Protein 7ZN7 (pdb70)

GO terms:
  GO:0097602 cullin family protein binding (F, IDA)
  GO:0005634 nucleus (C, IDA)
  GO:0005730 nucleolus (C, IDA)
  GO:0043161 proteasome-mediated ubiquitin-dependent protein catabolic process (P, IDA)
  GO:0044725 epigenetic programming in the zygotic pronuclei (P, IDA)
  GO:0045732 positive regulation of protein catabolic process (P, IDA)
  GO:0032991 protein-containing complex (C, IDA)
  GO:0007056 spindle assembly involved in female meiosis (P, IDA)
  GO:0160072 ubiquitin ligase complex scaffold activity (F, IDA)
  GO:0031465 Cul4B-RING E3 ubiquitin ligase complex (C, IDA)
  GO:0010498 proteasomal protein catabolic process (P, IMP)
  GO:0005515 protein binding (F, IPI)
  GO:0005737 cytoplasm (C, IDA)
  GO:0031464 Cul4A-RING E3 ubiquitin ligase complex (C, IDA)
  GO:0080008 Cul4-RING E3 ubiquitin ligase complex (C, IDA)
  GO:0016567 protein ubiquitination (P, IDA)
  GO:0005634 nucleus (C, EXP)
  GO:0005737 cytoplasm (C, EXP)
  GO:0043161 proteasome-mediated ubiquitin-dependent protein catabolic process (P, IMP)
  GO:0006511 ubiquitin-dependent protein catabolic process (P, IMP)

Structure (mmCIF, N/CA/C/O backbone):
data_7ZN7
#
_entry.id   7ZN7
#
_cell.length_a   1.00
_cell.length_b   1.00
_cell.length_c   1.00
_cell.angle_alpha   90.00
_cell.angle_beta   90.00
_cell.angle_gamma   90.00
#
_symmetry.space_group_name_H-M   'P 1'
#
loop_
_entity.id
_entity.type
_entity.pdbx_description
1 polymer 'DNA damage-binding protein 1'
2 polymer B27a
3 polymer 'Signal transducer and activator of transcription'
4 non-polymer 'ZINC ION'
#
loop_
_atom_site.group_PDB
_atom_site.id
_atom_site.type_symbol
_atom_site.label_atom_id
_atom_site.label_alt_id
_atom_site.label_comp_id
_atom_site.label_asym_id
_atom_site.label_entity_id
_atom_site.label_seq_id
_atom_site.pdbx_PDB_ins_code
_atom_site.Cartn_x
_atom_site.Cartn_y
_atom_site.Cartn_z
_atom_site.occupancy
_atom_site.B_iso_or_equiv
_atom_site.auth_seq_id
_atom_site.auth_comp_id
_atom_site.auth_asym_id
_atom_site.auth_atom_id
_atom_site.pdbx_PDB_model_num
ATOM 1 N N . MET A 1 4 ? 111.510 118.846 145.083 1.00 53.66 1 MET A N 1
ATOM 2 C CA . MET A 1 4 ? 112.689 119.649 144.787 1.00 53.66 1 MET A CA 1
ATOM 3 C C . MET A 1 4 ? 113.069 120.465 146.019 1.00 53.66 1 MET A C 1
ATOM 4 O O . MET A 1 4 ? 112.308 120.526 146.984 1.00 53.66 1 MET A O 1
ATOM 9 N N . SER A 1 5 ? 114.245 121.085 145.994 1.00 47.09 2 SER A N 1
ATOM 10 C CA . SER A 1 5 ? 114.639 121.999 147.059 1.00 47.09 2 SER A CA 1
ATOM 11 C C . SER A 1 5 ? 113.982 123.352 146.816 1.00 47.09 2 SER A C 1
ATOM 12 O O . SER A 1 5 ? 114.222 123.987 145.784 1.00 47.09 2 SER A O 1
ATOM 15 N N . TYR A 1 6 ? 113.163 123.796 147.764 1.00 47.80 3 TYR A N 1
ATOM 16 C CA . TYR A 1 6 ? 112.400 125.032 147.635 1.00 47.80 3 TYR A CA 1
ATOM 17 C C . TYR A 1 6 ? 112.998 126.078 148.569 1.00 47.80 3 TYR A C 1
ATOM 18 O O . TYR A 1 6 ? 112.885 125.960 149.794 1.00 47.80 3 TYR A O 1
ATOM 27 N N . ASN A 1 7 ? 113.621 127.104 147.992 1.00 39.96 4 ASN A N 1
ATOM 28 C CA . ASN A 1 7 ? 114.272 128.166 148.748 1.00 39.96 4 ASN A CA 1
ATOM 29 C C . ASN A 1 7 ? 113.788 129.520 148.238 1.00 39.96 4 ASN A C 1
ATOM 30 O O . ASN A 1 7 ? 112.936 129.607 147.350 1.00 39.96 4 ASN A O 1
ATOM 35 N N . TYR A 1 8 ? 114.342 130.588 148.813 1.00 35.95 5 TYR A N 1
ATOM 36 C CA . TYR A 1 8 ? 113.915 131.949 148.491 1.00 35.95 5 TYR A CA 1
ATOM 37 C C . TYR A 1 8 ? 115.043 132.901 148.850 1.00 35.95 5 TYR A C 1
ATOM 38 O O . TYR A 1 8 ? 115.402 133.011 150.026 1.00 35.95 5 TYR A O 1
ATOM 47 N N . VAL A 1 9 ? 115.600 133.585 147.853 1.00 28.80 6 VAL A N 1
ATOM 48 C CA . VAL A 1 9 ? 116.731 134.488 148.047 1.00 28.80 6 VAL A CA 1
ATOM 49 C C . VAL A 1 9 ? 116.241 135.920 147.886 1.00 28.80 6 VAL A C 1
ATOM 50 O O . VAL A 1 9 ? 115.682 136.278 146.843 1.00 28.80 6 VAL A O 1
ATOM 54 N N . VAL A 1 10 ? 116.470 136.745 148.907 1.00 32.87 7 VAL A N 1
ATOM 55 C CA . VAL A 1 10 ? 116.040 138.139 148.910 1.00 32.87 7 VAL A CA 1
ATOM 56 C C . VAL A 1 10 ? 117.162 139.007 149.466 1.00 32.87 7 VAL A C 1
ATOM 57 O O . VAL A 1 10 ? 117.772 138.674 150.488 1.00 32.87 7 VAL A O 1
ATOM 61 N N . THR A 1 11 ? 117.454 140.105 148.772 1.00 32.02 8 THR A N 1
ATOM 62 C CA . THR A 1 11 ? 118.466 141.049 149.227 1.00 32.02 8 THR A CA 1
ATOM 63 C C . THR A 1 11 ? 117.951 141.890 150.389 1.00 32.02 8 THR A C 1
ATOM 64 O O . THR A 1 11 ? 116.778 142.274 150.424 1.00 32.02 8 THR A O 1
ATOM 68 N N . ALA A 1 12 ? 118.844 142.202 151.327 1.00 30.34 9 ALA A N 1
ATOM 69 C CA . ALA A 1 12 ? 118.527 143.085 152.443 1.00 30.34 9 ALA A CA 1
ATOM 70 C C . ALA A 1 12 ? 119.182 144.452 152.298 1.00 30.34 9 ALA A C 1
ATOM 71 O O . ALA A 1 12 ? 118.503 145.478 152.396 1.00 30.34 9 ALA A O 1
ATOM 73 N N . GLN A 1 13 ? 120.491 144.489 152.066 1.00 30.40 10 GLN A N 1
ATOM 74 C CA . GLN A 1 13 ? 121.208 145.719 151.753 1.00 30.40 10 GLN A CA 1
ATOM 75 C C . GLN A 1 13 ? 121.645 145.642 150.296 1.00 30.40 10 GLN A C 1
ATOM 76 O O . GLN A 1 13 ? 122.406 144.746 149.919 1.00 30.40 10 GLN A O 1
ATOM 82 N N . LYS A 1 14 ? 121.183 146.593 149.490 1.00 29.35 11 LYS A N 1
ATOM 83 C CA . LYS A 1 14 ? 121.478 146.579 148.067 1.00 29.35 11 LYS A CA 1
ATOM 84 C C . LYS A 1 14 ? 122.979 146.769 147.853 1.00 29.35 11 LYS A C 1
ATOM 85 O O . LYS A 1 14 ? 123.659 147.345 148.706 1.00 29.35 11 LYS A O 1
ATOM 91 N N . PRO A 1 15 ? 123.527 146.281 146.739 1.00 26.81 12 PRO A N 1
ATOM 92 C CA . PRO A 1 15 ? 124.987 146.283 146.582 1.00 26.81 12 PRO A CA 1
ATOM 93 C C . PRO A 1 15 ? 125.536 147.698 146.674 1.00 26.81 12 PRO A C 1
ATOM 94 O O . PRO A 1 15 ? 124.940 148.648 146.166 1.00 26.81 12 PRO A O 1
ATOM 98 N N . THR A 1 16 ? 126.690 147.836 147.330 1.00 25.21 13 THR A N 1
ATOM 99 C CA . THR A 1 16 ? 127.205 149.148 147.705 1.00 25.21 13 THR A CA 1
ATOM 100 C C . THR A 1 16 ? 128.654 149.383 147.298 1.00 25.21 13 THR A C 1
ATOM 101 O O . THR A 1 16 ? 129.257 150.361 147.754 1.00 25.21 13 THR A O 1
ATOM 105 N N . ALA A 1 17 ? 129.236 148.525 146.469 1.00 28.14 14 ALA A N 1
ATOM 106 C CA . ALA A 1 17 ? 130.566 148.767 145.930 1.00 28.14 14 ALA A CA 1
ATOM 107 C C . ALA A 1 17 ? 130.465 149.351 144.526 1.00 28.14 14 ALA A C 1
ATOM 108 O O . ALA A 1 17 ? 129.616 148.948 143.727 1.00 28.14 14 ALA A O 1
ATOM 110 N N . VAL A 1 18 ? 131.345 150.304 144.228 1.00 29.06 15 VAL A N 1
ATOM 111 C CA . VAL A 1 18 ? 131.347 150.998 142.944 1.00 29.06 15 VAL A CA 1
ATOM 112 C C . VAL A 1 18 ? 132.299 150.286 141.995 1.00 29.06 15 VAL A C 1
ATOM 113 O O . VAL A 1 18 ? 133.478 150.088 142.316 1.00 29.06 15 VAL A O 1
ATOM 117 N N . ASN A 1 19 ? 131.792 149.908 140.821 1.00 33.15 16 ASN A N 1
ATOM 118 C CA . ASN A 1 19 ? 132.615 149.289 139.790 1.00 33.15 16 ASN A CA 1
ATOM 119 C C . ASN A 1 19 ? 133.149 150.296 138.782 1.00 33.15 16 ASN A C 1
ATOM 120 O O . ASN A 1 19 ? 134.225 150.081 138.212 1.00 33.15 16 ASN A O 1
ATOM 125 N N . GLY A 1 20 ? 132.425 151.386 138.551 1.00 31.76 17 GLY A N 1
ATOM 126 C CA . GLY A 1 20 ? 132.856 152.405 137.617 1.00 31.76 17 GLY A CA 1
ATOM 127 C C . GLY A 1 20 ? 131.827 153.503 137.464 1.00 31.76 17 GLY A C 1
ATOM 128 O O . GLY A 1 20 ? 130.624 153.246 137.549 1.00 31.76 17 GLY A O 1
ATOM 129 N N . CYS A 1 21 ? 132.280 154.731 137.236 1.00 31.39 18 CYS A N 1
ATOM 130 C CA . CYS A 1 21 ? 131.382 155.866 137.095 1.00 31.39 18 CYS A CA 1
ATOM 131 C C . CYS A 1 21 ? 131.927 156.806 136.034 1.00 31.39 18 CYS A C 1
ATOM 132 O O . CYS A 1 21 ? 133.138 157.029 135.957 1.00 31.39 18 CYS A O 1
ATOM 135 N N . VAL A 1 22 ? 131.031 157.358 135.221 1.00 31.05 19 VAL A N 1
ATOM 136 C CA . VAL A 1 22 ? 131.407 158.278 134.155 1.00 31.05 19 VAL A CA 1
ATOM 137 C C . VAL A 1 22 ? 130.446 159.457 134.171 1.00 31.05 19 VAL A C 1
ATOM 138 O O . VAL A 1 22 ? 129.235 159.285 134.341 1.00 31.05 19 VAL A O 1
ATOM 142 N N . THR A 1 23 ? 130.989 160.656 134.001 1.00 34.04 20 THR A N 1
ATOM 143 C CA . THR A 1 23 ? 130.203 161.880 134.025 1.00 34.04 20 THR A CA 1
ATOM 144 C C . THR A 1 23 ? 129.884 162.344 132.608 1.00 34.04 20 THR A C 1
ATOM 145 O O . THR A 1 23 ? 130.559 161.985 131.641 1.00 34.04 20 THR A O 1
ATOM 149 N N . GLY A 1 24 ? 128.835 163.150 132.500 1.00 42.36 21 GLY A N 1
ATOM 150 C CA . GLY A 1 24 ? 128.404 163.649 131.211 1.00 42.36 21 GLY A CA 1
ATOM 151 C C . GLY A 1 24 ? 127.060 164.338 131.336 1.00 42.36 21 GLY A C 1
ATOM 152 O O . GLY A 1 24 ? 126.580 164.604 132.439 1.00 42.36 21 GLY A O 1
ATOM 153 N N . HIS A 1 25 ? 126.468 164.631 130.183 1.00 48.61 22 HIS A N 1
ATOM 154 C CA . HIS A 1 25 ? 125.161 165.283 130.108 1.00 48.61 22 HIS A CA 1
ATOM 155 C C . HIS A 1 25 ? 124.119 164.232 129.728 1.00 48.61 22 HIS A C 1
ATOM 156 O O . HIS A 1 25 ? 123.864 163.990 128.548 1.00 48.61 22 HIS A O 1
ATOM 163 N N . PHE A 1 26 ? 123.507 163.615 130.739 1.00 45.04 23 PHE A N 1
ATOM 164 C CA . PHE A 1 26 ? 122.508 162.578 130.511 1.00 45.04 23 PHE A CA 1
ATOM 165 C C . PHE A 1 26 ? 121.082 163.072 130.717 1.00 45.04 23 PHE A C 1
ATOM 166 O O . PHE A 1 26 ? 120.250 162.945 129.815 1.00 45.04 23 PHE A O 1
ATOM 174 N N . THR A 1 27 ? 120.772 163.616 131.897 1.00 49.19 24 THR A N 1
ATOM 175 C CA . THR A 1 27 ? 119.400 164.035 132.170 1.00 49.19 24 THR A CA 1
ATOM 176 C C . THR A 1 27 ? 118.966 165.213 131.304 1.00 49.19 24 THR A C 1
ATOM 177 O O . THR A 1 27 ? 117.787 165.308 130.945 1.00 49.19 24 THR A O 1
ATOM 181 N N . SER A 1 28 ? 119.885 166.110 130.952 1.00 55.47 25 SER A N 1
ATOM 182 C CA . SER A 1 28 ? 119.510 167.288 130.180 1.00 55.47 25 SER A CA 1
ATOM 183 C C . SER A 1 28 ? 120.747 167.879 129.522 1.00 55.47 25 SER A C 1
ATOM 184 O O . SER A 1 28 ? 121.880 167.623 129.936 1.00 55.47 25 SER A O 1
ATOM 187 N N . ALA A 1 29 ? 120.504 168.676 128.478 1.00 57.76 26 ALA A N 1
ATOM 188 C CA . ALA A 1 29 ? 121.603 169.268 127.726 1.00 57.76 26 ALA A CA 1
ATOM 189 C C . ALA A 1 29 ? 122.389 170.296 128.537 1.00 57.76 26 ALA A C 1
ATOM 190 O O . ALA A 1 29 ? 123.608 170.404 128.354 1.00 57.76 26 ALA A O 1
ATOM 192 N N . GLU A 1 30 ? 121.742 171.067 129.423 1.00 60.17 27 GLU A N 1
ATOM 193 C CA . GLU A 1 30 ? 122.577 171.980 130.201 1.00 60.17 27 GLU A CA 1
ATOM 194 C C . GLU A 1 30 ? 123.193 171.314 131.428 1.00 60.17 27 GLU A C 1
ATOM 195 O O . GLU A 1 30 ? 124.388 171.481 131.687 1.00 60.17 27 GLU A O 1
ATOM 201 N N . ASP A 1 31 ? 122.399 170.576 132.199 1.00 53.56 28 ASP A N 1
ATOM 202 C CA . ASP A 1 31 ? 122.862 170.098 133.495 1.00 53.56 28 ASP A CA 1
ATOM 203 C C . ASP A 1 31 ? 123.886 168.978 133.340 1.00 53.56 28 ASP A C 1
ATOM 204 O O . ASP A 1 31 ? 123.817 168.162 132.417 1.00 53.56 28 ASP A O 1
ATOM 209 N N . LEU A 1 32 ? 124.849 168.952 134.259 1.00 44.96 29 LEU A N 1
ATOM 210 C CA . LEU A 1 32 ? 125.854 167.900 134.301 1.00 44.96 29 LEU A CA 1
ATOM 211 C C . LEU A 1 32 ? 125.374 166.755 135.185 1.00 44.96 29 LEU A C 1
ATOM 212 O O . LEU A 1 32 ? 124.775 166.980 136.240 1.00 44.96 29 LEU A O 1
ATOM 217 N N . ASN A 1 33 ? 125.649 165.526 134.755 1.00 41.25 30 ASN A N 1
ATOM 218 C CA . ASN A 1 33 ? 125.220 164.337 135.474 1.00 41.25 30 ASN A CA 1
ATOM 219 C C . ASN A 1 33 ? 126.416 163.483 135.865 1.00 41.25 30 ASN A C 1
ATOM 220 O O . ASN A 1 33 ? 127.390 163.366 135.116 1.00 41.25 30 ASN A O 1
ATOM 225 N N . LEU A 1 34 ? 126.328 162.885 137.049 1.00 31.29 31 LEU A N 1
ATOM 226 C CA . LEU A 1 34 ? 127.291 161.901 137.520 1.00 31.29 31 LEU A CA 1
ATOM 227 C C . LEU A 1 34 ? 126.574 160.570 137.665 1.00 31.29 31 LEU A C 1
ATOM 228 O O . LEU A 1 34 ? 125.554 160.485 138.355 1.00 31.29 31 LEU A O 1
ATOM 233 N N . LEU A 1 35 ? 127.105 159.536 137.021 1.00 29.02 32 LEU A N 1
ATOM 234 C CA . LEU A 1 35 ? 126.429 158.245 136.909 1.00 29.02 32 LEU A CA 1
ATOM 235 C C . LEU A 1 35 ? 127.250 157.190 137.643 1.00 29.02 32 LEU A C 1
ATOM 236 O O . LEU A 1 35 ? 128.040 156.469 137.029 1.00 29.02 32 LEU A O 1
ATOM 241 N N . ILE A 1 36 ? 127.068 157.104 138.960 1.00 27.09 33 ILE A N 1
ATOM 242 C CA . ILE A 1 36 ? 127.672 156.019 139.722 1.00 27.09 33 ILE A CA 1
ATOM 243 C C . ILE A 1 36 ? 127.024 154.705 139.312 1.00 27.09 33 ILE A C 1
ATOM 244 O O . ILE A 1 36 ? 125.803 154.628 139.119 1.00 27.09 33 ILE A O 1
ATOM 249 N N . ALA A 1 37 ? 127.833 153.658 139.180 1.00 27.97 34 ALA A N 1
ATOM 250 C CA . ALA A 1 37 ? 127.338 152.338 138.796 1.00 27.97 34 ALA A CA 1
ATOM 251 C C . ALA A 1 37 ? 127.789 151.327 139.842 1.00 27.97 34 ALA A C 1
ATOM 252 O O . ALA A 1 37 ? 128.791 150.633 139.665 1.00 27.97 34 ALA A O 1
ATOM 254 N N . LYS A 1 38 ? 127.038 151.248 140.938 1.00 29.05 35 LYS A N 1
ATOM 255 C CA . LYS A 1 38 ? 127.178 150.120 141.845 1.00 29.05 35 LYS A CA 1
ATOM 256 C C . LYS A 1 38 ? 126.842 148.841 141.094 1.00 29.05 35 LYS A C 1
ATOM 257 O O . LYS A 1 38 ? 126.047 148.846 140.151 1.00 29.05 35 LYS A O 1
ATOM 263 N N . ASN A 1 39 ? 127.480 147.744 141.486 1.00 31.24 36 ASN A N 1
ATOM 264 C CA . ASN A 1 39 ? 127.315 146.509 140.736 1.00 31.24 36 ASN A CA 1
ATOM 265 C C . ASN A 1 39 ? 125.845 146.114 140.674 1.00 31.24 36 ASN A C 1
ATOM 266 O O . ASN A 1 39 ? 125.123 146.174 141.674 1.00 31.24 36 ASN A O 1
ATOM 271 N N . THR A 1 40 ? 125.406 145.726 139.480 1.00 32.41 37 THR A N 1
ATOM 272 C CA . THR A 1 40 ? 124.046 145.299 139.159 1.00 32.41 37 THR A CA 1
ATOM 273 C C . THR A 1 40 ? 123.000 146.400 139.319 1.00 32.41 37 THR A C 1
ATOM 274 O O . THR A 1 40 ? 121.802 146.115 139.217 1.00 32.41 37 THR A O 1
ATOM 278 N N . ARG A 1 41 ? 123.402 147.652 139.550 1.00 32.15 38 ARG A N 1
ATOM 279 C CA . ARG A 1 41 ? 122.427 148.745 139.589 1.00 32.15 38 ARG A CA 1
ATOM 280 C C . ARG A 1 41 ? 123.142 150.079 139.399 1.00 32.15 38 ARG A C 1
ATOM 281 O O . ARG A 1 41 ? 123.946 150.482 140.245 1.00 32.15 38 ARG A O 1
ATOM 289 N N . LEU A 1 42 ? 122.856 150.757 138.292 1.00 30.16 39 LEU A N 1
ATOM 290 C CA . LEU A 1 42 ? 123.374 152.100 138.085 1.00 30.16 39 LEU A CA 1
ATOM 291 C C . LEU A 1 42 ? 122.563 153.116 138.880 1.00 30.16 39 LEU A C 1
ATOM 292 O O . LEU A 1 42 ? 121.376 152.920 139.153 1.00 30.16 39 LEU A O 1
ATOM 297 N N . GLU A 1 43 ? 123.218 154.212 139.251 1.00 31.31 40 GLU A N 1
ATOM 298 C CA . GLU A 1 43 ? 122.563 155.330 139.914 1.00 31.31 40 GLU A CA 1
ATOM 299 C C . GLU A 1 43 ? 122.898 156.607 139.163 1.00 31.31 40 GLU A C 1
ATOM 300 O O . GLU A 1 43 ? 124.057 156.830 138.799 1.00 31.31 40 GLU A O 1
ATOM 306 N N . ILE A 1 44 ? 121.890 157.440 138.931 1.00 29.79 41 ILE A N 1
ATOM 307 C CA . ILE A 1 44 ? 122.060 158.718 138.253 1.00 29.79 41 ILE A CA 1
ATOM 308 C C . ILE A 1 44 ? 121.943 159.832 139.283 1.00 29.79 41 ILE A C 1
ATOM 309 O O . ILE A 1 44 ? 121.111 159.762 140.194 1.00 29.79 41 ILE A O 1
ATOM 314 N N . TYR A 1 45 ? 122.776 160.860 139.136 1.00 32.14 42 TYR A N 1
ATOM 315 C CA . TYR A 1 45 ? 122.776 161.999 140.040 1.00 32.14 42 TYR A CA 1
ATOM 316 C C . TYR A 1 45 ? 122.948 163.279 139.237 1.00 32.14 42 TYR A C 1
ATOM 317 O O . TYR A 1 45 ? 123.564 163.282 138.169 1.00 32.14 42 TYR A O 1
ATOM 326 N N . VAL A 1 46 ? 122.401 164.369 139.766 1.00 40.99 43 VAL A N 1
ATOM 327 C CA . VAL A 1 46 ? 122.548 165.697 139.180 1.00 40.99 43 VAL A CA 1
ATOM 328 C C . VAL A 1 46 ? 123.474 166.498 140.084 1.00 40.99 43 VAL A C 1
ATOM 329 O O . VAL A 1 46 ? 123.126 166.796 141.233 1.00 40.99 43 VAL A O 1
ATOM 333 N N . VAL A 1 47 ? 124.658 166.830 139.572 1.00 46.20 44 VAL A N 1
ATOM 334 C CA . VAL A 1 47 ? 125.650 167.534 140.372 1.00 46.20 44 VAL A CA 1
ATOM 335 C C . VAL A 1 47 ? 125.173 168.952 140.648 1.00 46.20 44 VAL A C 1
ATOM 336 O O . VAL A 1 47 ? 124.679 169.645 139.749 1.00 46.20 44 VAL A O 1
ATOM 340 N N . THR A 1 48 ? 125.349 169.403 141.886 1.00 55.37 45 THR A N 1
ATOM 341 C CA . THR A 1 48 ? 125.028 170.765 142.284 1.00 55.37 45 THR A CA 1
ATOM 342 C C . THR A 1 48 ? 126.130 171.269 143.203 1.00 55.37 45 THR A C 1
ATOM 343 O O . THR A 1 48 ? 126.919 170.490 143.743 1.00 55.37 45 THR A O 1
ATOM 347 N N . ALA A 1 49 ? 126.189 172.593 143.364 1.00 63.83 46 ALA A N 1
ATOM 348 C CA . ALA A 1 49 ? 127.201 173.165 144.244 1.00 63.83 46 ALA A CA 1
ATOM 349 C C . ALA A 1 49 ? 127.010 172.708 145.685 1.00 63.83 46 ALA A C 1
ATOM 350 O O . ALA A 1 49 ? 127.992 172.546 146.420 1.00 63.83 46 ALA A O 1
ATOM 352 N N . GLU A 1 50 ? 125.761 172.494 146.105 1.00 66.44 47 GLU A N 1
ATOM 353 C CA . GLU A 1 50 ? 125.507 171.982 147.448 1.00 66.44 47 GLU A CA 1
ATOM 354 C C . GLU A 1 50 ? 125.963 170.536 147.607 1.00 66.44 47 GLU A C 1
ATOM 355 O O . GLU A 1 50 ? 126.329 170.123 148.713 1.00 66.44 47 GLU A O 1
ATOM 361 N N . GLY A 1 51 ? 125.953 169.763 146.537 1.00 54.89 48 GLY A N 1
ATOM 362 C CA . GLY A 1 51 ? 126.311 168.360 146.615 1.00 54.89 48 GLY A CA 1
ATOM 363 C C . GLY A 1 51 ? 125.493 167.543 145.636 1.00 54.89 48 GLY A C 1
ATOM 364 O O . GLY A 1 51 ? 124.672 168.064 144.886 1.00 54.89 48 GLY A O 1
ATOM 365 N N . LEU A 1 52 ? 125.744 166.235 145.659 1.00 42.57 49 LEU A N 1
ATOM 366 C CA . LEU A 1 52 ? 125.060 165.320 144.754 1.00 42.57 49 LEU A CA 1
ATOM 367 C C . LEU A 1 52 ? 123.574 165.242 145.087 1.00 42.57 49 LEU A C 1
ATOM 368 O O . LEU A 1 52 ? 123.192 165.159 146.258 1.00 42.57 49 LEU A O 1
ATOM 373 N N . ARG A 1 53 ? 122.739 165.259 144.055 1.00 40.62 50 ARG A N 1
ATOM 374 C CA . ARG A 1 53 ? 121.289 165.141 144.210 1.00 40.62 50 ARG A CA 1
ATOM 375 C C . ARG A 1 53 ? 120.780 163.940 143.427 1.00 40.62 50 ARG A C 1
ATOM 376 O O . ARG A 1 53 ? 120.752 163.987 142.183 1.00 40.62 50 ARG A O 1
ATOM 384 N N . PRO A 1 54 ? 120.386 162.849 144.083 1.00 35.28 51 PRO A N 1
ATOM 385 C CA . PRO A 1 54 ? 119.859 161.697 143.342 1.00 35.28 51 PRO A CA 1
ATOM 386 C C . PRO A 1 54 ? 118.579 162.037 142.596 1.00 35.28 51 PRO A C 1
ATOM 387 O O . PRO A 1 54 ? 117.753 162.825 143.060 1.00 35.28 51 PRO A O 1
ATOM 391 N N . VAL A 1 55 ? 118.422 161.426 141.419 1.00 35.63 52 VAL A N 1
ATOM 392 C CA . VAL A 1 55 ? 117.225 161.580 140.605 1.00 35.63 52 VAL A CA 1
ATOM 393 C C . VAL A 1 55 ? 116.545 160.246 140.331 1.00 35.63 52 VAL A C 1
ATOM 394 O O . VAL A 1 55 ? 115.315 160.149 140.402 1.00 35.63 52 VAL A O 1
ATOM 398 N N . LYS A 1 56 ? 117.315 159.208 140.013 1.00 37.46 53 LYS A N 1
ATOM 399 C CA . LYS A 1 56 ? 116.735 157.899 139.754 1.00 37.46 53 LYS A CA 1
ATOM 400 C C . LYS A 1 56 ? 117.781 156.829 140.025 1.00 37.46 53 LYS A C 1
ATOM 401 O O . LYS A 1 56 ? 118.978 157.047 139.821 1.00 37.46 53 LYS A O 1
ATOM 407 N N . GLU A 1 57 ? 117.312 155.671 140.485 1.00 36.07 54 GLU A N 1
ATOM 408 C CA . GLU A 1 57 ? 118.161 154.512 140.741 1.00 36.07 54 GLU A CA 1
ATOM 409 C C . GLU A 1 57 ? 117.566 153.325 140.001 1.00 36.07 54 GLU A C 1
ATOM 410 O O . GLU A 1 57 ? 116.550 152.769 140.428 1.00 36.07 54 GLU A O 1
ATOM 416 N N . VAL A 1 58 ? 118.187 152.942 138.894 1.00 34.54 55 VAL A N 1
ATOM 417 C CA . VAL A 1 58 ? 117.711 151.836 138.074 1.00 34.54 55 VAL A CA 1
ATOM 418 C C . VAL A 1 58 ? 118.396 150.554 138.519 1.00 34.54 55 VAL A C 1
ATOM 419 O O . VAL A 1 58 ? 119.612 150.528 138.746 1.00 34.54 55 VAL A O 1
ATOM 423 N N . GLY A 1 59 ? 117.610 149.489 138.653 1.00 36.75 56 GLY A N 1
ATOM 424 C CA . GLY A 1 59 ? 118.141 148.172 138.940 1.00 36.75 56 GLY A CA 1
ATOM 425 C C . GLY A 1 59 ? 118.162 147.335 137.683 1.00 36.75 56 GLY A C 1
ATOM 426 O O . GLY A 1 59 ? 117.120 147.110 137.061 1.00 36.75 56 GLY A O 1
ATOM 427 N N . MET A 1 60 ? 119.334 146.864 137.295 1.00 37.72 57 MET A N 1
ATOM 428 C CA . MET A 1 60 ? 119.496 146.313 135.968 1.00 37.72 57 MET A CA 1
ATOM 429 C C . MET A 1 60 ? 119.923 144.852 136.069 1.00 37.72 57 MET A C 1
ATOM 430 O O . MET A 1 60 ? 120.830 144.514 136.834 1.00 37.72 57 MET A O 1
ATOM 435 N N . TYR A 1 61 ? 119.245 143.979 135.316 1.00 41.50 58 TYR A N 1
ATOM 436 C CA . TYR A 1 61 ? 119.507 142.538 135.387 1.00 41.50 58 TYR A CA 1
ATOM 437 C C . TYR A 1 61 ? 120.828 142.178 134.709 1.00 41.50 58 TYR A C 1
ATOM 438 O O . TYR A 1 61 ? 120.885 141.518 133.673 1.00 41.50 58 TYR A O 1
ATOM 447 N N . GLY A 1 62 ? 121.908 142.602 135.354 1.00 37.54 59 GLY A N 1
ATOM 448 C CA . GLY A 1 62 ? 123.238 142.269 134.902 1.00 37.54 59 GLY A CA 1
ATOM 449 C C . GLY A 1 62 ? 124.303 143.113 135.566 1.00 37.54 59 GLY A C 1
ATOM 450 O O . GLY A 1 62 ? 124.019 144.206 136.062 1.00 37.54 59 GLY A O 1
ATOM 451 N N . LYS A 1 63 ? 125.534 142.615 135.582 1.00 35.19 60 LYS A N 1
ATOM 452 C CA . LYS A 1 63 ? 126.641 143.327 136.207 1.00 35.19 60 LYS A CA 1
ATOM 453 C C . LYS A 1 63 ? 127.141 144.395 135.244 1.00 35.19 60 LYS A C 1
ATOM 454 O O . LYS A 1 63 ? 127.660 144.076 134.171 1.00 35.19 60 LYS A O 1
ATOM 460 N N . ILE A 1 64 ? 127.014 145.661 135.632 1.00 29.44 61 ILE A N 1
ATOM 461 C CA . ILE A 1 64 ? 127.452 146.748 134.768 1.00 29.44 61 ILE A CA 1
ATOM 462 C C . ILE A 1 64 ? 128.970 146.791 134.794 1.00 29.44 61 ILE A C 1
ATOM 463 O O . ILE A 1 64 ? 129.571 147.369 135.705 1.00 29.44 61 ILE A O 1
ATOM 468 N N . ALA A 1 65 ? 129.601 146.182 133.791 1.00 30.86 62 ALA A N 1
ATOM 469 C CA . ALA A 1 65 ? 131.056 146.106 133.744 1.00 30.86 62 ALA A CA 1
ATOM 470 C C . ALA A 1 65 ? 131.651 147.315 133.028 1.00 30.86 62 ALA A C 1
ATOM 471 O O . ALA A 1 65 ? 132.427 148.074 133.616 1.00 30.86 62 ALA A O 1
ATOM 473 N N . VAL A 1 66 ? 131.297 147.503 131.761 1.00 33.34 63 VAL A N 1
ATOM 474 C CA . VAL A 1 66 ? 131.733 148.654 130.983 1.00 33.34 63 VAL A CA 1
ATOM 475 C C . VAL A 1 66 ? 130.589 149.654 130.923 1.00 33.34 63 VAL A C 1
ATOM 476 O O . VAL A 1 66 ? 129.459 149.294 130.570 1.00 33.34 63 VAL A O 1
ATOM 480 N N . MET A 1 67 ? 130.877 150.908 131.259 1.00 34.28 64 MET A N 1
ATOM 481 C CA . MET A 1 67 ? 129.881 151.971 131.244 1.00 34.28 64 MET A CA 1
ATOM 482 C C . MET A 1 67 ? 130.519 153.221 130.663 1.00 34.28 64 MET A C 1
ATOM 483 O O . MET A 1 67 ? 131.472 153.756 131.237 1.00 34.28 64 MET A O 1
ATOM 488 N N . GLU A 1 68 ? 129.997 153.683 129.529 1.00 37.43 65 GLU A N 1
ATOM 489 C CA . GLU A 1 68 ? 130.533 154.845 128.836 1.00 37.43 65 GLU A CA 1
ATOM 490 C C . GLU A 1 68 ? 129.393 155.759 128.424 1.00 37.43 65 GLU A C 1
ATOM 491 O O . GLU A 1 68 ? 128.301 155.291 128.092 1.00 37.43 65 GLU A O 1
ATOM 497 N N . LEU A 1 69 ? 129.653 157.062 128.440 1.00 37.49 66 LEU A N 1
ATOM 498 C CA . LEU A 1 69 ? 128.678 158.066 128.029 1.00 37.49 66 LEU A CA 1
ATOM 499 C C . LEU A 1 69 ? 129.193 158.741 126.764 1.00 37.49 66 LEU A C 1
ATOM 500 O O . LEU A 1 69 ? 130.254 159.373 126.778 1.00 37.49 66 LEU A O 1
ATOM 505 N N . PHE A 1 70 ? 128.438 158.612 125.677 1.00 43.32 67 PHE A N 1
ATOM 506 C CA . PHE A 1 70 ? 128.812 159.151 124.378 1.00 43.32 67 PHE A CA 1
ATOM 507 C C . PHE A 1 70 ? 127.617 159.871 123.771 1.00 43.32 67 PHE A C 1
ATOM 508 O O . PHE A 1 70 ? 126.464 159.549 124.065 1.00 43.32 67 PHE A O 1
ATOM 516 N N . ARG A 1 71 ? 127.907 160.819 122.884 1.00 51.34 68 ARG A N 1
ATOM 517 C CA . ARG A 1 71 ? 126.840 161.547 122.203 1.00 51.34 68 ARG A CA 1
ATOM 518 C C . ARG A 1 71 ? 126.957 161.439 120.692 1.00 51.34 68 ARG A C 1
ATOM 519 O O . ARG A 1 71 ? 127.779 162.110 120.075 1.00 51.34 68 ARG A O 1
ATOM 527 N N . PRO A 1 72 ? 126.117 160.596 120.086 1.00 54.23 69 PRO A N 1
ATOM 528 C CA . PRO A 1 72 ? 126.151 160.428 118.636 1.00 54.23 69 PRO A CA 1
ATOM 529 C C . PRO A 1 72 ? 125.727 161.705 117.947 1.00 54.23 69 PRO A C 1
ATOM 530 O O . PRO A 1 72 ? 124.999 162.511 118.532 1.00 54.23 69 PRO A O 1
ATOM 534 N N . LYS A 1 73 ? 126.163 161.894 116.708 1.00 61.56 70 LYS A N 1
ATOM 535 C CA . LYS A 1 73 ? 125.856 163.129 115.993 1.00 61.56 70 LYS A CA 1
ATOM 536 C C . LYS A 1 73 ? 124.361 163.315 115.828 1.00 61.56 70 LYS A C 1
ATOM 537 O O . LYS A 1 73 ? 123.676 162.435 115.306 1.00 61.56 70 LYS A O 1
ATOM 543 N N . GLY A 1 74 ? 123.855 164.464 116.263 1.00 61.48 71 GLY A N 1
ATOM 544 C CA . GLY A 1 74 ? 122.431 164.740 116.159 1.00 61.48 71 GLY A CA 1
ATOM 545 C C . GLY A 1 74 ? 121.641 164.485 117.428 1.00 61.48 71 GLY A C 1
ATOM 546 O O . GLY A 1 74 ? 120.413 164.544 117.411 1.00 61.48 71 GLY A O 1
ATOM 547 N N . GLU A 1 75 ? 122.332 164.203 118.529 1.00 60.75 72 GLU A N 1
ATOM 548 C CA . GLU A 1 75 ? 121.653 163.919 119.787 1.00 60.75 72 GLU A CA 1
ATOM 549 C C . GLU A 1 75 ? 121.875 165.001 120.822 1.00 60.75 72 GLU A C 1
ATOM 550 O O . GLU A 1 75 ? 123.011 165.267 121.209 1.00 60.75 72 GLU A O 1
ATOM 556 N N . SER A 1 76 ? 120.798 165.638 121.268 1.00 63.92 73 SER A N 1
ATOM 557 C CA . SER A 1 76 ? 120.917 166.628 122.335 1.00 63.92 73 SER A CA 1
ATOM 558 C C . SER A 1 76 ? 121.333 165.960 123.639 1.00 63.92 73 SER A C 1
ATOM 559 O O . SER A 1 76 ? 122.104 166.522 124.427 1.00 63.92 73 SER A O 1
ATOM 562 N N . LYS A 1 77 ? 120.848 164.742 123.858 1.00 59.18 74 LYS A N 1
ATOM 563 C CA . LYS A 1 77 ? 121.204 163.857 124.952 1.00 59.18 74 LYS A CA 1
ATOM 564 C C . LYS A 1 77 ? 122.575 163.252 124.705 1.00 59.18 74 LYS A C 1
ATOM 565 O O . LYS A 1 77 ? 123.146 163.358 123.618 1.00 59.18 74 LYS A O 1
ATOM 571 N N . ASP A 1 78 ? 123.091 162.573 125.719 1.00 49.76 75 ASP A N 1
ATOM 572 C CA . ASP A 1 78 ? 124.087 161.538 125.512 1.00 49.76 75 ASP A CA 1
ATOM 573 C C . ASP A 1 78 ? 123.434 160.177 125.717 1.00 49.76 75 ASP A C 1
ATOM 574 O O . ASP A 1 78 ? 122.481 160.032 126.487 1.00 49.76 75 ASP A O 1
ATOM 579 N N . LEU A 1 79 ? 123.938 159.179 125.000 1.00 43.93 76 LEU A N 1
ATOM 580 C CA . LEU A 1 79 ? 123.467 157.809 125.135 1.00 43.93 76 LEU A CA 1
ATOM 581 C C . LEU A 1 79 ? 124.504 156.974 125.876 1.00 43.93 76 LEU A C 1
ATOM 582 O O . LEU A 1 79 ? 125.711 157.170 125.716 1.00 43.93 76 LEU A O 1
ATOM 587 N N . LEU A 1 80 ? 124.023 156.049 126.700 1.00 37.95 77 LEU A N 1
ATOM 588 C CA . LEU A 1 80 ? 124.872 155.150 127.469 1.00 37.95 77 LEU A CA 1
ATOM 589 C C . LEU A 1 80 ? 125.165 153.877 126.682 1.00 37.95 77 LEU A C 1
ATOM 590 O O . LEU A 1 80 ? 124.502 153.558 125.695 1.00 37.95 77 LEU A O 1
ATOM 595 N N . PHE A 1 81 ? 126.185 153.143 127.134 1.00 36.30 78 PHE A N 1
ATOM 596 C CA . PHE A 1 81 ? 126.513 151.829 126.570 1.00 36.30 78 PHE A CA 1
ATOM 597 C C . PHE A 1 81 ? 126.873 150.890 127.719 1.00 36.30 78 PHE A C 1
ATOM 598 O O . PHE A 1 81 ? 128.043 150.770 128.089 1.00 36.30 78 PHE A O 1
ATOM 606 N N . ILE A 1 82 ? 125.866 150.220 128.270 1.00 33.12 79 ILE A N 1
ATOM 607 C CA . ILE A 1 82 ? 126.050 149.267 129.358 1.00 33.12 79 ILE A CA 1
ATOM 608 C C . ILE A 1 82 ? 126.432 147.933 128.729 1.00 33.12 79 ILE A C 1
ATOM 609 O O . ILE A 1 82 ? 125.664 147.376 127.938 1.00 33.12 79 ILE A O 1
ATOM 614 N N . LEU A 1 83 ? 127.589 147.386 129.090 1.00 34.89 80 LEU A N 1
ATOM 615 C CA . LEU A 1 83 ? 127.951 146.025 128.710 1.00 34.89 80 LEU A CA 1
ATOM 616 C C . LEU A 1 83 ? 127.999 145.147 129.952 1.00 34.89 80 LEU A C 1
ATOM 617 O O . LEU A 1 83 ? 128.861 145.331 130.817 1.00 34.89 80 LEU A O 1
ATOM 622 N N . THR A 1 84 ? 127.080 144.192 130.027 1.00 37.39 81 THR A N 1
ATOM 623 C CA . THR A 1 84 ? 126.977 143.277 131.150 1.00 37.39 81 THR A CA 1
ATOM 624 C C . THR A 1 84 ? 128.090 142.229 131.100 1.00 37.39 81 THR A C 1
ATOM 625 O O . THR A 1 84 ? 128.629 141.908 130.039 1.00 37.39 81 THR A O 1
ATOM 629 N N . ALA A 1 85 ? 128.443 141.707 132.280 1.00 39.31 82 ALA A N 1
ATOM 630 C CA . ALA A 1 85 ? 129.482 140.685 132.374 1.00 39.31 82 ALA A CA 1
ATOM 631 C C . ALA A 1 85 ? 129.118 139.427 131.597 1.00 39.31 82 ALA A C 1
ATOM 632 O O . ALA A 1 85 ? 130.010 138.694 131.155 1.00 39.31 82 ALA A O 1
ATOM 634 N N . LYS A 1 86 ? 127.826 139.151 131.425 1.00 41.74 83 LYS A N 1
ATOM 635 C CA . LYS A 1 86 ? 127.379 138.033 130.608 1.00 41.74 83 LYS A CA 1
ATOM 636 C C . LYS A 1 86 ? 127.226 138.421 129.141 1.00 41.74 83 LYS A C 1
ATOM 637 O O . LYS A 1 86 ? 126.585 137.690 128.377 1.00 41.74 83 LYS A O 1
ATOM 643 N N . TYR A 1 87 ? 127.792 139.564 128.743 1.00 43.09 84 TYR A N 1
ATOM 644 C CA . TYR A 1 87 ? 127.751 140.065 127.368 1.00 43.09 84 TYR A CA 1
ATOM 645 C C . TYR A 1 87 ? 126.309 140.314 126.914 1.00 43.09 84 TYR A C 1
ATOM 646 O O . TYR A 1 87 ? 125.761 139.634 126.048 1.00 43.09 84 TYR A O 1
ATOM 655 N N . ASN A 1 88 ? 125.704 141.316 127.549 1.00 40.84 85 ASN A N 1
ATOM 656 C CA . ASN A 1 88 ? 124.321 141.708 127.287 1.00 40.84 85 ASN A CA 1
ATOM 657 C C . ASN A 1 88 ? 124.256 143.205 126.963 1.00 40.84 85 ASN A C 1
ATOM 658 O O . ASN A 1 88 ? 123.526 143.970 127.591 1.00 40.84 85 ASN A O 1
ATOM 663 N N . ALA A 1 89 ? 125.052 143.621 125.976 1.00 39.51 86 ALA A N 1
ATOM 664 C CA . ALA A 1 89 ? 125.186 145.032 125.628 1.00 39.51 86 ALA A CA 1
ATOM 665 C C . ALA A 1 89 ? 123.841 145.656 125.276 1.00 39.51 86 ALA A C 1
ATOM 666 O O . ALA A 1 89 ? 122.964 145.016 124.694 1.00 39.51 86 ALA A O 1
ATOM 668 N N . CYS A 1 90 ? 123.689 146.930 125.642 1.00 40.33 87 CYS A N 1
ATOM 669 C CA . CYS A 1 90 ? 122.446 147.656 125.391 1.00 40.33 87 CYS A CA 1
ATOM 670 C C . CYS A 1 90 ? 122.677 149.153 125.536 1.00 40.33 87 CYS A C 1
ATOM 671 O O . CYS A 1 90 ? 123.169 149.610 126.573 1.00 40.33 87 CYS A O 1
ATOM 674 N N . ILE A 1 91 ? 122.330 149.912 124.499 1.00 42.12 88 ILE A N 1
ATOM 675 C CA . ILE A 1 91 ? 122.446 151.368 124.520 1.00 42.12 88 ILE A CA 1
ATOM 676 C C . ILE A 1 91 ? 121.174 151.953 125.126 1.00 42.12 88 ILE A C 1
ATOM 677 O O . ILE A 1 91 ? 120.064 151.609 124.709 1.00 42.12 88 ILE A O 1
ATOM 682 N N . LEU A 1 92 ? 121.332 152.855 126.091 1.00 40.83 89 LEU A N 1
ATOM 683 C CA . LEU A 1 92 ? 120.224 153.422 126.851 1.00 40.83 89 LEU A CA 1
ATOM 684 C C . LEU A 1 92 ? 120.028 154.893 126.492 1.00 40.83 89 LEU A C 1
ATOM 685 O O . LEU A 1 92 ? 120.839 155.500 125.789 1.00 40.83 89 LEU A O 1
ATOM 690 N N . GLU A 1 93 ? 118.928 155.468 126.982 1.00 47.29 90 GLU A N 1
ATOM 691 C CA . GLU A 1 93 ? 118.660 156.888 126.793 1.00 47.29 90 GLU A CA 1
ATOM 692 C C . GLU A 1 93 ? 117.660 157.365 127.838 1.00 47.29 90 GLU A C 1
ATOM 693 O O . GLU A 1 93 ? 116.689 156.667 128.135 1.00 47.29 90 GLU A O 1
ATOM 699 N N . TYR A 1 94 ? 117.903 158.555 128.382 1.00 51.32 91 TYR A N 1
ATOM 700 C CA . TYR A 1 94 ? 116.968 159.187 129.304 1.00 51.32 91 TYR A CA 1
ATOM 701 C C . TYR A 1 94 ? 115.740 159.701 128.563 1.00 51.32 91 TYR A C 1
ATOM 702 O O . TYR A 1 94 ? 115.848 160.235 127.455 1.00 51.32 91 TYR A O 1
ATOM 711 N N . LYS A 1 95 ? 114.568 159.551 129.182 1.00 58.36 92 LYS A N 1
ATOM 712 C CA . LYS A 1 95 ? 113.346 160.121 128.608 1.00 58.36 92 LYS A CA 1
ATOM 713 C C . LYS A 1 95 ? 112.353 160.330 129.758 1.00 58.36 92 LYS A C 1
ATOM 714 O O . LYS A 1 95 ? 111.667 159.394 130.168 1.00 58.36 92 LYS A O 1
ATOM 720 N N . GLN A 1 96 ? 112.276 161.561 130.253 1.00 68.33 93 GLN A N 1
ATOM 721 C CA . GLN A 1 96 ? 111.335 161.908 131.308 1.00 68.33 93 GLN A CA 1
ATOM 722 C C . GLN A 1 96 ? 110.489 163.087 130.851 1.00 68.33 93 GLN A C 1
ATOM 723 O O . GLN A 1 96 ? 111.013 164.057 130.294 1.00 68.33 93 GLN A O 1
ATOM 729 N N . SER A 1 97 ? 109.178 162.993 131.082 1.00 74.16 94 SER A N 1
ATOM 730 C CA . SER A 1 97 ? 108.206 163.980 130.606 1.00 74.16 94 SER A CA 1
ATOM 731 C C . SER A 1 97 ? 107.257 164.290 131.761 1.00 74.16 94 SER A C 1
ATOM 732 O O . SER A 1 97 ? 106.181 163.698 131.872 1.00 74.16 94 SER A O 1
ATOM 735 N N . GLY A 1 98 ? 107.660 165.224 132.618 1.00 76.28 95 GLY A N 1
ATOM 736 C CA . GLY A 1 98 ? 106.843 165.588 133.759 1.00 76.28 95 GLY A CA 1
ATOM 737 C C . GLY A 1 98 ? 106.693 164.457 134.755 1.00 76.28 95 GLY A C 1
ATOM 738 O O . GLY A 1 98 ? 105.606 163.884 134.886 1.00 76.28 95 GLY A O 1
ATOM 739 N N . GLU A 1 99 ? 107.784 164.115 135.442 1.00 75.87 96 GLU A N 1
ATOM 740 C CA . GLU A 1 99 ? 107.860 163.036 136.426 1.00 75.87 96 GLU A CA 1
ATOM 741 C C . GLU A 1 99 ? 107.687 161.657 135.796 1.00 75.87 96 GLU A C 1
ATOM 742 O O . GLU A 1 99 ? 107.595 160.656 136.518 1.00 75.87 96 GLU A O 1
ATOM 748 N N . SER A 1 100 ? 107.665 161.567 134.468 1.00 69.62 97 SER A N 1
ATOM 749 C CA . SER A 1 100 ? 107.612 160.275 133.783 1.00 69.62 97 SER A CA 1
ATOM 750 C C . SER A 1 100 ? 109.028 159.766 133.506 1.00 69.62 97 SER A C 1
ATOM 751 O O . SER A 1 100 ? 109.437 159.540 132.368 1.00 69.62 97 SER A O 1
ATOM 754 N N . ILE A 1 101 ? 109.777 159.584 134.590 1.00 61.59 98 ILE A N 1
ATOM 755 C CA . ILE A 1 101 ? 111.183 159.200 134.501 1.00 61.59 98 ILE A CA 1
ATOM 756 C C . ILE A 1 101 ? 111.262 157.767 133.980 1.00 61.59 98 ILE A C 1
ATOM 757 O O . ILE A 1 101 ? 110.794 156.832 134.634 1.00 61.59 98 ILE A O 1
ATOM 762 N N . ASP A 1 102 ? 111.878 157.590 132.813 1.00 52.75 99 ASP A N 1
ATOM 763 C CA . ASP A 1 102 ? 111.994 156.283 132.183 1.00 52.75 99 ASP A CA 1
ATOM 764 C C . ASP A 1 102 ? 113.221 156.266 131.285 1.00 52.75 99 ASP A C 1
ATOM 765 O O . ASP A 1 102 ? 113.518 157.257 130.613 1.00 52.75 99 ASP A O 1
ATOM 770 N N . ILE A 1 103 ? 113.924 155.138 131.265 1.00 45.31 100 ILE A N 1
ATOM 771 C CA . ILE A 1 103 ? 115.139 154.983 130.474 1.00 45.31 100 ILE A CA 1
ATOM 772 C C . ILE A 1 103 ? 114.830 154.002 129.347 1.00 45.31 100 ILE A C 1
ATOM 773 O O . ILE A 1 103 ? 114.866 152.784 129.540 1.00 45.31 100 ILE A O 1
ATOM 778 N N . ILE A 1 104 ? 114.512 154.534 128.168 1.00 45.79 101 ILE A N 1
ATOM 779 C CA . ILE A 1 104 ? 114.239 153.706 126.997 1.00 45.79 101 ILE A CA 1
ATOM 780 C C . ILE A 1 104 ? 115.543 153.150 126.443 1.00 45.79 101 ILE A C 1
ATOM 781 O O . ILE A 1 104 ? 116.591 153.805 126.494 1.00 45.79 101 ILE A O 1
ATOM 786 N N . THR A 1 105 ? 115.478 151.941 125.889 1.00 44.83 102 THR A N 1
ATOM 787 C CA . THR A 1 105 ? 116.651 151.264 125.342 1.00 44.83 102 THR A CA 1
ATOM 788 C C . THR A 1 105 ? 116.693 151.474 123.832 1.00 44.83 102 THR A C 1
ATOM 789 O O . THR A 1 105 ? 115.910 150.869 123.093 1.00 44.83 102 THR A O 1
ATOM 793 N N . ARG A 1 106 ? 117.590 152.319 123.350 1.00 48.11 103 ARG A N 1
ATOM 794 C CA . ARG A 1 106 ? 117.665 152.597 121.920 1.00 48.11 103 ARG A CA 1
ATOM 795 C C . ARG A 1 106 ? 118.156 151.388 121.135 1.00 48.11 103 ARG A C 1
ATOM 796 O O . ARG A 1 106 ? 117.744 151.182 119.995 1.00 48.11 103 ARG A O 1
ATOM 804 N N . ALA A 1 107 ? 119.016 150.578 121.736 1.00 45.91 104 ALA A N 1
ATOM 805 C CA . ALA A 1 107 ? 119.576 149.427 121.044 1.00 45.91 104 ALA A CA 1
ATOM 806 C C . ALA A 1 107 ? 119.922 148.347 122.056 1.00 45.91 104 ALA A C 1
ATOM 807 O O . ALA A 1 107 ? 120.277 148.639 123.199 1.00 45.91 104 ALA A O 1
ATOM 809 N N . HIS A 1 108 ? 119.833 147.092 121.621 1.00 47.02 105 HIS A N 1
ATOM 810 C CA . HIS A 1 108 ? 119.993 145.973 122.536 1.00 47.02 105 HIS A CA 1
ATOM 811 C C . HIS A 1 108 ? 120.471 144.757 121.758 1.00 47.02 105 HIS A C 1
ATOM 812 O O . HIS A 1 108 ? 120.481 144.746 120.525 1.00 47.02 105 HIS A O 1
ATOM 819 N N . GLY A 1 109 ? 120.871 143.727 122.497 1.00 44.33 106 GLY A N 1
ATOM 820 C CA . GLY A 1 109 ? 121.269 142.479 121.879 1.00 44.33 106 GLY A CA 1
ATOM 821 C C . GLY A 1 109 ? 122.565 141.919 122.420 1.00 44.33 106 GLY A C 1
ATOM 822 O O . GLY A 1 109 ? 123.501 142.668 122.716 1.00 44.33 106 GLY A O 1
ATOM 823 N N . ASN A 1 110 ? 122.627 140.598 122.560 1.00 44.07 107 ASN A N 1
ATOM 824 C CA . ASN A 1 110 ? 123.836 139.951 123.043 1.00 44.07 107 ASN A CA 1
ATOM 825 C C . ASN A 1 110 ? 124.952 140.050 122.012 1.00 44.07 107 ASN A C 1
ATOM 826 O O . ASN A 1 110 ? 124.718 140.024 120.801 1.00 44.07 107 ASN A O 1
ATOM 831 N N . VAL A 1 111 ? 126.180 140.170 122.510 1.00 44.74 108 VAL A N 1
ATOM 832 C CA . VAL A 1 111 ? 127.364 140.225 121.663 1.00 44.74 108 VAL A CA 1
ATOM 833 C C . VAL A 1 111 ? 128.357 139.171 122.132 1.00 44.74 108 VAL A C 1
ATOM 834 O O . VAL A 1 111 ? 129.574 139.349 122.009 1.00 44.74 108 VAL A O 1
ATOM 838 N N . GLN A 1 112 ? 127.845 138.048 122.614 1.00 49.84 109 GLN A N 1
ATOM 839 C CA . GLN A 1 112 ? 128.701 136.992 123.138 1.00 49.84 109 GLN A CA 1
ATOM 840 C C . GLN A 1 112 ? 129.364 136.202 122.058 1.00 49.84 109 GLN A C 1
ATOM 841 O O . GLN A 1 112 ? 128.711 135.795 121.100 1.00 49.84 109 GLN A O 1
ATOM 847 N N . ASP A 1 113 ? 130.661 135.966 122.196 1.00 58.96 110 ASP A N 1
ATOM 848 C CA . ASP A 1 113 ? 131.343 135.112 121.230 1.00 58.96 110 ASP A CA 1
ATOM 849 C C . ASP A 1 113 ? 131.201 133.666 121.667 1.00 58.96 110 ASP A C 1
ATOM 850 O O . ASP A 1 113 ? 131.634 133.306 122.762 1.00 58.96 110 ASP A O 1
ATOM 855 N N . ARG A 1 114 ? 130.603 132.833 120.821 1.00 65.60 111 ARG A N 1
ATOM 856 C CA . ARG A 1 114 ? 130.354 131.441 121.193 1.00 65.60 111 ARG A CA 1
ATOM 85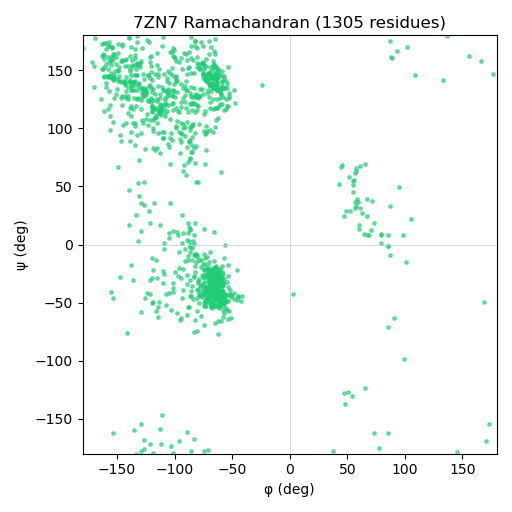7 C C . ARG A 1 114 ? 131.624 130.716 121.566 1.00 65.60 111 ARG A C 1
ATOM 858 O O . ARG A 1 114 ? 131.653 129.981 122.551 1.00 65.60 111 ARG A O 1
ATOM 866 N N . ILE A 1 115 ? 132.674 130.919 120.784 1.00 67.89 112 ILE A N 1
ATOM 867 C CA . ILE A 1 115 ? 133.941 130.266 121.057 1.00 67.89 112 ILE A CA 1
ATOM 868 C C . ILE A 1 115 ? 134.983 131.309 121.425 1.00 67.89 112 ILE A C 1
ATOM 869 O O . ILE A 1 115 ? 134.963 132.430 120.912 1.00 67.89 112 ILE A O 1
ATOM 874 N N . GLY A 1 116 ? 135.879 130.979 122.357 1.00 65.42 113 GLY A N 1
ATOM 875 C CA . GLY A 1 116 ? 136.946 131.902 122.732 1.00 65.42 113 GLY A CA 1
ATOM 876 C C . GLY A 1 116 ? 137.564 131.748 124.112 1.00 65.42 113 GLY A C 1
ATOM 877 O O . GLY A 1 116 ? 136.968 131.114 124.982 1.00 65.42 113 GLY A O 1
ATOM 878 N N . ARG A 1 117 ? 138.749 132.326 124.324 1.00 61.99 114 ARG A N 1
ATOM 879 C CA . ARG A 1 117 ? 139.411 132.280 125.635 1.00 61.99 114 ARG A CA 1
ATOM 880 C C . ARG A 1 117 ? 139.442 133.658 126.267 1.00 61.99 114 ARG A C 1
ATOM 881 O O . ARG A 1 117 ? 140.085 134.563 125.740 1.00 61.99 114 ARG A O 1
ATOM 889 N N . PRO A 1 118 ? 138.752 133.832 127.402 1.00 61.22 115 PRO A N 1
ATOM 890 C CA . PRO A 1 118 ? 138.664 135.167 128.007 1.00 61.22 115 PRO A CA 1
ATOM 891 C C . PRO A 1 118 ? 140.013 135.697 128.464 1.00 61.22 115 PRO A C 1
ATOM 892 O O . PRO A 1 118 ? 140.835 134.925 128.954 1.00 61.22 115 PRO A O 1
ATOM 896 N N . SER A 1 119 ? 140.235 136.998 128.312 1.00 58.20 116 SER A N 1
ATOM 897 C CA . SER A 1 119 ? 141.510 137.585 128.700 1.00 58.20 116 SER A CA 1
ATOM 898 C C . SER A 1 119 ? 141.619 137.711 130.215 1.00 58.20 116 SER A C 1
ATOM 899 O O . SER A 1 119 ? 140.629 137.938 130.914 1.00 58.20 116 SER A O 1
ATOM 902 N N . GLU A 1 120 ? 142.847 137.565 130.720 1.00 60.55 117 GLU A N 1
ATOM 903 C CA . GLU A 1 120 ? 143.077 137.744 132.150 1.00 60.55 117 GLU A CA 1
ATOM 904 C C . GLU A 1 120 ? 142.895 139.196 132.578 1.00 60.55 117 GLU A C 1
ATOM 905 O O . GLU A 1 120 ? 142.524 139.458 133.728 1.00 60.55 117 GLU A O 1
ATOM 911 N N . THR A 1 121 ? 143.151 140.148 131.676 1.00 53.05 118 THR A N 1
ATOM 912 C CA . THR A 1 121 ? 143.042 141.561 132.029 1.00 53.05 118 THR A CA 1
ATOM 913 C C . THR A 1 121 ? 141.599 141.968 132.311 1.00 53.05 118 THR A C 1
ATOM 914 O O . THR A 1 121 ? 141.361 142.896 133.093 1.00 53.05 118 THR A O 1
ATOM 918 N N . GLY A 1 122 ? 140.634 141.280 131.720 1.00 51.03 119 GLY A N 1
ATOM 919 C CA . GLY A 1 122 ? 139.234 141.628 131.850 1.00 51.03 119 GLY A CA 1
ATOM 920 C C . GLY A 1 122 ? 138.708 142.349 130.619 1.00 51.03 119 GLY A C 1
ATOM 921 O O . GLY A 1 122 ? 139.448 142.739 129.716 1.00 51.03 119 GLY A O 1
ATOM 922 N N . ILE A 1 123 ? 137.384 142.501 130.595 1.00 44.82 120 ILE A N 1
ATOM 923 C CA . ILE A 1 123 ? 136.709 143.122 129.459 1.00 44.82 120 ILE A CA 1
ATOM 924 C C . ILE A 1 123 ? 137.128 144.583 129.357 1.00 44.82 120 ILE A C 1
ATOM 925 O O . ILE A 1 123 ? 137.142 145.311 130.357 1.00 44.82 120 ILE A O 1
ATOM 930 N N . ILE A 1 124 ? 137.437 145.027 128.142 1.00 42.96 121 ILE A N 1
ATOM 931 C CA . ILE A 1 124 ? 137.815 146.410 127.871 1.00 42.96 121 ILE A CA 1
ATOM 932 C C . ILE A 1 124 ? 136.824 146.981 126.868 1.00 42.96 121 ILE A C 1
ATOM 933 O O . ILE A 1 124 ? 136.668 146.445 125.764 1.00 42.96 121 ILE A O 1
ATOM 938 N N . GLY A 1 125 ? 136.159 148.069 127.246 1.00 40.81 122 GLY A N 1
ATOM 939 C CA . GLY A 1 125 ? 135.209 148.719 126.365 1.00 40.81 122 GLY A CA 1
ATOM 940 C C . GLY A 1 125 ? 135.546 150.177 126.136 1.00 40.81 122 GLY A C 1
ATOM 941 O O . GLY A 1 125 ? 135.668 150.946 127.093 1.00 40.81 122 GLY A O 1
ATOM 942 N N . ILE A 1 126 ? 135.698 150.575 124.875 1.00 40.93 123 ILE A N 1
ATOM 943 C CA . ILE A 1 126 ? 136.169 151.910 124.527 1.00 40.93 123 ILE A CA 1
ATOM 944 C C . ILE A 1 126 ? 135.318 152.483 123.401 1.00 40.93 123 ILE A C 1
ATOM 945 O O . ILE A 1 126 ? 134.945 151.771 122.462 1.00 40.93 123 ILE A O 1
ATOM 950 N N . ILE A 1 127 ? 135.003 153.773 123.508 1.00 43.43 124 ILE A N 1
ATOM 951 C CA . ILE A 1 127 ? 134.263 154.514 122.494 1.00 43.43 124 ILE A CA 1
ATOM 952 C C . ILE A 1 127 ? 135.268 155.395 121.765 1.00 43.43 124 ILE A C 1
ATOM 953 O O . ILE A 1 127 ? 136.134 156.004 122.402 1.00 43.43 124 ILE A O 1
ATOM 958 N N . ASP A 1 128 ? 135.149 155.489 120.444 1.00 50.94 125 ASP A N 1
ATOM 959 C CA . ASP A 1 128 ? 135.994 156.439 119.735 1.00 50.94 125 ASP A CA 1
ATOM 960 C C . ASP A 1 128 ? 135.495 157.870 119.970 1.00 50.94 125 ASP A C 1
ATOM 961 O O . ASP A 1 128 ? 134.307 158.086 120.218 1.00 50.94 125 ASP A O 1
ATOM 966 N N . PRO A 1 129 ? 136.389 158.864 119.925 1.00 53.36 126 PRO A N 1
ATOM 967 C CA . PRO A 1 129 ? 135.932 160.242 120.150 1.00 53.36 126 PRO A CA 1
ATOM 968 C C . PRO A 1 129 ? 134.893 160.769 119.175 1.00 53.36 126 PRO A C 1
ATOM 969 O O . PRO A 1 129 ? 134.053 161.585 119.573 1.00 53.36 126 PRO A O 1
ATOM 973 N N . GLU A 1 130 ? 134.929 160.347 117.913 1.00 58.30 127 GLU A N 1
ATOM 974 C CA . GLU A 1 130 ? 133.989 160.844 116.899 1.00 58.30 127 GLU A CA 1
ATOM 975 C C . GLU A 1 130 ? 132.664 160.092 116.909 1.00 58.30 127 GLU A C 1
ATOM 976 O O . GLU A 1 130 ? 131.806 160.356 116.065 1.00 58.30 127 GLU A O 1
ATOM 982 N N . CYS A 1 131 ? 132.496 159.156 117.839 1.00 57.86 128 CYS A N 1
ATOM 983 C CA . CYS A 1 131 ? 131.266 158.377 117.975 1.00 57.86 128 CYS A CA 1
ATOM 984 C C . CYS A 1 131 ? 130.925 157.664 116.667 1.00 57.86 128 CYS A C 1
ATOM 985 O O . CYS A 1 131 ? 129.818 157.759 116.137 1.00 57.86 128 CYS A O 1
ATOM 988 N N . ARG A 1 132 ? 131.878 156.881 116.171 1.00 57.64 129 ARG A N 1
ATOM 989 C CA . ARG A 1 132 ? 131.658 156.141 114.934 1.00 57.64 129 ARG A CA 1
ATOM 990 C C . ARG A 1 132 ? 131.747 154.637 115.140 1.00 57.64 129 ARG A C 1
ATOM 991 O O . ARG A 1 132 ? 131.209 153.878 114.341 1.00 57.64 129 ARG A O 1
ATOM 999 N N . MET A 1 133 ? 132.411 154.197 116.197 1.00 49.10 130 MET A N 1
ATOM 1000 C CA . MET A 1 133 ? 132.469 152.768 116.485 1.00 49.10 130 MET A CA 1
ATOM 1001 C C . MET A 1 133 ? 132.503 152.532 117.987 1.00 49.10 130 MET A C 1
ATOM 1002 O O . MET A 1 133 ? 132.915 153.402 118.757 1.00 49.10 130 MET A O 1
ATOM 1007 N N . ILE A 1 134 ? 132.104 151.324 118.383 1.00 44.09 131 ILE A N 1
ATOM 1008 C CA . ILE A 1 134 ? 132.194 150.853 119.761 1.00 44.09 131 ILE A CA 1
ATOM 1009 C C . ILE A 1 134 ? 133.295 149.799 119.796 1.00 44.09 131 ILE A C 1
ATOM 1010 O O . ILE A 1 134 ? 133.046 148.633 119.469 1.00 44.09 131 ILE A O 1
ATOM 1015 N N . GLY A 1 135 ? 134.510 150.183 120.180 1.00 43.11 132 GLY A N 1
ATOM 1016 C CA . GLY A 1 135 ? 135.569 149.198 120.357 1.00 43.11 132 GLY A CA 1
ATOM 1017 C C . GLY A 1 135 ? 135.311 148.342 121.586 1.00 43.11 132 GLY A C 1
ATOM 1018 O O . GLY A 1 135 ? 135.001 148.862 122.662 1.00 43.11 132 GLY A O 1
ATOM 1019 N N . LEU A 1 136 ? 135.450 147.026 121.433 1.00 43.38 133 LEU A N 1
ATOM 1020 C CA . LEU A 1 136 ? 135.265 146.103 122.546 1.00 43.38 133 LEU A CA 1
ATOM 1021 C C . LEU A 1 136 ? 136.274 144.972 122.445 1.00 43.38 133 LEU A C 1
ATOM 1022 O O . LEU A 1 136 ? 136.430 144.373 121.378 1.00 43.38 133 LEU A O 1
ATOM 1027 N N . ARG A 1 137 ? 136.945 144.672 123.553 1.00 46.52 134 ARG A N 1
ATOM 1028 C CA . ARG A 1 137 ? 137.850 143.533 123.639 1.00 46.52 134 ARG A CA 1
ATOM 1029 C C . ARG A 1 137 ? 137.257 142.521 124.608 1.00 46.52 134 ARG A C 1
ATOM 1030 O O . ARG A 1 137 ? 137.034 142.836 125.781 1.00 46.52 134 ARG A O 1
ATOM 1038 N N . LEU A 1 138 ? 137.008 141.312 124.117 1.00 48.95 135 LEU A N 1
ATOM 1039 C CA . LEU A 1 138 ? 136.401 140.259 124.916 1.00 48.95 135 LEU A CA 1
ATOM 1040 C C . LEU A 1 138 ? 137.252 139.005 125.026 1.00 48.95 135 LEU A C 1
ATOM 1041 O O . LEU A 1 138 ? 137.185 138.323 126.050 1.00 48.95 135 LEU A O 1
ATOM 1046 N N . TYR A 1 139 ? 138.051 138.686 124.010 1.00 55.29 136 TYR A N 1
ATOM 1047 C CA . TYR A 1 139 ? 138.876 137.488 124.014 1.00 55.29 136 TYR A CA 1
ATOM 1048 C C . TYR A 1 139 ? 140.207 137.796 123.346 1.00 55.29 136 TYR A C 1
ATOM 1049 O O . TYR A 1 139 ? 140.304 138.694 122.507 1.00 55.29 136 TYR A O 1
ATOM 1058 N N . ASP A 1 140 ? 141.233 137.042 123.734 1.00 58.10 137 ASP A N 1
ATOM 1059 C CA . ASP A 1 140 ? 142.564 137.252 123.183 1.00 58.10 137 ASP A CA 1
ATOM 1060 C C . ASP A 1 140 ? 142.573 136.984 121.685 1.00 58.10 137 ASP A C 1
ATOM 1061 O O . ASP A 1 140 ? 141.947 136.037 121.201 1.00 58.10 137 ASP A O 1
ATOM 1066 N N . GLY A 1 141 ? 143.283 137.833 120.947 1.00 53.56 138 GLY A N 1
ATOM 1067 C CA . GLY A 1 141 ? 143.390 137.685 119.512 1.00 53.56 138 GLY A CA 1
ATOM 1068 C C . GLY A 1 141 ? 142.195 138.180 118.730 1.00 53.56 138 GLY A C 1
ATOM 1069 O O . GLY A 1 141 ? 142.141 137.962 117.513 1.00 53.56 138 GLY A O 1
ATOM 1070 N N . LEU A 1 142 ? 141.244 138.841 119.382 1.00 51.01 139 LEU A N 1
ATOM 1071 C CA . LEU A 1 142 ? 140.016 139.294 118.749 1.00 51.01 139 LEU A CA 1
ATOM 1072 C C . LEU A 1 142 ? 139.701 140.707 119.212 1.00 51.01 139 LEU A C 1
ATOM 1073 O O . LEU A 1 142 ? 140.118 141.130 120.293 1.00 51.01 139 LEU A O 1
ATOM 1078 N N . PHE A 1 143 ? 138.958 141.438 118.382 1.00 47.69 140 PHE A N 1
ATOM 1079 C CA . PHE A 1 143 ? 138.541 142.804 118.709 1.00 47.69 140 PHE A CA 1
ATOM 1080 C C . PHE A 1 143 ? 137.159 143.032 118.099 1.00 47.69 140 PHE A C 1
ATOM 1081 O O . PHE A 1 143 ? 137.039 143.495 116.962 1.00 47.69 140 PHE A O 1
ATOM 1089 N N . LYS A 1 144 ? 136.122 142.705 118.865 1.00 49.20 141 LYS A N 1
ATOM 1090 C CA . LYS A 1 144 ? 134.756 142.913 118.407 1.00 49.20 141 LYS A CA 1
ATOM 1091 C C . LYS A 1 144 ? 134.478 144.401 118.239 1.00 49.20 141 LYS A C 1
ATOM 1092 O O . LYS A 1 144 ? 134.836 145.210 119.099 1.00 49.20 141 LYS A O 1
ATOM 1098 N N . VAL A 1 145 ? 133.821 144.760 117.140 1.00 49.19 142 VAL A N 1
ATOM 1099 C CA . VAL A 1 145 ? 133.532 146.149 116.805 1.00 49.19 142 VAL A CA 1
ATOM 1100 C C . VAL A 1 145 ? 132.042 146.289 116.537 1.00 49.19 142 VAL A C 1
ATOM 1101 O O . VAL A 1 145 ? 131.475 145.524 115.748 1.00 49.19 142 VAL A O 1
ATOM 1105 N N . ILE A 1 146 ? 131.415 147.269 117.179 1.00 47.62 143 ILE A N 1
ATOM 1106 C CA . ILE A 1 146 ? 129.989 147.535 117.038 1.00 47.62 143 ILE A CA 1
ATOM 1107 C C . ILE A 1 146 ? 129.823 148.927 116.430 1.00 47.62 143 ILE A C 1
ATOM 1108 O O . ILE A 1 146 ? 130.096 149.932 117.101 1.00 47.62 143 ILE A O 1
ATOM 1113 N N . PRO A 1 147 ? 129.390 149.037 115.176 1.00 49.84 144 PRO A N 1
ATOM 1114 C CA . PRO A 1 147 ? 129.154 150.355 114.572 1.00 49.84 144 PRO A CA 1
ATOM 1115 C C . PRO A 1 147 ? 127.990 151.077 115.233 1.00 49.84 144 PRO A C 1
ATOM 1116 O O . PRO A 1 147 ? 127.113 150.467 115.845 1.00 49.84 144 PRO A O 1
ATOM 1120 N N . LEU A 1 148 ? 127.990 152.398 115.081 1.00 54.61 145 LEU A N 1
ATOM 1121 C CA . LEU A 1 148 ? 126.957 153.223 115.685 1.00 54.61 145 LEU A CA 1
ATOM 1122 C C . LEU A 1 148 ? 126.153 153.946 114.643 1.00 54.61 145 LEU A C 1
ATOM 1123 O O . LEU A 1 148 ? 125.754 155.090 114.858 1.00 54.61 145 LEU A O 1
ATOM 1128 N N . ASP A 1 149 ? 125.921 153.311 113.502 1.00 66.75 146 ASP A N 1
ATOM 1129 C CA . ASP A 1 149 ? 125.065 153.916 112.488 1.00 66.75 146 ASP A CA 1
ATOM 1130 C C . ASP A 1 149 ? 123.694 154.274 113.044 1.00 66.75 146 ASP A C 1
ATOM 1131 O O . ASP A 1 149 ? 123.127 153.507 113.822 1.00 66.75 146 ASP A O 1
ATOM 1136 N N . ARG A 1 150 ? 123.143 155.419 112.644 1.00 67.17 147 ARG A N 1
ATOM 1137 C CA . ARG A 1 150 ? 121.842 155.853 113.157 1.00 67.17 147 ARG A CA 1
ATOM 1138 C C . ARG A 1 150 ? 120.868 154.686 113.145 1.00 67.17 147 ARG A C 1
ATOM 1139 O O . ARG A 1 150 ? 120.152 154.452 114.117 1.00 67.17 147 ARG A O 1
ATOM 1147 N N . ASP A 1 151 ? 120.859 153.937 112.048 1.00 68.31 148 ASP A N 1
ATOM 1148 C CA . ASP A 1 151 ? 120.033 152.743 111.967 1.00 68.31 148 ASP A CA 1
ATOM 1149 C C . ASP A 1 151 ? 120.677 151.515 112.590 1.00 68.31 148 ASP A C 1
ATOM 1150 O O . ASP A 1 151 ? 121.287 150.709 111.885 1.00 68.31 148 ASP A O 1
ATOM 1155 N N . ASN A 1 152 ? 120.558 151.375 113.909 1.00 59.56 149 ASN A N 1
ATOM 1156 C CA . ASN A 1 152 ? 121.095 150.197 114.588 1.00 59.56 149 ASN A CA 1
ATOM 1157 C C . ASN A 1 152 ? 120.257 149.847 115.812 1.00 59.56 149 ASN A C 1
ATOM 1158 O O . ASN A 1 152 ? 120.724 149.963 116.937 1.00 59.56 149 ASN A O 1
ATOM 1163 N N . LYS A 1 153 ? 119.016 149.427 115.601 1.00 53.37 150 LYS A N 1
ATOM 1164 C CA . LYS A 1 153 ? 118.166 149.005 116.713 1.00 53.37 150 LYS A CA 1
ATOM 1165 C C . LYS A 1 153 ? 118.649 147.695 117.331 1.00 53.37 150 LYS A C 1
ATOM 1166 O O . LYS A 1 153 ? 118.579 147.520 118.553 1.00 53.37 150 LYS A O 1
ATOM 1172 N N . GLU A 1 154 ? 119.166 146.777 116.519 1.00 53.05 151 GLU A N 1
ATOM 1173 C CA . GLU A 1 154 ? 119.771 145.545 117.016 1.00 53.05 151 GLU A CA 1
ATOM 1174 C C . GLU A 1 154 ? 121.273 145.645 116.789 1.00 53.05 151 GLU A C 1
ATOM 1175 O O . GLU A 1 154 ? 121.726 145.737 115.643 1.00 53.05 151 GLU A O 1
ATOM 1181 N N . LEU A 1 155 ? 122.040 145.627 117.877 1.00 53.52 152 LEU A N 1
ATOM 1182 C CA . LEU A 1 155 ? 123.479 145.842 117.790 1.00 53.52 152 LEU A CA 1
ATOM 1183 C C . LEU A 1 155 ? 124.134 144.805 116.891 1.00 53.52 152 LEU A C 1
ATOM 1184 O O . LEU A 1 155 ? 124.046 143.600 117.145 1.00 53.52 152 LEU A O 1
ATOM 1189 N N . LYS A 1 156 ? 124.792 145.283 115.840 1.00 57.46 153 LYS A N 1
ATOM 1190 C CA . LYS A 1 156 ? 125.529 144.419 114.933 1.00 57.46 153 LYS A CA 1
ATOM 1191 C C . LYS A 1 156 ? 126.970 144.299 115.404 1.00 57.46 153 LYS A C 1
ATOM 1192 O O . LYS A 1 156 ? 127.600 145.293 115.774 1.00 57.46 153 LYS A O 1
ATOM 1198 N N . ALA A 1 157 ? 127.492 143.077 115.381 1.00 54.35 154 ALA A N 1
ATOM 1199 C CA . ALA A 1 157 ? 128.828 142.801 115.887 1.00 54.35 154 ALA A CA 1
ATOM 1200 C C . ALA A 1 157 ? 129.623 142.045 114.837 1.00 54.35 154 ALA A C 1
ATOM 1201 O O . ALA A 1 157 ? 129.123 141.081 114.249 1.00 54.35 154 ALA A O 1
ATOM 1203 N N . PHE A 1 158 ? 130.861 142.476 114.613 1.00 54.24 155 PHE A N 1
ATOM 1204 C CA . PHE A 1 158 ? 131.783 141.788 113.716 1.00 54.24 155 PHE A CA 1
ATOM 1205 C C . PHE A 1 158 ? 133.173 141.808 114.338 1.00 54.24 155 PHE A C 1
ATOM 1206 O O . PHE A 1 158 ? 133.763 142.875 114.529 1.00 54.24 155 PHE A O 1
ATOM 1214 N N . ASN A 1 159 ? 133.666 140.632 114.715 1.00 54.67 156 ASN A N 1
ATOM 1215 C CA . ASN A 1 159 ? 134.999 140.545 115.288 1.00 54.67 156 ASN A CA 1
ATOM 1216 C C . ASN A 1 159 ? 136.048 140.797 114.214 1.00 54.67 156 ASN A C 1
ATOM 1217 O O . ASN A 1 159 ? 135.904 140.369 113.066 1.00 54.67 156 ASN A O 1
ATOM 1222 N N . ILE A 1 160 ? 137.104 141.508 114.592 1.00 51.63 157 ILE A N 1
ATOM 1223 C CA . ILE A 1 160 ? 138.252 141.747 113.730 1.00 51.63 157 ILE A CA 1
ATOM 1224 C C . ILE A 1 160 ? 139.415 140.932 114.269 1.00 51.63 157 ILE A C 1
ATOM 1225 O O . ILE A 1 160 ? 139.760 141.045 115.451 1.00 51.63 157 ILE A O 1
ATOM 1230 N N . ARG A 1 161 ? 140.012 140.107 113.413 1.00 52.96 158 ARG A N 1
ATOM 1231 C CA . ARG A 1 161 ? 141.185 139.356 113.832 1.00 52.96 158 ARG A CA 1
ATOM 1232 C C . ARG A 1 161 ? 142.309 140.323 114.173 1.00 52.96 158 ARG A C 1
ATOM 1233 O O . ARG A 1 161 ? 142.508 141.332 113.491 1.00 52.96 158 ARG A O 1
ATOM 1241 N N . LEU A 1 162 ? 143.044 140.023 115.239 1.00 51.01 159 LEU A N 1
ATOM 1242 C CA . LEU A 1 162 ? 144.068 140.933 115.723 1.00 51.01 159 LEU A CA 1
ATOM 1243 C C . LEU A 1 162 ? 145.338 140.130 115.963 1.00 51.01 159 LEU A C 1
ATOM 1244 O O . LEU A 1 162 ? 145.288 139.022 116.505 1.00 51.01 159 LEU A O 1
ATOM 1249 N N . GLU A 1 163 ? 146.472 140.689 115.539 1.00 54.90 160 GLU A N 1
ATOM 1250 C CA . GLU A 1 163 ? 147.727 139.942 115.516 1.00 54.90 160 GLU A CA 1
ATOM 1251 C C . GLU A 1 163 ? 148.373 139.835 116.892 1.00 54.90 160 GLU A C 1
ATOM 1252 O O . GLU A 1 163 ? 148.870 138.765 117.258 1.00 54.90 160 GLU A O 1
ATOM 1258 N N . GLU A 1 164 ? 148.405 140.924 117.653 1.00 51.91 161 GLU A N 1
ATOM 1259 C CA . GLU A 1 164 ? 148.983 140.878 118.989 1.00 51.91 161 GLU A CA 1
ATOM 1260 C C . GLU A 1 164 ? 148.119 140.004 119.892 1.00 51.91 161 GLU A C 1
ATOM 1261 O O . GLU A 1 164 ? 146.892 140.117 119.894 1.00 51.91 161 GLU A O 1
ATOM 1267 N N . LEU A 1 165 ? 148.753 139.127 120.668 1.00 54.17 162 LEU A N 1
ATOM 1268 C CA . LEU A 1 165 ? 147.960 138.152 121.409 1.00 54.17 162 LEU A CA 1
ATOM 1269 C C . LEU A 1 165 ? 147.487 138.704 122.748 1.00 54.17 162 LEU A C 1
ATOM 1270 O O . LEU A 1 165 ? 146.317 138.547 123.112 1.00 54.17 162 LEU A O 1
ATOM 1275 N N . HIS A 1 166 ? 148.371 139.366 123.484 1.00 51.70 163 HIS A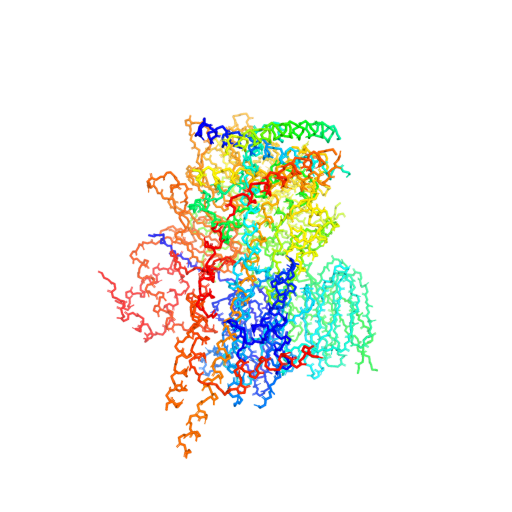 N 1
ATOM 1276 C CA . HIS A 1 166 ? 148.103 139.792 124.855 1.00 51.70 163 HIS A CA 1
ATOM 1277 C C . HIS A 1 166 ? 148.091 141.315 124.908 1.00 51.70 163 HIS A C 1
ATOM 1278 O O . HIS A 1 166 ? 149.147 141.951 124.885 1.00 51.70 163 HIS A O 1
ATOM 1285 N N . VAL A 1 167 ? 146.900 141.896 125.000 1.00 44.18 164 VAL A N 1
ATOM 1286 C CA . VAL A 1 167 ? 146.729 143.344 124.999 1.00 44.18 164 VAL A CA 1
ATOM 1287 C C . VAL A 1 167 ? 146.403 143.790 126.420 1.00 44.18 164 VAL A C 1
ATOM 1288 O O . VAL A 1 167 ? 145.388 143.380 126.991 1.00 44.18 164 VAL A O 1
ATOM 1292 N N . ILE A 1 168 ? 147.252 144.652 126.987 1.00 42.68 165 ILE A N 1
ATOM 1293 C CA . ILE A 1 168 ? 147.053 145.091 128.366 1.00 42.68 165 ILE A CA 1
ATOM 1294 C C . ILE A 1 168 ? 145.995 146.189 128.447 1.00 42.68 165 ILE A C 1
ATOM 1295 O O . ILE A 1 168 ? 145.178 146.210 129.374 1.00 42.68 165 ILE A O 1
ATOM 1300 N N . ASP A 1 169 ? 145.987 147.115 127.486 1.00 40.79 166 ASP A N 1
ATOM 1301 C CA . ASP A 1 169 ? 144.997 148.189 127.458 1.00 40.79 166 ASP A CA 1
ATOM 1302 C C . ASP A 1 169 ? 144.809 148.678 126.032 1.00 40.79 166 ASP A C 1
ATOM 1303 O O . ASP A 1 169 ? 145.784 148.785 125.287 1.00 40.79 166 ASP A O 1
ATOM 1308 N N . VAL A 1 170 ? 143.572 149.019 125.673 1.00 37.32 167 VAL A N 1
ATOM 1309 C CA . VAL A 1 170 ? 143.252 149.623 124.382 1.00 37.32 167 VAL A CA 1
ATOM 1310 C C . VAL A 1 170 ? 142.555 150.953 124.634 1.00 37.32 167 VAL A C 1
ATOM 1311 O O . VAL A 1 170 ? 141.799 151.093 125.601 1.00 37.32 167 VAL A O 1
ATOM 1315 N N . LYS A 1 171 ? 142.795 151.922 123.750 1.00 36.43 168 LYS A N 1
ATOM 1316 C CA . LYS A 1 171 ? 142.158 153.232 123.816 1.00 36.43 168 LYS A CA 1
ATOM 1317 C C . LYS A 1 171 ? 142.007 153.767 122.399 1.00 36.43 168 LYS A C 1
ATOM 1318 O O . LYS A 1 171 ? 142.500 153.175 121.435 1.00 36.43 168 LYS A O 1
ATOM 1324 N N . PHE A 1 172 ? 141.305 154.891 122.265 1.00 40.11 169 PHE A N 1
ATOM 1325 C CA . PHE A 1 172 ? 141.065 155.516 120.969 1.00 40.11 169 PHE A CA 1
ATOM 1326 C C . PHE A 1 172 ? 141.755 156.870 120.915 1.00 40.11 169 PHE A C 1
ATOM 1327 O O . PHE A 1 172 ? 141.501 157.734 121.759 1.00 40.11 169 PHE A O 1
ATOM 1335 N N . LEU A 1 173 ? 142.626 157.049 119.927 1.00 40.85 170 LEU A N 1
ATOM 1336 C CA . LEU A 1 173 ? 143.333 158.312 119.763 1.00 40.85 170 LEU A CA 1
ATOM 1337 C C . LEU A 1 173 ? 142.393 159.431 119.329 1.00 40.85 170 LEU A C 1
ATOM 1338 O O . LEU A 1 173 ? 141.536 159.254 118.460 1.00 40.85 170 LEU A O 1
ATOM 1343 N N . TYR A 1 174 ? 142.571 160.586 119.949 1.00 47.30 171 TYR A N 1
ATOM 1344 C CA . TYR A 1 174 ? 141.761 161.729 119.589 1.00 47.30 171 TYR A CA 1
ATOM 1345 C C . TYR A 1 174 ? 142.356 162.424 118.398 1.00 47.30 171 TYR A C 1
ATOM 1346 O O . TYR A 1 174 ? 143.544 162.282 118.115 1.00 47.30 171 TYR A O 1
ATOM 1355 N N . GLY A 1 175 ? 141.543 163.192 117.697 1.00 56.23 172 GLY A N 1
ATOM 1356 C CA . GLY A 1 175 ? 142.012 163.956 116.555 1.00 56.23 172 GLY A CA 1
ATOM 1357 C C . GLY A 1 175 ? 141.955 163.295 115.197 1.00 56.23 172 GLY A C 1
ATOM 1358 O O . GLY A 1 175 ? 141.236 163.770 114.320 1.00 56.23 172 GLY A O 1
ATOM 1359 N N . CYS A 1 176 ? 142.702 162.214 115.004 1.00 57.35 173 CYS A N 1
ATOM 1360 C CA . CYS A 1 176 ? 142.760 161.593 113.684 1.00 57.35 173 CYS A CA 1
ATOM 1361 C C . CYS A 1 176 ? 141.390 161.189 113.180 1.00 57.35 173 CYS A C 1
ATOM 1362 O O . CYS A 1 176 ? 140.605 160.592 113.919 1.00 57.35 173 CYS A O 1
ATOM 1365 N N . GLN A 1 177 ? 141.105 161.505 111.919 1.00 58.34 174 GLN A N 1
ATOM 1366 C CA . GLN A 1 177 ? 139.805 161.174 111.332 1.00 58.34 174 GLN A CA 1
ATOM 1367 C C . GLN A 1 177 ? 139.597 159.682 111.283 1.00 58.34 174 GLN A C 1
ATOM 1368 O O . GLN A 1 177 ? 138.495 159.205 111.531 1.00 58.34 174 GLN A O 1
ATOM 1374 N N . ALA A 1 178 ? 140.641 158.941 110.947 1.00 53.30 175 ALA A N 1
ATOM 1375 C CA . ALA A 1 178 ? 140.533 157.502 110.974 1.00 53.30 175 ALA A CA 1
ATOM 1376 C C . ALA A 1 178 ? 140.454 157.098 112.424 1.00 53.30 175 ALA A C 1
ATOM 1377 O O . ALA A 1 178 ? 141.301 157.494 113.220 1.00 53.30 175 ALA A O 1
ATOM 1379 N N . PRO A 1 179 ? 139.431 156.324 112.791 1.00 49.21 176 PRO A N 1
ATOM 1380 C CA . PRO A 1 179 ? 139.390 155.840 114.167 1.00 49.21 176 PRO A CA 1
ATOM 1381 C C . PRO A 1 179 ? 140.619 154.987 114.437 1.00 49.21 176 PRO A C 1
ATOM 1382 O O . PRO A 1 179 ? 140.786 153.983 113.747 1.00 49.21 176 PRO A O 1
ATOM 1386 N N . THR A 1 180 ? 141.473 155.360 115.392 1.00 43.74 177 THR A N 1
ATOM 1387 C CA . THR A 1 180 ? 142.709 154.604 115.591 1.00 43.74 177 THR A CA 1
ATOM 1388 C C . THR A 1 180 ? 142.887 154.104 117.013 1.00 43.74 177 THR A C 1
ATOM 1389 O O . THR A 1 180 ? 142.782 154.877 117.963 1.00 43.74 177 THR A O 1
ATOM 1393 N N . ILE A 1 181 ? 143.161 152.814 117.165 1.00 40.65 178 ILE A N 1
ATOM 1394 C CA . ILE A 1 181 ? 143.398 152.255 118.478 1.00 40.65 178 ILE A CA 1
ATOM 1395 C C . ILE A 1 181 ? 144.873 152.385 118.829 1.00 40.65 178 ILE A C 1
ATOM 1396 O O . ILE A 1 181 ? 145.753 152.410 117.965 1.00 40.65 178 ILE A O 1
ATOM 1401 N N . CYS A 1 182 ? 145.143 152.477 120.128 1.00 39.80 179 CYS A N 1
ATOM 1402 C CA . CYS A 1 182 ? 146.494 152.425 120.670 1.00 39.80 179 CYS A CA 1
ATOM 1403 C C . CYS A 1 182 ? 146.474 151.441 121.826 1.00 39.80 179 CYS A C 1
ATOM 1404 O O . CYS A 1 182 ? 145.658 151.579 122.743 1.00 39.80 179 CYS A O 1
ATOM 1407 N N . PHE A 1 183 ? 147.364 150.456 121.792 1.00 41.85 180 PHE A N 1
ATOM 1408 C CA . PHE A 1 183 ? 147.263 149.323 122.697 1.00 41.85 180 PHE A CA 1
ATOM 1409 C C . PHE A 1 183 ? 148.637 148.863 123.153 1.00 41.85 180 PHE A C 1
ATOM 1410 O O . PHE A 1 183 ? 149.580 148.796 122.360 1.00 41.85 180 PHE A O 1
ATOM 1418 N N . VAL A 1 184 ? 148.741 148.571 124.449 1.00 39.60 181 VAL A N 1
ATOM 1419 C CA . VAL A 1 184 ? 150.000 148.156 125.069 1.00 39.60 181 VAL A CA 1
ATOM 1420 C C . VAL A 1 184 ? 149.997 146.630 125.083 1.00 39.60 181 VAL A C 1
ATOM 1421 O O . VAL A 1 184 ? 149.527 145.997 126.025 1.00 39.60 181 VAL A O 1
ATOM 1425 N N . TYR A 1 185 ? 150.529 146.030 124.023 1.00 45.54 182 TYR A N 1
ATOM 1426 C CA . TYR A 1 185 ? 150.518 144.581 123.898 1.00 45.54 182 TYR A CA 1
ATOM 1427 C C . TYR A 1 185 ? 151.744 143.980 124.580 1.00 45.54 182 TYR A C 1
ATOM 1428 O O . TYR A 1 185 ? 152.702 144.675 124.918 1.00 45.54 182 TYR A O 1
ATOM 1437 N N . GLN A 1 186 ? 151.701 142.665 124.784 1.00 47.33 183 GLN A N 1
ATOM 1438 C CA . GLN A 1 186 ? 152.712 141.940 125.549 1.00 47.33 183 GLN A CA 1
ATOM 1439 C C . GLN A 1 186 ? 153.385 140.908 124.650 1.00 47.33 183 GLN A C 1
ATOM 1440 O O . GLN A 1 186 ? 152.842 139.819 124.435 1.00 47.33 183 GLN A O 1
ATOM 1446 N N . ASP A 1 187 ? 154.541 141.254 124.105 1.00 50.92 184 ASP A N 1
ATOM 1447 C CA . ASP A 1 187 ? 155.414 140.314 123.422 1.00 50.92 184 ASP A CA 1
ATOM 1448 C C . ASP A 1 187 ? 156.240 139.528 124.430 1.00 50.92 184 ASP A C 1
ATOM 1449 O O . ASP A 1 187 ? 156.462 139.984 125.556 1.00 50.92 184 ASP A O 1
ATOM 1454 N N . PRO A 1 188 ? 156.716 138.335 124.060 1.00 54.28 185 PRO A N 1
ATOM 1455 C CA . PRO A 1 188 ? 157.497 137.532 125.017 1.00 54.28 185 PRO A CA 1
ATOM 1456 C C . PRO A 1 188 ? 158.720 138.243 125.569 1.00 54.28 185 PRO A C 1
ATOM 1457 O O . PRO A 1 188 ? 159.090 138.009 126.728 1.00 54.28 185 PRO A O 1
ATOM 1461 N N . GLN A 1 189 ? 159.366 139.101 124.775 1.00 57.54 186 GLN A N 1
ATOM 1462 C CA . GLN A 1 189 ? 160.528 139.836 125.266 1.00 57.54 186 GLN A CA 1
ATOM 1463 C C . GLN A 1 189 ? 160.128 140.973 126.205 1.00 57.54 186 GLN A C 1
ATOM 1464 O O . GLN A 1 189 ? 160.765 141.182 127.245 1.00 57.54 186 GLN A O 1
ATOM 1470 N N . GLY A 1 190 ? 159.076 141.709 125.862 1.00 51.39 187 GLY A N 1
ATOM 1471 C CA . GLY A 1 190 ? 158.627 142.838 126.661 1.00 51.39 187 GLY A CA 1
ATOM 1472 C C . GLY A 1 190 ? 157.407 143.457 126.020 1.00 51.39 187 GLY A C 1
ATOM 1473 O O . GLY A 1 190 ? 157.044 143.128 124.888 1.00 51.39 187 GLY A O 1
ATOM 1474 N N . ARG A 1 191 ? 156.759 144.353 126.762 1.00 45.42 188 ARG A N 1
ATOM 1475 C CA . ARG A 1 191 ? 155.523 144.964 126.288 1.00 45.42 188 ARG A CA 1
ATOM 1476 C C . ARG A 1 191 ? 155.802 146.231 125.488 1.00 45.42 188 ARG A C 1
ATOM 1477 O O . ARG A 1 191 ? 156.743 146.973 125.783 1.00 45.42 188 ARG A O 1
ATOM 1485 N N . HIS A 1 192 ? 154.962 146.482 124.483 1.00 45.65 189 HIS A N 1
ATOM 1486 C CA . HIS A 1 192 ? 155.159 147.586 123.555 1.00 45.65 189 HIS A CA 1
ATOM 1487 C C . HIS A 1 192 ? 153.840 148.328 123.383 1.00 45.65 189 HIS A C 1
ATOM 1488 O O . HIS A 1 192 ? 152.820 147.956 123.961 1.00 45.65 189 HIS A O 1
ATOM 1495 N N . VAL A 1 193 ? 153.855 149.372 122.554 1.00 41.09 190 VAL A N 1
ATOM 1496 C CA . VAL A 1 193 ? 152.657 150.132 122.209 1.00 41.09 190 VAL A CA 1
ATOM 1497 C C . VAL A 1 193 ? 152.610 150.332 120.697 1.00 41.09 190 VAL A C 1
ATOM 1498 O O . VAL A 1 193 ? 153.568 150.838 120.103 1.00 41.09 190 VAL A O 1
ATOM 1502 N N . LYS A 1 194 ? 151.500 149.933 120.073 1.00 42.67 191 LYS A N 1
ATOM 1503 C CA . LYS A 1 194 ? 151.328 150.099 118.635 1.00 42.67 191 LYS A CA 1
ATOM 1504 C C . LYS A 1 194 ? 150.006 150.796 118.363 1.00 42.67 191 LYS A C 1
ATOM 1505 O O . LYS A 1 194 ? 149.146 150.912 119.239 1.00 42.67 191 LYS A O 1
ATOM 1511 N N . THR A 1 195 ? 149.830 151.216 117.116 1.00 44.89 192 THR A N 1
ATOM 1512 C CA . THR A 1 195 ? 148.585 151.847 116.706 1.00 44.89 192 THR A CA 1
ATOM 1513 C C . THR A 1 195 ? 148.116 151.283 115.377 1.00 44.89 192 THR A C 1
ATOM 1514 O O . THR A 1 195 ? 148.937 151.039 114.501 1.00 44.89 192 THR A O 1
ATOM 1518 N N . TYR A 1 196 ? 146.814 151.067 115.218 1.00 48.19 193 TYR A N 1
ATOM 1519 C CA . TYR A 1 196 ? 146.254 150.578 113.961 1.00 48.19 193 TYR A CA 1
ATOM 1520 C C . TYR A 1 196 ? 145.054 151.424 113.617 1.00 48.19 193 TYR A C 1
ATOM 1521 O O . TYR A 1 196 ? 144.432 151.994 114.505 1.00 48.19 193 TYR A O 1
ATOM 1530 N N . GLU A 1 197 ? 144.695 151.494 112.342 1.00 52.23 194 GLU A N 1
ATOM 1531 C CA . GLU A 1 197 ? 143.514 152.253 111.940 1.00 52.23 194 GLU A CA 1
ATOM 1532 C C . GLU A 1 197 ? 142.354 151.324 111.697 1.00 52.23 194 GLU A C 1
ATOM 1533 O O . GLU A 1 197 ? 142.401 150.514 110.780 1.00 52.23 194 GLU A O 1
ATOM 1539 N N . VAL A 1 198 ? 141.304 151.436 112.499 1.00 50.90 195 VAL A N 1
ATOM 1540 C CA . VAL A 1 198 ? 140.182 150.519 112.358 1.00 50.90 195 VAL A CA 1
ATOM 1541 C C . VAL A 1 198 ? 139.240 151.006 111.277 1.00 50.90 195 VAL A C 1
ATOM 1542 O O . VAL A 1 198 ? 138.734 152.118 111.355 1.00 50.90 195 VAL A O 1
ATOM 1546 N N . SER A 1 199 ? 139.008 150.180 110.265 1.00 56.63 196 SER A N 1
ATOM 1547 C CA . SER A 1 199 ? 138.166 150.584 109.150 1.00 56.63 196 SER A CA 1
ATOM 1548 C C . SER A 1 199 ? 136.864 149.821 109.143 1.00 56.63 196 SER A C 1
ATOM 1549 O O . SER A 1 199 ? 136.856 148.603 108.961 1.00 56.63 196 SER A O 1
ATOM 1552 N N . LEU A 1 200 ? 135.757 150.532 109.327 1.00 61.33 197 LEU A N 1
ATOM 1553 C CA . LEU A 1 200 ? 134.447 149.898 109.331 1.00 61.33 197 LEU A CA 1
ATOM 1554 C C . LEU A 1 200 ? 134.113 149.341 107.957 1.00 61.33 197 LEU A C 1
ATOM 1555 O O . LEU A 1 200 ? 133.572 148.242 107.852 1.00 61.33 197 LEU A O 1
ATOM 1560 N N . ARG A 1 201 ? 134.446 150.081 106.903 1.00 66.95 198 ARG A N 1
ATOM 1561 C CA . ARG A 1 201 ? 134.139 149.650 105.538 1.00 66.95 198 ARG A CA 1
ATOM 1562 C C . ARG A 1 201 ? 134.837 148.351 105.130 1.00 66.95 198 ARG A C 1
ATOM 1563 O O . ARG A 1 201 ? 134.204 147.459 104.568 1.00 66.95 198 ARG A O 1
ATOM 1571 N N . GLU A 1 202 ? 136.127 148.232 105.418 1.00 65.22 199 GLU A N 1
ATOM 1572 C CA . GLU A 1 202 ? 136.878 147.049 105.007 1.00 65.22 199 GLU A CA 1
ATOM 1573 C C . GLU A 1 202 ? 136.879 145.937 106.045 1.00 65.22 199 GLU A C 1
ATOM 1574 O O . GLU A 1 202 ? 137.448 144.876 105.788 1.00 65.22 199 GLU A O 1
ATOM 1580 N N . LYS A 1 203 ? 136.281 146.175 107.213 1.00 62.68 200 LYS A N 1
ATOM 1581 C CA . LYS A 1 203 ? 136.197 145.154 108.266 1.00 62.68 200 LYS A CA 1
ATOM 1582 C C . LYS A 1 203 ? 137.576 144.626 108.686 1.00 62.68 200 LYS A C 1
ATOM 1583 O O . LYS A 1 203 ? 137.733 143.441 108.978 1.00 62.68 200 LYS A O 1
ATOM 1589 N N . GLU A 1 204 ? 138.580 145.500 108.719 1.00 58.90 201 GLU A N 1
ATOM 1590 C CA . GLU A 1 204 ? 139.926 145.098 109.145 1.00 58.90 201 GLU A CA 1
ATOM 1591 C C . GLU A 1 204 ? 140.758 146.284 109.585 1.00 58.90 201 GLU A C 1
ATOM 1592 O O . GLU A 1 204 ? 140.388 147.435 109.362 1.00 58.90 201 GLU A O 1
ATOM 1598 N N . PHE A 1 205 ? 141.891 146.012 110.201 1.00 53.64 202 PHE A N 1
ATOM 1599 C CA . PHE A 1 205 ? 142.773 147.087 110.591 1.00 53.64 202 PHE A CA 1
ATOM 1600 C C . PHE A 1 205 ? 143.603 147.550 109.421 1.00 53.64 202 PHE A C 1
ATOM 1601 O O . PHE A 1 205 ? 143.640 146.891 108.387 1.00 53.64 202 PHE A O 1
ATOM 1609 N N . ASN A 1 206 ? 144.288 148.671 109.574 1.00 53.43 203 ASN A N 1
ATOM 1610 C CA . ASN A 1 206 ? 145.184 149.153 108.532 1.00 53.43 203 ASN A CA 1
ATOM 1611 C C . ASN A 1 206 ? 146.458 149.647 109.196 1.00 53.43 203 ASN A C 1
ATOM 1612 O O . ASN A 1 206 ? 146.515 149.767 110.418 1.00 53.43 203 ASN A O 1
ATOM 1617 N N . LYS A 1 207 ? 147.483 149.937 108.409 1.00 56.61 204 LYS A N 1
ATOM 1618 C CA . LYS A 1 207 ? 148.730 150.445 108.960 1.00 56.61 204 LYS A CA 1
ATOM 1619 C C . LYS A 1 207 ? 148.456 151.678 109.780 1.00 56.61 204 LYS A C 1
ATOM 1620 O O . LYS A 1 207 ? 147.875 152.636 109.277 1.00 56.61 204 LYS A O 1
ATOM 1626 N N . GLY A 1 208 ? 148.893 151.683 111.030 1.00 51.17 205 GLY A N 1
ATOM 1627 C CA . GLY A 1 208 ? 148.584 152.793 111.917 1.00 51.17 205 GLY A CA 1
ATOM 1628 C C . GLY A 1 208 ? 149.429 154.041 111.857 1.00 51.17 205 GLY A C 1
ATOM 1629 O O . GLY A 1 208 ? 150.418 154.085 111.132 1.00 51.17 205 GLY A O 1
ATOM 1630 N N . PRO A 1 209 ? 149.045 155.066 112.628 1.00 48.34 206 PRO A N 1
ATOM 1631 C CA . PRO A 1 209 ? 149.772 156.339 112.612 1.00 48.34 206 PRO A CA 1
ATOM 1632 C C . PRO A 1 209 ? 151.261 156.228 112.980 1.00 48.34 206 PRO A C 1
ATOM 1633 O O . PRO A 1 209 ? 152.069 156.792 112.248 1.00 48.34 206 PRO A O 1
ATOM 1637 N N . TRP A 1 210 ? 151.630 155.537 114.052 1.00 45.69 207 TRP A N 1
ATOM 1638 C CA . TRP A 1 210 ? 153.056 155.361 114.347 1.00 45.69 207 TRP A CA 1
ATOM 1639 C C . TRP A 1 210 ? 153.390 153.890 114.597 1.00 45.69 207 TRP A C 1
ATOM 1640 O O . TRP A 1 210 ? 152.683 153.022 114.089 1.00 45.69 207 TRP A O 1
ATOM 1651 N N . LYS A 1 211 ? 154.451 153.591 115.349 1.00 48.12 208 LYS A N 1
ATOM 1652 C CA . LYS A 1 211 ? 154.852 152.201 115.527 1.00 48.12 208 LYS A CA 1
ATOM 1653 C C . LYS A 1 211 ? 155.186 151.849 116.968 1.00 48.12 208 LYS A C 1
ATOM 1654 O O . LYS A 1 211 ? 154.781 152.540 117.908 1.00 48.12 208 LYS A O 1
ATOM 1660 N N . GLN A 1 212 ? 155.946 150.774 117.134 1.00 48.18 209 GLN A N 1
ATOM 1661 C CA . GLN A 1 212 ? 156.086 150.132 118.430 1.00 48.18 209 GLN A CA 1
ATOM 1662 C C . GLN A 1 212 ? 157.337 150.617 119.158 1.00 48.18 209 GLN A C 1
ATOM 1663 O O . GLN A 1 212 ? 158.466 150.427 118.698 1.00 48.18 209 GLN A O 1
ATOM 1669 N N . GLU A 1 213 ? 157.106 151.318 120.270 1.00 49.61 210 GLU A N 1
ATOM 1670 C CA . GLU A 1 213 ? 158.141 151.942 121.094 1.00 49.61 210 GLU A CA 1
ATOM 1671 C C . GLU A 1 213 ? 158.136 151.211 122.431 1.00 49.61 210 GLU A C 1
ATOM 1672 O O . GLU A 1 213 ? 157.151 151.288 123.171 1.00 49.61 210 GLU A O 1
ATOM 1678 N N . ASN A 1 214 ? 159.230 150.517 122.744 1.00 49.85 211 ASN A N 1
ATOM 1679 C CA . ASN A 1 214 ? 159.317 149.735 123.970 1.00 49.85 211 ASN A CA 1
ATOM 1680 C C . ASN A 1 214 ? 158.982 150.587 125.184 1.00 49.85 211 ASN A C 1
ATOM 1681 O O . ASN A 1 214 ? 159.661 151.577 125.470 1.00 49.85 211 ASN A O 1
ATOM 1686 N N . VAL A 1 215 ? 157.939 150.196 125.903 1.00 47.31 212 VAL A N 1
ATOM 1687 C CA . VAL A 1 215 ? 157.536 150.879 127.110 1.00 47.31 212 VAL A CA 1
ATOM 1688 C C . VAL A 1 215 ? 158.017 150.072 128.309 1.00 47.31 212 VAL A C 1
ATOM 1689 O O . VAL A 1 215 ? 158.477 148.940 128.180 1.00 47.31 212 VAL A O 1
ATOM 1693 N N . GLU A 1 216 ? 157.926 150.670 129.494 1.00 50.90 213 GLU A N 1
ATOM 1694 C CA . GLU A 1 216 ? 158.381 150.004 130.705 1.00 50.90 213 GLU A CA 1
ATOM 1695 C C . GLU A 1 216 ? 157.633 148.690 130.897 1.00 50.90 213 GLU A C 1
ATOM 1696 O O . GLU A 1 216 ? 156.452 148.566 130.563 1.00 50.90 213 GLU A O 1
ATOM 1702 N N . ALA A 1 217 ? 158.342 147.698 131.433 1.00 48.86 214 ALA A N 1
ATOM 1703 C CA . ALA A 1 217 ? 157.823 146.340 131.554 1.00 48.86 214 ALA A CA 1
ATOM 1704 C C . ALA A 1 217 ? 156.518 146.266 132.344 1.00 48.86 214 ALA A C 1
ATOM 1705 O O . ALA A 1 217 ? 155.871 145.214 132.372 1.00 48.86 214 ALA A O 1
ATOM 1707 N N . GLU A 1 218 ? 156.133 147.358 133.010 1.00 49.74 215 GLU A N 1
ATOM 1708 C CA . GLU A 1 218 ? 154.923 147.394 133.825 1.00 49.74 215 GLU A CA 1
ATOM 1709 C C . GLU A 1 218 ? 153.851 148.314 133.247 1.00 49.74 215 GLU A C 1
ATOM 1710 O O . GLU A 1 218 ? 152.936 148.713 133.969 1.00 49.74 215 GLU A O 1
ATOM 1716 N N . ALA A 1 219 ? 153.955 148.700 131.976 1.00 43.75 216 ALA A N 1
ATOM 1717 C CA . ALA A 1 219 ? 153.006 149.669 131.436 1.00 43.75 216 ALA A CA 1
ATOM 1718 C C . ALA A 1 219 ? 151.592 149.109 131.517 1.00 43.75 216 ALA A C 1
ATOM 1719 O O . ALA A 1 219 ? 151.343 147.976 131.096 1.00 43.75 216 ALA A O 1
ATOM 1721 N N . SER A 1 220 ? 150.657 149.907 132.045 1.00 38.25 217 SER A N 1
ATOM 1722 C CA . SER A 1 220 ? 149.326 149.392 132.339 1.00 38.25 217 SER A CA 1
ATOM 1723 C C . SER A 1 220 ? 148.160 150.303 131.970 1.00 38.25 217 SER A C 1
ATOM 1724 O O . SER A 1 220 ? 147.033 149.803 131.889 1.00 38.25 217 SER A O 1
ATOM 1727 N N . MET A 1 221 ? 148.372 151.600 131.746 1.00 35.25 218 MET A N 1
ATOM 1728 C CA . MET A 1 221 ? 147.289 152.483 131.317 1.00 35.25 218 MET A CA 1
ATOM 1729 C C . MET A 1 221 ? 147.648 153.239 130.054 1.00 35.25 218 MET A C 1
ATOM 1730 O O . MET A 1 221 ? 148.789 153.677 129.882 1.00 35.25 218 MET A O 1
ATOM 1735 N N . VAL A 1 222 ? 146.653 153.404 129.188 1.00 32.49 219 VAL A N 1
ATOM 1736 C CA . VAL A 1 222 ? 146.712 154.319 128.060 1.00 32.49 219 VAL A CA 1
ATOM 1737 C C . VAL A 1 222 ? 145.760 155.469 128.346 1.00 32.49 219 VAL A C 1
ATOM 1738 O O . VAL A 1 222 ? 144.612 155.245 128.749 1.00 32.49 219 VAL A O 1
ATOM 1742 N N . ILE A 1 223 ? 146.228 156.694 128.135 1.00 32.20 220 ILE A N 1
ATOM 1743 C CA . ILE A 1 223 ? 145.409 157.887 128.294 1.00 32.20 220 ILE A CA 1
ATOM 1744 C C . ILE A 1 223 ? 145.388 158.625 126.965 1.00 32.20 220 ILE A C 1
ATOM 1745 O O . ILE A 1 223 ? 146.445 158.970 126.427 1.00 32.20 220 ILE A O 1
ATOM 1750 N N . ALA A 1 224 ? 144.208 158.887 126.432 1.00 34.56 221 ALA A N 1
ATOM 1751 C CA . ALA A 1 224 ? 144.099 159.556 125.151 1.00 34.56 221 ALA A CA 1
ATOM 1752 C C . ALA A 1 224 ? 144.051 161.058 125.311 1.00 34.56 221 ALA A C 1
ATOM 1753 O O . ALA A 1 224 ? 143.027 161.602 125.699 1.00 34.56 221 ALA A O 1
ATOM 1755 N N . VAL A 1 225 ? 145.141 161.743 125.000 1.00 39.53 222 VAL A N 1
ATOM 1756 C CA . VAL A 1 225 ? 145.207 163.185 125.189 1.00 39.53 222 VAL A CA 1
ATOM 1757 C C . VAL A 1 225 ? 144.459 163.862 124.063 1.00 39.53 222 VAL A C 1
ATOM 1758 O O . VAL A 1 225 ? 144.651 163.507 122.906 1.00 39.53 222 VAL A O 1
ATOM 1762 N N . PRO A 1 226 ? 143.591 164.861 124.393 1.00 46.89 223 PRO A N 1
ATOM 1763 C CA . PRO A 1 226 ? 142.772 165.418 123.307 1.00 46.89 223 PRO A CA 1
ATOM 1764 C C . PRO A 1 226 ? 143.477 166.156 122.193 1.00 46.89 223 PRO A C 1
ATOM 1765 O O . PRO A 1 226 ? 144.681 166.372 122.262 1.00 46.89 223 PRO A O 1
ATOM 1769 N N . GLU A 1 227 ? 142.712 166.593 121.203 1.00 53.56 224 GLU A N 1
ATOM 1770 C CA . GLU A 1 227 ? 143.265 167.228 120.005 1.00 53.56 224 GLU A CA 1
ATOM 1771 C C . GLU A 1 227 ? 144.334 168.276 120.290 1.00 53.56 224 GLU A C 1
ATOM 1772 O O . GLU A 1 227 ? 145.335 168.303 119.556 1.00 53.56 224 GLU A O 1
ATOM 1778 N N . PRO A 1 228 ? 144.114 169.223 121.246 1.00 53.56 225 PRO A N 1
ATOM 1779 C CA . PRO A 1 228 ? 145.201 170.204 121.397 1.00 53.56 225 PRO A CA 1
ATOM 1780 C C . PRO A 1 228 ? 146.602 169.598 121.353 1.00 53.56 225 PRO A C 1
ATOM 1781 O O . PRO A 1 228 ? 147.447 170.106 120.620 1.00 53.56 225 PRO A O 1
ATOM 1785 N N . PHE A 1 229 ? 146.841 168.537 122.114 1.00 51.10 226 PHE A N 1
ATOM 1786 C CA . PHE A 1 229 ? 148.159 167.914 122.149 1.00 51.10 226 PHE A CA 1
ATOM 1787 C C . PHE A 1 229 ? 148.216 166.655 121.298 1.00 51.10 226 PHE A C 1
ATOM 1788 O O . PHE A 1 229 ? 149.217 166.410 120.630 1.00 51.10 226 PHE A O 1
ATOM 1796 N N . GLY A 1 230 ? 147.166 165.842 121.333 1.00 43.09 227 GLY A N 1
ATOM 1797 C CA . GLY A 1 230 ? 147.157 164.589 120.595 1.00 43.09 227 GLY A CA 1
ATOM 1798 C C . GLY A 1 230 ? 147.966 163.502 121.264 1.00 43.09 227 GLY A C 1
ATOM 1799 O O . GLY A 1 230 ? 148.459 163.687 122.369 1.00 43.09 227 GLY A O 1
ATOM 1800 N N . GLY A 1 231 ? 148.105 162.356 120.615 1.00 38.30 228 GLY A N 1
ATOM 1801 C CA . GLY A 1 231 ? 148.921 161.284 121.149 1.00 38.30 228 GLY A CA 1
ATOM 1802 C C . GLY A 1 231 ? 148.275 160.584 122.334 1.00 38.30 228 GLY A C 1
ATOM 1803 O O . GLY A 1 231 ? 147.079 160.710 122.600 1.00 38.30 228 GLY A O 1
ATOM 1804 N N . ALA A 1 232 ? 149.110 159.863 123.070 1.00 32.84 229 ALA A N 1
ATOM 1805 C CA . ALA A 1 232 ? 148.625 159.110 124.202 1.00 32.84 229 ALA A CA 1
ATOM 1806 C C . ALA A 1 232 ? 149.697 158.925 125.253 1.00 32.84 229 ALA A C 1
ATOM 1807 O O . ALA A 1 232 ? 150.861 158.770 124.920 1.00 32.84 229 ALA A O 1
ATOM 1809 N N . ILE A 1 233 ? 149.311 158.921 126.520 1.00 33.42 230 ILE A N 1
ATOM 1810 C CA . ILE A 1 233 ? 150.250 158.741 127.615 1.00 33.42 230 ILE A CA 1
ATOM 1811 C C . ILE A 1 233 ? 150.176 157.313 128.107 1.00 33.42 230 ILE A C 1
ATOM 1812 O O . ILE A 1 233 ? 149.116 156.859 128.510 1.00 33.42 230 ILE A O 1
ATOM 1817 N N . ILE A 1 234 ? 151.290 156.596 128.079 1.00 34.27 231 ILE A N 1
ATOM 1818 C CA . ILE A 1 234 ? 151.297 155.207 128.511 1.00 34.27 231 ILE A CA 1
ATOM 1819 C C . ILE A 1 234 ? 151.890 155.115 129.908 1.00 34.27 231 ILE A C 1
ATOM 1820 O O . ILE A 1 234 ? 153.095 154.984 130.073 1.00 34.27 231 ILE A O 1
ATOM 1825 N N . ILE A 1 235 ? 151.048 155.213 130.928 1.00 36.98 232 ILE A N 1
ATOM 1826 C CA . ILE A 1 235 ? 151.516 155.190 132.309 1.00 36.98 232 ILE A CA 1
ATOM 1827 C C . ILE A 1 235 ? 152.043 153.804 132.651 1.00 36.98 232 ILE A C 1
ATOM 1828 O O . ILE A 1 235 ? 151.422 152.788 132.317 1.00 36.98 232 ILE A O 1
ATOM 1833 N N . GLY A 1 236 ? 153.178 153.761 133.342 1.00 43.31 233 GLY A N 1
ATOM 1834 C CA . GLY A 1 236 ? 153.737 152.518 133.830 1.00 43.31 233 GLY A CA 1
ATOM 1835 C C . GLY A 1 236 ? 153.657 152.423 135.339 1.00 43.31 233 GLY A C 1
ATOM 1836 O O . GLY A 1 236 ? 152.699 152.908 135.947 1.00 43.31 233 GLY A O 1
ATOM 1837 N N . GLN A 1 237 ? 154.640 151.778 135.952 1.00 52.13 234 GLN A N 1
ATOM 1838 C CA . GLN A 1 237 ? 154.762 151.750 137.403 1.00 52.13 234 GLN A CA 1
ATOM 1839 C C . GLN A 1 237 ? 155.814 152.710 137.928 1.00 52.13 234 GLN A C 1
ATOM 1840 O O . GLN A 1 237 ? 155.650 153.261 139.019 1.00 52.13 234 GLN A O 1
ATOM 1846 N N . GLU A 1 238 ? 156.888 152.929 137.176 1.00 52.79 235 GLU A N 1
ATOM 1847 C CA . GLU A 1 238 ? 157.962 153.824 137.579 1.00 52.79 235 GLU A CA 1
ATOM 1848 C C . GLU A 1 238 ? 158.178 154.989 136.626 1.00 52.79 235 GLU A C 1
ATOM 1849 O O . GLU A 1 238 ? 158.624 156.049 137.068 1.00 52.79 235 GLU A O 1
ATOM 1855 N N . SER A 1 239 ? 157.867 154.828 135.342 1.00 48.50 236 SER A N 1
ATOM 1856 C CA . SER A 1 239 ? 158.096 155.862 134.342 1.00 48.50 236 SER A CA 1
ATOM 1857 C C . SER A 1 239 ? 156.809 156.152 133.584 1.00 48.50 236 SER A C 1
ATOM 1858 O O . SER A 1 239 ? 156.192 155.241 133.024 1.00 48.50 236 SER A O 1
ATOM 1861 N N . ILE A 1 240 ? 156.447 157.435 133.538 1.00 42.61 237 ILE A N 1
ATOM 1862 C CA . ILE A 1 240 ? 155.300 157.871 132.761 1.00 42.61 237 ILE A CA 1
ATOM 1863 C C . ILE A 1 240 ? 155.899 158.329 131.449 1.00 42.61 237 ILE A C 1
ATOM 1864 O O . ILE A 1 240 ? 157.061 158.716 131.424 1.00 42.61 237 ILE A O 1
ATOM 1869 N N . THR A 1 241 ? 155.139 158.351 130.366 1.00 40.93 238 THR A N 1
ATOM 1870 C CA . THR A 1 241 ? 155.677 158.617 129.040 1.00 40.93 238 THR A CA 1
ATOM 1871 C C . THR A 1 241 ? 154.593 159.147 128.110 1.00 40.93 238 THR A C 1
ATOM 1872 O O . THR A 1 241 ? 153.405 159.143 128.435 1.00 40.93 238 THR A O 1
ATOM 1876 N N . TYR A 1 242 ? 155.031 159.602 126.935 1.00 41.00 239 TYR A N 1
ATOM 1877 C CA . TYR A 1 242 ? 154.180 160.293 125.975 1.00 41.00 239 TYR A CA 1
ATOM 1878 C C . TYR A 1 242 ? 154.638 159.925 124.569 1.00 41.00 239 TYR A C 1
ATOM 1879 O O . TYR A 1 242 ? 155.841 159.826 124.316 1.00 41.00 239 TYR A O 1
ATOM 1888 N N . HIS A 1 243 ? 153.683 159.721 123.661 1.00 41.63 240 HIS A N 1
ATOM 1889 C CA . HIS A 1 243 ? 153.977 159.160 122.339 1.00 41.63 240 HIS A CA 1
ATOM 1890 C C . HIS A 1 243 ? 153.172 159.850 121.238 1.00 41.63 240 HIS A C 1
ATOM 1891 O O . HIS A 1 243 ? 152.571 159.198 120.384 1.00 41.63 240 HIS A O 1
ATOM 1898 N N . ASN A 1 244 ? 153.142 161.182 121.242 1.00 44.11 241 ASN A N 1
ATOM 1899 C CA . ASN A 1 244 ? 152.317 161.909 120.278 1.00 44.11 241 ASN A CA 1
ATOM 1900 C C . ASN A 1 244 ? 152.734 161.675 118.830 1.00 44.11 241 ASN A C 1
ATOM 1901 O O . ASN A 1 244 ? 151.983 161.086 118.047 1.00 44.11 241 ASN A O 1
ATOM 1906 N N . GLY A 1 245 ? 153.926 162.138 118.470 1.00 48.92 242 GLY A N 1
ATOM 1907 C CA . GLY A 1 245 ? 154.388 162.120 117.096 1.00 48.92 242 GLY A CA 1
ATOM 1908 C C . GLY A 1 245 ? 155.776 161.529 116.983 1.00 48.92 242 GLY A C 1
ATOM 1909 O O . GLY A 1 245 ? 156.622 162.050 116.249 1.00 48.92 242 GLY A O 1
ATOM 1910 N N . ASP A 1 246 ? 156.013 160.443 117.723 1.00 54.15 243 ASP A N 1
ATOM 1911 C CA . ASP A 1 246 ? 157.350 159.962 118.065 1.00 54.15 243 ASP A CA 1
ATOM 1912 C C . ASP A 1 246 ? 158.104 160.981 118.911 1.00 54.15 243 ASP A C 1
ATOM 1913 O O . ASP A 1 246 ? 159.336 161.026 118.895 1.00 54.15 243 ASP A O 1
ATOM 1918 N N . LYS A 1 247 ? 157.367 161.803 119.651 1.00 52.90 244 LYS A N 1
ATOM 1919 C CA . LYS A 1 247 ? 157.950 162.732 120.616 1.00 52.90 244 LYS A CA 1
ATOM 1920 C C . LYS A 1 247 ? 158.025 162.079 121.993 1.00 52.90 244 LYS A C 1
ATOM 1921 O O . LYS A 1 247 ? 157.335 162.470 122.934 1.00 52.90 244 LYS A O 1
ATOM 1927 N N . TYR A 1 248 ? 158.893 161.075 122.107 1.00 47.28 245 TYR A N 1
ATOM 1928 C CA . TYR A 1 248 ? 158.958 160.291 123.332 1.00 47.28 245 TYR A CA 1
ATOM 1929 C C . TYR A 1 248 ? 159.423 161.163 124.489 1.00 47.28 245 TYR A C 1
ATOM 1930 O O . TYR A 1 248 ? 160.608 161.486 124.612 1.00 47.28 245 TYR A O 1
ATOM 1939 N N . LEU A 1 249 ? 158.452 161.584 125.302 1.00 45.27 246 LEU A N 1
ATOM 1940 C CA . LEU A 1 249 ? 158.740 162.413 126.465 1.00 45.27 246 LEU A CA 1
ATOM 1941 C C . LEU A 1 249 ? 158.417 161.563 127.662 1.00 45.27 246 LEU A C 1
ATOM 1942 O O . LEU A 1 249 ? 157.332 161.008 127.736 1.00 45.27 246 LEU A O 1
ATOM 1947 N N . ALA A 1 250 ? 159.325 161.469 128.615 1.00 43.15 247 ALA A N 1
ATOM 1948 C CA . ALA A 1 250 ? 159.158 160.586 129.754 1.00 43.15 247 ALA A CA 1
ATOM 1949 C C . ALA A 1 250 ? 159.775 161.216 130.991 1.00 43.15 247 ALA A C 1
ATOM 1950 O O . ALA A 1 250 ? 160.642 162.089 130.909 1.00 43.15 247 ALA A O 1
ATOM 1952 N N . ILE A 1 251 ? 159.305 160.753 132.150 1.00 46.77 248 ILE A N 1
ATOM 1953 C CA . ILE A 1 251 ? 159.786 161.217 133.445 1.00 46.77 248 ILE A CA 1
ATOM 1954 C C . ILE A 1 251 ? 159.834 160.019 134.381 1.00 46.77 248 ILE A C 1
ATOM 1955 O O . ILE A 1 251 ? 159.180 159.000 134.152 1.00 46.77 248 ILE A O 1
ATOM 1960 N N . ALA A 1 252 ? 160.625 160.145 135.443 1.00 52.96 249 ALA A N 1
ATOM 1961 C CA . ALA A 1 252 ? 160.731 159.120 136.481 1.00 52.96 249 ALA A CA 1
ATOM 1962 C C . ALA A 1 252 ? 160.582 159.775 137.849 1.00 52.96 249 ALA A C 1
ATOM 1963 O O . ALA A 1 252 ? 161.559 159.925 138.591 1.00 52.96 249 ALA A O 1
ATOM 1965 N N . PRO A 1 253 ? 159.363 160.188 138.209 1.00 51.94 250 PRO A N 1
ATOM 1966 C CA . PRO A 1 253 ? 159.155 160.764 139.537 1.00 51.94 250 PRO A CA 1
ATOM 1967 C C . PRO A 1 253 ? 159.403 159.730 140.619 1.00 51.94 250 PRO A C 1
ATOM 1968 O O . PRO A 1 253 ? 159.163 158.528 140.415 1.00 51.94 250 PRO A O 1
ATOM 1972 N N . PRO A 1 254 ? 159.889 160.148 141.785 1.00 49.48 251 PRO A N 1
ATOM 1973 C CA . PRO A 1 254 ? 160.122 159.184 142.867 1.00 49.48 251 PRO A CA 1
ATOM 1974 C C . PRO A 1 254 ? 158.838 158.775 143.572 1.00 49.48 251 PRO A C 1
ATOM 1975 O O . PRO A 1 254 ? 158.700 157.625 144.000 1.00 49.48 251 PRO A O 1
ATOM 1979 N N . ILE A 1 255 ? 157.894 159.711 143.700 1.00 48.38 252 ILE A N 1
ATOM 1980 C CA . ILE A 1 255 ? 156.652 159.423 144.412 1.00 48.38 252 ILE A CA 1
ATOM 1981 C C . ILE A 1 255 ? 155.823 158.377 143.673 1.00 48.38 252 ILE A C 1
ATOM 1982 O O . ILE A 1 255 ? 155.077 157.613 144.297 1.00 48.38 252 ILE A O 1
ATOM 1987 N N . ILE A 1 256 ? 155.946 158.310 142.344 1.00 49.06 253 ILE A N 1
ATOM 1988 C CA . ILE A 1 256 ? 155.215 157.304 141.578 1.00 49.06 253 ILE A CA 1
ATOM 1989 C C . ILE A 1 256 ? 155.682 155.903 141.943 1.00 49.06 253 ILE A C 1
ATOM 1990 O O . ILE A 1 256 ? 154.897 154.947 141.912 1.00 49.06 253 ILE A O 1
ATOM 1995 N N . LYS A 1 257 ? 156.953 155.760 142.322 1.00 51.16 254 LYS A N 1
ATOM 1996 C CA . LYS A 1 257 ? 157.531 154.443 142.558 1.00 51.16 254 LYS A CA 1
ATOM 1997 C C . LYS A 1 257 ? 156.910 153.733 143.753 1.00 51.16 254 LYS A C 1
ATOM 1998 O O . LYS A 1 257 ? 157.010 152.505 143.845 1.00 51.16 254 LYS A O 1
ATOM 2004 N N . GLN A 1 258 ? 156.281 154.473 144.670 1.00 51.57 255 GLN A N 1
ATOM 2005 C CA . GLN A 1 258 ? 155.769 153.859 145.891 1.00 51.57 255 GLN A CA 1
ATOM 2006 C C . GLN A 1 258 ? 154.661 152.851 145.598 1.00 51.57 255 GLN A C 1
ATOM 2007 O O . GLN A 1 258 ? 154.531 151.844 146.304 1.00 51.57 255 GLN A O 1
ATOM 2013 N N . SER A 1 259 ? 153.859 153.095 144.562 1.00 47.22 256 SER A N 1
ATOM 2014 C CA . SER A 1 259 ? 152.760 152.191 144.245 1.00 47.22 256 SER A CA 1
ATOM 2015 C C . SER A 1 259 ? 152.306 152.410 142.809 1.00 47.22 256 SER A C 1
ATOM 2016 O O . SER A 1 259 ? 152.443 153.505 142.260 1.00 47.22 256 SER A O 1
ATOM 2019 N N . THR A 1 260 ? 151.760 151.352 142.212 1.00 45.00 257 THR A N 1
ATOM 2020 C CA . THR A 1 260 ? 151.268 151.419 140.841 1.00 45.00 257 THR A CA 1
ATOM 2021 C C . THR A 1 260 ? 149.997 152.257 140.735 1.00 45.00 257 THR A C 1
ATOM 2022 O O . THR A 1 260 ? 149.134 152.226 141.616 1.00 45.00 257 THR A O 1
ATOM 2026 N N . ILE A 1 261 ? 149.892 153.017 139.644 1.00 39.38 258 ILE A N 1
ATOM 2027 C CA . ILE A 1 261 ? 148.710 153.828 139.368 1.00 39.38 258 ILE A CA 1
ATOM 2028 C C . ILE A 1 261 ? 147.558 152.924 138.951 1.00 39.38 258 ILE A C 1
ATOM 2029 O O . ILE A 1 261 ? 147.757 151.922 138.254 1.00 39.38 258 ILE A O 1
ATOM 2034 N N . VAL A 1 262 ? 146.342 153.286 139.351 1.00 38.73 259 VAL A N 1
ATOM 2035 C CA . VAL A 1 262 ? 145.158 152.467 139.097 1.00 38.73 259 VAL A CA 1
ATOM 2036 C C . VAL A 1 262 ? 144.180 153.156 138.153 1.00 38.73 259 VAL A C 1
ATOM 2037 O O . VAL A 1 262 ? 143.786 152.585 137.137 1.00 38.73 259 VAL A O 1
ATOM 2041 N N . CYS A 1 263 ? 143.767 154.384 138.469 1.00 34.49 260 CYS A N 1
ATOM 2042 C CA . CYS A 1 263 ? 142.712 155.053 137.718 1.00 34.49 260 CYS A CA 1
ATOM 2043 C C . CYS A 1 263 ? 143.133 156.459 137.316 1.00 34.49 260 CYS A C 1
ATOM 2044 O O . CYS A 1 263 ? 143.984 157.080 137.958 1.00 34.49 260 CYS A O 1
ATOM 2047 N N . HIS A 1 264 ? 142.507 156.963 136.252 1.00 33.24 261 HIS A N 1
ATOM 2048 C CA . HIS A 1 264 ? 142.832 158.263 135.685 1.00 33.24 261 HIS A CA 1
ATOM 2049 C C . HIS A 1 264 ? 141.556 159.042 135.400 1.00 33.24 261 HIS A C 1
ATOM 2050 O O . HIS A 1 264 ? 140.465 158.480 135.293 1.00 33.24 261 HIS A O 1
ATOM 2057 N N . ASN A 1 265 ? 141.673 160.351 135.218 1.00 33.93 262 ASN A N 1
ATOM 2058 C CA . ASN A 1 265 ? 140.493 161.194 135.012 1.00 33.93 262 ASN A CA 1
ATOM 2059 C C . ASN A 1 265 ? 140.859 162.500 134.328 1.00 33.93 262 ASN A C 1
ATOM 2060 O O . ASN A 1 265 ? 141.924 163.037 134.586 1.00 33.93 262 ASN A O 1
ATOM 2065 N N . ARG A 1 266 ? 139.994 163.031 133.472 1.00 37.73 263 ARG A N 1
ATOM 2066 C CA . ARG A 1 266 ? 140.341 164.250 132.737 1.00 37.73 263 ARG A CA 1
ATOM 2067 C C . ARG A 1 266 ? 139.777 165.484 133.391 1.00 37.73 263 ARG A C 1
ATOM 2068 O O . ARG A 1 266 ? 138.564 165.658 133.444 1.00 37.73 263 ARG A O 1
ATOM 2076 N N . VAL A 1 267 ? 140.650 166.349 133.882 1.00 38.76 264 VAL A N 1
ATOM 2077 C CA . VAL A 1 267 ? 140.189 167.533 134.591 1.00 38.76 264 VAL A CA 1
ATOM 2078 C C . VAL A 1 267 ? 139.591 168.573 133.648 1.00 38.76 264 VAL A C 1
ATOM 2079 O O . VAL A 1 267 ? 138.484 169.048 133.882 1.00 38.76 264 VAL A O 1
ATOM 2083 N N . ASP A 1 268 ? 140.288 168.910 132.572 1.00 44.96 265 ASP A N 1
ATOM 2084 C CA . ASP A 1 268 ? 139.803 169.937 131.646 1.00 44.96 265 ASP A CA 1
ATOM 2085 C C . ASP A 1 268 ? 139.677 169.401 130.225 1.00 44.96 265 ASP A C 1
ATOM 2086 O O . ASP A 1 268 ? 140.461 168.560 129.816 1.00 44.96 265 ASP A O 1
ATOM 2091 N N . PRO A 1 269 ? 138.684 169.877 129.467 1.00 47.63 266 PRO A N 1
ATOM 2092 C CA . PRO A 1 269 ? 138.558 169.450 128.071 1.00 47.63 266 PRO A CA 1
ATOM 2093 C C . PRO A 1 269 ? 139.852 169.690 127.329 1.00 47.63 266 PRO A C 1
ATOM 2094 O O . PRO A 1 269 ? 140.166 168.925 126.423 1.00 47.63 266 PRO A O 1
ATOM 2098 N N . ASN A 1 270 ? 140.596 170.722 127.693 1.00 48.39 267 ASN A N 1
ATOM 2099 C CA . ASN A 1 270 ? 141.896 171.023 127.106 1.00 48.39 267 ASN A CA 1
ATOM 2100 C C . ASN A 1 270 ? 142.865 169.868 127.295 1.00 48.39 267 ASN A C 1
ATOM 2101 O O . ASN A 1 270 ? 143.890 169.797 126.624 1.00 48.39 267 ASN A O 1
ATOM 2106 N N . GLY A 1 271 ? 142.576 168.971 128.226 1.00 44.44 268 GLY A N 1
ATOM 2107 C CA . GLY A 1 271 ? 143.439 167.836 128.466 1.00 44.44 268 GLY A CA 1
ATOM 2108 C C . GLY A 1 271 ? 144.766 168.260 129.033 1.00 44.44 268 GLY A C 1
ATOM 2109 O O . GLY A 1 271 ? 145.749 167.544 128.900 1.00 44.44 268 GLY A O 1
ATOM 2110 N N . SER A 1 272 ? 144.799 169.421 129.676 1.00 45.64 269 SER A N 1
ATOM 2111 C CA . SER A 1 272 ? 146.044 169.925 130.238 1.00 45.64 269 SER A CA 1
ATOM 2112 C C . SER A 1 272 ? 146.276 169.429 131.649 1.00 45.64 269 SER A C 1
ATOM 2113 O O . SER A 1 272 ? 147.357 169.615 132.192 1.00 45.64 269 SER A O 1
ATOM 2116 N N . ARG A 1 273 ? 145.274 168.799 132.245 1.00 42.80 270 ARG A N 1
ATOM 2117 C CA . ARG A 1 273 ? 145.428 168.271 133.585 1.00 42.80 270 ARG A CA 1
ATOM 2118 C C . ARG A 1 273 ? 144.760 166.922 133.749 1.00 42.80 270 ARG A C 1
ATOM 2119 O O . ARG A 1 273 ? 143.588 166.770 133.423 1.00 42.80 270 ARG A O 1
ATOM 2127 N N . TYR A 1 274 ? 145.491 165.939 134.252 1.00 35.00 271 TYR A N 1
ATOM 2128 C CA . TYR A 1 274 ? 144.900 164.639 134.511 1.00 35.00 271 TYR A CA 1
ATOM 2129 C C . TYR A 1 274 ? 145.133 164.252 135.960 1.00 35.00 271 TYR A C 1
ATOM 2130 O O . TYR A 1 274 ? 146.239 164.391 136.462 1.00 35.00 271 TYR A O 1
ATOM 2139 N N . LEU A 1 275 ? 144.098 163.782 136.642 1.00 33.17 272 LEU A N 1
ATOM 2140 C CA . LEU A 1 275 ? 144.198 163.397 138.039 1.00 33.17 272 LEU A CA 1
ATOM 2141 C C . LEU A 1 275 ? 144.369 161.908 138.111 1.00 33.17 272 LEU A C 1
ATOM 2142 O O . LEU A 1 275 ? 143.500 161.167 137.677 1.00 33.17 272 LEU A O 1
ATOM 2147 N N . LEU A 1 276 ? 145.489 161.454 138.644 1.00 32.71 273 LEU A N 1
ATOM 2148 C CA . LEU A 1 276 ? 145.766 160.036 138.762 1.00 32.71 273 LEU A CA 1
ATOM 2149 C C . LEU A 1 276 ? 145.485 159.547 140.165 1.00 32.71 273 LEU A C 1
ATOM 2150 O O . LEU A 1 276 ? 145.438 160.336 141.094 1.00 32.71 273 LEU A O 1
ATOM 2155 N N . GLY A 1 277 ? 145.301 158.257 140.334 1.00 34.53 274 GLY A N 1
ATOM 2156 C CA . GLY A 1 277 ? 145.034 157.658 141.631 1.00 34.53 274 GLY A CA 1
ATOM 2157 C C . GLY A 1 277 ? 145.581 156.250 141.698 1.00 34.53 274 GLY A C 1
ATOM 2158 O O . GLY A 1 277 ? 145.641 155.541 140.689 1.00 34.53 274 GLY A O 1
ATOM 2159 N N . ASP A 1 278 ? 145.974 155.838 142.903 1.00 42.76 275 ASP A N 1
ATOM 2160 C CA . ASP A 1 278 ? 146.575 154.531 143.148 1.00 42.76 275 ASP A CA 1
ATOM 2161 C C . ASP A 1 278 ? 145.902 153.891 144.357 1.00 42.76 275 ASP A C 1
ATOM 2162 O O . ASP A 1 278 ? 145.060 154.506 145.016 1.00 42.76 275 ASP A O 1
ATOM 2167 N N . MET A 1 279 ? 146.250 152.633 144.651 1.00 45.76 276 MET A N 1
ATOM 2168 C CA . MET A 1 279 ? 145.537 151.961 145.733 1.00 45.76 276 MET A CA 1
ATOM 2169 C C . MET A 1 279 ? 146.171 152.239 147.094 1.00 45.76 276 MET A C 1
ATOM 2170 O O . MET A 1 279 ? 145.608 151.866 148.128 1.00 45.76 276 MET A O 1
ATOM 2175 N N . GLU A 1 280 ? 147.322 152.915 147.125 1.00 50.55 277 GLU A N 1
ATOM 2176 C CA . GLU A 1 280 ? 147.828 153.439 148.390 1.00 50.55 277 GLU A CA 1
ATOM 2177 C C . GLU A 1 280 ? 146.892 154.501 148.948 1.00 50.55 277 GLU A C 1
ATOM 2178 O O . GLU A 1 280 ? 146.927 154.786 150.150 1.00 50.55 277 GLU A O 1
ATOM 2184 N N . GLY A 1 281 ? 146.051 155.072 148.098 1.00 41.95 278 GLY A N 1
ATOM 2185 C CA . GLY A 1 281 ? 145.109 156.082 148.536 1.00 41.95 278 GLY A CA 1
ATOM 2186 C C . GLY A 1 281 ? 145.662 157.465 148.330 1.00 41.95 278 GLY A C 1
ATOM 2187 O O . GLY A 1 281 ? 145.645 158.264 149.252 1.00 41.95 278 GLY A O 1
ATOM 2188 N N . ARG A 1 282 ? 146.163 157.752 147.133 1.00 40.62 279 ARG A N 1
ATOM 2189 C CA . ARG A 1 282 ? 146.758 159.060 146.847 1.00 40.62 279 ARG A CA 1
ATOM 2190 C C . ARG A 1 282 ? 146.278 159.643 145.520 1.00 40.62 279 ARG A C 1
ATOM 2191 O O . ARG A 1 282 ? 146.038 158.900 144.578 1.00 40.62 279 ARG A O 1
ATOM 2199 N N . LEU A 1 283 ? 146.134 160.962 145.439 1.00 36.99 280 LEU A N 1
ATOM 2200 C CA . LEU A 1 283 ? 145.598 161.587 144.236 1.00 36.99 280 LEU A CA 1
ATOM 2201 C C . LEU A 1 283 ? 146.611 162.430 143.488 1.00 36.99 280 LEU A C 1
ATOM 2202 O O . LEU A 1 283 ? 146.590 163.649 143.600 1.00 36.99 280 LEU A O 1
ATOM 2207 N N . PHE A 1 284 ? 147.509 161.826 142.721 1.00 39.01 281 PHE A N 1
ATOM 2208 C CA . PHE A 1 284 ? 148.545 162.596 142.035 1.00 39.01 281 PHE A CA 1
ATOM 2209 C C . PHE A 1 284 ? 147.986 163.444 140.895 1.00 39.01 281 PHE A C 1
ATOM 2210 O O . PHE A 1 284 ? 146.807 163.349 140.585 1.00 39.01 281 PHE A O 1
ATOM 2218 N N . MET A 1 285 ? 148.812 164.264 140.251 1.00 38.89 282 MET A N 1
ATOM 2219 C CA . MET A 1 285 ? 148.338 165.013 139.080 1.00 38.89 282 MET A CA 1
ATOM 2220 C C . MET A 1 285 ? 149.423 165.190 138.027 1.00 38.89 282 MET A C 1
ATOM 2221 O O . MET A 1 285 ? 150.450 165.792 138.310 1.00 38.89 282 MET A O 1
ATOM 2226 N N . LEU A 1 286 ? 149.197 164.676 136.815 1.00 38.03 283 LEU A N 1
ATOM 2227 C CA . LEU A 1 286 ? 150.164 164.766 135.716 1.00 38.03 283 LEU A CA 1
ATOM 2228 C C . LEU A 1 286 ? 149.973 166.031 134.932 1.00 38.03 283 LEU A C 1
ATOM 2229 O O . LEU A 1 286 ? 149.525 165.984 133.792 1.00 38.03 283 LEU A O 1
ATOM 2234 N N . LEU A 1 287 ? 150.318 167.169 135.516 1.00 40.28 284 LEU A N 1
ATOM 2235 C CA . LEU A 1 287 ? 150.090 168.443 134.857 1.00 40.28 284 LEU A CA 1
ATOM 2236 C C . LEU A 1 287 ? 150.772 168.498 133.511 1.00 40.28 284 LEU A C 1
ATOM 2237 O O . LEU A 1 287 ? 151.996 168.450 133.433 1.00 40.28 284 LEU A O 1
ATOM 2242 N N . LEU A 1 288 ? 149.987 168.608 132.448 1.00 46.45 285 LEU A N 1
ATOM 2243 C CA . LEU A 1 288 ? 150.555 168.731 131.115 1.00 46.45 285 LEU A CA 1
ATOM 2244 C C . LEU A 1 288 ? 150.816 170.193 130.819 1.00 46.45 285 LEU A C 1
ATOM 2245 O O . LEU A 1 288 ? 149.956 170.881 130.266 1.00 46.45 285 LEU A O 1
ATOM 2250 N N . GLU A 1 289 ? 151.996 170.677 131.182 1.00 56.62 286 GLU A N 1
ATOM 2251 C CA . GLU A 1 289 ? 152.345 172.055 130.892 1.00 56.62 286 GLU A CA 1
ATOM 2252 C C . GLU A 1 289 ? 152.417 172.226 129.388 1.00 56.62 286 GLU A C 1
ATOM 2253 O O . GLU A 1 289 ? 153.258 171.609 128.738 1.00 56.62 286 GLU A O 1
ATOM 2259 N N . LYS A 1 290 ? 151.560 173.072 128.828 1.00 60.83 287 LYS A N 1
ATOM 2260 C CA . LYS A 1 290 ? 151.499 173.223 127.368 1.00 60.83 287 LYS A CA 1
ATOM 2261 C C . LYS A 1 290 ? 152.708 173.905 126.742 1.00 60.83 287 LYS A C 1
ATOM 2262 O O . LYS A 1 290 ? 153.498 174.548 127.434 1.00 60.83 287 LYS A O 1
ATOM 2268 N N . GLU A 1 291 ? 152.845 173.767 125.424 1.00 66.69 288 GLU A N 1
ATOM 2269 C CA . GLU A 1 291 ? 153.989 174.368 124.734 1.00 66.69 288 GLU A CA 1
ATOM 2270 C C . GLU A 1 291 ? 153.699 174.944 123.361 1.00 66.69 288 GLU A C 1
ATOM 2271 O O . GLU A 1 291 ? 153.547 174.206 122.391 1.00 66.69 288 GLU A O 1
ATOM 2277 N N . GLU A 1 292 ? 153.618 176.260 123.271 1.00 73.03 289 GLU A N 1
ATOM 2278 C CA . GLU A 1 292 ? 153.465 176.921 121.972 1.00 73.03 289 GLU A CA 1
ATOM 2279 C C . GLU A 1 292 ? 154.750 176.932 121.161 1.00 73.03 289 GLU A C 1
ATOM 2280 O O . GLU A 1 292 ? 154.829 176.270 120.125 1.00 73.03 289 GLU A O 1
ATOM 2286 N N . VAL A 1 298 ? 149.768 173.762 119.657 1.00 65.45 295 VAL A N 1
ATOM 2287 C CA . VAL A 1 298 ? 150.393 173.511 120.955 1.00 65.45 295 VAL A CA 1
ATOM 2288 C C . VAL A 1 298 ? 150.934 172.103 121.180 1.00 65.45 295 VAL A C 1
ATOM 2289 O O . VAL A 1 298 ? 150.204 171.113 121.209 1.00 65.45 295 VAL A O 1
ATOM 2293 N N . THR A 1 299 ? 152.246 171.998 121.372 1.00 63.82 296 THR A N 1
ATOM 2294 C CA . THR A 1 299 ? 152.845 170.694 121.685 1.00 63.82 296 THR A CA 1
ATOM 2295 C C . THR A 1 299 ? 153.008 170.548 123.199 1.00 63.82 296 THR A C 1
ATOM 2296 O O . THR A 1 299 ? 152.477 171.355 123.960 1.00 63.82 296 THR A O 1
ATOM 2300 N N . LEU A 1 300 ? 153.734 169.526 123.643 1.00 56.91 297 LEU A N 1
ATOM 2301 C CA . LEU A 1 300 ? 153.916 169.314 125.075 1.00 56.91 297 LEU A CA 1
ATOM 2302 C C . LEU A 1 300 ? 155.287 169.765 125.511 1.00 56.91 297 LEU A C 1
ATOM 2303 O O . LEU A 1 300 ? 156.284 169.414 124.888 1.00 56.91 297 LEU A O 1
ATOM 2308 N N . LYS A 1 301 ? 155.342 170.541 126.584 1.00 58.67 298 LYS A N 1
ATOM 2309 C CA . LYS A 1 301 ? 156.623 170.998 127.092 1.00 58.67 298 LYS A CA 1
ATOM 2310 C C . LYS A 1 301 ? 157.186 169.989 128.067 1.00 58.67 298 LYS A C 1
ATOM 2311 O O . LYS A 1 301 ? 158.316 169.534 127.893 1.00 58.67 298 LYS A O 1
ATOM 2317 N N . ASP A 1 302 ? 156.404 169.630 129.083 1.00 54.01 299 ASP A N 1
ATOM 2318 C CA . ASP A 1 302 ? 156.847 168.630 130.056 1.00 54.01 299 ASP A CA 1
ATOM 2319 C C . ASP A 1 302 ? 155.723 168.031 130.877 1.00 54.01 299 ASP A C 1
ATOM 2320 O O . ASP A 1 302 ? 154.621 168.571 130.920 1.00 54.01 299 ASP A O 1
ATOM 2325 N N . LEU A 1 303 ? 156.001 166.913 131.529 1.00 44.61 300 LEU A N 1
ATOM 2326 C CA . LEU A 1 303 ? 155.019 166.273 132.379 1.00 44.61 300 LEU A CA 1
ATOM 2327 C C . LEU A 1 303 ? 155.590 166.258 133.790 1.00 44.61 300 LEU A C 1
ATOM 2328 O O . LEU A 1 303 ? 156.754 165.919 133.966 1.00 44.61 300 LEU A O 1
ATOM 2333 N N . ARG A 1 304 ? 154.808 166.630 134.798 1.00 48.26 301 ARG A N 1
ATOM 2334 C CA . ARG A 1 304 ? 155.288 166.562 136.182 1.00 48.26 301 ARG A CA 1
ATOM 2335 C C . ARG A 1 304 ? 154.242 165.999 137.140 1.00 48.26 301 ARG A C 1
ATOM 2336 O O . ARG A 1 304 ? 153.061 166.018 136.822 1.00 48.26 301 ARG A O 1
ATOM 2344 N N . VAL A 1 305 ? 154.660 165.490 138.303 1.00 41.50 302 VAL A N 1
ATOM 2345 C CA . VAL A 1 305 ? 153.701 164.882 139.226 1.00 41.50 302 VAL A CA 1
ATOM 2346 C C . VAL A 1 305 ? 153.750 165.481 140.619 1.00 41.50 302 VAL A C 1
ATOM 2347 O O . VAL A 1 305 ? 154.826 165.653 141.179 1.00 41.50 302 VAL A O 1
ATOM 2351 N N . GLU A 1 306 ? 152.592 165.807 141.180 1.00 49.18 303 GLU A N 1
ATOM 2352 C CA . GLU A 1 306 ? 152.527 166.341 142.533 1.00 49.18 303 GLU A CA 1
ATOM 2353 C C . GLU A 1 306 ? 151.408 165.642 143.290 1.00 49.18 303 GLU A C 1
ATOM 2354 O O . GLU A 1 306 ? 150.296 165.503 142.773 1.00 49.18 303 GLU A O 1
ATOM 2360 N N . LEU A 1 307 ? 151.702 165.204 144.510 1.00 42.15 304 LEU A N 1
ATOM 2361 C CA . LEU A 1 307 ? 150.705 164.538 145.342 1.00 42.15 304 LEU A CA 1
ATOM 2362 C C . LEU A 1 307 ? 149.775 165.559 145.979 1.00 42.15 304 LEU A C 1
ATOM 2363 O O . LEU A 1 307 ? 150.231 166.508 146.624 1.00 42.15 304 LEU A O 1
ATOM 2368 N N . LEU A 1 308 ? 148.464 165.358 145.815 1.00 44.97 305 LEU A N 1
ATOM 2369 C CA . LEU A 1 308 ? 147.517 166.308 146.385 1.00 44.97 305 LEU A CA 1
ATOM 2370 C C . LEU A 1 308 ? 147.077 165.880 147.788 1.00 44.97 305 LEU A C 1
ATOM 2371 O O . LEU A 1 308 ? 146.840 166.730 148.653 1.00 44.97 305 LEU A O 1
ATOM 2376 N N . GLY A 1 309 ? 146.878 164.594 147.979 1.00 43.92 306 GLY A N 1
ATOM 2377 C CA . GLY A 1 309 ? 146.415 164.171 149.267 1.00 43.92 306 GLY A CA 1
ATOM 2378 C C . GLY A 1 309 ? 146.054 162.731 149.382 1.00 43.92 306 GLY A C 1
ATOM 2379 O O . GLY A 1 309 ? 146.562 161.895 148.641 1.00 43.92 306 GLY A O 1
ATOM 2380 N N . GLU A 1 310 ? 145.178 162.432 150.327 1.00 42.25 307 GLU A N 1
ATOM 2381 C CA . GLU A 1 310 ? 144.819 161.055 150.563 1.00 42.25 307 GLU A CA 1
ATOM 2382 C C . GLU A 1 310 ? 143.339 160.850 150.581 1.00 42.25 307 GLU A C 1
ATOM 2383 O O . GLU A 1 310 ? 142.625 161.498 151.342 1.00 42.25 307 GLU A O 1
ATOM 2389 N N . THR A 1 311 ? 142.870 159.949 149.742 1.00 39.05 308 THR A N 1
ATOM 2390 C CA . THR A 1 311 ? 141.470 159.607 149.744 1.00 39.05 308 THR A CA 1
ATOM 2391 C C . THR A 1 311 ? 141.411 158.119 150.031 1.00 39.05 308 THR A C 1
ATOM 2392 O O . THR A 1 311 ? 142.426 157.507 150.359 1.00 39.05 308 THR A O 1
ATOM 2396 N N . SER A 1 312 ? 140.238 157.515 149.912 1.00 36.00 309 SER A N 1
ATOM 2397 C CA . SER A 1 312 ? 140.140 156.076 150.100 1.00 36.00 309 SER A CA 1
ATOM 2398 C C . SER A 1 312 ? 140.713 155.325 148.896 1.00 36.00 309 SER A C 1
ATOM 2399 O O . SER A 1 312 ? 141.245 155.917 147.952 1.00 36.00 309 SER A O 1
ATOM 2402 N N . ILE A 1 313 ? 140.627 153.993 148.947 1.00 33.95 310 ILE A N 1
ATOM 2403 C CA . ILE A 1 313 ? 141.223 153.121 147.938 1.00 33.95 310 ILE A CA 1
ATOM 2404 C C . ILE A 1 313 ? 140.537 153.448 146.618 1.00 33.95 310 ILE A C 1
ATOM 2405 O O . ILE A 1 313 ? 139.367 153.108 146.429 1.00 33.95 310 ILE A O 1
ATOM 2410 N N . ALA A 1 314 ? 141.240 154.093 145.692 1.00 31.64 311 ALA A N 1
ATOM 2411 C CA . ALA A 1 314 ? 140.598 154.549 144.464 1.00 31.64 311 ALA A CA 1
ATOM 2412 C C . ALA A 1 314 ? 140.196 153.385 143.563 1.00 31.64 311 ALA A C 1
ATOM 2413 O O . ALA A 1 314 ? 140.949 152.424 143.385 1.00 31.64 311 ALA A O 1
ATOM 2415 N N . GLU A 1 315 ? 138.998 153.486 142.987 1.00 34.16 312 GLU A N 1
ATOM 2416 C CA . GLU A 1 315 ? 138.516 152.591 141.938 1.00 34.16 312 GLU A CA 1
ATOM 2417 C C . GLU A 1 315 ? 138.215 153.322 140.642 1.00 34.16 312 GLU A C 1
ATOM 2418 O O . GLU A 1 315 ? 138.671 152.897 139.575 1.00 34.16 312 GLU A O 1
ATOM 2424 N N . CYS A 1 316 ? 137.461 154.414 140.707 1.00 34.09 313 CYS A N 1
ATOM 2425 C CA . CYS A 1 316 ? 137.137 155.212 139.534 1.00 34.09 313 CYS A CA 1
ATOM 2426 C C . CYS A 1 316 ? 137.032 156.666 139.956 1.00 34.09 313 CYS A C 1
ATOM 2427 O O . CYS A 1 316 ? 136.284 156.991 140.882 1.00 34.09 313 CYS A O 1
ATOM 2430 N N . LEU A 1 317 ? 137.781 157.533 139.285 1.00 28.86 314 LEU A N 1
ATOM 2431 C CA . LEU A 1 317 ? 137.836 158.944 139.631 1.00 28.86 314 LEU A CA 1
ATOM 2432 C C . LEU A 1 317 ? 137.161 159.781 138.555 1.00 28.86 314 LEU A C 1
ATOM 2433 O O . LEU A 1 317 ? 137.363 159.554 137.359 1.00 28.86 314 LEU A O 1
ATOM 2438 N N . THR A 1 318 ? 136.353 160.745 138.989 1.00 28.63 315 THR A N 1
ATOM 2439 C CA . THR A 1 318 ? 135.686 161.681 138.094 1.00 28.63 315 THR A CA 1
ATOM 2440 C C . THR A 1 318 ? 135.745 163.083 138.674 1.00 28.63 315 THR A C 1
ATOM 2441 O O . THR A 1 318 ? 135.494 163.279 139.865 1.00 28.63 315 THR A O 1
ATOM 2445 N N . TYR A 1 319 ? 136.051 164.045 137.811 1.00 28.42 316 TYR A N 1
ATOM 2446 C CA . TYR A 1 319 ? 136.103 165.430 138.224 1.00 28.42 316 TYR A CA 1
ATOM 2447 C C . TYR A 1 319 ? 134.788 166.078 137.942 1.00 28.42 316 TYR A C 1
ATOM 2448 O O . TYR A 1 319 ? 134.210 165.861 136.889 1.00 28.42 316 TYR A O 1
ATOM 2457 N N . LEU A 1 320 ? 134.310 166.879 138.860 1.00 31.09 317 LEU A N 1
ATOM 2458 C CA . LEU A 1 320 ? 133.036 167.570 138.782 1.00 31.09 317 LEU A CA 1
ATOM 2459 C C . LEU A 1 320 ? 133.248 169.060 139.011 1.00 31.09 317 LEU A C 1
ATOM 2460 O O . LEU A 1 320 ? 134.381 169.540 139.131 1.00 31.09 317 LEU A O 1
ATOM 2465 N N . ASP A 1 321 ? 132.147 169.800 139.050 1.00 38.18 318 ASP A N 1
ATOM 2466 C CA . ASP A 1 321 ? 132.219 171.250 139.096 1.00 38.18 318 ASP A CA 1
ATOM 2467 C C . ASP A 1 321 ? 132.820 171.728 140.414 1.00 38.18 318 ASP A C 1
ATOM 2468 O O . ASP A 1 321 ? 132.740 171.051 141.443 1.00 38.18 318 ASP A O 1
ATOM 2473 N N . ASN A 1 322 ? 133.448 172.904 140.360 1.00 39.84 319 ASN A N 1
ATOM 2474 C CA . ASN A 1 322 ? 133.994 173.584 141.538 1.00 39.84 319 ASN A CA 1
ATOM 2475 C C . ASN A 1 322 ? 135.069 172.754 142.238 1.00 39.84 319 ASN A C 1
ATOM 2476 O O . ASN A 1 322 ? 135.238 172.830 143.456 1.00 39.84 319 ASN A O 1
ATOM 2481 N N . GLY A 1 323 ? 135.802 171.954 141.469 1.00 38.64 320 GLY A N 1
ATOM 2482 C CA . GLY A 1 323 ? 136.951 171.263 142.030 1.00 38.64 320 GLY A CA 1
ATOM 2483 C C . GLY A 1 323 ? 136.608 170.117 142.954 1.00 38.64 320 GLY A C 1
ATOM 2484 O O . GLY A 1 323 ? 137.453 169.702 143.754 1.00 38.64 320 GLY A O 1
ATOM 2485 N N . VAL A 1 324 ? 135.385 169.603 142.883 1.00 33.28 321 VAL A N 1
ATOM 2486 C CA . VAL A 1 324 ? 134.934 168.513 143.739 1.00 33.28 321 VAL A CA 1
ATOM 2487 C C . VAL A 1 324 ? 135.182 167.204 143.001 1.00 33.28 321 VAL A C 1
ATOM 2488 O O . VAL A 1 324 ? 134.438 166.851 142.081 1.00 33.28 321 VAL A O 1
ATOM 2492 N N . VAL A 1 325 ? 136.222 166.479 143.399 1.00 29.59 322 VAL A N 1
ATOM 2493 C CA . VAL A 1 325 ? 136.591 165.219 142.764 1.00 29.59 322 VAL A CA 1
ATOM 2494 C C . VAL A 1 325 ? 135.884 164.082 143.487 1.00 29.59 322 VAL A C 1
ATOM 2495 O O . VAL A 1 325 ? 136.058 163.903 144.697 1.00 29.59 322 VAL A O 1
ATOM 2499 N N . PHE A 1 326 ? 135.093 163.303 142.752 1.00 29.09 323 PHE A N 1
ATOM 2500 C CA . PHE A 1 326 ? 134.453 162.127 143.328 1.00 29.09 323 PHE A CA 1
ATOM 2501 C C . PHE A 1 326 ? 135.438 160.966 143.324 1.00 29.09 323 PHE A C 1
ATOM 2502 O O . PHE A 1 326 ? 136.033 160.653 142.287 1.00 29.09 323 PHE A O 1
ATOM 2510 N N . VAL A 1 327 ? 135.602 160.322 144.473 1.00 30.67 324 VAL A N 1
ATOM 2511 C CA . VAL A 1 327 ? 136.496 159.181 144.617 1.00 30.67 324 VAL A CA 1
ATOM 2512 C C . VAL A 1 327 ? 135.622 157.950 144.811 1.00 30.67 324 VAL A C 1
ATOM 2513 O O . VAL A 1 327 ? 135.246 157.614 145.936 1.00 30.67 324 VAL A O 1
ATOM 2517 N N . GLY A 1 328 ? 135.282 157.275 143.717 1.00 31.52 325 GLY A N 1
ATOM 2518 C CA . GLY A 1 328 ? 134.610 155.997 143.819 1.00 31.52 325 GLY A CA 1
ATOM 2519 C C . GLY A 1 328 ? 135.570 154.964 144.370 1.00 31.52 325 GLY A C 1
ATOM 2520 O O . GLY A 1 328 ? 136.645 154.741 143.790 1.00 31.52 325 GLY A O 1
ATOM 2521 N N . SER A 1 329 ? 135.216 154.330 145.485 1.00 32.71 326 SER A N 1
ATOM 2522 C CA . SER A 1 329 ? 136.089 153.332 146.083 1.00 32.71 326 SER A CA 1
ATOM 2523 C C . SER A 1 329 ? 135.369 151.997 146.159 1.00 32.71 326 SER A C 1
ATOM 2524 O O . SER A 1 329 ? 134.145 151.942 146.312 1.00 32.71 326 SER A O 1
ATOM 2527 N N . ARG A 1 330 ? 136.145 150.926 146.051 1.00 32.78 327 ARG A N 1
ATOM 2528 C CA . ARG A 1 330 ? 135.638 149.563 146.077 1.00 32.78 327 ARG A CA 1
ATOM 2529 C C . ARG A 1 330 ? 135.973 148.830 147.363 1.00 32.78 327 ARG A C 1
ATOM 2530 O O . ARG A 1 330 ? 135.121 148.129 147.911 1.00 32.78 327 ARG A O 1
ATOM 2538 N N . LEU A 1 331 ? 137.202 148.980 147.855 1.00 32.45 328 LEU A N 1
ATOM 2539 C CA . LEU A 1 331 ? 137.658 148.337 149.078 1.00 32.45 328 LEU A CA 1
ATOM 2540 C C . LEU A 1 331 ? 137.383 149.185 150.311 1.00 32.45 328 LEU A C 1
ATOM 2541 O O . LEU A 1 331 ? 137.799 148.822 151.415 1.00 32.45 328 LEU A O 1
ATOM 2546 N N . GLY A 1 332 ? 136.723 150.320 150.138 1.00 32.51 329 GLY A N 1
ATOM 2547 C CA . GLY A 1 332 ? 136.385 151.157 151.267 1.00 32.51 329 GLY A CA 1
ATOM 2548 C C . GLY A 1 332 ? 135.252 152.081 150.894 1.00 32.51 329 GLY A C 1
ATOM 2549 O O . GLY A 1 332 ? 134.818 152.128 149.743 1.00 32.51 329 GLY A O 1
ATOM 2550 N N . ASP A 1 333 ? 134.758 152.800 151.890 1.00 33.53 330 ASP A N 1
ATOM 2551 C CA . ASP A 1 333 ? 133.632 153.689 151.655 1.00 33.53 330 ASP A CA 1
ATOM 2552 C C . ASP A 1 333 ? 134.019 154.942 150.862 1.00 33.53 330 ASP A C 1
ATOM 2553 O O . ASP A 1 333 ? 135.109 155.500 151.025 1.00 33.53 330 ASP A O 1
ATOM 2558 N N . SER A 1 334 ? 133.118 155.343 149.964 1.00 31.93 331 SER A N 1
ATOM 2559 C CA . SER A 1 334 ? 133.397 156.339 148.938 1.00 31.93 331 SER A CA 1
ATOM 2560 C C . SER A 1 334 ? 133.406 157.746 149.520 1.00 31.93 331 SER A C 1
ATOM 2561 O O . SER A 1 334 ? 132.799 158.018 150.558 1.00 31.93 331 SER A O 1
ATOM 2564 N N . GLN A 1 335 ? 134.102 158.650 148.835 1.00 33.12 332 GLN A N 1
ATOM 2565 C CA . GLN A 1 335 ? 134.319 159.996 149.337 1.00 33.12 332 GLN A CA 1
ATOM 2566 C C . GLN A 1 335 ? 134.020 161.022 148.256 1.00 33.12 332 GLN A C 1
ATOM 2567 O O . GLN A 1 335 ? 134.106 160.734 147.059 1.00 33.12 332 GLN A O 1
ATOM 2573 N N . LEU A 1 336 ? 133.661 162.222 148.693 1.00 36.21 333 LEU A N 1
ATOM 2574 C CA . LEU A 1 336 ? 133.486 163.372 147.812 1.00 36.21 333 LEU A CA 1
ATOM 2575 C C . LEU A 1 336 ? 134.520 164.421 148.207 1.00 36.21 333 LEU A C 1
ATOM 2576 O O . LEU A 1 336 ? 134.213 165.381 148.917 1.00 36.21 333 LEU A O 1
ATOM 2581 N N . VAL A 1 337 ? 135.748 164.243 147.721 1.00 36.85 334 VAL A N 1
ATOM 2582 C CA . VAL A 1 337 ? 136.843 165.109 148.131 1.00 36.85 334 VAL A CA 1
ATOM 2583 C C . VAL A 1 337 ? 136.800 166.419 147.349 1.00 36.85 334 VAL A C 1
ATOM 2584 O O . VAL A 1 337 ? 136.284 166.485 146.225 1.00 36.85 334 VAL A O 1
ATOM 2588 N N . LYS A 1 338 ? 137.334 167.479 147.955 1.00 49.36 335 LYS A N 1
ATOM 2589 C CA . LYS A 1 338 ? 137.369 168.801 147.344 1.00 49.36 335 LYS A CA 1
ATOM 2590 C C . LYS A 1 338 ? 138.803 169.308 147.308 1.00 49.36 335 LYS A C 1
ATOM 2591 O O . LYS A 1 338 ? 139.508 169.254 148.320 1.00 49.36 335 LYS A O 1
ATOM 2597 N N . LEU A 1 339 ? 139.229 169.801 146.146 1.00 48.31 336 LEU A N 1
ATOM 2598 C CA . LEU A 1 339 ? 140.580 170.320 145.973 1.00 48.31 336 LEU A CA 1
ATOM 2599 C C . LEU A 1 339 ? 140.640 171.781 146.398 1.00 48.31 336 LEU A C 1
ATOM 2600 O O . LEU A 1 339 ? 139.766 172.576 146.039 1.00 48.31 336 LEU A O 1
ATOM 2605 N N . ASN A 1 340 ? 141.679 172.134 147.151 1.00 61.37 337 ASN A N 1
ATOM 2606 C CA . ASN A 1 340 ? 141.935 173.512 147.546 1.00 61.37 337 ASN A CA 1
ATOM 2607 C C . ASN A 1 340 ? 143.124 174.044 146.760 1.00 61.37 337 ASN A C 1
ATOM 2608 O O . ASN A 1 340 ? 144.165 173.385 146.681 1.00 61.37 337 ASN A O 1
ATOM 2613 N N . VAL A 1 341 ? 142.964 175.233 146.174 1.00 67.61 338 VAL A N 1
ATOM 2614 C CA . VAL A 1 341 ? 144.059 175.843 145.424 1.00 67.61 338 VAL A CA 1
ATOM 2615 C C . VAL A 1 341 ? 145.210 176.195 146.360 1.00 67.61 338 VAL A C 1
ATOM 2616 O O . VAL A 1 341 ? 146.382 176.189 145.964 1.00 67.61 338 VAL A O 1
ATOM 2620 N N . ASP A 1 342 ? 144.894 176.496 147.618 1.00 72.27 339 ASP A N 1
ATOM 2621 C CA . ASP A 1 342 ? 145.928 176.768 148.601 1.00 72.27 339 ASP A CA 1
ATOM 2622 C C . ASP A 1 342 ? 146.142 175.561 149.511 1.00 72.27 339 ASP A C 1
ATOM 2623 O O . ASP A 1 342 ? 145.225 174.791 149.805 1.00 72.27 339 ASP A O 1
ATOM 2628 N N . SER A 1 343 ? 147.391 175.387 149.917 1.00 72.19 340 SER A N 1
ATOM 2629 C CA . SER A 1 343 ? 147.818 174.326 150.816 1.00 72.19 340 SER A CA 1
ATOM 2630 C C . SER A 1 343 ? 147.278 174.534 152.227 1.00 72.19 340 SER A C 1
ATOM 2631 O O . SER A 1 343 ? 147.315 175.647 152.759 1.00 72.19 340 SER A O 1
ATOM 2634 N N . ASN A 1 344 ? 146.805 173.450 152.843 1.00 73.56 341 ASN A N 1
ATOM 2635 C CA . ASN A 1 344 ? 146.433 173.492 154.250 1.00 73.56 341 ASN A CA 1
ATOM 2636 C C . ASN A 1 344 ? 147.678 173.322 155.120 1.00 73.56 341 ASN A C 1
ATOM 2637 O O . ASN A 1 344 ? 148.773 173.030 154.632 1.00 73.56 341 ASN A O 1
ATOM 2642 N N . GLU A 1 345 ? 147.507 173.526 156.430 1.00 77.95 342 GLU A N 1
ATOM 2643 C CA . GLU A 1 345 ? 148.647 173.421 157.335 1.00 77.95 342 GLU A CA 1
ATOM 2644 C C . GLU A 1 345 ? 149.262 172.027 157.312 1.00 77.95 342 GLU A C 1
ATOM 2645 O O . GLU A 1 345 ? 150.476 171.882 157.496 1.00 77.95 342 GLU A O 1
ATOM 2651 N N . GLN A 1 346 ? 148.445 170.992 157.096 1.00 76.41 343 GLN A N 1
ATOM 2652 C CA . GLN A 1 346 ? 148.956 169.624 157.125 1.00 76.41 343 GLN A CA 1
ATOM 2653 C C . GLN A 1 346 ? 149.877 169.329 155.945 1.00 76.41 343 GLN A C 1
ATOM 2654 O O . GLN A 1 346 ? 150.826 168.547 156.075 1.00 76.41 343 GLN A O 1
ATOM 2660 N N . GLY A 1 347 ? 149.636 169.962 154.798 1.00 70.47 344 GLY A N 1
ATOM 2661 C CA . GLY A 1 347 ? 150.389 169.636 153.601 1.00 70.47 344 GLY A CA 1
ATOM 2662 C C . GLY A 1 347 ? 149.631 168.820 152.571 1.00 70.47 344 GLY A C 1
ATOM 2663 O O . GLY A 1 347 ? 150.246 168.159 151.728 1.00 70.47 344 GLY A O 1
ATOM 2664 N N . SER A 1 348 ? 148.304 168.868 152.613 1.00 62.02 345 SER A N 1
ATOM 2665 C CA . SER A 1 348 ? 147.485 168.122 151.664 1.00 62.02 345 SER A CA 1
ATOM 2666 C C . SER A 1 348 ? 146.387 168.991 151.091 1.00 62.02 345 SER A C 1
ATOM 2667 O O . SER A 1 348 ? 145.527 169.473 151.822 1.00 62.02 345 SER A O 1
ATOM 2670 N N . TYR A 1 349 ? 146.394 169.172 149.781 1.00 58.74 346 TYR A N 1
ATOM 2671 C CA . TYR A 1 349 ? 145.413 170.036 149.128 1.00 58.74 346 TYR A CA 1
ATOM 2672 C C . TYR A 1 349 ? 143.991 169.519 149.314 1.00 58.74 346 TYR A C 1
ATOM 2673 O O . TYR A 1 349 ? 143.050 170.311 149.441 1.00 58.74 346 TYR A O 1
ATOM 2682 N N . VAL A 1 350 ? 143.846 168.200 149.390 1.00 52.23 347 VAL A N 1
ATOM 2683 C CA . VAL A 1 350 ? 142.511 167.618 149.471 1.00 52.23 347 VAL A CA 1
ATOM 2684 C C . VAL A 1 350 ? 141.871 167.729 150.827 1.00 52.23 347 VAL A C 1
ATOM 2685 O O . VAL A 1 350 ? 142.548 167.786 151.851 1.00 52.23 347 VAL A O 1
ATOM 2689 N N . VAL A 1 351 ? 140.555 167.786 150.825 1.00 49.22 348 VAL A N 1
ATOM 2690 C CA . VAL A 1 351 ? 139.830 167.826 152.090 1.00 49.22 348 VAL A CA 1
ATOM 2691 C C . VAL A 1 351 ? 138.547 167.014 151.949 1.00 49.22 348 VAL A C 1
ATOM 2692 O O . VAL A 1 351 ? 137.782 167.202 150.997 1.00 49.22 348 VAL A O 1
ATOM 2696 N N . ALA A 1 352 ? 138.334 166.084 152.876 1.00 46.75 349 ALA A N 1
ATOM 2697 C CA . ALA A 1 352 ? 137.134 165.259 152.848 1.00 46.75 349 ALA A CA 1
ATOM 2698 C C . ALA A 1 352 ? 135.906 166.112 153.133 1.00 46.75 349 ALA A C 1
ATOM 2699 O O . ALA A 1 352 ? 135.934 166.985 154.006 1.00 46.75 349 ALA A O 1
ATOM 2701 N N . MET A 1 353 ? 134.823 165.854 152.406 1.00 45.69 350 MET A N 1
ATOM 2702 C CA . MET A 1 353 ? 133.587 166.603 152.590 1.00 45.69 350 MET A CA 1
ATOM 2703 C C . MET A 1 353 ? 132.432 165.704 152.995 1.00 45.69 350 MET A C 1
ATOM 2704 O O . MET A 1 353 ? 131.739 165.993 153.978 1.00 45.69 350 MET A O 1
ATOM 2709 N N . GLU A 1 354 ? 132.212 164.612 152.268 1.00 42.90 351 GLU A N 1
ATOM 2710 C CA . GLU A 1 354 ? 131.142 163.670 152.555 1.00 42.90 351 GLU A CA 1
ATOM 2711 C C . GLU A 1 354 ? 131.681 162.253 152.439 1.00 42.90 351 GLU A C 1
ATOM 2712 O O . GLU A 1 354 ? 132.642 161.996 151.709 1.00 42.90 351 GLU A O 1
ATOM 2718 N N . THR A 1 355 ? 131.054 161.333 153.169 1.00 37.22 352 THR A N 1
ATOM 2719 C CA . THR A 1 355 ? 131.503 159.946 153.235 1.00 37.22 352 THR A CA 1
ATOM 2720 C C . THR A 1 355 ? 130.299 159.028 153.073 1.00 37.22 352 THR A C 1
ATOM 2721 O O . THR A 1 355 ? 129.518 158.849 154.012 1.00 37.22 352 THR A O 1
ATOM 2725 N N . PHE A 1 356 ? 130.138 158.470 151.877 1.00 33.63 353 PHE A N 1
ATOM 2726 C CA . PHE A 1 356 ? 129.160 157.422 151.629 1.00 33.63 353 PHE A CA 1
ATOM 2727 C C . PHE A 1 356 ? 129.657 156.106 152.218 1.00 33.63 353 PHE A C 1
ATOM 2728 O O . PHE A 1 356 ? 130.852 155.921 152.440 1.00 33.63 353 PHE A O 1
ATOM 2736 N N . THR A 1 357 ? 128.726 155.197 152.501 1.00 30.13 354 THR A N 1
ATOM 2737 C CA . THR A 1 357 ? 129.041 153.949 153.191 1.00 30.13 354 THR A CA 1
ATOM 2738 C C . THR A 1 357 ? 129.160 152.793 152.201 1.00 30.13 354 THR A C 1
ATOM 2739 O O . THR A 1 357 ? 128.240 152.547 151.412 1.00 30.13 354 THR A O 1
ATOM 2743 N N . ASN A 1 358 ? 130.285 152.079 152.264 1.00 26.68 355 ASN A N 1
ATOM 2744 C CA . ASN A 1 358 ? 130.513 150.829 151.545 1.00 26.68 355 ASN A CA 1
ATOM 2745 C C . ASN A 1 358 ? 130.714 149.713 152.556 1.00 26.68 355 ASN A C 1
ATOM 2746 O O . ASN A 1 358 ? 131.690 149.736 153.313 1.00 26.68 355 ASN A O 1
ATOM 2751 N N . LEU A 1 359 ? 129.827 148.726 152.550 1.00 23.80 356 LEU A N 1
ATOM 2752 C CA . LEU A 1 359 ? 130.016 147.578 153.427 1.00 23.80 356 LEU A CA 1
ATOM 2753 C C . LEU A 1 359 ? 130.961 146.530 152.851 1.00 23.80 356 LEU A C 1
ATOM 2754 O O . LEU A 1 359 ? 131.322 145.592 153.567 1.00 23.80 356 LEU A O 1
ATOM 2759 N N . GLY A 1 360 ? 131.362 146.649 151.589 1.00 23.77 357 GLY A N 1
ATOM 2760 C CA . GLY A 1 360 ? 132.257 145.683 150.997 1.00 23.77 357 GLY A CA 1
ATOM 2761 C C . GLY A 1 360 ? 133.715 146.038 151.195 1.00 23.77 357 GLY A C 1
ATOM 2762 O O . GLY A 1 360 ? 134.066 147.194 151.446 1.00 23.77 357 GLY A O 1
ATOM 2763 N N . PRO A 1 361 ? 134.604 145.040 151.086 1.00 22.23 358 PRO A N 1
ATOM 2764 C CA . PRO A 1 361 ? 134.264 143.619 150.985 1.00 22.23 358 PRO A CA 1
ATOM 2765 C C . PRO A 1 361 ? 133.981 142.992 152.347 1.00 22.23 358 PRO A C 1
ATOM 2766 O O . PRO A 1 361 ? 134.788 143.155 153.259 1.00 22.23 358 PRO A O 1
ATOM 2770 N N . ILE A 1 362 ? 132.862 142.289 152.484 1.00 20.54 359 ILE A N 1
ATOM 2771 C CA . ILE A 1 362 ? 132.579 141.544 153.707 1.00 20.54 359 ILE A CA 1
ATOM 2772 C C . ILE A 1 362 ? 133.362 140.239 153.660 1.00 20.54 359 ILE A C 1
ATOM 2773 O O . ILE A 1 362 ? 133.250 139.472 152.699 1.00 20.54 359 ILE A O 1
ATOM 2778 N N . VAL A 1 363 ? 134.146 139.977 154.699 1.00 24.20 360 VAL A N 1
ATOM 2779 C CA . VAL A 1 363 ? 134.974 138.777 154.764 1.00 24.20 360 VAL A CA 1
ATOM 2780 C C . VAL A 1 363 ? 134.392 137.747 155.723 1.00 24.20 360 VAL A C 1
ATOM 2781 O O . VAL A 1 363 ? 134.371 136.554 155.424 1.00 24.20 360 VAL A O 1
ATOM 2785 N N . ASP A 1 364 ? 133.906 138.192 156.880 1.00 27.93 361 ASP A N 1
ATOM 2786 C CA . ASP A 1 364 ? 133.340 137.297 157.878 1.00 27.93 361 ASP A CA 1
ATOM 2787 C C . ASP A 1 364 ? 132.413 138.100 158.776 1.00 27.93 361 ASP A C 1
ATOM 2788 O O . ASP A 1 364 ? 132.691 139.267 159.064 1.00 27.93 361 ASP A O 1
ATOM 2793 N N . MET A 1 365 ? 131.319 137.484 159.227 1.00 26.48 362 MET A N 1
ATOM 2794 C CA . MET A 1 365 ? 130.437 138.186 160.148 1.00 26.48 362 MET A CA 1
ATOM 2795 C C . MET A 1 365 ? 129.842 137.184 161.125 1.00 26.48 362 MET A C 1
ATOM 2796 O O . MET A 1 365 ? 130.002 135.971 160.978 1.00 26.48 362 MET A O 1
ATOM 2801 N N . CYS A 1 366 ? 129.131 137.711 162.121 1.00 30.90 363 CYS A N 1
ATOM 2802 C CA . CYS A 1 366 ? 128.365 136.885 163.043 1.00 30.90 363 CYS A CA 1
ATOM 2803 C C . CYS A 1 366 ? 127.188 137.688 163.577 1.00 30.90 363 CYS A C 1
ATOM 2804 O O . CYS A 1 366 ? 127.317 138.886 163.839 1.00 30.90 363 CYS A O 1
ATOM 2807 N N . VAL A 1 367 ? 126.047 137.023 163.742 1.00 33.79 364 VAL A N 1
ATOM 2808 C CA . VAL A 1 367 ? 124.856 137.661 164.297 1.00 33.79 364 VAL A CA 1
ATOM 2809 C C . VAL A 1 367 ? 124.956 137.596 165.816 1.00 33.79 364 VAL A C 1
ATOM 2810 O O . VAL A 1 367 ? 124.930 136.512 166.401 1.00 33.79 364 VAL A O 1
ATOM 2814 N N . VAL A 1 368 ? 125.050 138.754 166.461 1.00 46.13 365 VAL A N 1
ATOM 2815 C CA . VAL A 1 368 ? 125.210 138.835 167.908 1.00 46.13 365 VAL A CA 1
ATOM 2816 C C . VAL A 1 368 ? 124.022 139.592 168.483 1.00 46.13 365 VAL A C 1
ATOM 2817 O O . VAL A 1 368 ? 123.852 140.789 168.223 1.00 46.13 365 VAL A O 1
ATOM 2821 N N . ASP A 1 369 ? 123.212 138.911 169.280 1.00 58.74 366 ASP A N 1
ATOM 2822 C CA . ASP A 1 369 ? 122.102 139.585 169.935 1.00 58.74 366 ASP A CA 1
ATOM 2823 C C . ASP A 1 369 ? 122.561 140.061 171.304 1.00 58.74 366 ASP A C 1
ATOM 2824 O O . ASP A 1 369 ? 122.637 139.279 172.252 1.00 58.74 366 ASP A O 1
ATOM 2829 N N . LEU A 1 370 ? 122.886 141.342 171.413 1.00 60.80 367 LEU A N 1
ATOM 2830 C CA . LEU A 1 370 ? 123.408 141.863 172.671 1.00 60.80 367 LEU A CA 1
ATOM 2831 C C . LEU A 1 370 ? 122.475 142.857 173.327 1.00 60.80 367 LEU A C 1
ATOM 2832 O O . LEU A 1 370 ? 122.169 142.725 174.512 1.00 60.80 367 LEU A O 1
ATOM 2837 N N . GLU A 1 371 ? 122.004 143.840 172.571 1.00 66.26 368 GLU A N 1
ATOM 2838 C CA . GLU A 1 371 ? 121.181 144.902 173.150 1.00 66.26 368 GLU A CA 1
ATOM 2839 C C . GLU A 1 371 ? 119.931 144.407 173.860 1.00 66.26 368 GLU A C 1
ATOM 2840 O O . GLU A 1 371 ? 119.685 144.782 175.007 1.00 66.26 368 GLU A O 1
ATOM 2846 N N . ARG A 1 372 ? 119.142 143.570 173.193 1.00 67.86 369 ARG A N 1
ATOM 2847 C CA . ARG A 1 372 ? 117.887 143.099 173.773 1.00 67.86 369 ARG A CA 1
ATOM 2848 C C . ARG A 1 372 ? 117.846 141.595 173.878 1.00 67.86 369 ARG A C 1
ATOM 2849 O O . ARG A 1 372 ? 116.762 141.031 174.030 1.00 67.86 369 ARG A O 1
ATOM 2857 N N . GLN A 1 373 ? 119.002 140.938 173.817 1.00 66.42 370 GLN A N 1
ATOM 2858 C CA . GLN A 1 373 ? 119.025 139.474 173.791 1.00 66.42 370 GLN A CA 1
ATOM 2859 C C . GLN A 1 373 ? 118.034 139.025 172.735 1.00 66.42 370 GLN A C 1
ATOM 2860 O O . GLN A 1 373 ? 117.458 137.942 172.829 1.00 66.42 370 GLN A O 1
ATOM 2866 N N . GLY A 1 374 ? 117.838 139.862 171.724 1.00 65.55 371 GLY A N 1
ATOM 2867 C CA . GLY A 1 374 ? 116.923 139.559 170.643 1.00 65.55 371 GLY A CA 1
ATOM 2868 C C . GLY A 1 374 ? 117.072 140.610 169.570 1.00 65.55 371 GLY A C 1
ATOM 2869 O O . GLY A 1 374 ? 117.565 141.714 169.825 1.00 65.55 371 GLY A O 1
ATOM 2870 N N . GLN A 1 375 ? 116.689 140.286 168.334 1.00 62.72 372 GLN A N 1
ATOM 2871 C CA . GLN A 1 375 ? 116.901 141.211 167.207 1.00 62.72 372 GLN A CA 1
ATOM 2872 C C . GLN A 1 375 ? 118.389 141.509 167.122 1.00 62.72 372 GLN A C 1
ATOM 2873 O O . GLN A 1 375 ? 118.824 142.640 167.337 1.00 62.72 372 GLN A O 1
ATOM 2879 N N . GLY A 1 376 ? 119.185 140.497 166.810 1.00 50.86 373 GLY A N 1
ATOM 2880 C CA . GLY A 1 376 ? 120.630 140.666 166.791 1.00 50.86 373 GLY A CA 1
ATOM 2881 C C . GLY A 1 376 ? 121.227 141.602 165.775 1.00 50.86 373 GLY A C 1
ATOM 2882 O O . GLY A 1 376 ? 120.586 141.966 164.794 1.00 50.86 373 GLY A O 1
ATOM 2883 N N . GLN A 1 377 ? 122.473 141.983 166.000 1.00 40.95 374 GLN A N 1
ATOM 2884 C CA . GLN A 1 377 ? 123.134 142.897 165.101 1.00 40.95 374 GLN A CA 1
ATOM 2885 C C . GLN A 1 377 ? 124.302 142.238 164.396 1.00 40.95 374 GLN A C 1
ATOM 2886 O O . GLN A 1 377 ? 125.079 141.518 165.010 1.00 40.95 374 GLN A O 1
ATOM 2892 N N . LEU A 1 378 ? 124.430 142.475 163.102 1.00 31.68 375 LEU A N 1
ATOM 2893 C CA . LEU A 1 378 ? 125.500 141.863 162.320 1.00 31.68 375 LEU A CA 1
ATOM 2894 C C . LEU A 1 378 ? 126.782 142.667 162.497 1.00 31.68 375 LEU A C 1
ATOM 2895 O O . LEU A 1 378 ? 126.862 143.820 162.063 1.00 31.68 375 LEU A O 1
ATOM 2900 N N . VAL A 1 379 ? 127.788 142.061 163.123 1.00 27.07 376 VAL A N 1
ATOM 2901 C CA . VAL A 1 379 ? 129.111 142.667 163.237 1.00 27.07 376 VAL A CA 1
ATOM 2902 C C . VAL A 1 379 ? 129.962 142.093 162.109 1.00 27.07 376 VAL A C 1
ATOM 2903 O O . VAL A 1 379 ? 130.515 141.001 162.229 1.00 27.07 376 VAL A O 1
ATOM 2907 N N . THR A 1 380 ? 130.061 142.827 161.004 1.00 24.90 377 THR A N 1
ATOM 2908 C CA . THR A 1 380 ? 130.740 142.357 159.803 1.00 24.90 377 THR A CA 1
ATOM 2909 C C . THR A 1 380 ? 132.151 142.925 159.705 1.00 24.90 377 THR A C 1
ATOM 2910 O O . THR A 1 380 ? 132.396 144.076 160.078 1.00 24.90 377 THR A O 1
ATOM 2914 N N . CYS A 1 381 ? 133.071 142.115 159.182 1.00 24.43 378 CYS A N 1
ATOM 2915 C CA . CYS A 1 381 ? 134.456 142.526 158.946 1.00 24.43 378 CYS A CA 1
ATOM 2916 C C . CYS A 1 381 ? 134.555 143.118 157.546 1.00 24.43 378 CYS A C 1
ATOM 2917 O O . CYS A 1 381 ? 134.915 142.437 156.586 1.00 24.43 378 CYS A O 1
ATOM 2920 N N . SER A 1 382 ? 134.230 144.398 157.425 1.00 25.03 379 SER A N 1
ATOM 2921 C CA . SER A 1 382 ? 134.216 145.079 156.139 1.00 25.03 379 SER A CA 1
ATOM 2922 C C . SER A 1 382 ? 135.543 145.774 155.854 1.00 25.03 379 SER A C 1
ATOM 2923 O O . SER A 1 382 ? 136.244 146.219 156.765 1.00 25.03 379 SER A O 1
ATOM 2926 N N . GLY A 1 383 ? 135.867 145.885 154.568 1.00 26.34 380 GLY A N 1
ATOM 2927 C CA . GLY A 1 383 ? 137.004 146.660 154.119 1.00 26.34 380 GLY A CA 1
ATOM 2928 C C . GLY A 1 383 ? 138.309 145.885 154.103 1.00 26.34 380 GLY A C 1
ATOM 2929 O O . GLY A 1 383 ? 138.404 144.731 154.527 1.00 26.34 380 GLY A O 1
ATOM 2930 N N . ALA A 1 384 ? 139.343 146.554 153.596 1.00 32.10 381 ALA A N 1
ATOM 2931 C CA . ALA A 1 384 ? 140.676 145.981 153.501 1.00 32.10 381 ALA A CA 1
ATOM 2932 C C . ALA A 1 384 ? 141.694 147.112 153.479 1.00 32.10 381 ALA A C 1
ATOM 2933 O O . ALA A 1 384 ? 141.362 148.266 153.200 1.00 32.10 381 ALA A O 1
ATOM 2935 N N . PHE A 1 385 ? 142.944 146.763 153.779 1.00 38.82 382 PHE A N 1
ATOM 2936 C CA . PHE A 1 385 ? 144.072 147.705 153.817 1.00 38.82 382 PHE A CA 1
ATOM 2937 C C . PHE A 1 385 ? 143.708 148.857 154.756 1.00 38.82 382 PHE A C 1
ATOM 2938 O O . PHE A 1 385 ? 143.266 148.603 155.885 1.00 38.82 382 PHE A O 1
ATOM 2946 N N . LYS A 1 386 ? 143.872 150.103 154.337 1.00 40.45 383 LYS A N 1
ATOM 2947 C CA . LYS A 1 386 ? 143.630 151.241 155.239 1.00 40.45 383 LYS A CA 1
ATOM 2948 C C . LYS A 1 386 ? 142.170 151.486 155.573 1.00 40.45 383 LYS A C 1
ATOM 2949 O O . LYS A 1 386 ? 141.867 152.162 156.548 1.00 40.45 383 LYS A O 1
ATOM 2955 N N . GLU A 1 387 ? 141.268 150.946 154.783 1.00 36.20 384 GLU A N 1
ATOM 2956 C CA . GLU A 1 387 ? 139.839 151.174 154.962 1.00 36.20 384 GLU A CA 1
ATOM 2957 C C . GLU A 1 387 ? 139.152 150.107 155.809 1.00 36.20 384 GLU A C 1
ATOM 2958 O O . GLU A 1 387 ? 137.938 150.193 156.019 1.00 36.20 384 GLU A O 1
ATOM 2964 N N . GLY A 1 388 ? 139.891 149.117 156.305 1.00 32.82 385 GLY A N 1
ATOM 2965 C CA . GLY A 1 388 ? 139.298 148.051 157.095 1.00 32.82 385 GLY A CA 1
ATOM 2966 C C . GLY A 1 388 ? 138.603 148.525 158.356 1.00 32.82 385 GLY A C 1
ATOM 2967 O O . GLY A 1 388 ? 139.143 149.354 159.094 1.00 32.82 385 GLY A O 1
ATOM 2968 N N . SER A 1 389 ? 137.407 148.002 158.620 1.00 30.01 386 SER A N 1
ATOM 2969 C CA . SER A 1 389 ? 136.579 148.489 159.714 1.00 30.01 386 SER A CA 1
ATOM 2970 C C . SER A 1 389 ? 135.600 147.398 160.131 1.00 30.01 386 SER A C 1
ATOM 2971 O O . SER A 1 389 ? 135.526 146.332 159.517 1.00 30.01 386 SER A O 1
ATOM 2974 N N . LEU A 1 390 ? 134.854 147.671 161.201 1.00 27.86 387 LEU A N 1
ATOM 2975 C CA . LEU A 1 390 ? 133.803 146.784 161.693 1.00 27.86 387 LEU A CA 1
ATOM 2976 C C . LEU A 1 390 ? 132.474 147.522 161.604 1.00 27.86 387 LEU A C 1
ATOM 2977 O O . LEU A 1 390 ? 132.228 148.456 162.374 1.00 27.86 387 LEU A O 1
ATOM 2982 N N . ARG A 1 391 ? 131.618 147.113 160.672 1.00 28.33 388 ARG A N 1
ATOM 2983 C CA . ARG A 1 391 ? 130.307 147.728 160.498 1.00 28.33 388 ARG A CA 1
ATOM 2984 C C . ARG A 1 391 ? 129.283 146.987 161.349 1.00 28.33 388 ARG A C 1
ATOM 2985 O O . ARG A 1 391 ? 129.209 145.755 161.302 1.00 28.33 388 ARG A O 1
ATOM 2993 N N . ILE A 1 392 ? 128.499 147.675 162.161 1.00 29.25 389 ILE A N 1
ATOM 2994 C CA . ILE A 1 392 ? 127.574 146.965 163.030 1.00 29.25 389 ILE A CA 1
ATOM 2995 C C . ILE A 1 392 ? 126.175 147.079 162.462 1.00 29.25 389 ILE A C 1
ATOM 2996 O O . ILE A 1 392 ? 125.322 147.747 163.033 1.00 29.25 389 ILE A O 1
ATOM 3001 N N . ILE A 1 393 ? 125.932 146.425 161.332 1.00 34.28 390 ILE A N 1
ATOM 3002 C CA . ILE A 1 393 ? 124.628 146.508 160.676 1.00 34.28 390 ILE A CA 1
ATOM 3003 C C . ILE A 1 393 ? 123.539 146.008 161.596 1.00 34.28 390 ILE A C 1
ATOM 3004 O O . ILE A 1 393 ? 123.649 144.922 162.147 1.00 34.28 390 ILE A O 1
ATOM 3009 N N . ARG A 1 394 ? 122.483 146.785 161.763 1.00 46.30 391 ARG A N 1
ATOM 3010 C CA . ARG A 1 394 ? 121.430 146.413 162.687 1.00 46.30 391 ARG A CA 1
ATOM 3011 C C . ARG A 1 394 ? 120.088 146.814 162.146 1.00 46.30 391 ARG A C 1
ATOM 3012 O O . ARG A 1 394 ? 119.936 147.901 161.600 1.00 46.30 391 ARG A O 1
ATOM 3020 N N . ASN A 1 395 ? 119.100 145.950 162.305 1.00 51.41 392 ASN A N 1
ATOM 3021 C CA . ASN A 1 395 ? 117.766 146.238 161.799 1.00 51.41 392 ASN A CA 1
ATOM 3022 C C . ASN A 1 395 ? 117.145 147.411 162.533 1.00 51.41 392 ASN A C 1
ATOM 3023 O O . ASN A 1 395 ? 117.378 147.597 163.727 1.00 51.41 392 ASN A O 1
ATOM 3028 N N . GLY A 1 396 ? 116.347 148.201 161.825 1.00 53.97 393 GLY A N 1
ATOM 3029 C CA . GLY A 1 396 ? 115.698 149.346 162.439 1.00 53.97 393 GLY A CA 1
ATOM 3030 C C . GLY A 1 396 ? 115.059 150.259 161.415 1.00 53.97 393 GLY A C 1
ATOM 3031 O O . GLY A 1 396 ? 115.684 151.205 160.939 1.00 53.97 393 GLY A O 1
ATOM 3032 N N . LYS A 1 409 ? 117.921 152.725 155.854 1.00 55.63 709 LYS A N 1
ATOM 3033 C CA . LYS A 1 409 ? 117.105 151.800 156.632 1.00 55.63 709 LYS A CA 1
ATOM 3034 C C . LYS A 1 409 ? 117.949 151.066 157.664 1.00 55.63 709 LYS A C 1
ATOM 3035 O O . LYS A 1 409 ? 117.907 151.385 158.853 1.00 55.63 709 LYS A O 1
ATOM 3041 N N . LEU A 1 410 ? 118.704 150.077 157.211 1.00 48.87 710 LEU A N 1
ATOM 3042 C CA . LEU A 1 410 ? 119.533 149.313 158.123 1.00 48.87 710 LEU A CA 1
ATOM 3043 C C . LEU A 1 410 ? 120.637 150.196 158.693 1.00 48.87 710 LEU A C 1
ATOM 3044 O O . LEU A 1 410 ? 121.484 150.682 157.946 1.00 48.87 710 LEU A O 1
ATOM 3049 N N . HIS A 1 411 ? 120.636 150.411 160.008 1.00 48.64 711 HIS A N 1
ATOM 3050 C CA . HIS A 1 411 ? 121.628 151.293 160.636 1.00 48.64 711 HIS A CA 1
ATOM 3051 C C . HIS A 1 411 ? 123.039 150.738 160.591 1.00 48.64 711 HIS A C 1
ATOM 3052 O O . HIS A 1 411 ? 123.261 149.585 160.939 1.00 48.64 711 HIS A O 1
ATOM 3059 N N . ILE A 1 412 ? 123.994 151.555 160.179 1.00 35.76 712 ILE A N 1
ATOM 3060 C CA . ILE A 1 412 ? 125.395 151.146 160.074 1.00 35.76 712 ILE A CA 1
ATOM 3061 C C . ILE A 1 412 ? 126.248 152.002 161.001 1.00 35.76 712 ILE A C 1
ATOM 3062 O O . ILE A 1 412 ? 126.496 153.180 160.714 1.00 35.76 712 ILE A O 1
ATOM 3067 N N . ARG A 1 413 ? 126.715 151.411 162.098 1.00 36.30 713 ARG A N 1
ATOM 3068 C CA . ARG A 1 413 ? 127.720 152.036 162.950 1.00 36.30 713 ARG A CA 1
ATOM 3069 C C . ARG A 1 413 ? 129.094 151.536 162.520 1.00 36.30 713 ARG A C 1
ATOM 3070 O O . ARG A 1 413 ? 129.346 150.327 162.521 1.00 36.30 713 ARG A O 1
ATOM 3078 N N . THR A 1 414 ? 129.979 152.456 162.152 1.00 33.60 714 THR A N 1
ATOM 3079 C CA . THR A 1 414 ? 131.294 152.101 161.635 1.00 33.60 714 THR A CA 1
ATOM 3080 C C . THR A 1 414 ? 132.346 152.303 162.719 1.00 33.60 714 THR A C 1
ATOM 3081 O O . THR A 1 414 ? 132.441 153.387 163.303 1.00 33.60 714 THR A O 1
ATOM 3085 N N . VAL A 1 415 ? 133.142 151.267 162.969 1.00 33.35 715 VAL A N 1
ATOM 3086 C CA . VAL A 1 415 ? 134.252 151.344 163.914 1.00 33.35 715 VAL A CA 1
ATOM 3087 C C . VAL A 1 415 ? 135.539 151.064 163.149 1.00 33.35 715 VAL A C 1
ATOM 3088 O O . VAL A 1 415 ? 135.851 149.897 162.873 1.00 33.35 715 VAL A O 1
ATOM 3092 N N . PRO A 1 416 ? 136.300 152.090 162.774 1.00 33.59 716 PRO A N 1
ATOM 3093 C CA . PRO A 1 416 ? 137.512 151.856 161.980 1.00 33.59 716 PRO A CA 1
ATOM 3094 C C . PRO A 1 416 ? 138.542 151.026 162.730 1.00 33.59 716 PRO A C 1
ATOM 3095 O O . PRO A 1 416 ? 138.731 151.180 163.938 1.00 33.59 716 PRO A O 1
ATOM 3099 N N . LEU A 1 417 ? 139.229 150.157 161.987 1.00 35.33 717 LEU A N 1
ATOM 3100 C CA . LEU A 1 417 ? 140.342 149.382 162.513 1.00 35.33 717 LEU A CA 1
ATOM 3101 C C . LEU A 1 417 ? 141.663 149.718 161.848 1.00 35.33 717 LEU A C 1
ATOM 3102 O O . LEU A 1 417 ? 142.712 149.293 162.345 1.00 35.33 717 LEU A O 1
ATOM 3107 N N . TYR A 1 418 ? 141.635 150.433 160.728 1.00 39.68 718 TYR A N 1
ATOM 3108 C CA . TYR A 1 418 ? 142.803 151.011 160.076 1.00 39.68 718 TYR A CA 1
ATOM 3109 C C . TYR A 1 418 ? 143.666 149.925 159.447 1.00 39.68 718 TYR A C 1
ATOM 3110 O O . TYR A 1 418 ? 144.813 150.181 159.064 1.00 39.68 718 TYR A O 1
ATOM 3119 N N . GLU A 1 419 ? 143.128 148.710 159.355 1.00 39.09 719 GLU A N 1
ATOM 3120 C CA . GLU A 1 419 ? 143.836 147.502 158.966 1.00 39.09 719 GLU A CA 1
ATOM 3121 C C . GLU A 1 419 ? 142.805 146.453 158.580 1.00 39.09 719 GLU A C 1
ATOM 3122 O O . GLU A 1 419 ? 141.678 146.463 159.080 1.00 39.09 719 GLU A O 1
ATOM 3128 N N . SER A 1 420 ? 143.191 145.561 157.680 1.00 34.54 720 SER A N 1
ATOM 3129 C CA . SER A 1 420 ? 142.230 144.637 157.094 1.00 34.54 720 SER A CA 1
ATOM 3130 C C . SER A 1 420 ? 141.710 143.661 158.142 1.00 34.54 720 SER A C 1
ATOM 3131 O O . SER A 1 420 ? 142.515 142.980 158.795 1.00 34.54 720 SER A O 1
ATOM 3134 N N . PRO A 1 421 ? 140.396 143.557 158.337 1.00 28.81 721 PRO A N 1
ATOM 3135 C CA . PRO A 1 421 ? 139.865 142.540 159.25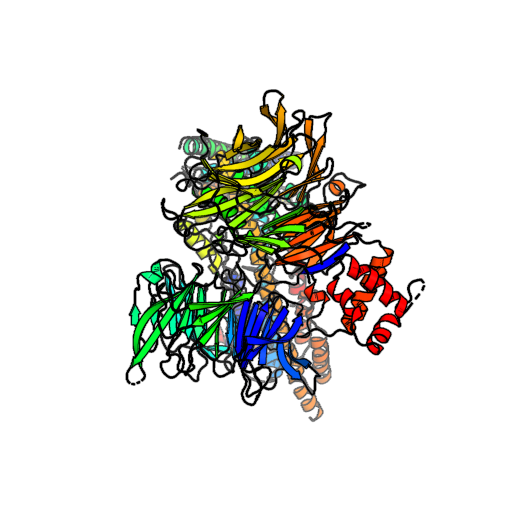3 1.00 28.81 721 PRO A CA 1
ATOM 3136 C C . PRO A 1 421 ? 139.690 141.206 158.551 1.00 28.81 721 PRO A C 1
ATOM 3137 O O . PRO A 1 421 ? 139.032 141.144 157.508 1.00 28.81 721 PRO A O 1
ATOM 3141 N N . ARG A 1 422 ? 140.256 140.133 159.099 1.00 30.49 722 ARG A N 1
ATOM 3142 C CA . ARG A 1 422 ? 140.156 138.838 158.438 1.00 30.49 722 ARG A CA 1
ATOM 3143 C C . ARG A 1 422 ? 138.988 138.012 158.959 1.00 30.49 722 ARG A C 1
ATOM 3144 O O . ARG A 1 422 ? 138.044 137.728 158.217 1.00 30.49 722 ARG A O 1
ATOM 3152 N N . LYS A 1 423 ? 139.020 137.653 160.237 1.00 29.30 723 LYS A N 1
ATOM 3153 C CA . LYS A 1 423 ? 138.017 136.786 160.835 1.00 29.30 723 LYS A CA 1
ATOM 3154 C C . LYS A 1 423 ? 137.477 137.420 162.107 1.00 29.30 723 LYS A C 1
ATOM 3155 O O . LYS A 1 423 ? 138.122 138.267 162.727 1.00 29.30 723 LYS A O 1
ATOM 3161 N N . ILE A 1 424 ? 136.280 136.997 162.496 1.00 29.57 724 ILE A N 1
ATOM 3162 C CA . ILE A 1 424 ? 135.643 137.501 163.704 1.00 29.57 724 ILE A CA 1
ATOM 3163 C C . ILE A 1 424 ? 134.908 136.355 164.382 1.00 29.57 724 ILE A C 1
ATOM 3164 O O . ILE A 1 424 ? 134.360 135.471 163.716 1.00 29.57 724 ILE A O 1
ATOM 3169 N N . CYS A 1 425 ? 134.914 136.362 165.712 1.00 41.61 725 CYS A N 1
ATOM 3170 C CA . CYS A 1 425 ? 134.179 135.381 166.490 1.00 41.61 725 CYS A CA 1
ATOM 3171 C C . CYS A 1 425 ? 133.878 135.991 167.851 1.00 41.61 725 CYS A C 1
ATOM 3172 O O . CYS A 1 425 ? 134.594 136.880 168.317 1.00 41.61 725 CYS A O 1
ATOM 3175 N N . TYR A 1 426 ? 132.812 135.513 168.485 1.00 49.94 726 TYR A N 1
ATOM 3176 C CA . TYR A 1 426 ? 132.243 136.170 169.653 1.00 49.94 726 TYR A CA 1
ATOM 3177 C C . TYR A 1 426 ? 132.266 135.234 170.853 1.00 49.94 726 TYR A C 1
ATOM 3178 O O . TYR A 1 426 ? 131.761 134.109 170.777 1.00 49.94 726 TYR A O 1
ATOM 3187 N N . GLN A 1 427 ? 132.849 135.699 171.959 1.00 52.85 727 GLN A N 1
ATOM 3188 C CA . GLN A 1 427 ? 132.841 134.969 173.226 1.00 52.85 727 GLN A CA 1
ATOM 3189 C C . GLN A 1 427 ? 131.826 135.645 174.140 1.00 52.85 727 GLN A C 1
ATOM 3190 O O . GLN A 1 427 ? 132.064 136.749 174.637 1.00 52.85 727 GLN A O 1
ATOM 3196 N N . GLU A 1 428 ? 130.696 134.973 174.364 1.00 56.77 728 GLU A N 1
ATOM 3197 C CA . GLU A 1 428 ? 129.606 135.584 175.117 1.00 56.77 728 GLU A CA 1
ATOM 3198 C C . GLU A 1 428 ? 129.981 135.793 176.580 1.00 56.77 728 GLU A C 1
ATOM 3199 O O . GLU A 1 428 ? 129.735 136.863 177.147 1.00 56.77 728 GLU A O 1
ATOM 3205 N N . VAL A 1 429 ? 130.584 134.781 177.208 1.00 58.38 729 VAL A N 1
ATOM 3206 C CA . VAL A 1 429 ? 130.817 134.845 178.648 1.00 58.38 729 VAL A CA 1
ATOM 3207 C C . VAL A 1 429 ? 131.828 135.929 178.999 1.00 58.38 729 VAL A C 1
ATOM 3208 O O . VAL A 1 429 ? 131.771 136.510 180.091 1.00 58.38 729 VAL A O 1
ATOM 3212 N N . SER A 1 430 ? 132.756 136.232 178.093 1.00 55.85 730 SER A N 1
ATOM 3213 C CA . SER A 1 430 ? 133.775 137.236 178.369 1.00 55.85 730 SER A CA 1
ATOM 3214 C C . SER A 1 430 ? 133.432 138.617 177.828 1.00 55.85 730 SER A C 1
ATOM 3215 O O . SER A 1 430 ? 134.175 139.566 178.099 1.00 55.85 730 SER A O 1
ATOM 3218 N N . GLN A 1 431 ? 132.341 138.749 177.071 1.00 54.65 731 GLN A N 1
ATOM 3219 C CA . GLN A 1 431 ? 131.914 140.029 176.503 1.00 54.65 731 GLN A CA 1
ATOM 3220 C C . GLN A 1 431 ? 133.013 140.644 175.631 1.00 54.65 731 GLN A C 1
ATOM 3221 O O . GLN A 1 431 ? 133.542 141.719 175.922 1.00 54.65 731 GLN A O 1
ATOM 3227 N N . CYS A 1 432 ? 133.354 139.947 174.547 1.00 50.12 732 CYS A N 1
ATOM 3228 C CA . CYS A 1 432 ? 134.420 140.432 173.680 1.00 50.12 732 CYS A CA 1
ATOM 3229 C C . CYS A 1 432 ? 134.312 139.814 172.292 1.00 50.12 732 CYS A C 1
ATOM 3230 O O . CYS A 1 432 ? 133.762 138.723 172.123 1.00 50.12 732 CYS A O 1
ATOM 3233 N N . PHE A 1 433 ? 134.860 140.528 171.302 1.00 43.06 733 PHE A N 1
ATOM 3234 C CA . PHE A 1 433 ? 134.902 140.094 169.906 1.00 43.06 733 PHE A CA 1
ATOM 3235 C C . PHE A 1 433 ? 136.358 139.909 169.493 1.00 43.06 733 PHE A C 1
ATOM 3236 O O . PHE A 1 433 ? 137.094 140.890 169.358 1.00 43.06 733 PHE A O 1
ATOM 3244 N N . GLY A 1 434 ? 136.775 138.662 169.284 1.00 33.38 734 GLY A N 1
ATOM 3245 C CA . GLY A 1 434 ? 138.081 138.413 168.692 1.00 33.38 734 GLY A CA 1
ATOM 3246 C C . GLY A 1 434 ? 138.051 138.706 167.202 1.00 33.38 734 GLY A C 1
ATOM 3247 O O . GLY A 1 434 ? 137.173 138.221 166.482 1.00 33.38 734 GLY A O 1
ATOM 3248 N N . VAL A 1 435 ? 139.014 139.498 166.732 1.00 29.98 735 VAL A N 1
ATOM 3249 C CA . VAL A 1 435 ? 139.111 139.870 165.321 1.00 29.98 735 VAL A CA 1
ATOM 3250 C C . VAL A 1 435 ? 140.565 139.750 164.887 1.00 29.98 735 VAL A C 1
ATOM 3251 O O . VAL A 1 435 ? 141.389 140.608 165.225 1.00 29.98 735 VAL A O 1
ATOM 3255 N N . LEU A 1 436 ? 140.883 138.697 164.136 1.00 31.41 736 LEU A N 1
ATOM 3256 C CA . LEU A 1 436 ? 142.188 138.605 163.496 1.00 31.41 736 LEU A CA 1
ATOM 3257 C C . LEU A 1 436 ? 142.330 139.700 162.448 1.00 31.41 736 LEU A C 1
ATOM 3258 O O . LEU A 1 436 ? 141.373 140.036 161.746 1.00 31.41 736 LEU A O 1
ATOM 3263 N N . SER A 1 437 ? 143.535 140.252 162.330 1.00 34.38 737 SER A N 1
ATOM 3264 C CA . SER A 1 437 ? 143.764 141.360 161.415 1.00 34.38 737 SER A CA 1
ATOM 3265 C C . SER A 1 437 ? 145.218 141.356 160.974 1.00 34.38 737 SER A C 1
ATOM 3266 O O . SER A 1 437 ? 146.072 140.711 161.584 1.00 34.38 737 SER A O 1
ATOM 3269 N N . SER A 1 438 ? 145.491 142.094 159.901 1.00 41.74 738 SER A N 1
ATOM 3270 C CA . SER A 1 438 ? 146.836 142.206 159.359 1.00 41.74 738 SER A CA 1
ATOM 3271 C C . SER A 1 438 ? 147.057 143.613 158.829 1.00 41.74 738 SER A C 1
ATOM 3272 O O . SER A 1 438 ? 146.165 144.200 158.211 1.00 41.74 738 SER A O 1
ATOM 3275 N N . ARG A 1 439 ? 148.254 144.144 159.062 1.00 46.44 739 ARG A N 1
ATOM 3276 C CA . ARG A 1 439 ? 148.632 145.468 158.591 1.00 46.44 739 ARG A CA 1
ATOM 3277 C C . ARG A 1 439 ? 149.913 145.357 157.779 1.00 46.44 739 ARG A C 1
ATOM 3278 O O . ARG A 1 439 ? 150.884 144.736 158.225 1.00 46.44 739 ARG A O 1
ATOM 3286 N N . ILE A 1 440 ? 149.906 145.944 156.585 1.00 54.89 740 ILE A N 1
ATOM 3287 C CA . ILE A 1 440 ? 151.088 145.923 155.733 1.00 54.89 740 ILE A CA 1
ATOM 3288 C C . ILE A 1 440 ? 152.197 146.711 156.417 1.00 54.89 740 ILE A C 1
ATOM 3289 O O . ILE A 1 440 ? 151.972 147.818 156.918 1.00 54.89 740 ILE A O 1
ATOM 3294 N N . GLU A 1 441 ? 153.406 146.156 156.422 1.00 69.36 741 GLU A N 1
ATOM 3295 C CA . GLU A 1 441 ? 154.545 146.774 157.087 1.00 69.36 741 GLU A CA 1
ATOM 3296 C C . GLU A 1 441 ? 155.744 146.758 156.153 1.00 69.36 741 GLU A C 1
ATOM 3297 O O . GLU A 1 441 ? 156.048 145.729 155.541 1.00 69.36 741 GLU A O 1
ATOM 3303 N N . VAL A 1 442 ? 156.420 147.904 156.049 1.00 75.82 742 VAL A N 1
ATOM 3304 C CA . VAL A 1 442 ? 157.573 148.019 155.167 1.00 75.82 742 VAL A CA 1
ATOM 3305 C C . VAL A 1 442 ? 158.698 147.122 155.664 1.00 75.82 742 VAL A C 1
ATOM 3306 O O . VAL A 1 442 ? 158.910 146.964 156.874 1.00 75.82 742 VAL A O 1
ATOM 3310 N N . GLN A 1 443 ? 159.423 146.522 154.725 1.00 77.58 743 GLN A N 1
ATOM 3311 C CA . GLN A 1 443 ? 160.559 145.673 155.056 1.00 77.58 743 GLN A CA 1
ATOM 3312 C C . GLN A 1 443 ? 161.690 146.490 155.671 1.00 77.58 743 GLN A C 1
ATOM 3313 O O . GLN A 1 443 ? 161.838 147.678 155.383 1.00 77.58 743 GLN A O 1
ATOM 3319 N N . THR A 1 449 ? 161.595 146.336 160.481 1.00 79.66 749 THR A N 1
ATOM 3320 C CA . THR A 1 449 ? 160.245 146.598 159.995 1.00 79.66 749 THR A CA 1
ATOM 3321 C C . THR A 1 449 ? 159.651 147.834 160.662 1.00 79.66 749 THR A C 1
ATOM 3322 O O . THR A 1 449 ? 159.709 147.978 161.884 1.00 79.66 749 THR A O 1
ATOM 3326 N N . THR A 1 450 ? 159.078 148.724 159.855 1.00 78.14 750 THR A N 1
ATOM 3327 C CA . THR A 1 450 ? 158.460 149.948 160.348 1.00 78.14 750 THR A CA 1
ATOM 3328 C C . THR A 1 450 ? 157.054 150.061 159.779 1.00 78.14 750 THR A C 1
ATOM 3329 O O . THR A 1 450 ? 156.858 149.917 158.568 1.00 78.14 750 THR A O 1
ATOM 3333 N N . ALA A 1 451 ? 156.084 150.325 160.653 1.00 73.69 751 ALA A N 1
ATOM 3334 C CA . ALA A 1 451 ? 154.687 150.398 160.243 1.00 73.69 751 ALA A CA 1
ATOM 3335 C C . ALA A 1 451 ? 154.455 151.565 159.290 1.00 73.69 751 ALA A C 1
ATOM 3336 O O . ALA A 1 451 ? 155.105 152.610 159.378 1.00 73.69 751 ALA A O 1
ATOM 3338 N N . LEU A 1 452 ? 153.519 151.372 158.360 1.00 62.99 752 LEU A N 1
ATOM 3339 C CA . LEU A 1 452 ? 153.209 152.393 157.351 1.00 62.99 752 LEU A CA 1
ATOM 3340 C C . LEU A 1 452 ? 152.251 153.442 157.909 1.00 62.99 752 LEU A C 1
ATOM 3341 O O . LEU A 1 452 ? 152.612 154.613 158.055 1.00 62.99 752 LEU A O 1
ATOM 3346 N N . ARG A 1 453 ? 151.032 153.025 158.241 1.00 58.19 753 ARG A N 1
ATOM 3347 C CA . ARG A 1 453 ? 150.028 153.912 158.810 1.00 58.19 753 ARG A CA 1
ATOM 3348 C C . ARG A 1 453 ? 149.696 153.424 160.207 1.00 58.19 753 ARG A C 1
ATOM 3349 O O . ARG A 1 453 ? 149.411 152.228 160.376 1.00 58.19 753 ARG A O 1
ATOM 3357 N N . PRO A 1 454 ? 149.721 154.278 161.232 1.00 54.01 754 PRO A N 1
ATOM 3358 C CA . PRO A 1 454 ? 149.367 153.802 162.575 1.00 54.01 754 PRO A CA 1
ATOM 3359 C C . PRO A 1 454 ? 147.956 153.243 162.583 1.00 54.01 754 PRO A C 1
ATOM 3360 O O . PRO A 1 454 ? 147.047 153.826 161.983 1.00 54.01 754 PRO A O 1
ATOM 3364 N N . SER A 1 455 ? 147.767 152.103 163.240 1.00 50.38 755 SER A N 1
ATOM 3365 C CA . SER A 1 455 ? 146.456 151.452 163.233 1.00 50.38 755 SER A CA 1
ATOM 3366 C C . SER A 1 455 ? 145.824 151.322 164.611 1.00 50.38 755 SER A C 1
ATOM 3367 O O . SER A 1 455 ? 146.397 151.765 165.607 1.00 50.38 755 SER A O 1
ATOM 3370 N N . ALA A 1 456 ? 144.639 150.718 164.671 1.00 48.15 756 ALA A N 1
ATOM 3371 C CA . ALA A 1 456 ? 143.980 150.490 165.957 1.00 48.15 756 ALA A CA 1
ATOM 3372 C C . ALA A 1 456 ? 144.797 149.519 166.789 1.00 48.15 756 ALA A C 1
ATOM 3373 O O . ALA A 1 456 ? 144.849 149.642 168.012 1.00 48.15 756 ALA A O 1
ATOM 3375 N N . SER A 1 457 ? 145.427 148.546 166.136 1.00 48.25 757 SER A N 1
ATOM 3376 C CA . SER A 1 457 ? 146.288 147.601 166.840 1.00 48.25 757 SER A CA 1
ATOM 3377 C C . SER A 1 457 ? 147.453 148.321 167.493 1.00 48.25 757 SER A C 1
ATOM 3378 O O . SER A 1 457 ? 147.825 148.003 168.622 1.00 48.25 757 SER A O 1
ATOM 3381 N N . THR A 1 458 ? 148.036 149.284 166.784 1.00 54.12 758 THR A N 1
ATOM 3382 C CA . THR A 1 458 ? 149.145 150.055 167.332 1.00 54.12 758 THR A CA 1
ATOM 3383 C C . THR A 1 458 ? 148.691 150.796 168.579 1.00 54.12 758 THR A C 1
ATOM 3384 O O . THR A 1 458 ? 149.388 150.793 169.596 1.00 54.12 758 THR A O 1
ATOM 3388 N N . GLN A 1 459 ? 147.516 151.417 168.513 1.00 56.64 759 GLN A N 1
ATOM 3389 C CA . GLN A 1 459 ? 146.987 152.148 169.660 1.00 56.64 759 GLN A CA 1
ATOM 3390 C C . GLN A 1 459 ? 146.080 151.264 170.514 1.00 56.64 759 GLN A C 1
ATOM 3391 O O . GLN A 1 459 ? 144.883 151.532 170.638 1.00 56.64 759 GLN A O 1
ATOM 3397 N N . ALA A 1 460 ? 146.643 150.211 171.101 1.00 56.30 760 ALA A N 1
ATOM 3398 C CA . ALA A 1 460 ? 145.858 149.310 171.945 1.00 56.30 760 ALA A CA 1
ATOM 3399 C C . ALA A 1 460 ? 146.102 149.574 173.423 1.00 56.30 760 ALA A C 1
ATOM 3400 O O . ALA A 1 460 ? 147.182 150.024 173.809 1.00 56.30 760 ALA A O 1
ATOM 3402 N N . LEU A 1 461 ? 145.104 149.289 174.255 1.00 53.79 761 LEU A N 1
ATOM 3403 C CA . LEU A 1 461 ? 145.243 149.504 175.691 1.00 53.79 761 LEU A CA 1
ATOM 3404 C C . LEU A 1 461 ? 146.343 148.628 176.278 1.00 53.79 761 LEU A C 1
ATOM 3405 O O . LEU A 1 461 ? 147.024 149.026 177.229 1.00 53.79 761 LEU A O 1
ATOM 3410 N N . SER A 1 462 ? 146.563 147.450 175.698 1.00 53.99 762 SER A N 1
ATOM 3411 C CA . SER A 1 462 ? 147.684 146.609 176.092 1.00 53.99 762 SER A CA 1
ATOM 3412 C C . SER A 1 462 ? 148.018 145.671 174.942 1.00 53.99 762 SER A C 1
ATOM 3413 O O . SER A 1 462 ? 147.176 145.383 174.089 1.00 53.99 762 SER A O 1
ATOM 3416 N N . SER A 1 463 ? 149.259 145.189 174.927 1.00 57.24 763 SER A N 1
ATOM 3417 C CA . SER A 1 463 ? 149.720 144.347 173.833 1.00 57.24 763 SER A CA 1
ATOM 3418 C C . SER A 1 463 ? 150.834 143.433 174.321 1.00 57.24 763 SER A C 1
ATOM 3419 O O . SER A 1 463 ? 151.424 143.642 175.383 1.00 57.24 763 SER A O 1
ATOM 3422 N N . SER A 1 464 ? 151.106 142.404 173.525 1.00 53.29 764 SER A N 1
ATOM 3423 C CA . SER A 1 464 ? 152.149 141.429 173.817 1.00 53.29 764 SER A CA 1
ATOM 3424 C C . SER A 1 464 ? 152.492 140.713 172.518 1.00 53.29 764 SER A C 1
ATOM 3425 O O . SER A 1 464 ? 151.740 140.767 171.542 1.00 53.29 764 SER A O 1
ATOM 3428 N N . VAL A 1 465 ? 153.645 140.054 172.512 1.00 52.39 765 VAL A N 1
ATOM 3429 C CA . VAL A 1 465 ? 154.070 139.251 171.376 1.00 52.39 765 VAL A CA 1
ATOM 3430 C C . VAL A 1 465 ? 154.117 137.793 171.800 1.00 52.39 765 VAL A C 1
ATOM 3431 O O . VAL A 1 465 ? 154.424 137.472 172.954 1.00 52.39 765 VAL A O 1
ATOM 3435 N N . SER A 1 466 ? 153.801 136.905 170.861 1.00 59.72 766 SER A N 1
ATOM 3436 C CA . SER A 1 466 ? 153.851 135.484 171.163 1.00 59.72 766 SER A CA 1
ATOM 3437 C C . SER A 1 466 ? 155.277 135.081 171.503 1.00 59.72 766 SER A C 1
ATOM 3438 O O . SER A 1 466 ? 156.223 135.424 170.786 1.00 59.72 766 SER A O 1
ATOM 3441 N N . SER A 1 467 ? 155.427 134.333 172.589 1.00 69.12 767 SER A N 1
ATOM 3442 C CA . SER A 1 467 ? 156.719 133.811 173.004 1.00 69.12 767 SER A CA 1
ATOM 3443 C C . SER A 1 467 ? 156.965 132.418 172.457 1.00 69.12 767 SER A C 1
ATOM 3444 O O . SER A 1 467 ? 157.921 131.758 172.877 1.00 69.12 767 SER A O 1
ATOM 3447 N N . SER A 1 468 ? 156.111 131.957 171.546 1.00 69.50 768 SER A N 1
ATOM 3448 C CA . SER A 1 468 ? 156.246 130.618 170.997 1.00 69.50 768 SER A CA 1
ATOM 3449 C C . SER A 1 468 ? 157.603 130.461 170.329 1.00 69.50 768 SER A C 1
ATOM 3450 O O . SER A 1 468 ? 158.049 131.336 169.581 1.00 69.50 768 SER A O 1
ATOM 3453 N N . LYS A 1 469 ? 158.258 129.337 170.603 1.00 72.81 769 LYS A N 1
ATOM 3454 C CA . LYS A 1 469 ? 159.588 129.044 170.076 1.00 72.81 769 LYS A CA 1
ATOM 3455 C C . LYS A 1 469 ? 159.522 128.028 168.946 1.00 72.81 769 LYS A C 1
ATOM 3456 O O . LYS A 1 469 ? 160.409 127.184 168.797 1.00 72.81 769 LYS A O 1
ATOM 3462 N N . LEU A 1 470 ? 158.470 128.096 168.138 1.00 67.22 770 LEU A N 1
ATOM 3463 C CA . LEU A 1 470 ? 158.241 127.118 167.085 1.00 67.22 770 LEU A CA 1
ATOM 3464 C C . LEU A 1 470 ? 158.329 127.765 165.707 1.00 67.22 770 LEU A C 1
ATOM 3465 O O . LEU A 1 470 ? 159.235 127.468 164.929 1.00 67.22 770 LEU A O 1
ATOM 3470 N N . GLU A 1 485 ? 156.756 144.253 150.865 1.00 67.91 785 GLU A N 1
ATOM 3471 C CA . GLU A 1 485 ? 155.975 144.514 152.064 1.00 67.91 785 GLU A CA 1
ATOM 3472 C C . GLU A 1 485 ? 155.629 143.191 152.750 1.00 67.91 785 GLU A C 1
ATOM 3473 O O . GLU A 1 485 ? 155.257 142.229 152.081 1.00 67.91 785 GLU A O 1
ATOM 3479 N N . VAL A 1 486 ? 155.736 143.138 154.076 1.00 61.19 786 VAL A N 1
ATOM 3480 C CA . VAL A 1 486 ? 155.461 141.922 154.839 1.00 61.19 786 VAL A CA 1
ATOM 3481 C C . VAL A 1 486 ? 154.318 142.198 155.807 1.00 61.19 786 VAL A C 1
ATOM 3482 O O . VAL A 1 486 ? 154.445 143.045 156.700 1.00 61.19 786 VAL A O 1
ATOM 3486 N N . GLU A 1 487 ? 153.212 141.478 155.635 1.00 52.11 787 GLU A N 1
ATOM 3487 C CA . GLU A 1 487 ? 152.088 141.584 156.557 1.00 52.11 787 GLU A CA 1
ATOM 3488 C C . GLU A 1 487 ? 152.450 140.995 157.915 1.00 52.11 787 GLU A C 1
ATOM 3489 O O . GLU A 1 487 ? 153.212 140.029 158.005 1.00 52.11 787 GLU A O 1
ATOM 3495 N N . VAL A 1 488 ? 151.891 141.572 158.975 1.00 47.60 788 VAL A N 1
ATOM 3496 C CA . VAL A 1 488 ? 152.051 141.055 160.331 1.00 47.60 788 VAL A CA 1
ATOM 3497 C C . VAL A 1 488 ? 150.666 140.910 160.958 1.00 47.60 788 VAL A C 1
ATOM 3498 O O . VAL A 1 488 ? 149.993 141.904 161.262 1.00 47.60 788 VAL A O 1
ATOM 3502 N N . HIS A 1 489 ? 150.216 139.667 161.099 1.00 43.27 789 HIS A N 1
ATOM 3503 C CA . HIS A 1 489 ? 148.907 139.381 161.669 1.00 43.27 789 HIS A CA 1
ATOM 3504 C C . HIS A 1 489 ? 148.907 139.566 163.183 1.00 43.27 789 HIS A C 1
ATOM 3505 O O . HIS A 1 489 ? 149.917 139.325 163.849 1.00 43.27 789 HIS A O 1
ATOM 3512 N N . ASN A 1 490 ? 147.764 139.984 163.728 1.00 39.66 790 ASN A N 1
ATOM 3513 C CA . ASN A 1 490 ? 147.569 139.930 165.170 1.00 39.66 790 ASN A CA 1
ATOM 3514 C C . ASN A 1 490 ? 146.080 139.831 165.455 1.00 39.66 790 ASN A C 1
ATOM 3515 O O . ASN A 1 490 ? 145.246 140.014 164.566 1.00 39.66 790 ASN A O 1
ATOM 3520 N N . LEU A 1 491 ? 145.752 139.563 166.716 1.00 34.84 791 LEU A N 1
ATOM 3521 C CA . LEU A 1 491 ? 144.367 139.423 167.148 1.00 34.84 791 LEU A CA 1
ATOM 3522 C C . LEU A 1 491 ? 143.904 140.649 167.928 1.00 34.84 791 LEU A C 1
ATOM 3523 O O . LEU A 1 491 ? 144.565 141.077 168.880 1.00 34.84 791 LEU A O 1
ATOM 3528 N N . LEU A 1 492 ? 142.757 141.198 167.520 1.00 36.59 792 LEU A N 1
ATOM 3529 C CA . LEU A 1 492 ? 142.179 142.416 168.088 1.00 36.59 792 LEU A CA 1
ATOM 3530 C C . LEU A 1 492 ? 140.923 142.053 168.868 1.00 36.59 792 LEU A C 1
ATOM 3531 O O . LEU A 1 492 ? 139.830 141.990 168.300 1.00 36.59 792 LEU A O 1
ATOM 3536 N N . ILE A 1 493 ? 141.068 141.799 170.153 1.00 39.11 793 ILE A N 1
ATOM 3537 C CA . ILE A 1 493 ? 139.907 141.625 171.018 1.00 39.11 793 ILE A CA 1
ATOM 3538 C C . ILE A 1 493 ? 139.264 142.988 171.246 1.00 39.11 793 ILE A C 1
ATOM 3539 O O . ILE A 1 493 ? 139.957 144.002 171.378 1.00 39.11 793 ILE A O 1
ATOM 3544 N N . ILE A 1 494 ? 137.934 143.016 171.306 1.00 40.73 794 ILE A N 1
ATOM 3545 C CA . ILE A 1 494 ? 137.174 144.261 171.321 1.00 40.73 794 ILE A CA 1
ATOM 3546 C C . ILE A 1 494 ? 136.051 144.140 172.340 1.00 40.73 794 ILE A C 1
ATOM 3547 O O . ILE A 1 494 ? 135.325 143.141 172.352 1.00 40.73 794 ILE A O 1
ATOM 3552 N N . ASP A 1 495 ? 135.899 145.161 173.179 1.00 49.01 795 ASP A N 1
ATOM 3553 C CA . ASP A 1 495 ? 134.803 145.189 174.136 1.00 49.01 795 ASP A CA 1
ATOM 3554 C C . ASP A 1 495 ? 133.469 145.333 173.415 1.00 49.01 795 ASP A C 1
ATOM 3555 O O . ASP A 1 495 ? 133.378 145.924 172.336 1.00 49.01 795 ASP A O 1
ATOM 3560 N N . GLN A 1 496 ? 132.422 144.794 174.031 1.00 52.60 796 GLN A N 1
ATOM 3561 C CA . GLN A 1 496 ? 131.101 144.835 173.423 1.00 52.60 796 GLN A CA 1
ATOM 3562 C C . GLN A 1 496 ? 130.456 146.210 173.493 1.00 52.60 796 GLN A C 1
ATOM 3563 O O . GLN A 1 496 ? 129.393 146.390 172.887 1.00 52.60 796 GLN A O 1
ATOM 3569 N N . HIS A 1 497 ? 131.026 147.177 174.218 1.00 55.74 797 HIS A N 1
ATOM 3570 C CA . HIS A 1 497 ? 130.244 148.381 174.444 1.00 55.74 797 HIS A CA 1
ATOM 3571 C C . HIS A 1 497 ? 130.886 149.586 173.765 1.00 55.74 797 HIS A C 1
ATOM 3572 O O . HIS A 1 497 ? 130.304 150.180 172.851 1.00 55.74 797 HIS A O 1
ATOM 3579 N N . THR A 1 498 ? 132.108 149.929 174.185 1.00 51.36 798 THR A N 1
ATOM 3580 C CA . THR A 1 498 ? 132.813 151.073 173.616 1.00 51.36 798 THR A CA 1
ATOM 3581 C C . THR A 1 498 ? 133.496 150.727 172.303 1.00 51.36 798 THR A C 1
ATOM 3582 O O . THR A 1 498 ? 133.889 151.634 171.561 1.00 51.36 798 THR A O 1
ATOM 3586 N N . PHE A 1 499 ? 133.634 149.437 172.010 1.00 45.35 799 PHE A N 1
ATOM 3587 C CA . PHE A 1 499 ? 134.259 148.943 170.785 1.00 45.35 799 PHE A CA 1
ATOM 3588 C C . PHE A 1 499 ? 135.688 149.460 170.631 1.00 45.35 799 PHE A C 1
ATOM 3589 O O . PHE A 1 499 ? 136.166 149.697 169.520 1.00 45.35 799 PHE A O 1
ATOM 3597 N N . GLU A 1 500 ? 136.372 149.643 171.755 1.00 49.34 800 GLU A N 1
ATOM 3598 C CA . GLU A 1 500 ? 137.801 149.911 171.762 1.00 49.34 800 GLU A CA 1
ATOM 3599 C C . GLU A 1 500 ? 138.579 148.597 171.730 1.00 49.34 800 GLU A C 1
ATOM 3600 O O . GLU A 1 500 ? 138.052 147.527 172.037 1.00 49.34 800 GLU A O 1
ATOM 3606 N N . VAL A 1 501 ? 139.848 148.683 171.341 1.00 44.30 801 VAL A N 1
ATOM 3607 C CA . VAL A 1 501 ? 140.712 147.510 171.236 1.00 44.30 801 VAL A CA 1
ATOM 3608 C C . VAL A 1 501 ? 141.341 147.266 172.606 1.00 44.30 801 VAL A C 1
ATOM 3609 O O . VAL A 1 501 ? 142.295 147.942 172.996 1.00 44.30 801 VAL A O 1
ATOM 3613 N N . LEU A 1 502 ? 140.797 146.295 173.344 1.00 45.27 802 LEU A N 1
ATOM 3614 C CA . LEU A 1 502 ? 141.285 146.011 174.691 1.00 45.27 802 LEU A CA 1
ATOM 3615 C C . LEU A 1 502 ? 142.705 145.456 174.676 1.00 45.27 802 LEU A C 1
ATOM 3616 O O . LEU A 1 502 ? 143.516 145.774 175.553 1.00 45.27 802 LEU A O 1
ATOM 3621 N N . HIS A 1 503 ? 143.031 144.636 173.680 1.00 48.90 803 HIS A N 1
ATOM 3622 C CA . HIS A 1 503 ? 144.327 143.976 173.598 1.00 48.90 803 HIS A CA 1
ATOM 3623 C C . HIS A 1 503 ? 144.655 143.738 172.135 1.00 48.90 803 HIS A C 1
ATOM 3624 O O . HIS A 1 503 ? 143.779 143.755 171.267 1.00 48.90 803 HIS A O 1
ATOM 3631 N N . ALA A 1 504 ? 145.939 143.513 171.861 1.00 46.58 804 ALA A N 1
ATOM 3632 C CA . ALA A 1 504 ? 146.347 143.165 170.505 1.00 46.58 804 ALA A CA 1
ATOM 3633 C C . ALA A 1 504 ? 147.555 142.233 170.621 1.00 46.58 804 ALA A C 1
ATOM 3634 O O . ALA A 1 504 ? 148.709 142.661 170.690 1.00 46.58 804 ALA A O 1
ATOM 3636 N N . HIS A 1 505 ? 147.281 140.932 170.607 1.00 45.32 805 HIS A N 1
ATOM 3637 C CA . HIS A 1 505 ? 148.339 139.936 170.744 1.00 45.32 805 HIS A CA 1
ATOM 3638 C C . HIS A 1 505 ? 148.983 139.716 169.385 1.00 45.32 805 HIS A C 1
ATOM 3639 O O . HIS A 1 505 ? 148.481 138.948 168.562 1.00 45.32 805 HIS A O 1
ATOM 3646 N N . GLN A 1 506 ? 150.089 140.409 169.134 1.00 46.71 806 GLN A N 1
ATOM 3647 C CA . GLN A 1 506 ? 150.818 140.242 167.886 1.00 46.71 806 GLN A CA 1
ATOM 3648 C C . GLN A 1 506 ? 151.467 138.865 167.841 1.00 46.71 806 GLN A C 1
ATOM 3649 O O . GLN A 1 506 ? 152.037 138.405 168.834 1.00 46.71 806 GLN A O 1
ATOM 3655 N N . PHE A 1 507 ? 151.390 138.215 166.683 1.00 45.01 807 PHE A N 1
ATOM 3656 C CA . PHE A 1 507 ? 151.930 136.876 166.521 1.00 45.01 807 PHE A CA 1
ATOM 3657 C C . PHE A 1 507 ? 153.414 136.941 166.164 1.00 45.01 807 PHE A C 1
ATOM 3658 O O . PHE A 1 507 ? 154.019 138.012 166.085 1.00 45.01 807 PHE A O 1
ATOM 3666 N N . LEU A 1 508 ? 154.006 135.769 165.946 1.00 57.23 808 LEU A N 1
ATOM 3667 C CA . LEU A 1 508 ? 155.422 135.669 165.629 1.00 57.23 808 LEU A CA 1
ATOM 3668 C C . LEU A 1 508 ? 155.721 136.313 164.275 1.00 57.23 808 LEU A C 1
ATOM 3669 O O . LEU A 1 508 ? 154.825 136.643 163.496 1.00 57.23 808 LEU A O 1
ATOM 3674 N N . GLN A 1 509 ? 157.010 136.519 164.014 1.00 61.36 809 GLN A N 1
ATOM 3675 C CA . GLN A 1 509 ? 157.426 137.012 162.708 1.00 61.36 809 GLN A CA 1
ATOM 3676 C C . GLN A 1 509 ? 157.063 136.003 161.626 1.00 61.36 809 GLN A C 1
ATOM 3677 O O . GLN A 1 509 ? 157.159 134.790 161.831 1.00 61.36 809 GLN A O 1
ATOM 3683 N N . ASN A 1 510 ? 156.644 136.515 160.467 1.00 61.37 810 ASN A N 1
ATOM 3684 C CA . ASN A 1 510 ? 156.218 135.687 159.339 1.00 61.37 810 ASN A CA 1
ATOM 3685 C C . ASN A 1 510 ? 155.113 134.716 159.755 1.00 61.37 810 ASN A C 1
ATOM 3686 O O . ASN A 1 510 ? 155.226 133.500 159.588 1.00 61.37 810 ASN A O 1
ATOM 3691 N N . GLU A 1 511 ? 154.044 135.260 160.331 1.00 52.67 811 GLU A N 1
ATOM 3692 C CA . GLU A 1 511 ? 153.002 134.399 160.861 1.00 52.67 811 GLU A CA 1
ATOM 3693 C C . GLU A 1 511 ? 151.709 134.791 160.152 1.00 52.67 811 GLU A C 1
ATOM 3694 O O . GLU A 1 511 ? 151.432 135.982 159.990 1.00 52.67 811 GLU A O 1
ATOM 3700 N N . TYR A 1 512 ? 150.914 133.809 159.730 1.00 48.17 812 TYR A N 1
ATOM 3701 C CA . TYR A 1 512 ? 149.583 134.058 159.168 1.00 48.17 812 TYR A CA 1
ATOM 3702 C C . TYR A 1 512 ? 148.512 133.363 159.998 1.00 48.17 812 TYR A C 1
ATOM 3703 O O . TYR A 1 512 ? 148.454 132.131 160.043 1.00 48.17 812 TYR A O 1
ATOM 3712 N N . ALA A 1 513 ? 147.665 134.161 160.645 1.00 41.27 813 ALA A N 1
ATOM 3713 C CA . ALA A 1 513 ? 146.483 133.650 161.327 1.00 41.27 813 ALA A CA 1
ATOM 3714 C C . ALA A 1 513 ? 145.344 133.535 160.324 1.00 41.27 813 ALA A C 1
ATOM 3715 O O . ALA A 1 513 ? 144.955 134.533 159.708 1.00 41.27 813 ALA A O 1
ATOM 3717 N N . LEU A 1 514 ? 144.797 132.330 160.158 1.00 38.77 814 LEU A N 1
ATOM 3718 C CA . LEU A 1 514 ? 143.787 132.139 159.128 1.00 38.77 814 LEU A CA 1
ATOM 3719 C C . LEU A 1 514 ? 142.389 131.894 159.671 1.00 38.77 814 LEU A C 1
ATOM 3720 O O . LEU A 1 514 ? 141.416 132.139 158.956 1.00 38.77 814 LEU A O 1
ATOM 3725 N N . SER A 1 515 ? 142.259 131.427 160.910 1.00 38.55 815 SER A N 1
ATOM 3726 C CA . SER A 1 515 ? 140.981 130.958 161.421 1.00 38.55 815 SER A CA 1
ATOM 3727 C C . SER A 1 515 ? 140.887 131.197 162.920 1.00 38.55 815 SER A C 1
ATOM 3728 O O . SER A 1 515 ? 141.892 131.172 163.634 1.00 38.55 815 SER A O 1
ATOM 3731 N N . LEU A 1 516 ? 139.659 131.414 163.392 1.00 38.48 816 LEU A N 1
ATOM 3732 C CA . LEU A 1 516 ? 139.407 131.751 164.789 1.00 38.48 816 LEU A CA 1
ATOM 3733 C C . LEU A 1 516 ? 138.032 131.240 165.190 1.00 38.48 816 LEU A C 1
ATOM 3734 O O . LEU A 1 516 ? 137.045 131.507 164.499 1.00 38.48 816 LEU A O 1
ATOM 3739 N N . VAL A 1 517 ? 137.965 130.519 166.308 1.00 41.61 817 VAL A N 1
ATOM 3740 C CA . VAL A 1 517 ? 136.709 130.043 166.878 1.00 41.61 817 VAL A CA 1
ATOM 3741 C C . VAL A 1 517 ? 136.755 130.204 168.390 1.00 41.61 817 VAL A C 1
ATOM 3742 O O . VAL A 1 517 ? 137.799 129.998 169.018 1.00 41.61 817 VAL A O 1
ATOM 3746 N N . SER A 1 518 ? 135.618 130.583 168.971 1.00 49.38 818 SER A N 1
ATOM 3747 C CA . SER A 1 518 ? 135.469 130.735 170.415 1.00 49.38 818 SER A CA 1
ATOM 3748 C C . SER A 1 518 ? 134.537 129.641 170.914 1.00 49.38 818 SER A C 1
ATOM 3749 O O . SER A 1 518 ? 133.337 129.659 170.621 1.00 49.38 818 SER A O 1
ATOM 3752 N N . CYS A 1 519 ? 135.086 128.695 171.671 1.00 55.10 819 CYS A N 1
ATOM 3753 C CA . CYS A 1 519 ? 134.302 127.558 172.123 1.00 55.10 819 CYS A CA 1
ATOM 3754 C C . CYS A 1 519 ? 135.000 126.900 173.300 1.00 55.10 819 CYS A C 1
ATOM 3755 O O . CYS A 1 519 ? 136.227 126.778 173.316 1.00 55.10 819 CYS A O 1
ATOM 3758 N N . LYS A 1 520 ? 134.217 126.388 174.244 1.00 59.73 820 LYS A N 1
ATOM 3759 C CA . LYS A 1 520 ? 134.807 125.638 175.344 1.00 59.73 820 LYS A CA 1
ATOM 3760 C C . LYS A 1 520 ? 135.095 124.245 174.838 1.00 59.73 820 LYS A C 1
ATOM 3761 O O . LYS A 1 520 ? 134.224 123.591 174.270 1.00 59.73 820 LYS A O 1
ATOM 3767 N N . LEU A 1 521 ? 136.320 123.782 175.021 1.00 62.57 821 LEU A N 1
ATOM 3768 C CA . LEU A 1 521 ? 136.693 122.482 174.489 1.00 62.57 821 LEU A CA 1
ATOM 3769 C C . LEU A 1 521 ? 136.441 121.372 175.482 1.00 62.57 821 LEU A C 1
ATOM 3770 O O . LEU A 1 521 ? 137.026 121.360 176.565 1.00 62.57 821 LEU A O 1
ATOM 3775 N N . GLY A 1 522 ? 135.556 120.450 175.127 1.00 68.16 822 GLY A N 1
ATOM 3776 C CA . GLY A 1 522 ? 135.291 119.301 175.976 1.00 68.16 822 GLY A CA 1
ATOM 3777 C C . GLY A 1 522 ? 134.987 119.529 177.434 1.00 68.16 822 GLY A C 1
ATOM 3778 O O . GLY A 1 522 ? 134.093 120.302 177.773 1.00 68.16 822 GLY A O 1
ATOM 3779 N N . LYS A 1 523 ? 135.727 118.852 178.303 1.00 73.95 823 LYS A N 1
ATOM 3780 C CA . LYS A 1 523 ? 135.476 118.945 179.740 1.00 73.95 823 LYS A CA 1
ATOM 3781 C C . LYS A 1 523 ? 135.654 120.338 180.327 1.00 73.95 823 LYS A C 1
ATOM 3782 O O . LYS A 1 523 ? 134.809 120.785 181.102 1.00 73.95 823 LYS A O 1
ATOM 3788 N N . ASP A 1 524 ? 136.736 121.024 179.975 1.00 71.70 824 ASP A N 1
ATOM 3789 C CA . ASP A 1 524 ? 137.005 122.331 180.574 1.00 71.70 824 ASP A CA 1
ATOM 3790 C C . ASP A 1 524 ? 135.862 123.306 180.347 1.00 71.70 824 ASP A C 1
ATOM 3791 O O . ASP A 1 524 ? 135.437 123.512 179.211 1.00 71.70 824 ASP A O 1
ATOM 3796 N N . PRO A 1 525 ? 135.363 123.919 181.429 1.00 68.67 825 PRO A N 1
ATOM 3797 C CA . PRO A 1 525 ? 134.210 124.820 181.307 1.00 68.67 825 PRO A CA 1
ATOM 3798 C C . PRO A 1 525 ? 134.547 126.160 180.683 1.00 68.67 825 PRO A C 1
ATOM 3799 O O . PRO A 1 525 ? 133.643 126.821 180.176 1.00 68.67 825 PRO A O 1
ATOM 3803 N N . ASN A 1 526 ? 135.806 126.565 180.717 1.00 63.05 826 ASN A N 1
ATOM 3804 C CA . ASN A 1 526 ? 136.167 127.881 180.218 1.00 63.05 826 ASN A CA 1
ATOM 3805 C C . ASN A 1 526 ? 136.228 127.929 178.711 1.00 63.05 826 ASN A C 1
ATOM 3806 O O . ASN A 1 526 ? 136.890 127.107 178.092 1.00 63.05 826 ASN A O 1
ATOM 3811 N N . THR A 1 527 ? 135.530 128.880 178.109 1.00 58.03 827 THR A N 1
ATOM 3812 C CA . THR A 1 527 ? 135.618 129.059 176.667 1.00 58.03 827 THR A CA 1
ATOM 3813 C C . THR A 1 527 ? 136.980 129.621 176.282 1.00 58.03 827 THR A C 1
ATOM 3814 O O . THR A 1 527 ? 137.589 130.382 177.039 1.00 58.03 827 THR A O 1
ATOM 3818 N N . TYR A 1 528 ? 137.441 129.230 175.102 1.00 54.52 828 TYR A N 1
ATOM 3819 C CA . TYR A 1 528 ? 138.757 129.640 174.677 1.00 54.52 828 TYR A CA 1
ATOM 3820 C C . TYR A 1 528 ? 138.825 130.187 173.262 1.00 54.52 828 TYR A C 1
ATOM 3821 O O . TYR A 1 528 ? 138.086 129.735 172.393 1.00 54.52 828 TYR A O 1
ATOM 3830 N N . PHE A 1 529 ? 139.690 131.159 173.018 1.00 47.37 829 PHE A N 1
ATOM 3831 C CA . PHE A 1 529 ? 139.946 131.714 171.688 1.00 47.37 829 PHE A CA 1
ATOM 3832 C C . PHE A 1 529 ? 141.045 130.884 171.043 1.00 47.37 829 PHE A C 1
ATOM 3833 O O . PHE A 1 529 ? 142.195 130.918 171.485 1.00 47.37 829 PHE A O 1
ATOM 3841 N N . ILE A 1 530 ? 140.714 130.168 169.977 1.00 45.16 830 ILE A N 1
ATOM 3842 C CA . ILE A 1 530 ? 141.683 129.315 169.303 1.00 45.16 830 ILE A CA 1
ATOM 3843 C C . ILE A 1 530 ? 141.950 129.890 167.923 1.00 45.16 830 ILE A C 1
ATOM 3844 O O . ILE A 1 530 ? 141.042 129.970 167.087 1.00 45.16 830 ILE A O 1
ATOM 3849 N N . VAL A 1 531 ? 143.192 130.299 167.684 1.00 42.79 831 VAL A N 1
ATOM 3850 C CA . VAL A 1 531 ? 143.589 130.934 166.434 1.00 42.79 831 VAL A CA 1
ATOM 3851 C C . VAL A 1 531 ? 144.399 129.932 165.627 1.00 42.79 831 VAL A C 1
ATOM 3852 O O . VAL A 1 531 ? 145.346 129.328 166.145 1.00 42.79 831 VAL A O 1
ATOM 3856 N N . GLY A 1 532 ? 144.042 129.772 164.359 1.00 43.22 832 GLY A N 1
ATOM 3857 C CA . GLY A 1 532 ? 144.755 128.855 163.496 1.00 43.22 832 GLY A CA 1
ATOM 3858 C C . GLY A 1 532 ? 145.860 129.521 162.704 1.00 43.22 832 GLY A C 1
ATOM 3859 O O . GLY A 1 532 ? 145.615 130.079 161.631 1.00 43.22 832 GLY A O 1
ATOM 3860 N N . THR A 1 533 ? 147.081 129.461 163.217 1.00 49.10 833 THR A N 1
ATOM 3861 C CA . THR A 1 533 ? 148.201 130.177 162.629 1.00 49.10 833 THR A CA 1
ATOM 3862 C C . THR A 1 533 ? 148.983 129.285 161.660 1.00 49.10 833 THR A C 1
ATOM 3863 O O . THR A 1 533 ? 148.895 128.057 161.694 1.00 49.10 833 THR A O 1
ATOM 3867 N N . ALA A 1 534 ? 149.758 129.925 160.780 1.00 53.05 834 ALA A N 1
ATOM 3868 C CA . ALA A 1 534 ? 150.551 129.200 159.792 1.00 53.05 834 ALA A CA 1
ATOM 3869 C C . ALA A 1 534 ? 151.784 130.004 159.404 1.00 53.05 834 ALA A C 1
ATOM 3870 O O . ALA A 1 534 ? 151.669 131.167 159.009 1.00 53.05 834 ALA A O 1
ATOM 3872 N N . MET A 1 535 ? 152.956 129.380 159.518 1.00 58.76 835 MET A N 1
ATOM 3873 C CA . MET A 1 535 ? 154.208 130.008 159.120 1.00 58.76 835 MET A CA 1
ATOM 3874 C C . MET A 1 535 ? 154.244 130.153 157.600 1.00 58.76 835 MET A C 1
ATOM 3875 O O . MET A 1 535 ? 153.902 129.212 156.879 1.00 58.76 835 MET A O 1
ATOM 3880 N N . VAL A 1 536 ? 154.693 131.308 157.107 1.00 62.68 836 VAL A N 1
ATOM 3881 C CA . VAL A 1 536 ? 154.910 131.525 155.673 1.00 62.68 836 VAL A CA 1
ATOM 3882 C C . VAL A 1 536 ? 156.220 132.289 155.524 1.00 62.68 836 VAL A C 1
ATOM 3883 O O . VAL A 1 536 ? 156.249 133.517 155.661 1.00 62.68 836 VAL A O 1
ATOM 3887 N N . TYR A 1 537 ? 157.307 131.571 155.258 1.00 73.16 837 TYR A N 1
ATOM 3888 C CA . TYR A 1 537 ? 158.616 132.187 155.072 1.00 73.16 837 TYR A CA 1
ATOM 3889 C C . TYR A 1 537 ? 158.778 132.700 153.643 1.00 73.16 837 TYR A C 1
ATOM 3890 O O . TYR A 1 537 ? 158.431 131.998 152.689 1.00 73.16 837 TYR A O 1
ATOM 3899 N N . PRO A 1 538 ? 159.290 133.925 153.478 1.00 78.90 838 PRO A N 1
ATOM 3900 C CA . PRO A 1 538 ? 159.469 134.460 152.115 1.00 78.90 838 PRO A CA 1
ATOM 3901 C C . PRO A 1 538 ? 160.377 133.613 151.238 1.00 78.90 838 PRO A C 1
ATOM 3902 O O . PRO A 1 538 ? 160.148 133.528 150.023 1.00 78.90 838 PRO A O 1
ATOM 3906 N N . GLU A 1 539 ? 161.405 132.987 151.812 1.00 84.80 839 GLU A N 1
ATOM 3907 C CA . GLU A 1 539 ? 162.285 132.137 151.013 1.00 84.80 839 GLU A CA 1
ATOM 3908 C C . GLU A 1 539 ? 161.569 130.870 150.561 1.00 84.80 839 GLU A C 1
ATOM 3909 O O . GLU A 1 539 ? 161.728 130.434 149.416 1.00 84.80 839 GLU A O 1
ATOM 3915 N N . GLU A 1 540 ? 160.776 130.272 151.446 1.00 78.51 840 GLU A N 1
ATOM 3916 C CA . GLU A 1 540 ? 159.998 129.094 151.095 1.00 78.51 840 GLU A CA 1
ATOM 3917 C C . GLU A 1 540 ? 158.801 129.479 150.234 1.00 78.51 840 GLU A C 1
ATOM 3918 O O . GLU A 1 540 ? 158.311 130.610 150.279 1.00 78.51 840 GLU A O 1
ATOM 3924 N N . ALA A 1 541 ? 158.320 128.526 149.449 1.00 70.88 841 ALA A N 1
ATOM 3925 C CA . ALA A 1 541 ? 157.136 128.780 148.654 1.00 70.88 841 ALA A CA 1
ATOM 3926 C C . ALA A 1 541 ? 155.898 128.274 149.386 1.00 70.88 841 ALA A C 1
ATOM 3927 O O . ALA A 1 541 ? 155.054 129.066 149.790 1.00 70.88 841 ALA A O 1
ATOM 3929 N N . GLU A 1 542 ? 155.793 126.964 149.584 1.00 70.50 842 GLU A N 1
ATOM 3930 C CA . GLU A 1 542 ? 154.618 126.398 150.225 1.00 70.50 842 GLU A CA 1
ATOM 3931 C C . GLU A 1 542 ? 154.627 126.678 151.725 1.00 70.50 842 GLU A C 1
ATOM 3932 O O . GLU A 1 542 ? 155.684 126.652 152.362 1.00 70.50 842 GLU A O 1
ATOM 3938 N N . PRO A 1 543 ? 153.466 126.954 152.313 1.00 63.87 843 PRO A N 1
ATOM 3939 C CA . PRO A 1 543 ? 153.384 126.982 153.776 1.00 63.87 843 PRO A CA 1
ATOM 3940 C C . PRO A 1 543 ? 153.295 125.569 154.323 1.00 63.87 843 PRO A C 1
ATOM 3941 O O . PRO A 1 543 ? 152.231 124.947 154.253 1.00 63.87 843 PRO A O 1
ATOM 3945 N N . LYS A 1 544 ? 154.389 125.046 154.872 1.00 63.32 844 LYS A N 1
ATOM 3946 C CA . LYS A 1 544 ? 154.402 123.670 155.348 1.00 63.32 844 LYS A CA 1
ATOM 3947 C C . LYS A 1 544 ? 154.435 123.539 156.860 1.00 63.32 844 LYS A C 1
ATOM 3948 O O . LYS A 1 544 ? 153.990 122.517 157.384 1.00 63.32 844 LYS A O 1
ATOM 3954 N N . GLN A 1 545 ? 154.949 124.533 157.576 1.00 60.67 845 GLN A N 1
ATOM 3955 C CA . GLN A 1 545 ? 154.909 124.532 159.031 1.00 60.67 845 GLN A CA 1
ATOM 3956 C C . GLN A 1 545 ? 153.776 125.430 159.508 1.00 60.67 845 GLN A C 1
ATOM 3957 O O . GLN A 1 545 ? 153.636 126.564 159.039 1.00 60.67 845 GLN A O 1
ATOM 3963 N N . GLY A 1 546 ? 152.974 124.922 160.444 1.00 57.76 846 GLY A N 1
ATOM 3964 C CA . GLY A 1 546 ? 151.891 125.683 161.031 1.00 57.76 846 GLY A CA 1
ATOM 3965 C C . GLY A 1 546 ? 151.799 125.418 162.523 1.00 57.76 846 GLY A C 1
ATOM 3966 O O . GLY A 1 546 ? 152.557 124.621 163.079 1.00 57.76 846 GLY A O 1
ATOM 3967 N N . ARG A 1 547 ? 150.849 126.102 163.158 1.00 54.53 847 ARG A N 1
ATOM 3968 C CA . ARG A 1 547 ? 150.683 125.973 164.598 1.00 54.53 847 ARG A CA 1
ATOM 3969 C C . ARG A 1 547 ? 149.260 126.341 164.991 1.00 54.53 847 ARG A C 1
ATOM 3970 O O . ARG A 1 547 ? 148.663 127.247 164.405 1.00 54.53 847 ARG A O 1
ATOM 3978 N N . ILE A 1 548 ? 148.727 125.637 165.988 1.00 52.06 848 ILE A N 1
ATOM 3979 C CA . ILE A 1 548 ? 147.403 125.907 166.540 1.00 52.06 848 ILE A CA 1
ATOM 3980 C C . ILE A 1 548 ? 147.593 126.386 167.971 1.00 52.06 848 ILE A C 1
ATOM 3981 O O . ILE A 1 548 ? 148.027 125.619 168.839 1.00 52.06 848 ILE A O 1
ATOM 3986 N N . VAL A 1 549 ? 147.267 127.650 168.226 1.00 51.56 849 VAL A N 1
ATOM 3987 C CA . VAL A 1 549 ? 147.395 128.249 169.549 1.00 51.56 849 VAL A CA 1
ATOM 3988 C C . VAL A 1 549 ? 146.009 128.473 170.132 1.00 51.56 849 VAL A C 1
ATOM 3989 O O . VAL A 1 549 ? 145.118 129.003 169.457 1.00 51.56 849 VAL A O 1
ATOM 3993 N N . VAL A 1 550 ? 145.832 128.075 171.388 1.00 51.88 850 VAL A N 1
ATOM 3994 C CA . VAL A 1 550 ? 144.595 128.284 172.129 1.00 51.88 850 VAL A CA 1
ATOM 3995 C C . VAL A 1 550 ? 144.822 129.380 173.164 1.00 51.88 850 VAL A C 1
ATOM 3996 O O . VAL A 1 550 ? 145.831 129.373 173.879 1.00 51.88 850 VAL A O 1
ATOM 4000 N N . PHE A 1 551 ? 143.896 130.336 173.222 1.00 50.29 851 PHE A N 1
ATOM 4001 C CA . PHE A 1 551 ? 143.971 131.459 174.144 1.00 50.29 851 PHE A CA 1
ATOM 4002 C C . PHE A 1 551 ? 142.754 131.468 175.057 1.00 50.29 851 PHE A C 1
ATOM 4003 O O . PHE A 1 551 ? 141.729 130.846 174.770 1.00 50.29 851 PHE A O 1
ATOM 4011 N N . GLN A 1 552 ? 142.876 132.199 176.162 1.00 54.80 852 GLN A N 1
ATOM 4012 C CA . GLN A 1 552 ? 141.784 132.374 177.108 1.00 54.80 852 GLN A CA 1
ATOM 4013 C C . GLN A 1 552 ? 141.819 133.801 177.625 1.00 54.80 852 GLN A C 1
ATOM 4014 O O . GLN A 1 552 ? 142.855 134.255 178.119 1.00 54.80 852 GLN A O 1
ATOM 4020 N N . TYR A 1 553 ? 140.694 134.508 177.517 1.00 56.50 853 TYR A N 1
ATOM 4021 C CA . TYR A 1 553 ? 140.653 135.914 177.912 1.00 56.50 853 TYR A CA 1
ATOM 4022 C C . TYR A 1 553 ? 140.342 136.021 179.400 1.00 56.50 853 TYR A C 1
ATOM 4023 O O . TYR A 1 553 ? 139.190 136.121 179.827 1.00 56.50 853 TYR A O 1
ATOM 4032 N N . SER A 1 554 ? 141.403 136.016 180.201 1.00 63.50 854 SER A N 1
ATOM 4033 C CA . SER A 1 554 ? 141.262 136.383 181.600 1.00 63.50 854 SER A CA 1
ATOM 4034 C C . SER A 1 554 ? 140.874 137.852 181.698 1.00 63.50 854 SER A C 1
ATOM 4035 O O . SER A 1 554 ? 141.168 138.654 180.808 1.00 63.50 854 SER A O 1
ATOM 4038 N N . ASP A 1 555 ? 140.186 138.203 182.782 1.00 69.72 855 ASP A N 1
ATOM 4039 C CA . ASP A 1 555 ? 139.702 139.570 182.921 1.00 69.72 855 ASP A CA 1
ATOM 4040 C C . ASP A 1 555 ? 140.867 140.550 183.013 1.00 69.72 855 ASP A C 1
ATOM 4041 O O . ASP A 1 555 ? 141.566 140.615 184.029 1.00 69.72 855 ASP A O 1
ATOM 4046 N N . GLY A 1 556 ? 141.081 141.311 181.940 1.00 65.86 856 GLY A N 1
ATOM 4047 C CA . GLY A 1 556 ? 142.104 142.327 181.877 1.00 65.86 856 GLY A CA 1
ATOM 4048 C C . GLY A 1 556 ? 143.370 141.931 181.141 1.00 65.86 856 GLY A C 1
ATOM 4049 O O . GLY A 1 556 ? 144.153 142.816 180.779 1.00 65.86 856 GLY A O 1
ATOM 4050 N N . LYS A 1 557 ? 143.586 140.640 180.891 1.00 63.24 857 LYS A N 1
ATOM 4051 C CA . LYS A 1 557 ? 144.793 140.192 180.207 1.00 63.24 857 LYS A CA 1
ATOM 4052 C C . LYS A 1 557 ? 144.493 138.933 179.407 1.00 63.24 857 LYS A C 1
ATOM 4053 O O . LYS A 1 557 ? 143.733 138.071 179.855 1.00 63.24 857 LYS A O 1
ATOM 4059 N N . LEU A 1 558 ? 145.102 138.830 178.228 1.00 53.75 858 LEU A N 1
ATOM 4060 C CA . LEU A 1 558 ? 144.998 137.646 177.388 1.00 53.75 858 LEU A CA 1
ATOM 4061 C C . LEU A 1 558 ? 146.227 136.769 177.588 1.00 53.75 858 LEU A C 1
ATOM 4062 O O . LEU A 1 558 ? 147.343 137.274 177.738 1.00 53.75 858 LEU A O 1
ATOM 4067 N N . GLN A 1 559 ? 146.021 135.453 177.588 1.00 53.50 859 GLN A N 1
ATOM 4068 C CA . GLN A 1 559 ? 147.121 134.523 177.806 1.00 53.50 859 GLN A CA 1
ATOM 4069 C C . GLN A 1 559 ? 146.850 133.226 177.060 1.00 53.50 859 GLN A C 1
ATOM 4070 O O . GLN A 1 559 ? 145.743 132.685 177.133 1.00 53.50 859 GLN A O 1
ATOM 4076 N N . THR A 1 560 ? 147.864 132.733 176.352 1.00 54.33 860 THR A N 1
ATOM 4077 C CA . THR A 1 560 ? 147.746 131.459 175.657 1.00 54.33 860 THR A CA 1
ATOM 4078 C C . THR A 1 560 ? 147.671 130.302 176.647 1.00 54.33 860 THR A C 1
ATOM 4079 O O . THR A 1 560 ? 148.304 130.323 177.706 1.00 54.33 860 THR A O 1
ATOM 4083 N N . VAL A 1 561 ? 146.879 129.292 176.302 1.00 56.36 861 VAL A N 1
ATOM 4084 C CA . VAL A 1 561 ? 146.736 128.121 177.159 1.00 56.36 861 VAL A CA 1
ATOM 4085 C C . VAL A 1 561 ? 147.709 127.024 176.748 1.00 56.36 861 VAL A C 1
ATOM 4086 O O . VAL A 1 561 ? 148.398 126.442 177.590 1.00 56.36 861 VAL A O 1
ATOM 4090 N N . ALA A 1 562 ? 147.797 126.747 175.449 1.00 56.24 862 ALA A N 1
ATOM 4091 C CA . ALA A 1 562 ? 148.634 125.672 174.930 1.00 56.24 862 ALA A CA 1
ATOM 4092 C C . ALA A 1 562 ? 148.870 125.911 173.443 1.00 56.24 862 ALA A C 1
ATOM 4093 O O . ALA A 1 562 ? 148.288 126.813 172.836 1.00 56.24 862 ALA A O 1
ATOM 4095 N N . GLU A 1 563 ? 149.736 125.084 172.860 1.00 61.10 863 GLU A N 1
ATOM 4096 C CA . GLU A 1 563 ? 150.110 125.188 171.457 1.00 61.10 863 GLU A CA 1
ATOM 4097 C C . GLU A 1 563 ? 150.300 123.795 170.872 1.00 61.10 863 GLU A C 1
ATOM 4098 O O . GLU A 1 563 ? 150.525 122.821 171.594 1.00 61.10 863 GLU A O 1
ATOM 4104 N N . LYS A 1 564 ? 150.199 123.709 169.545 1.00 59.97 864 LYS A N 1
ATOM 4105 C CA . LYS A 1 564 ? 150.297 122.421 168.860 1.00 59.97 864 LYS A CA 1
ATOM 4106 C C . LYS A 1 564 ? 150.791 122.656 167.438 1.00 59.97 864 LYS A C 1
ATOM 4107 O O . LYS A 1 564 ? 150.028 123.129 166.591 1.00 59.97 864 LYS A O 1
ATOM 4113 N N . GLU A 1 565 ? 152.055 122.325 167.181 1.00 61.05 865 GLU A N 1
ATOM 4114 C CA . GLU A 1 565 ? 152.594 122.422 165.831 1.00 61.05 865 GLU A CA 1
ATOM 4115 C C . GLU A 1 565 ? 151.924 121.403 164.919 1.00 61.05 865 GLU A C 1
ATOM 4116 O O . GLU A 1 565 ? 151.590 120.291 165.338 1.00 61.05 865 GLU A O 1
ATOM 4122 N N . VAL A 1 566 ? 151.730 121.786 163.658 1.00 54.78 866 VAL A N 1
ATOM 4123 C CA . VAL A 1 566 ? 151.055 120.946 162.681 1.00 54.78 866 VAL A CA 1
ATOM 4124 C C . VAL A 1 566 ? 151.778 121.080 161.348 1.00 54.78 866 VAL A C 1
ATOM 4125 O O . VAL A 1 566 ? 152.424 122.090 161.063 1.00 54.78 866 VAL A O 1
ATOM 4129 N N . LYS A 1 567 ? 151.670 120.034 160.528 1.00 55.51 867 LYS A N 1
ATOM 4130 C CA . LYS A 1 567 ? 152.372 119.992 159.245 1.00 55.51 867 LYS A CA 1
ATOM 4131 C C . LYS A 1 567 ? 151.510 120.665 158.182 1.00 55.51 867 LYS A C 1
ATOM 4132 O O . LYS A 1 567 ? 150.904 120.024 157.320 1.00 55.51 867 LYS A O 1
ATOM 4138 N N . GLY A 1 568 ? 151.466 121.993 158.249 1.00 52.36 868 GLY A N 1
ATOM 4139 C CA . GLY A 1 568 ? 150.780 122.770 157.238 1.00 52.36 868 GLY A CA 1
ATOM 4140 C C . GLY A 1 568 ? 149.919 123.899 157.758 1.00 52.36 868 GLY A C 1
ATOM 4141 O O . GLY A 1 568 ? 149.827 124.118 158.969 1.00 52.36 868 GLY A O 1
ATOM 4142 N N . ALA A 1 569 ? 149.293 124.632 156.842 1.00 47.17 869 ALA A N 1
ATOM 4143 C CA . ALA A 1 569 ? 148.436 125.752 157.199 1.00 47.17 869 ALA A CA 1
ATOM 4144 C C . ALA A 1 569 ? 147.052 125.249 157.584 1.00 47.17 869 ALA A C 1
ATOM 4145 O O . ALA A 1 569 ? 146.412 124.523 156.818 1.00 47.17 869 ALA A O 1
ATOM 4147 N N . VAL A 1 570 ? 146.586 125.656 158.760 1.00 40.94 870 VAL A N 1
ATOM 4148 C CA . VAL A 1 570 ? 145.251 125.300 159.226 1.00 40.94 870 VAL A CA 1
ATOM 4149 C C . VAL A 1 570 ? 144.235 126.284 158.654 1.00 40.94 870 VAL A C 1
ATOM 4150 O O . VAL A 1 570 ? 143.972 127.346 159.228 1.00 40.94 870 VAL A O 1
ATOM 4154 N N . TYR A 1 571 ? 143.664 125.930 157.501 1.00 42.61 871 TYR A N 1
ATOM 4155 C CA . TYR A 1 571 ? 142.848 126.875 156.745 1.00 42.61 871 TYR A CA 1
ATOM 4156 C C . TYR A 1 571 ? 141.596 127.284 157.513 1.00 42.61 871 TYR A C 1
ATOM 4157 O O . TYR A 1 571 ? 141.150 128.434 157.423 1.00 42.61 871 TYR A O 1
ATOM 4166 N N . SER A 1 572 ? 141.018 126.364 158.283 1.00 38.85 872 SER A N 1
ATOM 4167 C CA . SER A 1 572 ? 139.806 126.668 159.031 1.00 38.85 872 SER A CA 1
ATOM 4168 C C . SER A 1 572 ? 139.609 125.623 160.118 1.00 38.85 872 SER A C 1
ATOM 4169 O O . SER A 1 572 ? 140.190 124.536 160.074 1.00 38.85 872 SER A O 1
ATOM 4172 N N . MET A 1 573 ? 138.779 125.965 161.101 1.00 42.18 873 MET A N 1
ATOM 4173 C CA . MET A 1 573 ? 138.476 125.044 162.185 1.00 42.18 873 MET A CA 1
ATOM 4174 C C . MET A 1 573 ? 137.080 125.348 162.704 1.00 42.18 873 MET A C 1
ATOM 4175 O O . MET A 1 573 ? 136.579 126.466 162.566 1.00 42.18 873 MET A O 1
ATOM 4180 N N . VAL A 1 574 ? 136.455 124.336 163.311 1.00 47.33 874 VAL A N 1
ATOM 4181 C CA . VAL A 1 574 ? 135.139 124.466 163.932 1.00 47.33 874 VAL A CA 1
ATOM 4182 C C . VAL A 1 574 ? 135.128 123.551 165.149 1.00 47.33 874 VAL A C 1
ATOM 4183 O O . VAL A 1 574 ? 135.932 122.624 165.260 1.00 47.33 874 VAL A O 1
ATOM 4187 N N . GLU A 1 575 ? 134.229 123.835 166.088 1.00 55.96 875 GLU A N 1
ATOM 4188 C CA . GLU A 1 575 ? 134.098 123.045 167.304 1.00 55.96 875 GLU A CA 1
ATOM 4189 C C . GLU A 1 575 ? 133.071 121.949 167.027 1.00 55.96 875 GLU A C 1
ATOM 4190 O O . GLU A 1 575 ? 131.864 122.211 167.033 1.00 55.96 875 GLU A O 1
ATOM 4196 N N . PHE A 1 576 ? 133.537 120.731 166.760 1.00 58.21 876 PHE A N 1
ATOM 4197 C CA . PHE A 1 576 ? 132.652 119.608 166.446 1.00 58.21 876 PHE A CA 1
ATOM 4198 C C . PHE A 1 576 ? 132.448 118.764 167.700 1.00 58.21 876 PHE A C 1
ATOM 4199 O O . PHE A 1 576 ? 133.301 117.947 168.053 1.00 58.21 876 PHE A O 1
ATOM 4207 N N . ASN A 1 577 ? 131.305 118.960 168.363 1.00 60.76 877 ASN A N 1
ATOM 4208 C CA . ASN A 1 577 ? 130.892 118.138 169.497 1.00 60.76 877 ASN A CA 1
ATOM 4209 C C . ASN A 1 577 ? 131.972 118.015 170.565 1.00 60.76 877 ASN A C 1
ATOM 4210 O O . ASN A 1 577 ? 132.414 116.906 170.883 1.00 60.76 877 ASN A O 1
ATOM 4215 N N . GLY A 1 578 ? 132.423 119.143 171.102 1.00 58.69 878 GLY A N 1
ATOM 4216 C CA . GLY A 1 578 ? 133.372 119.112 172.195 1.00 58.69 878 GLY A CA 1
ATOM 4217 C C . GLY A 1 578 ? 134.789 118.847 171.737 1.00 58.69 878 GLY A C 1
ATOM 4218 O O . GLY A 1 578 ? 135.683 118.627 172.560 1.00 58.69 878 GLY A O 1
ATOM 4219 N N . LYS A 1 579 ? 135.010 118.865 170.426 1.00 57.33 879 LYS A N 1
ATOM 4220 C CA . LYS A 1 579 ? 136.317 118.594 169.851 1.00 57.33 879 LYS A CA 1
ATOM 4221 C C . LYS A 1 579 ? 136.584 119.573 168.719 1.00 57.33 879 LYS A C 1
ATOM 4222 O O . LYS A 1 579 ? 135.668 119.980 168.000 1.00 57.33 879 LYS A O 1
ATOM 4228 N N . LEU A 1 580 ? 137.850 119.953 168.568 1.00 52.21 880 LEU A N 1
ATOM 4229 C CA . LEU A 1 580 ? 138.242 120.939 167.564 1.00 52.21 880 LEU A CA 1
ATOM 4230 C C . LEU A 1 580 ? 138.692 120.242 166.289 1.00 52.21 880 LEU A C 1
ATOM 4231 O O . LEU A 1 580 ? 139.791 119.689 166.212 1.00 52.21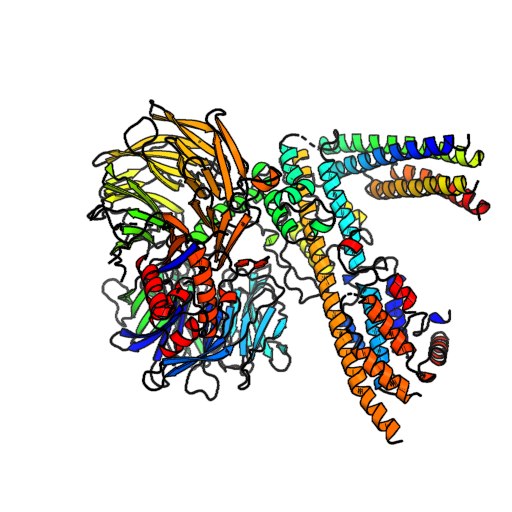 880 LEU A O 1
ATOM 4236 N N . LEU A 1 581 ? 137.823 120.277 165.287 1.00 46.17 881 LEU A N 1
ATOM 4237 C CA . LEU A 1 581 ? 138.144 119.796 163.952 1.00 46.17 881 LEU A CA 1
ATOM 4238 C C . LEU A 1 581 ? 138.952 120.848 163.202 1.00 46.17 881 LEU A C 1
ATOM 4239 O O . LEU A 1 581 ? 138.471 121.960 162.964 1.00 46.17 881 LEU A O 1
ATOM 4244 N N . ALA A 1 582 ? 140.175 120.488 162.812 1.00 43.48 882 ALA A N 1
ATOM 4245 C CA . ALA A 1 582 ? 141.144 121.423 162.251 1.00 43.48 882 ALA A CA 1
ATOM 4246 C C . ALA A 1 582 ? 141.536 120.985 160.847 1.00 43.48 882 ALA A C 1
ATOM 4247 O O . ALA A 1 582 ? 141.829 119.806 160.620 1.00 43.48 882 ALA A O 1
ATOM 4249 N N . SER A 1 583 ? 141.572 121.945 159.920 1.00 42.73 883 SER A N 1
ATOM 4250 C CA . SER A 1 583 ? 141.830 121.694 158.498 1.00 42.73 883 SER A CA 1
ATOM 4251 C C . SER A 1 583 ? 143.304 121.904 158.168 1.00 42.73 883 SER A C 1
ATOM 4252 O O . SER A 1 583 ? 143.707 122.909 157.583 1.00 42.73 883 SER A O 1
ATOM 4255 N N . ILE A 1 584 ? 144.109 120.907 158.507 1.00 48.57 884 ILE A N 1
ATOM 4256 C CA . ILE A 1 584 ? 145.552 121.034 158.341 1.00 48.57 884 ILE A CA 1
ATOM 4257 C C . ILE A 1 584 ? 145.887 120.613 156.911 1.00 48.57 884 ILE A C 1
ATOM 4258 O O . ILE A 1 584 ? 145.995 119.419 156.622 1.00 48.57 884 ILE A O 1
ATOM 4263 N N . ASN A 1 585 ? 146.050 121.590 156.016 1.00 49.62 885 ASN A N 1
ATOM 4264 C CA . ASN A 1 585 ? 146.083 121.379 154.553 1.00 49.62 885 ASN A CA 1
ATOM 4265 C C . ASN A 1 585 ? 144.901 120.485 154.186 1.00 49.62 885 ASN A C 1
ATOM 4266 O O . ASN A 1 585 ? 143.758 120.807 154.540 1.00 49.62 885 ASN A O 1
ATOM 4271 N N . SER A 1 586 ? 145.125 119.391 153.464 1.00 53.86 886 SER A N 1
ATOM 4272 C CA . SER A 1 586 ? 144.100 118.438 153.076 1.00 53.86 886 SER A CA 1
ATOM 4273 C C . SER A 1 586 ? 143.724 117.474 154.190 1.00 53.86 886 SER A C 1
ATOM 4274 O O . SER A 1 586 ? 142.705 116.786 154.073 1.00 53.86 886 SER A O 1
ATOM 4277 N N . THR A 1 587 ? 144.512 117.405 155.258 1.00 52.87 887 THR A N 1
ATOM 4278 C CA . THR A 1 587 ? 144.268 116.461 156.346 1.00 52.87 887 THR A CA 1
ATOM 4279 C C . THR A 1 587 ? 143.268 117.089 157.305 1.00 52.87 887 THR A C 1
ATOM 4280 O O . THR A 1 587 ? 143.625 117.939 158.122 1.00 52.87 887 THR A O 1
ATOM 4284 N N . VAL A 1 588 ? 142.010 116.661 157.222 1.00 49.59 888 VAL A N 1
ATOM 4285 C CA . VAL A 1 588 ? 140.989 117.206 158.107 1.00 49.59 888 VAL A CA 1
ATOM 4286 C C . VAL A 1 588 ? 141.019 116.404 159.398 1.00 49.59 888 VAL A C 1
ATOM 4287 O O . VAL A 1 588 ? 140.193 115.511 159.613 1.00 49.59 888 VAL A O 1
ATOM 4291 N N . ARG A 1 589 ? 141.971 116.726 160.268 1.00 52.32 889 ARG A N 1
ATOM 4292 C CA . ARG A 1 589 ? 142.089 116.059 161.552 1.00 52.32 889 ARG A CA 1
ATOM 4293 C C . ARG A 1 589 ? 141.064 116.603 162.533 1.00 52.32 889 ARG A C 1
ATOM 4294 O O . ARG A 1 589 ? 140.625 117.751 162.436 1.00 52.32 889 ARG A O 1
ATOM 4302 N N . LEU A 1 590 ? 140.717 115.777 163.519 1.00 56.63 890 LEU A N 1
ATOM 4303 C CA . LEU A 1 590 ? 139.804 116.185 164.576 1.00 56.63 890 LEU A CA 1
ATOM 4304 C C . LEU A 1 590 ? 140.576 116.058 165.880 1.00 56.63 890 LEU A C 1
ATOM 4305 O O . LEU A 1 590 ? 141.016 114.962 166.225 1.00 56.63 890 LEU A O 1
ATOM 4310 N N . TYR A 1 591 ? 140.762 117.153 166.608 1.00 59.68 891 TYR A N 1
ATOM 4311 C CA . TYR A 1 591 ? 141.563 117.127 167.832 1.00 59.68 891 TYR A CA 1
ATOM 4312 C C . TYR A 1 591 ? 140.733 117.069 169.101 1.00 59.68 891 TYR A C 1
ATOM 4313 O O . TYR A 1 591 ? 139.732 117.765 169.218 1.00 59.68 891 TYR A O 1
ATOM 4322 N N . GLU A 1 592 ? 141.158 116.257 170.060 1.00 68.06 892 GLU A N 1
ATOM 4323 C CA . GLU A 1 592 ? 140.432 116.107 171.318 1.00 68.06 892 GLU A CA 1
ATOM 4324 C C . GLU A 1 592 ? 141.138 116.849 172.424 1.00 68.06 892 GLU A C 1
ATOM 4325 O O . GLU A 1 592 ? 142.363 116.926 172.432 1.00 68.06 892 GLU A O 1
ATOM 4331 N N . TRP A 1 593 ? 140.386 117.380 173.378 1.00 68.55 893 TRP A N 1
ATOM 4332 C CA . TRP A 1 593 ? 140.992 118.192 174.420 1.00 68.55 893 TRP A CA 1
ATOM 4333 C C . TRP A 1 593 ? 141.138 117.356 175.672 1.00 68.55 893 TRP A C 1
ATOM 4334 O O . TRP A 1 593 ? 140.197 116.679 176.082 1.00 68.55 893 TRP A O 1
ATOM 4345 N N . THR A 1 594 ? 142.310 117.404 176.288 1.00 72.66 894 THR A N 1
ATOM 4346 C CA . THR A 1 594 ? 142.554 116.601 177.478 1.00 72.66 894 THR A CA 1
ATOM 4347 C C . THR A 1 594 ? 142.439 117.404 178.749 1.00 72.66 894 THR A C 1
ATOM 4348 O O . THR A 1 594 ? 142.521 118.630 178.726 1.00 72.66 894 THR A O 1
ATOM 4352 N N . THR A 1 595 ? 142.260 116.718 179.870 1.00 76.12 895 THR A N 1
ATOM 4353 C CA . THR A 1 595 ? 142.226 117.412 181.152 1.00 76.12 895 THR A CA 1
ATOM 4354 C C . THR A 1 595 ? 143.553 118.078 181.494 1.00 76.12 895 THR A C 1
ATOM 4355 O O . THR A 1 595 ? 143.583 118.965 182.353 1.00 76.12 895 THR A O 1
ATOM 4359 N N . GLU A 1 596 ? 144.647 117.669 180.851 1.00 78.20 896 GLU A N 1
ATOM 4360 C CA . GLU A 1 596 ? 145.953 118.279 181.053 1.00 78.20 896 GLU A CA 1
ATOM 4361 C C . GLU A 1 596 ? 146.169 119.493 180.158 1.00 78.20 896 GLU A C 1
ATOM 4362 O O . GLU A 1 596 ? 147.299 119.987 180.059 1.00 78.20 896 GLU A O 1
ATOM 4368 N N . LYS A 1 597 ? 145.105 120.003 179.547 1.00 74.23 897 LYS A N 1
ATOM 4369 C CA . LYS A 1 597 ? 145.201 121.180 178.674 1.00 74.23 897 LYS A CA 1
ATOM 4370 C C . LYS A 1 597 ? 146.199 120.986 177.538 1.00 74.23 897 LYS A C 1
ATOM 4371 O O . LYS A 1 597 ? 147.176 121.725 177.437 1.00 74.23 897 LYS A O 1
ATOM 4377 N N . GLU A 1 598 ? 145.950 119.998 176.680 1.00 70.17 898 GLU A N 1
ATOM 4378 C CA . GLU A 1 598 ? 146.828 119.746 175.537 1.00 70.17 898 GLU A CA 1
ATOM 4379 C C . GLU A 1 598 ? 146.084 119.022 174.433 1.00 70.17 898 GLU A C 1
ATOM 4380 O O . GLU A 1 598 ? 145.581 117.922 174.639 1.00 70.17 898 GLU A O 1
ATOM 4386 N N . LEU A 1 599 ? 146.015 119.632 173.260 1.00 66.50 899 LEU A N 1
ATOM 4387 C CA . LEU A 1 599 ? 145.311 119.021 172.142 1.00 66.50 899 LEU A CA 1
ATOM 4388 C C . LEU A 1 599 ? 145.953 117.710 171.694 1.00 66.50 899 LEU A C 1
ATOM 4389 O O . LEU A 1 599 ? 147.178 117.622 171.627 1.00 66.50 899 LEU A O 1
ATOM 4394 N N . ARG A 1 600 ? 145.146 116.692 171.388 1.00 68.58 900 ARG A N 1
ATOM 4395 C CA . ARG A 1 600 ? 145.669 115.419 170.874 1.00 68.58 900 ARG A CA 1
ATOM 4396 C C . ARG A 1 600 ? 144.811 114.927 169.728 1.00 68.58 900 ARG A C 1
ATOM 4397 O O . ARG A 1 600 ? 143.588 114.973 169.814 1.00 68.58 900 ARG A O 1
ATOM 4405 N N . THR A 1 601 ? 145.430 114.433 168.662 1.00 66.36 901 THR A N 1
ATOM 4406 C CA . THR A 1 601 ? 144.663 114.012 167.481 1.00 66.36 901 THR A CA 1
ATOM 4407 C C . THR A 1 601 ? 143.954 112.684 167.680 1.00 66.36 901 THR A C 1
ATOM 4408 O O . THR A 1 601 ? 144.358 111.878 168.520 1.00 66.36 901 THR A O 1
ATOM 4412 N N . GLU A 1 602 ? 142.893 112.454 166.911 1.00 67.97 902 GLU A N 1
ATOM 4413 C CA . GLU A 1 602 ? 142.127 111.219 167.049 1.00 67.97 902 GLU A CA 1
ATOM 4414 C C . GLU A 1 602 ? 141.747 110.581 165.730 1.00 67.97 902 GLU A C 1
ATOM 4415 O O . GLU A 1 602 ? 141.637 109.359 165.657 1.00 67.97 902 GLU A O 1
ATOM 4421 N N . CYS A 1 603 ? 141.555 111.373 164.682 1.00 66.06 903 CYS A N 1
ATOM 4422 C CA . CYS A 1 603 ? 141.066 110.832 163.427 1.00 66.06 903 CYS A CA 1
ATOM 4423 C C . CYS A 1 603 ? 141.706 111.601 162.285 1.00 66.06 903 CYS A C 1
ATOM 4424 O O . CYS A 1 603 ? 142.361 112.626 162.489 1.00 66.06 903 CYS A O 1
ATOM 4427 N N . ASN A 1 604 ? 141.507 111.102 161.070 1.00 61.70 904 ASN A N 1
ATOM 4428 C CA . ASN A 1 604 ? 142.187 111.671 159.919 1.00 61.70 904 ASN A CA 1
ATOM 4429 C C . ASN A 1 604 ? 141.314 111.512 158.684 1.00 61.70 904 ASN A C 1
ATOM 4430 O O . ASN A 1 604 ? 140.338 110.758 158.674 1.00 61.70 904 ASN A O 1
ATOM 4435 N N . HIS A 1 605 ? 141.670 112.261 157.643 1.00 59.44 905 HIS A N 1
ATOM 4436 C CA . HIS A 1 605 ? 141.025 112.176 156.341 1.00 59.44 905 HIS A CA 1
ATOM 4437 C C . HIS A 1 605 ? 141.953 112.807 155.314 1.00 59.44 905 HIS A C 1
ATOM 4438 O O . HIS A 1 605 ? 142.638 113.784 155.621 1.00 59.44 905 HIS A O 1
ATOM 4445 N N . TYR A 1 606 ? 141.980 112.245 154.097 1.00 60.47 906 TYR A N 1
ATOM 4446 C CA . TYR A 1 606 ? 142.960 112.707 153.119 1.00 60.47 906 TYR A CA 1
ATOM 4447 C C . TYR A 1 606 ? 142.399 112.824 151.703 1.00 60.47 906 TYR A C 1
ATOM 4448 O O . TYR A 1 606 ? 143.180 112.883 150.746 1.00 60.47 906 TYR A O 1
ATOM 4457 N N . ASN A 1 607 ? 141.079 112.852 151.532 1.00 62.10 907 ASN A N 1
ATOM 4458 C CA . ASN A 1 607 ? 140.474 112.867 150.206 1.00 62.10 907 ASN A CA 1
ATOM 4459 C C . ASN A 1 607 ? 140.284 114.278 149.654 1.00 62.10 907 ASN A C 1
ATOM 4460 O O . ASN A 1 607 ? 139.482 114.471 148.734 1.00 62.10 907 ASN A O 1
ATOM 4465 N N . ASN A 1 608 ? 140.994 115.262 150.199 1.00 59.90 908 ASN A N 1
ATOM 4466 C CA . ASN A 1 608 ? 140.853 116.658 149.817 1.00 59.90 908 ASN A CA 1
ATOM 4467 C C . ASN A 1 608 ? 142.146 117.163 149.188 1.00 59.90 908 ASN A C 1
ATOM 4468 O O . ASN A 1 608 ? 143.199 116.530 149.296 1.00 59.90 908 ASN A O 1
ATOM 4473 N N . ILE A 1 609 ? 142.057 118.304 148.511 1.00 60.40 909 ILE A N 1
ATOM 4474 C CA . ILE A 1 609 ? 143.238 119.046 148.071 1.00 60.40 909 ILE A CA 1
ATOM 4475 C C . ILE A 1 609 ? 143.574 120.176 149.041 1.00 60.40 909 ILE A C 1
ATOM 4476 O O . ILE A 1 609 ? 144.664 120.209 149.611 1.00 60.40 909 ILE A O 1
ATOM 4481 N N . MET A 1 610 ? 142.643 121.110 149.246 1.00 55.48 910 MET A N 1
ATOM 4482 C CA . MET A 1 610 ? 142.698 122.053 150.364 1.00 55.48 910 MET A CA 1
ATOM 4483 C C . MET A 1 610 ? 141.319 122.213 150.986 1.00 55.48 910 MET A C 1
ATOM 4484 O O . MET A 1 610 ? 140.380 122.678 150.333 1.00 55.48 910 MET A O 1
ATOM 4489 N N . ALA A 1 611 ? 141.221 121.853 152.267 1.00 45.95 911 ALA A N 1
ATOM 4490 C CA . ALA A 1 611 ? 139.977 121.919 153.032 1.00 45.95 911 ALA A CA 1
ATOM 4491 C C . ALA A 1 611 ? 139.819 123.333 153.580 1.00 45.95 911 ALA A C 1
ATOM 4492 O O . ALA A 1 611 ? 140.106 123.628 154.742 1.00 45.95 911 ALA A O 1
ATOM 4494 N N . LEU A 1 612 ? 139.353 124.228 152.710 1.00 43.42 912 LEU A N 1
ATOM 4495 C CA . LEU A 1 612 ? 139.266 125.637 153.072 1.00 43.42 912 LEU A CA 1
ATOM 4496 C C . LEU A 1 612 ? 138.059 125.938 153.956 1.00 43.42 912 LEU A C 1
ATOM 4497 O O . LEU A 1 612 ? 138.140 126.793 154.844 1.00 43.42 912 LEU A O 1
ATOM 4502 N N . TYR A 1 613 ? 136.936 125.253 153.734 1.00 39.18 913 TYR A N 1
ATOM 4503 C CA . TYR A 1 613 ? 135.641 125.627 154.304 1.00 39.18 913 TYR A CA 1
ATOM 4504 C C . TYR A 1 613 ? 135.071 124.449 155.084 1.00 39.18 913 TYR A C 1
ATOM 4505 O O . TYR A 1 613 ? 134.684 123.437 154.492 1.00 39.18 913 TYR A O 1
ATOM 4514 N N . LEU A 1 614 ? 134.996 124.592 156.403 1.00 35.93 914 LEU A N 1
ATOM 4515 C CA . LEU A 1 614 ? 134.501 123.558 157.310 1.00 35.93 914 LEU A CA 1
ATOM 4516 C C . LEU A 1 614 ? 133.288 124.092 158.057 1.00 35.93 914 LEU A C 1
ATOM 4517 O O . LEU A 1 614 ? 133.390 125.085 158.782 1.00 35.93 914 LEU A O 1
ATOM 4522 N N . LYS A 1 615 ? 132.142 123.441 157.877 1.00 34.32 915 LYS A N 1
ATOM 4523 C CA . LYS A 1 615 ? 130.907 123.818 158.552 1.00 34.32 915 LYS A CA 1
ATOM 4524 C C . LYS A 1 615 ? 130.218 122.560 159.056 1.00 34.32 915 LYS A C 1
ATOM 4525 O O . LYS A 1 615 ? 129.821 121.704 158.258 1.00 34.32 915 LYS A O 1
ATOM 4531 N N . THR A 1 616 ? 130.086 122.444 160.373 1.00 44.22 916 THR A N 1
ATOM 4532 C CA . THR A 1 616 ? 129.501 121.271 161.006 1.00 44.22 916 THR A CA 1
ATOM 4533 C C . THR A 1 616 ? 128.045 121.526 161.366 1.00 44.22 916 THR A C 1
ATOM 4534 O O . THR A 1 616 ? 127.675 122.638 161.754 1.00 44.22 916 THR A O 1
ATOM 4538 N N . LYS A 1 617 ? 127.226 120.482 161.255 1.00 51.75 917 LYS A N 1
ATOM 4539 C CA . LYS A 1 617 ? 125.808 120.549 161.589 1.00 51.75 917 LYS A CA 1
ATOM 4540 C C . LYS A 1 617 ? 125.441 119.198 162.185 1.00 51.75 917 LYS A C 1
ATOM 4541 O O . LYS A 1 617 ? 125.277 118.220 161.449 1.00 51.75 917 LYS A O 1
ATOM 4547 N N . GLY A 1 618 ? 125.314 119.138 163.503 1.00 57.91 918 GLY A N 1
ATOM 4548 C CA . GLY A 1 618 ? 125.125 117.846 164.140 1.00 57.91 918 GLY A CA 1
ATOM 4549 C C . GLY A 1 618 ? 126.364 116.995 163.940 1.00 57.91 918 GLY A C 1
ATOM 4550 O O . GLY A 1 618 ? 127.476 117.380 164.319 1.00 57.91 918 GLY A O 1
ATOM 4551 N N . ASP A 1 619 ? 126.184 115.811 163.359 1.00 58.59 919 ASP A N 1
ATOM 4552 C CA . ASP A 1 619 ? 127.302 114.946 163.004 1.00 58.59 919 ASP A CA 1
ATOM 4553 C C . ASP A 1 619 ? 127.855 115.205 161.611 1.00 58.59 919 ASP A C 1
ATOM 4554 O O . ASP A 1 619 ? 129.044 114.961 161.379 1.00 58.59 919 ASP A O 1
ATOM 4559 N N . PHE A 1 620 ? 127.044 115.719 160.690 1.00 55.25 920 PHE A N 1
ATOM 4560 C CA . PHE A 1 620 ? 127.520 115.944 159.332 1.00 55.25 920 PHE A CA 1
ATOM 4561 C C . PHE A 1 620 ? 128.651 116.967 159.319 1.00 55.25 920 PHE A C 1
ATOM 4562 O O . PHE A 1 620 ? 128.554 118.030 159.939 1.00 55.25 920 PHE A O 1
ATOM 4570 N N . ILE A 1 621 ? 129.720 116.643 158.597 1.00 48.62 921 ILE A N 1
ATOM 4571 C CA . ILE A 1 621 ? 130.894 117.499 158.454 1.00 48.62 921 ILE A CA 1
ATOM 4572 C C . ILE A 1 621 ? 130.970 117.890 156.988 1.00 48.62 921 ILE A C 1
ATOM 4573 O O . ILE A 1 621 ? 131.199 117.031 156.127 1.00 48.62 921 ILE A O 1
ATOM 4578 N N . LEU A 1 622 ? 130.821 119.164 156.670 1.00 40.83 922 LEU A N 1
ATOM 4579 C CA . LEU A 1 622 ? 130.924 119.566 155.280 1.00 40.83 922 LEU A CA 1
ATOM 4580 C C . LEU A 1 622 ? 132.285 120.125 154.947 1.00 40.83 922 LEU A C 1
ATOM 4581 O O . LEU A 1 622 ? 132.581 121.269 155.264 1.00 40.83 922 LEU A O 1
ATOM 4586 N N . VAL A 1 623 ? 133.113 119.328 154.299 1.00 42.16 923 VAL A N 1
ATOM 4587 C CA . VAL A 1 623 ? 134.420 119.789 153.904 1.00 42.16 923 VAL A CA 1
ATOM 4588 C C . VAL A 1 623 ? 134.344 120.291 152.490 1.00 42.16 923 VAL A C 1
ATOM 4589 O O . VAL A 1 623 ? 134.567 119.542 151.550 1.00 42.16 923 VAL A O 1
ATOM 4593 N N . GLY A 1 624 ? 134.009 121.560 152.327 1.00 45.33 924 GLY A N 1
ATOM 4594 C CA . GLY A 1 624 ? 133.916 122.138 151.002 1.00 45.33 924 GLY A CA 1
ATOM 4595 C C . GLY A 1 624 ? 135.272 122.600 150.539 1.00 45.33 924 GLY A C 1
ATOM 4596 O O . GLY A 1 624 ? 135.729 123.649 150.967 1.00 45.33 924 GLY A O 1
ATOM 4597 N N . ASP A 1 625 ? 135.917 121.841 149.661 1.00 51.88 925 ASP A N 1
ATOM 4598 C CA . ASP A 1 625 ? 137.268 122.172 149.206 1.00 51.88 925 ASP A CA 1
ATOM 4599 C C . ASP A 1 625 ? 137.286 123.185 148.092 1.00 51.88 925 ASP A C 1
ATOM 4600 O O . ASP A 1 625 ? 136.276 123.814 147.796 1.00 51.88 925 ASP A O 1
ATOM 4605 N N . LEU A 1 626 ? 138.440 123.340 147.460 1.00 56.32 926 LEU A N 1
ATOM 4606 C CA . LEU A 1 626 ? 138.566 124.311 146.388 1.00 56.32 926 LEU A CA 1
ATOM 4607 C C . LEU A 1 626 ? 138.013 123.741 145.095 1.00 56.32 926 LEU A C 1
ATOM 4608 O O . LEU A 1 626 ? 136.920 124.110 144.680 1.00 56.32 926 LEU A O 1
ATOM 4613 N N . MET A 1 627 ? 138.749 122.831 144.466 1.00 64.29 927 MET A N 1
ATOM 4614 C CA . MET A 1 627 ? 138.307 122.250 143.198 1.00 64.29 927 MET A CA 1
ATOM 4615 C C . MET A 1 627 ? 137.480 120.980 143.368 1.00 64.29 927 MET A C 1
ATOM 4616 O O . MET A 1 627 ? 136.826 120.543 142.423 1.00 64.29 927 MET A O 1
ATOM 4621 N N . ARG A 1 628 ? 137.498 120.392 144.560 1.00 65.50 928 ARG A N 1
ATOM 4622 C CA . ARG A 1 628 ? 136.738 119.171 144.822 1.00 65.50 928 ARG A CA 1
ATOM 4623 C C . ARG A 1 628 ? 135.319 119.476 145.277 1.00 65.50 928 ARG A C 1
ATOM 4624 O O . ARG A 1 628 ? 134.619 118.574 145.734 1.00 65.50 928 ARG A O 1
ATOM 4632 N N . SER A 1 629 ? 134.902 120.735 145.181 1.00 56.38 929 SER A N 1
ATOM 4633 C CA . SER A 1 629 ? 133.557 121.145 145.589 1.00 56.38 929 SER A CA 1
ATOM 4634 C C . SER A 1 629 ? 133.162 120.615 146.973 1.00 56.38 929 SER A C 1
ATOM 4635 O O . SER A 1 629 ? 133.967 120.658 147.896 1.00 56.38 929 SER A O 1
ATOM 4638 N N . VAL A 1 630 ? 131.939 120.125 147.129 1.00 53.03 930 VAL A N 1
ATOM 4639 C CA . VAL A 1 630 ? 131.462 119.678 148.437 1.00 53.03 930 VAL A CA 1
ATOM 4640 C C . VAL A 1 630 ? 131.770 118.209 148.687 1.00 53.03 930 VAL A C 1
ATOM 4641 O O . VAL A 1 630 ? 131.542 117.382 147.817 1.00 53.03 930 VAL A O 1
ATOM 4645 N N . LEU A 1 631 ? 132.297 117.873 149.860 1.00 52.24 931 LEU A N 1
ATOM 4646 C CA . LEU A 1 631 ? 132.570 116.479 150.196 1.00 52.24 931 LEU A CA 1
ATOM 4647 C C . LEU A 1 631 ? 132.088 116.190 151.594 1.00 52.24 931 LEU A C 1
ATOM 4648 O O . LEU A 1 631 ? 132.735 116.581 152.556 1.00 52.24 931 LEU A O 1
ATOM 4653 N N . LEU A 1 632 ? 130.967 115.496 151.725 1.00 52.99 932 LEU A N 1
ATOM 4654 C CA . LEU A 1 632 ? 130.391 115.234 153.041 1.00 52.99 932 LEU A CA 1
ATOM 4655 C C . LEU A 1 632 ? 131.177 114.220 153.827 1.00 52.99 932 LEU A C 1
ATOM 4656 O O . LEU A 1 632 ? 131.672 113.248 153.272 1.00 52.99 932 LEU A O 1
ATOM 4661 N N . LEU A 1 633 ? 131.300 114.443 155.122 1.00 55.71 933 LEU A N 1
ATOM 4662 C CA . LEU A 1 633 ? 131.980 113.506 155.998 1.00 55.71 933 LEU A CA 1
ATOM 4663 C C . LEU A 1 633 ? 131.139 113.304 157.249 1.00 55.71 933 LEU A C 1
ATOM 4664 O O . LEU A 1 633 ? 130.276 114.122 157.579 1.00 55.71 933 LEU A O 1
ATOM 4669 N N . ALA A 1 634 ? 131.396 112.203 157.950 1.00 60.90 934 ALA A N 1
ATOM 4670 C CA . ALA A 1 634 ? 130.694 111.922 159.193 1.00 60.90 934 ALA A CA 1
ATOM 4671 C C . ALA A 1 634 ? 131.606 111.138 160.120 1.00 60.90 934 ALA A C 1
ATOM 4672 O O . ALA A 1 634 ? 132.348 110.259 159.675 1.00 60.90 934 ALA A O 1
ATOM 4674 N N . TYR A 1 635 ? 131.542 111.458 161.408 1.00 70.02 935 TYR A N 1
ATOM 4675 C CA . TYR A 1 635 ? 132.327 110.772 162.424 1.00 70.02 935 TYR A CA 1
ATOM 4676 C C . TYR A 1 635 ? 131.465 109.713 163.097 1.00 70.02 935 TYR A C 1
ATOM 4677 O O . TYR A 1 635 ? 130.337 109.997 163.513 1.00 70.02 935 TYR A O 1
ATOM 4686 N N . LYS A 1 636 ? 131.998 108.498 163.203 1.00 77.01 936 LYS A N 1
ATOM 4687 C CA . LYS A 1 636 ? 131.266 107.388 163.795 1.00 77.01 936 LYS A CA 1
ATOM 4688 C C . LYS A 1 636 ? 131.920 106.971 165.102 1.00 77.01 936 LYS A C 1
ATOM 4689 O O . LYS A 1 636 ? 133.060 106.484 165.088 1.00 77.01 936 LYS A O 1
ATOM 4695 N N . PRO A 1 637 ? 131.255 107.170 166.244 1.00 80.30 937 PRO A N 1
ATOM 4696 C CA . PRO A 1 637 ? 131.891 106.845 167.531 1.00 80.30 937 PRO A CA 1
ATOM 4697 C C . PRO A 1 637 ? 132.320 105.393 167.683 1.00 80.30 937 PRO A C 1
ATOM 4698 O O . PRO A 1 637 ? 133.347 105.141 168.328 1.00 80.30 937 PRO A O 1
ATOM 4702 N N . MET A 1 638 ? 131.577 104.423 167.132 1.00 85.70 938 MET A N 1
ATOM 4703 C CA . MET A 1 638 ? 131.986 103.036 167.336 1.00 85.70 938 MET A CA 1
ATOM 4704 C C . MET A 1 638 ? 133.283 102.728 166.600 1.00 85.70 938 MET A C 1
ATOM 4705 O O . MET A 1 638 ? 134.052 101.863 167.035 1.00 85.70 938 MET A O 1
ATOM 4710 N N . GLU A 1 639 ? 133.539 103.419 165.490 1.00 83.13 939 GLU A N 1
ATOM 4711 C CA . GLU A 1 639 ? 134.735 103.190 164.692 1.00 83.13 939 GLU A CA 1
ATOM 4712 C C . GLU A 1 639 ? 135.862 104.163 164.998 1.00 83.13 939 GLU A C 1
ATOM 4713 O O . GLU A 1 639 ? 137.031 103.812 164.814 1.00 83.13 939 GLU A O 1
ATOM 4719 N N . GLY A 1 640 ? 135.546 105.369 165.461 1.00 75.95 940 GLY A N 1
ATOM 4720 C CA . GLY A 1 640 ? 136.584 106.349 165.705 1.00 75.95 940 GLY A CA 1
ATOM 4721 C C . GLY A 1 640 ? 137.254 106.814 164.427 1.00 75.95 940 GLY A C 1
ATOM 4722 O O . GLY A 1 640 ? 138.477 106.979 164.392 1.00 75.95 940 GLY A O 1
ATOM 4723 N N . ASN A 1 641 ? 136.476 106.991 163.361 1.00 70.75 941 ASN A N 1
ATOM 4724 C CA . ASN A 1 641 ? 137.043 107.340 162.065 1.00 70.75 941 ASN A CA 1
ATOM 4725 C C . ASN A 1 641 ? 136.011 108.104 161.246 1.00 70.75 941 ASN A C 1
ATOM 4726 O O . ASN A 1 641 ? 134.812 108.074 161.532 1.00 70.75 941 ASN A O 1
ATOM 4731 N N . PHE A 1 642 ? 136.503 108.814 160.234 1.00 65.12 942 PHE A N 1
ATOM 4732 C CA . PHE A 1 642 ? 135.671 109.527 159.277 1.00 65.12 942 PHE A CA 1
ATOM 4733 C C . PHE A 1 642 ? 135.276 108.615 158.119 1.00 65.12 942 PHE A C 1
ATOM 4734 O O . PHE A 1 642 ? 135.990 107.668 157.779 1.00 65.12 942 PHE A O 1
ATOM 4742 N N . GLU A 1 643 ? 134.131 108.918 157.507 1.00 65.91 943 GLU A N 1
ATOM 4743 C CA . GLU A 1 643 ? 133.640 108.181 156.351 1.00 65.91 943 GLU A CA 1
ATOM 4744 C C . GLU A 1 643 ? 133.041 109.157 155.351 1.00 65.91 943 GLU A C 1
ATOM 4745 O O . GLU A 1 643 ? 132.357 110.109 155.736 1.00 65.91 943 GLU A O 1
ATOM 4751 N N . GLU A 1 644 ? 133.293 108.910 154.066 1.00 64.59 944 GLU A N 1
ATOM 4752 C CA . GLU A 1 644 ? 132.826 109.786 152.989 1.00 64.59 944 GLU A CA 1
ATOM 4753 C C . GLU A 1 644 ? 131.457 109.303 152.529 1.00 64.59 944 GLU A C 1
ATOM 4754 O O . GLU A 1 644 ? 131.339 108.421 151.678 1.00 64.59 944 GLU A O 1
ATOM 4760 N N . ILE A 1 645 ? 130.403 109.885 153.106 1.00 66.43 945 ILE A N 1
ATOM 4761 C CA . ILE A 1 645 ? 129.047 109.487 152.735 1.00 66.43 945 ILE A CA 1
ATOM 4762 C C . ILE A 1 645 ? 128.738 109.856 151.290 1.00 66.43 945 ILE A C 1
ATOM 4763 O O . ILE A 1 645 ? 128.011 109.131 150.600 1.00 66.43 945 ILE A O 1
ATOM 4768 N N . ALA A 1 646 ? 129.296 110.959 150.797 1.00 66.82 946 ALA A N 1
ATOM 4769 C CA . ALA A 1 646 ? 128.980 111.428 149.454 1.00 66.82 946 ALA A CA 1
ATOM 4770 C C . ALA A 1 646 ? 130.039 112.425 149.010 1.00 66.82 946 ALA A C 1
ATOM 4771 O O . ALA A 1 646 ? 130.861 112.886 149.805 1.00 66.82 946 ALA A O 1
ATOM 4773 N N . ARG A 1 647 ? 129.956 112.818 147.743 1.00 66.92 947 ARG A N 1
ATOM 4774 C CA . ARG A 1 647 ? 130.870 113.814 147.205 1.00 66.92 947 ARG A CA 1
ATOM 4775 C C . ARG A 1 647 ? 130.214 114.466 145.997 1.00 66.92 947 ARG A C 1
ATOM 4776 O O . ARG A 1 647 ? 129.705 113.766 145.126 1.00 66.92 947 ARG A O 1
ATOM 4784 N N . ASP A 1 648 ? 130.236 115.794 145.922 1.00 63.73 948 ASP A N 1
ATOM 4785 C CA . ASP A 1 648 ? 129.643 116.510 144.793 1.00 63.73 948 ASP A CA 1
ATOM 4786 C C . ASP A 1 648 ? 130.265 116.099 143.479 1.00 63.73 948 ASP A C 1
ATOM 4787 O O . ASP A 1 648 ? 131.447 115.770 143.424 1.00 63.73 948 ASP A O 1
ATOM 4792 N N . PHE A 1 649 ? 129.487 116.147 142.409 1.00 69.48 949 PHE A N 1
ATOM 4793 C CA . PHE A 1 649 ? 129.975 115.671 141.114 1.00 69.48 949 PHE A CA 1
ATOM 4794 C C . PHE A 1 649 ? 130.422 116.747 140.108 1.00 69.48 949 PHE A C 1
ATOM 4795 O O . PHE A 1 649 ? 130.641 116.434 138.936 1.00 69.48 949 PHE A O 1
ATOM 4803 N N . ASN A 1 650 ? 130.572 117.995 140.542 1.00 68.76 950 ASN A N 1
ATOM 4804 C CA . ASN A 1 650 ? 130.927 119.068 139.605 1.00 68.76 950 ASN A CA 1
ATOM 4805 C C . ASN A 1 650 ? 132.248 119.758 139.922 1.00 68.76 950 ASN A C 1
ATOM 4806 O O . ASN A 1 650 ? 132.435 120.253 141.030 1.00 68.76 950 ASN A O 1
ATOM 4811 N N . PRO A 1 651 ? 133.170 119.792 138.947 1.00 71.07 951 PRO A N 1
ATOM 4812 C CA . PRO A 1 651 ? 134.480 120.430 139.144 1.00 71.07 951 PRO A CA 1
ATOM 4813 C C . PRO A 1 651 ? 134.383 121.945 139.185 1.00 71.07 951 PRO A C 1
ATOM 4814 O O . PRO A 1 651 ? 134.636 122.605 138.178 1.00 71.07 951 PRO A O 1
ATOM 4818 N N . ASN A 1 652 ? 134.020 122.496 140.334 1.00 67.64 952 ASN A N 1
ATOM 4819 C CA . ASN A 1 652 ? 133.872 123.933 140.493 1.00 67.64 952 ASN A CA 1
ATOM 4820 C C . ASN A 1 652 ? 134.958 124.486 141.416 1.00 67.64 952 ASN A C 1
ATOM 4821 O O . ASN A 1 652 ? 135.902 123.785 141.796 1.00 67.64 952 ASN A O 1
ATOM 4826 N N . TRP A 1 653 ? 134.823 125.764 141.770 1.00 55.14 953 TRP A N 1
ATOM 4827 C CA . TRP A 1 653 ? 135.774 126.404 142.667 1.00 55.14 953 TRP A CA 1
ATOM 4828 C C . TRP A 1 653 ? 134.991 127.070 143.778 1.00 55.14 953 TRP A C 1
ATOM 4829 O O . TRP A 1 653 ? 134.537 128.186 143.607 1.00 55.14 953 TRP A O 1
ATOM 4840 N N . MET A 1 654 ? 134.831 126.416 144.922 1.00 43.12 954 MET A N 1
ATOM 4841 C CA . MET A 1 654 ? 133.987 126.967 145.995 1.00 43.12 954 MET A CA 1
ATOM 4842 C C . MET A 1 654 ? 134.485 128.246 146.655 1.00 43.12 954 MET A C 1
ATOM 4843 O O . MET A 1 654 ? 135.683 128.517 146.664 1.00 43.12 954 MET A O 1
ATOM 4848 N N . SER A 1 655 ? 133.564 129.025 147.217 1.00 34.52 955 SER A N 1
ATOM 4849 C CA . SER A 1 655 ? 133.915 130.269 147.895 1.00 34.52 955 SER A CA 1
ATOM 4850 C C . SER A 1 655 ? 133.402 130.250 149.319 1.00 34.52 955 SER A C 1
ATOM 4851 O O . SER A 1 655 ? 134.098 130.685 150.228 1.00 34.52 955 SER A O 1
ATOM 4854 N N . ALA A 1 656 ? 132.192 129.759 149.524 1.00 29.04 956 ALA A N 1
ATOM 4855 C CA . ALA A 1 656 ? 131.631 129.638 150.862 1.00 29.04 956 ALA A CA 1
ATOM 4856 C C . ALA A 1 656 ? 130.535 128.585 150.832 1.00 29.04 956 ALA A C 1
ATOM 4857 O O . ALA A 1 656 ? 129.883 128.397 149.802 1.00 29.04 956 ALA A O 1
ATOM 4859 N N . VAL A 1 657 ? 130.321 127.913 151.961 1.00 29.81 957 VAL A N 1
ATOM 4860 C CA . VAL A 1 657 ? 129.447 126.749 151.985 1.00 29.81 957 VAL A CA 1
ATOM 4861 C C . VAL A 1 657 ? 128.781 126.674 153.353 1.00 29.81 957 VAL A C 1
ATOM 4862 O O . VAL A 1 657 ? 129.325 127.158 154.350 1.00 29.81 957 VAL A O 1
ATOM 4866 N N . GLU A 1 658 ? 127.589 126.077 153.403 1.00 32.66 958 GLU A N 1
ATOM 4867 C CA . GLU A 1 658 ? 126.860 126.028 154.663 1.00 32.66 958 GLU A CA 1
ATOM 4868 C C . GLU A 1 658 ? 125.854 124.881 154.624 1.00 32.66 958 GLU A C 1
ATOM 4869 O O . GLU A 1 658 ? 125.255 124.618 153.580 1.00 32.66 958 GLU A O 1
ATOM 4875 N N . ILE A 1 659 ? 125.656 124.225 155.767 1.00 37.89 959 ILE A N 1
ATOM 4876 C CA . ILE A 1 659 ? 124.645 123.178 155.917 1.00 37.89 959 ILE A CA 1
ATOM 4877 C C . ILE A 1 659 ? 123.312 123.851 156.225 1.00 37.89 959 ILE A C 1
ATOM 4878 O O . ILE A 1 659 ? 123.083 124.280 157.358 1.00 37.89 959 ILE A O 1
ATOM 4883 N N . LEU A 1 660 ? 122.423 123.935 155.236 1.00 42.35 960 LEU A N 1
ATOM 4884 C CA . LEU A 1 660 ? 121.085 124.457 155.506 1.00 42.35 960 LEU A CA 1
ATOM 4885 C C . LEU A 1 660 ? 120.320 123.549 156.459 1.00 42.35 960 LEU A C 1
ATOM 4886 O O . LEU A 1 660 ? 120.054 123.908 157.610 1.00 42.35 960 LEU A O 1
ATOM 4891 N N . ASP A 1 661 ? 119.995 122.357 155.978 1.00 49.92 961 ASP A N 1
ATOM 4892 C CA . ASP A 1 661 ? 119.254 121.349 156.712 1.00 49.92 961 ASP A CA 1
ATOM 4893 C C . ASP A 1 661 ? 119.968 120.024 156.507 1.00 49.92 961 ASP A C 1
ATOM 4894 O O . ASP A 1 661 ? 120.845 119.904 155.647 1.00 49.92 961 ASP A O 1
ATOM 4899 N N . ASP A 1 662 ? 119.587 119.020 157.294 1.00 53.09 962 ASP A N 1
ATOM 4900 C CA . ASP A 1 662 ? 120.286 117.746 157.216 1.00 53.09 962 ASP A CA 1
ATOM 4901 C C . ASP A 1 662 ? 120.190 117.134 155.824 1.00 53.09 962 ASP A C 1
ATOM 4902 O O . ASP A 1 662 ? 121.032 116.306 155.461 1.00 53.09 962 ASP A O 1
ATOM 4907 N N . ASP A 1 663 ? 119.187 117.525 155.036 1.00 54.57 963 ASP A N 1
ATOM 4908 C CA . ASP A 1 663 ? 119.011 117.021 153.681 1.00 54.57 963 ASP A CA 1
ATOM 4909 C C . ASP A 1 663 ? 119.298 118.044 152.582 1.00 54.57 963 ASP A C 1
ATOM 4910 O O . ASP A 1 663 ? 119.153 117.705 151.403 1.00 54.57 963 ASP A O 1
ATOM 4915 N N . ASN A 1 664 ? 119.699 119.274 152.914 1.00 48.35 964 ASN A N 1
ATOM 4916 C CA . ASN A 1 664 ? 119.872 120.331 151.916 1.00 48.35 964 ASN A CA 1
ATOM 4917 C C . ASN A 1 664 ? 121.168 121.085 152.162 1.00 48.35 964 ASN A C 1
ATOM 4918 O O . ASN A 1 664 ? 121.394 121.576 153.273 1.00 48.35 964 ASN A O 1
ATOM 4923 N N . PHE A 1 665 ? 122.021 121.185 151.138 1.00 42.81 965 PHE A N 1
ATOM 4924 C CA . PHE A 1 665 ? 123.380 121.666 151.354 1.00 42.81 965 PHE A CA 1
ATOM 4925 C C . PHE A 1 665 ? 123.648 122.772 150.343 1.00 42.81 965 PHE A C 1
ATOM 4926 O O . PHE A 1 665 ? 123.671 122.508 149.138 1.00 42.81 965 PHE A O 1
ATOM 4934 N N . LEU A 1 666 ? 123.876 123.994 150.817 1.00 32.54 966 LEU A N 1
ATOM 4935 C CA . LEU A 1 666 ? 124.079 125.120 149.914 1.00 32.54 966 LEU A CA 1
ATOM 4936 C C . LEU A 1 666 ? 125.562 125.469 149.770 1.00 32.54 966 LEU A C 1
ATOM 4937 O O . LEU A 1 666 ? 126.408 125.041 150.553 1.00 32.54 966 LEU A O 1
ATOM 4942 N N . GLY A 1 667 ? 125.882 126.218 148.719 1.00 32.70 967 GLY A N 1
ATOM 4943 C CA . GLY A 1 667 ? 127.233 126.699 148.497 1.00 32.70 967 GLY A CA 1
ATOM 4944 C C . GLY A 1 667 ? 127.253 127.725 147.386 1.00 32.70 967 GLY A C 1
ATOM 4945 O O . GLY A 1 667 ? 126.232 128.027 146.764 1.00 32.70 967 GLY A O 1
ATOM 4946 N N . ALA A 1 668 ? 128.448 128.260 147.140 1.00 34.80 968 ALA A N 1
ATOM 4947 C CA . ALA A 1 668 ? 128.634 129.256 146.093 1.00 34.80 968 ALA A CA 1
ATOM 4948 C C . ALA A 1 668 ? 130.077 129.219 145.616 1.00 34.80 968 ALA A C 1
ATOM 4949 O O . ALA A 1 668 ? 130.977 128.774 146.333 1.00 34.80 968 ALA A O 1
ATOM 4951 N N . GLU A 1 669 ? 130.293 129.706 144.396 1.00 40.88 969 GLU A N 1
ATOM 4952 C CA . GLU A 1 669 ? 131.588 129.597 143.740 1.00 40.88 969 GLU A CA 1
ATOM 4953 C C . GLU A 1 669 ? 131.991 130.940 143.140 1.00 40.88 969 GLU A C 1
ATOM 4954 O O . GLU A 1 669 ? 131.267 131.936 143.230 1.00 40.88 969 GLU A O 1
ATOM 4960 N N . ASN A 1 670 ? 133.171 130.947 142.516 1.00 39.70 970 ASN A N 1
ATOM 4961 C CA . ASN A 1 670 ? 133.706 132.127 141.848 1.00 39.70 970 ASN A CA 1
ATOM 4962 C C . ASN A 1 670 ? 132.816 132.612 140.714 1.00 39.70 970 ASN A C 1
ATOM 4963 O O . ASN A 1 670 ? 132.855 133.800 140.378 1.00 39.70 970 ASN A O 1
ATOM 4968 N N . ALA A 1 671 ? 132.014 131.730 140.125 1.00 39.20 971 ALA A N 1
ATOM 4969 C CA . ALA A 1 671 ? 131.189 132.068 138.974 1.00 39.20 971 ALA A CA 1
ATOM 4970 C C . ALA A 1 671 ? 129.883 132.764 139.353 1.00 39.20 971 ALA A C 1
ATOM 4971 O O . ALA A 1 671 ? 128.962 132.798 138.528 1.00 39.20 971 ALA A O 1
ATOM 4973 N N . PHE A 1 672 ? 129.790 133.313 140.565 1.00 36.91 972 PHE A N 1
ATOM 4974 C CA . PHE A 1 672 ? 128.619 134.070 141.013 1.00 36.91 972 PHE A CA 1
ATOM 4975 C C . PHE A 1 672 ? 127.333 133.256 140.871 1.00 36.91 972 PHE A C 1
ATOM 4976 O O . PHE A 1 672 ? 126.345 133.706 140.286 1.00 36.91 972 PHE A O 1
ATOM 4984 N N . ASN A 1 673 ? 127.346 132.038 141.412 1.00 38.80 973 ASN A N 1
ATOM 4985 C CA . ASN A 1 673 ? 126.180 131.167 141.345 1.00 38.80 973 ASN A CA 1
ATOM 4986 C C . ASN A 1 673 ? 125.972 130.451 142.671 1.00 38.80 973 ASN A C 1
ATOM 4987 O O . ASN A 1 673 ? 126.935 130.016 143.309 1.00 38.80 973 ASN A O 1
ATOM 4992 N N . LEU A 1 674 ? 124.709 130.330 143.095 1.00 34.29 974 LEU A N 1
ATOM 4993 C CA . LEU A 1 674 ? 124.367 129.652 144.342 1.00 34.29 974 LEU A CA 1
ATOM 4994 C C . LEU A 1 674 ? 123.741 128.310 144.024 1.00 34.29 974 LEU A C 1
ATOM 4995 O O . LEU A 1 674 ? 122.797 128.255 143.248 1.00 34.29 974 LEU A O 1
ATOM 5000 N N . PHE A 1 675 ? 124.242 127.228 144.611 1.00 37.84 975 PHE A N 1
ATOM 5001 C CA . PHE A 1 675 ? 123.718 125.904 144.292 1.00 37.84 975 PHE A CA 1
ATOM 5002 C C . PHE A 1 675 ? 123.407 125.045 145.520 1.00 37.84 975 PHE A C 1
ATOM 5003 O O . PHE A 1 675 ? 124.176 125.043 146.473 1.00 37.84 975 PHE A O 1
ATOM 5011 N N . VAL A 1 676 ? 122.282 124.330 145.508 1.00 39.15 976 VAL A N 1
ATOM 5012 C CA . VAL A 1 676 ? 121.917 123.456 146.625 1.00 39.15 976 VAL A CA 1
ATOM 5013 C C . VAL A 1 676 ? 122.056 121.963 146.301 1.00 39.15 976 VAL A C 1
ATOM 5014 O O . VAL A 1 676 ? 121.417 121.485 145.369 1.00 39.15 976 VAL A O 1
ATOM 5018 N N . CYS A 1 677 ? 122.882 121.221 147.040 1.00 46.48 977 CYS A N 1
ATOM 5019 C CA . CYS A 1 677 ? 123.051 119.786 146.858 1.00 46.48 977 CYS A CA 1
ATOM 5020 C C . CYS A 1 677 ? 122.200 119.029 147.870 1.00 46.48 977 CYS A C 1
ATOM 5021 O O . CYS A 1 677 ? 122.099 119.429 149.034 1.00 46.48 977 CYS A O 1
ATOM 5024 N N . GLN A 1 678 ? 121.600 117.930 147.424 1.00 55.62 978 GLN A N 1
ATOM 5025 C CA . GLN A 1 678 ? 120.743 117.109 148.266 1.00 55.62 978 GLN A CA 1
ATOM 5026 C C . GLN A 1 678 ? 121.285 115.690 148.328 1.00 55.62 978 GLN A C 1
ATOM 5027 O O . GLN A 1 678 ? 121.705 115.129 147.311 1.00 55.62 978 GLN A O 1
ATOM 5033 N N . LYS A 1 679 ? 121.272 115.114 149.525 1.00 65.35 979 LYS A N 1
ATOM 5034 C CA . LYS A 1 679 ? 121.713 113.740 149.710 1.00 65.35 979 LYS A CA 1
ATOM 5035 C C . LYS A 1 679 ? 120.575 112.799 149.342 1.00 65.35 979 LYS A C 1
ATOM 5036 O O . LYS A 1 679 ? 119.495 112.862 149.939 1.00 65.35 979 LYS A O 1
ATOM 5042 N N . ASP A 1 680 ? 120.813 111.926 148.369 1.00 77.93 980 ASP A N 1
ATOM 5043 C CA . ASP A 1 680 ? 119.821 110.919 148.008 1.00 77.93 980 ASP A CA 1
ATOM 5044 C C . ASP A 1 680 ? 119.743 109.925 149.157 1.00 77.93 980 ASP A C 1
ATOM 5045 O O . ASP A 1 680 ? 120.583 109.031 149.280 1.00 77.93 980 ASP A O 1
ATOM 5050 N N . SER A 1 681 ? 118.736 110.095 150.018 1.00 82.05 981 SER A N 1
ATOM 5051 C CA . SER A 1 681 ? 118.688 109.338 151.265 1.00 82.05 981 SER A CA 1
ATOM 5052 C C . SER A 1 681 ? 118.570 107.842 151.007 1.00 82.05 981 SER A C 1
ATOM 5053 O O . SER A 1 681 ? 119.213 107.031 151.683 1.00 82.05 981 SER A O 1
ATOM 5056 N N . ALA A 1 682 ? 117.785 107.458 150.007 1.00 84.14 982 ALA A N 1
ATOM 5057 C CA . ALA A 1 682 ? 117.567 106.059 149.675 1.00 84.14 982 ALA A CA 1
ATOM 5058 C C . ALA A 1 682 ? 117.807 105.866 148.188 1.00 84.14 982 ALA A C 1
ATOM 5059 O O . ALA A 1 682 ? 117.325 106.657 147.370 1.00 84.14 982 ALA A O 1
ATOM 5061 N N . ALA A 1 683 ? 118.541 104.813 147.841 1.00 88.11 983 ALA A N 1
ATOM 5062 C CA . ALA A 1 683 ? 118.913 104.579 146.456 1.00 88.11 983 ALA A CA 1
ATOM 5063 C C . ALA A 1 683 ? 119.210 103.102 146.257 1.00 88.11 983 ALA A C 1
ATOM 5064 O O . ALA A 1 683 ? 119.488 102.369 147.210 1.00 88.11 983 ALA A O 1
ATOM 5066 N N . THR A 1 684 ? 119.134 102.672 144.996 1.00 91.88 984 THR A N 1
ATOM 5067 C CA . THR A 1 684 ? 119.402 101.274 144.675 1.00 91.88 984 THR A CA 1
ATOM 5068 C C . THR A 1 684 ? 120.856 100.912 144.950 1.00 91.88 984 THR A C 1
ATOM 5069 O O . THR A 1 684 ? 121.147 99.844 145.501 1.00 91.88 984 THR A O 1
ATOM 5073 N N . THR A 1 685 ? 121.781 101.799 144.598 1.00 90.75 985 THR A N 1
ATOM 5074 C CA . THR A 1 685 ? 123.204 101.544 144.748 1.00 90.75 985 THR A CA 1
ATOM 5075 C C . THR A 1 685 ? 123.831 102.584 145.665 1.00 90.75 985 THR A C 1
ATOM 5076 O O . THR A 1 685 ? 123.337 103.708 145.790 1.00 90.75 985 THR A O 1
ATOM 5080 N N . ASP A 1 686 ? 124.932 102.192 146.311 1.00 89.97 986 ASP A N 1
ATOM 5081 C CA . ASP A 1 686 ? 125.677 103.136 147.135 1.00 89.97 986 ASP A CA 1
ATOM 5082 C C . ASP A 1 686 ? 126.264 104.260 146.292 1.00 89.97 986 ASP A C 1
ATOM 5083 O O . ASP A 1 686 ? 126.502 105.360 146.803 1.00 89.97 986 ASP A O 1
ATOM 5088 N N . GLU A 1 687 ? 126.488 104.005 144.999 1.00 87.44 987 GLU A N 1
ATOM 5089 C CA . GLU A 1 687 ? 126.980 105.040 144.095 1.00 87.44 987 GLU A CA 1
ATOM 5090 C C . GLU A 1 687 ? 126.034 106.231 144.039 1.00 87.44 987 GLU A C 1
ATOM 5091 O O . GLU A 1 687 ? 126.476 107.385 144.011 1.00 87.44 987 GLU A O 1
ATOM 5097 N N . GLU A 1 688 ? 124.726 105.972 144.052 1.00 88.26 988 GLU A N 1
ATOM 5098 C CA . GLU A 1 688 ? 123.765 107.069 144.013 1.00 88.26 988 GLU A CA 1
ATOM 5099 C C . GLU A 1 688 ? 123.711 107.802 145.347 1.00 88.26 988 GLU A C 1
ATOM 5100 O O . GLU A 1 688 ? 123.593 109.033 145.384 1.00 88.26 988 GLU A O 1
ATOM 5106 N N . ARG A 1 689 ? 123.797 107.062 146.456 1.00 86.46 989 ARG A N 1
ATOM 5107 C CA . ARG A 1 689 ? 123.831 107.701 147.767 1.00 86.46 989 ARG A CA 1
ATOM 5108 C C . ARG A 1 689 ? 125.087 108.538 147.945 1.00 86.46 989 ARG A C 1
ATOM 5109 O O . ARG A 1 689 ? 125.075 109.532 148.679 1.00 86.46 989 ARG A O 1
ATOM 5117 N N . GLN A 1 690 ? 126.173 108.157 147.282 1.00 79.34 990 GLN A N 1
ATOM 5118 C CA . GLN A 1 690 ? 127.447 108.849 147.393 1.00 79.34 990 GLN A CA 1
ATOM 5119 C C . GLN A 1 690 ? 127.584 110.002 146.409 1.00 79.34 990 GLN A C 1
ATOM 5120 O O . GLN A 1 690 ? 128.649 110.624 146.353 1.00 79.34 990 GLN A O 1
ATOM 5126 N N . HIS A 1 691 ? 126.552 110.292 145.619 1.00 76.29 991 HIS A N 1
ATOM 5127 C CA . HIS A 1 691 ? 126.608 111.393 144.663 1.00 76.29 991 HIS A CA 1
ATOM 5128 C C . HIS A 1 691 ? 125.441 112.340 144.895 1.00 76.29 991 HIS A C 1
ATOM 5129 O O . HIS A 1 691 ? 124.289 112.013 144.588 1.00 76.29 991 HIS A O 1
ATOM 5136 N N . LEU A 1 692 ? 125.759 113.508 145.442 1.00 64.20 992 LEU A N 1
ATOM 5137 C CA . LEU A 1 692 ? 124.774 114.534 145.740 1.00 64.20 992 LEU A CA 1
ATOM 5138 C C . LEU A 1 692 ? 124.163 115.047 144.442 1.00 64.20 992 LEU A C 1
ATOM 5139 O O . LEU A 1 692 ? 124.887 115.342 143.488 1.00 64.20 992 LEU A O 1
ATOM 5144 N N . GLN A 1 693 ? 122.841 115.190 144.405 1.00 62.07 993 GLN A N 1
ATOM 5145 C CA . GLN A 1 693 ? 122.194 115.754 143.226 1.00 62.07 993 GLN A CA 1
ATOM 5146 C C . GLN A 1 693 ? 122.086 117.266 143.377 1.00 62.07 993 GLN A C 1
ATOM 5147 O O . GLN A 1 693 ? 121.657 117.763 144.423 1.00 62.07 993 GLN A O 1
ATOM 5153 N N . GLU A 1 694 ? 122.463 117.998 142.332 1.00 56.32 994 GLU A N 1
ATOM 5154 C CA . GLU A 1 694 ? 122.409 119.459 142.362 1.00 56.32 994 GLU A CA 1
ATOM 5155 C C . GLU A 1 694 ? 121.003 119.899 141.979 1.00 56.32 994 GLU A C 1
ATOM 5156 O O . GLU A 1 694 ? 120.715 120.159 140.809 1.00 56.32 994 GLU A O 1
ATOM 5162 N N . VAL A 1 695 ? 120.115 119.948 142.968 1.00 49.15 995 VAL A N 1
ATOM 5163 C CA . VAL A 1 695 ? 118.729 120.333 142.731 1.00 49.15 995 VAL A CA 1
ATOM 5164 C C . VAL A 1 695 ? 118.562 121.818 142.408 1.00 49.15 995 VAL A C 1
ATOM 5165 O O . VAL A 1 695 ? 117.612 122.192 141.712 1.00 49.15 995 VAL A O 1
ATOM 5169 N N . GLY A 1 696 ? 119.458 122.672 142.877 1.00 42.34 996 GLY A N 1
ATOM 5170 C CA . GLY A 1 696 ? 119.285 124.114 142.768 1.00 42.34 996 GLY A CA 1
ATOM 5171 C C . GLY A 1 696 ? 120.398 124.770 141.975 1.00 42.34 996 GLY A C 1
ATOM 5172 O O . GLY A 1 696 ? 121.562 124.384 142.091 1.00 42.34 996 GLY A O 1
ATOM 5173 N N . LEU A 1 697 ? 120.028 125.766 141.171 1.00 40.16 997 LEU A N 1
ATOM 5174 C CA . LEU A 1 697 ? 120.975 126.562 140.401 1.00 40.16 997 LEU A CA 1
ATOM 5175 C C . LEU A 1 697 ? 120.425 127.977 140.297 1.00 40.16 997 LEU A C 1
ATOM 5176 O O . LEU A 1 697 ? 119.222 128.160 140.096 1.00 40.16 997 LEU A O 1
ATOM 5181 N N . PHE A 1 698 ? 121.303 128.972 140.423 1.00 34.25 998 PHE A N 1
ATOM 5182 C CA . PHE A 1 698 ? 120.849 130.355 140.485 1.00 34.25 998 PHE A CA 1
ATOM 5183 C C . PHE A 1 698 ? 122.043 131.290 140.380 1.00 34.25 998 PHE A C 1
ATOM 5184 O O . PHE A 1 698 ? 123.061 131.071 141.038 1.00 34.25 998 PHE A O 1
ATOM 5192 N N . HIS A 1 699 ? 121.902 132.338 139.569 1.00 38.07 999 HIS A N 1
ATOM 5193 C CA . HIS A 1 699 ? 122.958 133.327 139.366 1.00 38.07 999 HIS A CA 1
ATOM 5194 C C . HIS A 1 699 ? 122.735 134.498 140.319 1.00 38.07 999 HIS A C 1
ATOM 5195 O O . HIS A 1 699 ? 121.942 135.399 140.030 1.00 38.07 999 HIS A O 1
ATOM 5202 N N . LEU A 1 700 ? 123.417 134.473 141.465 1.00 33.26 1000 LEU A N 1
ATOM 5203 C CA . LEU A 1 700 ? 123.326 135.580 142.409 1.00 33.26 1000 LEU A CA 1
ATOM 5204 C C . LEU A 1 700 ? 123.966 136.851 141.874 1.00 33.26 1000 LEU A C 1
ATOM 5205 O O . LEU A 1 700 ? 123.476 137.952 142.146 1.00 33.26 1000 LEU A O 1
ATOM 5210 N N . GLY A 1 701 ? 125.047 136.722 141.112 1.00 34.31 1001 GLY A N 1
ATOM 5211 C CA . GLY A 1 701 ? 125.772 137.866 140.612 1.00 34.31 1001 GLY A CA 1
ATOM 5212 C C . GLY A 1 701 ? 126.807 138.450 141.549 1.00 34.31 1001 GLY A C 1
ATOM 5213 O O . GLY A 1 701 ? 127.486 139.409 141.161 1.00 34.31 1001 GLY A O 1
ATOM 5214 N N . GLU A 1 702 ? 126.966 137.911 142.759 1.00 32.00 1002 GLU A N 1
ATOM 5215 C CA . GLU A 1 702 ? 128.013 138.376 143.658 1.00 32.00 1002 GLU A CA 1
ATOM 5216 C C . GLU A 1 702 ? 128.900 137.190 144.023 1.00 32.00 1002 GLU A C 1
ATOM 5217 O O . GLU A 1 702 ? 128.610 136.039 143.687 1.00 32.00 1002 GLU A O 1
ATOM 5223 N N . PHE A 1 703 ? 129.981 137.480 144.740 1.00 29.72 1003 PHE A N 1
ATOM 5224 C CA . PHE A 1 703 ? 130.923 136.470 145.223 1.00 29.72 1003 PHE A CA 1
ATOM 5225 C C . PHE A 1 703 ? 130.664 136.251 146.710 1.00 29.72 1003 PHE A C 1
ATOM 5226 O O . PHE A 1 703 ? 131.176 136.996 147.549 1.00 29.72 1003 PHE A O 1
ATOM 5234 N N . VAL A 1 704 ? 129.866 135.231 147.045 1.00 23.66 1004 VAL A N 1
ATOM 5235 C CA . VAL A 1 704 ? 129.542 135.000 148.449 1.00 23.66 1004 VAL A CA 1
ATOM 5236 C C . VAL A 1 704 ? 130.813 134.676 149.213 1.00 23.66 1004 VAL A C 1
ATOM 5237 O O . VAL A 1 704 ? 131.618 133.838 148.789 1.00 23.66 1004 VAL A O 1
ATOM 5241 N N . ASN A 1 705 ? 130.987 135.325 150.361 1.00 22.14 1005 ASN A N 1
ATOM 5242 C CA . ASN A 1 705 ? 132.212 135.207 151.129 1.00 22.14 1005 ASN A CA 1
ATOM 5243 C C . ASN A 1 705 ? 132.013 134.648 152.527 1.00 22.14 1005 ASN A C 1
ATOM 5244 O O . ASN A 1 705 ? 133.005 134.306 153.179 1.00 22.14 1005 ASN A O 1
ATOM 5249 N N . VAL A 1 706 ? 130.774 134.543 153.007 1.00 22.17 1006 VAL A N 1
ATOM 5250 C CA . VAL A 1 706 ? 130.504 134.050 154.351 1.00 22.17 1006 VAL A CA 1
ATOM 5251 C C . VAL A 1 706 ? 129.043 133.632 154.437 1.00 22.17 1006 VAL A C 1
ATOM 5252 O O . VAL A 1 706 ? 128.180 134.159 153.733 1.00 22.17 1006 VAL A O 1
ATOM 5256 N N . PHE A 1 707 ? 128.770 132.663 155.309 1.00 23.21 1007 PHE A N 1
ATOM 5257 C CA . PHE A 1 707 ? 127.419 132.155 155.528 1.00 23.21 1007 PHE A CA 1
ATOM 5258 C C . PHE A 1 707 ? 127.224 131.969 157.025 1.00 23.21 1007 PHE A C 1
ATOM 5259 O O . PHE A 1 707 ? 127.823 131.068 157.619 1.00 23.21 1007 PHE A O 1
ATOM 5267 N N . CYS A 1 708 ? 126.384 132.799 157.632 1.00 26.84 1008 CYS A N 1
ATOM 5268 C CA . CYS A 1 708 ? 126.062 132.675 159.044 1.00 26.84 1008 CYS A CA 1
ATOM 5269 C C . CYS A 1 708 ? 124.552 132.629 159.220 1.00 26.84 1008 CYS A C 1
ATOM 5270 O O . CYS A 1 708 ? 123.802 133.249 158.461 1.00 26.84 1008 CYS A O 1
ATOM 5273 N N . HIS A 1 709 ? 124.112 131.884 160.229 1.00 30.07 1009 HIS A N 1
ATOM 5274 C CA . HIS A 1 709 ? 122.695 131.651 160.454 1.00 30.07 1009 HIS A CA 1
ATOM 5275 C C . HIS A 1 709 ? 122.073 132.819 161.212 1.00 30.07 1009 HIS A C 1
ATOM 5276 O O . HIS A 1 709 ? 122.749 133.767 161.619 1.00 30.07 1009 HIS A O 1
ATOM 5283 N N . GLY A 1 710 ? 120.759 132.760 161.382 1.00 31.45 1010 GLY A N 1
ATOM 5284 C CA . GLY A 1 710 ? 120.036 133.767 162.126 1.00 31.45 1010 GLY A CA 1
ATOM 5285 C C . GLY A 1 710 ? 119.496 134.874 161.237 1.00 31.45 1010 GLY A C 1
ATOM 5286 O O . GLY A 1 710 ? 119.865 135.019 160.073 1.00 31.45 1010 GLY A O 1
ATOM 5287 N N . SER A 1 711 ? 118.603 135.672 161.814 1.00 40.80 1011 SER A N 1
ATOM 5288 C CA . SER A 1 711 ? 117.926 136.731 161.085 1.00 40.80 1011 SER A CA 1
ATOM 5289 C C . SER A 1 711 ? 117.841 137.982 161.945 1.00 40.80 1011 SER A C 1
ATOM 5290 O O . SER A 1 711 ? 117.788 137.918 163.175 1.00 40.80 1011 SER A O 1
ATOM 5293 N N . LEU A 1 712 ? 117.859 139.130 161.272 1.00 48.13 1012 LEU A N 1
ATOM 5294 C CA . LEU A 1 712 ? 117.806 140.422 161.941 1.00 48.13 1012 LEU A CA 1
ATOM 5295 C C . LEU A 1 712 ? 116.442 140.747 162.540 1.00 48.13 1012 LEU A C 1
ATOM 5296 O O . LEU A 1 712 ? 116.374 141.511 163.509 1.00 48.13 1012 LEU A O 1
ATOM 5301 N N . VAL A 1 713 ? 115.356 140.190 161.996 1.00 57.56 1013 VAL A N 1
ATOM 5302 C CA . VAL A 1 713 ? 114.027 140.507 162.507 1.00 57.56 1013 VAL A CA 1
ATOM 5303 C C . VAL A 1 713 ? 113.888 140.000 163.936 1.00 57.56 1013 VAL A C 1
ATOM 5304 O O . VAL A 1 713 ? 114.401 138.933 164.290 1.00 57.56 1013 VAL A O 1
ATOM 5308 N N . MET A 1 714 ? 113.197 140.777 164.767 1.00 70.47 1014 MET A N 1
ATOM 5309 C CA . MET A 1 714 ? 112.983 140.391 166.154 1.00 70.47 1014 MET A CA 1
ATOM 5310 C C . MET A 1 714 ? 112.007 139.224 166.248 1.00 70.47 1014 MET A C 1
ATOM 5311 O O . MET A 1 714 ? 111.092 139.082 165.431 1.00 70.47 1014 MET A O 1
ATOM 5316 N N . GLN A 1 715 ? 112.223 138.379 167.254 1.00 75.91 1015 GLN A N 1
ATOM 5317 C CA . GLN A 1 715 ? 111.404 137.191 167.490 1.00 75.91 1015 GLN A CA 1
ATOM 5318 C C . GLN A 1 715 ? 111.340 136.295 166.257 1.00 75.91 1015 GLN A C 1
ATOM 5319 O O . GLN A 1 715 ? 111.354 135.069 166.369 1.00 75.91 1015 GLN A O 1
ATOM 5325 N N . GLN A 1 725 ? 110.828 129.018 156.241 1.00 41.98 1025 GLN A N 1
ATOM 5326 C CA . GLN A 1 725 ? 111.515 128.570 157.448 1.00 41.98 1025 GLN A CA 1
ATOM 5327 C C . GLN A 1 725 ? 113.037 128.601 157.327 1.00 41.98 1025 GLN A C 1
ATOM 5328 O O . GLN A 1 725 ? 113.606 128.185 156.321 1.00 41.98 1025 GLN A O 1
ATOM 5334 N N . GLY A 1 726 ? 113.681 129.139 158.362 1.00 34.44 1026 GLY A N 1
ATOM 5335 C CA . GLY A 1 726 ? 115.123 129.287 158.384 1.00 34.44 1026 GLY A CA 1
ATOM 5336 C C . GLY A 1 726 ? 115.579 130.599 157.781 1.00 34.44 1026 GLY A C 1
ATOM 5337 O O . GLY A 1 726 ? 114.839 131.219 157.012 1.00 34.44 1026 GLY A O 1
ATOM 5338 N N . SER A 1 727 ? 116.798 131.027 158.101 1.00 28.15 1027 SER A N 1
ATOM 5339 C CA . SER A 1 727 ? 117.318 132.296 157.596 1.00 28.15 1027 SER A CA 1
ATOM 5340 C C . SER A 1 727 ? 118.838 132.238 157.623 1.00 28.15 1027 SER A C 1
ATOM 5341 O O . SER A 1 727 ? 119.436 132.248 158.702 1.00 28.15 1027 SER A O 1
ATOM 5344 N N . VAL A 1 728 ? 119.461 132.191 156.451 1.00 23.88 1028 VAL A N 1
ATOM 5345 C CA . VAL A 1 728 ? 120.913 132.129 156.335 1.00 23.88 1028 VAL A CA 1
ATOM 5346 C C . VAL A 1 728 ? 121.374 133.418 155.666 1.00 23.88 1028 VAL A C 1
ATOM 5347 O O . VAL A 1 728 ? 121.357 133.533 154.436 1.00 23.88 1028 VAL A O 1
ATOM 5351 N N . LEU A 1 729 ? 121.784 134.393 156.472 1.00 24.19 1029 LEU A N 1
ATOM 5352 C CA . LEU A 1 729 ? 122.357 135.620 155.934 1.00 24.19 1029 LEU A CA 1
ATOM 5353 C C . LEU A 1 729 ? 123.711 135.337 155.298 1.00 24.19 1029 LEU A C 1
ATOM 5354 O O . LEU A 1 729 ? 124.499 134.539 155.811 1.00 24.19 1029 LEU A O 1
ATOM 5359 N N . PHE A 1 730 ? 123.992 136.008 154.183 1.00 22.23 1030 PHE A N 1
ATOM 5360 C CA . PHE A 1 730 ? 125.289 135.886 153.530 1.00 22.23 1030 PHE A CA 1
ATOM 5361 C C . PHE A 1 730 ? 125.791 137.257 153.111 1.00 22.23 1030 PHE A C 1
ATOM 5362 O O . PHE A 1 730 ? 125.015 138.090 152.633 1.00 22.23 1030 PHE A O 1
ATOM 5370 N N . GLY A 1 731 ? 127.091 137.479 153.286 1.00 21.03 1031 GLY A N 1
ATOM 5371 C CA . GLY A 1 731 ? 127.713 138.748 152.965 1.00 21.03 1031 GLY A CA 1
ATOM 5372 C C . GLY A 1 731 ? 128.664 138.574 151.797 1.00 21.03 1031 GLY A C 1
ATOM 5373 O O . GLY A 1 731 ? 129.543 137.711 151.819 1.00 21.03 1031 GLY A O 1
ATOM 5374 N N . THR A 1 732 ? 128.465 139.392 150.775 1.00 21.89 1032 THR A N 1
ATOM 5375 C CA . THR A 1 732 ? 129.200 139.283 149.528 1.00 21.89 1032 THR A CA 1
ATOM 5376 C C . THR A 1 732 ? 130.271 140.362 149.439 1.00 21.89 1032 THR A C 1
ATOM 5377 O O . THR A 1 732 ? 130.279 141.334 150.197 1.00 21.89 1032 THR A O 1
ATOM 5381 N N . VAL A 1 733 ? 131.185 140.169 148.485 1.00 23.69 1033 VAL A N 1
ATOM 5382 C CA . VAL A 1 733 ? 132.303 141.092 148.308 1.00 23.69 1033 VAL A CA 1
ATOM 5383 C C . VAL A 1 733 ? 131.806 142.483 147.928 1.00 23.69 1033 VAL A C 1
ATOM 5384 O O . VAL A 1 733 ? 132.404 143.497 148.309 1.00 23.69 1033 VAL A O 1
ATOM 5388 N N . ASN A 1 734 ? 130.694 142.560 147.205 1.00 25.08 1034 ASN A N 1
ATOM 5389 C CA . ASN A 1 734 ? 130.153 143.845 146.778 1.00 25.08 1034 ASN A CA 1
ATOM 5390 C C . ASN A 1 734 ? 129.298 144.515 147.843 1.00 25.08 1034 ASN A C 1
ATOM 5391 O O . ASN A 1 734 ? 128.654 145.527 147.550 1.00 25.08 1034 ASN A O 1
ATOM 5396 N N . GLY A 1 735 ? 129.270 143.982 149.058 1.00 22.72 1035 GLY A N 1
ATOM 5397 C CA . GLY A 1 735 ? 128.562 144.642 150.137 1.00 22.72 1035 GLY A CA 1
ATOM 5398 C C . GLY A 1 735 ? 127.083 144.342 150.219 1.00 22.72 1035 GLY A C 1
ATOM 5399 O O . GLY A 1 735 ? 126.363 145.007 150.972 1.00 22.72 1035 GLY A O 1
ATOM 5400 N N . MET A 1 736 ? 126.596 143.396 149.422 1.00 24.13 1036 MET A N 1
ATOM 5401 C CA . MET A 1 736 ? 125.239 142.874 149.539 1.00 24.13 1036 MET A CA 1
ATOM 5402 C C . MET A 1 736 ? 125.143 142.032 150.801 1.00 24.13 1036 MET A C 1
ATOM 5403 O O . MET A 1 736 ? 126.031 141.216 151.064 1.00 24.13 1036 MET A O 1
ATOM 5408 N N . ILE A 1 737 ? 124.039 142.154 151.529 1.00 24.37 1037 ILE A N 1
ATOM 5409 C CA . ILE A 1 737 ? 123.664 141.150 152.520 1.00 24.37 1037 ILE A CA 1
ATOM 5410 C C . ILE A 1 737 ? 122.348 140.523 152.080 1.00 24.37 1037 ILE A C 1
ATOM 5411 O O . ILE A 1 737 ? 121.308 141.187 152.072 1.00 24.37 1037 ILE A O 1
ATOM 5416 N N . GLY A 1 738 ? 122.396 139.248 151.691 1.00 27.75 1038 GLY A N 1
ATOM 5417 C CA . GLY A 1 738 ? 121.228 138.519 151.259 1.00 27.75 1038 GLY A CA 1
ATOM 5418 C C . GLY A 1 738 ? 120.675 137.597 152.335 1.00 27.75 1038 GLY A C 1
ATOM 5419 O O . GLY A 1 738 ? 121.192 137.495 153.444 1.00 27.75 1038 GLY A O 1
ATOM 5420 N N . LEU A 1 739 ? 119.601 136.899 151.966 1.00 28.42 1039 LEU A N 1
ATOM 5421 C CA . LEU A 1 739 ? 118.914 136.001 152.884 1.00 28.42 1039 LEU A CA 1
ATOM 5422 C C . LEU A 1 739 ? 118.373 134.799 152.126 1.00 28.42 1039 LEU A C 1
ATOM 5423 O O . LEU A 1 739 ? 117.662 134.962 151.132 1.00 28.42 1039 LEU A O 1
ATOM 5428 N N . VAL A 1 740 ? 118.696 133.600 152.603 1.00 27.33 1040 VAL A N 1
ATOM 5429 C CA . VAL A 1 740 ? 118.194 132.357 152.027 1.00 27.33 1040 VAL A CA 1
ATOM 5430 C C . VAL A 1 740 ? 117.151 131.777 152.972 1.00 27.33 1040 VAL A C 1
ATOM 5431 O O . VAL A 1 740 ? 117.476 131.382 154.099 1.00 27.33 1040 VAL A O 1
ATOM 5435 N N . THR A 1 741 ? 115.902 131.713 152.519 1.00 34.30 1041 THR A N 1
ATOM 5436 C CA . THR A 1 741 ? 114.795 131.219 153.330 1.00 34.30 1041 THR A CA 1
ATOM 5437 C C . THR A 1 741 ? 114.128 130.060 152.605 1.00 34.30 1041 THR A C 1
ATOM 5438 O O . THR A 1 741 ? 113.681 130.213 151.464 1.00 34.30 1041 THR A O 1
ATOM 5442 N N . SER A 1 742 ? 114.055 128.909 153.269 1.00 41.71 1042 SER A N 1
ATOM 5443 C CA . SER A 1 742 ? 113.425 127.741 152.671 1.00 41.71 1042 SER A CA 1
ATOM 5444 C C . SER A 1 742 ? 111.919 127.947 152.555 1.00 41.71 1042 SER A C 1
ATOM 5445 O O . SER A 1 742 ? 111.310 128.694 153.324 1.00 41.71 1042 SER A O 1
ATOM 5448 N N . LEU A 1 743 ? 111.316 127.271 151.579 1.00 46.29 1043 LEU A N 1
ATOM 5449 C CA . LEU A 1 743 ? 109.910 127.463 151.261 1.00 46.29 1043 LEU A CA 1
ATOM 5450 C C . LEU A 1 743 ? 109.201 126.121 151.138 1.00 46.29 1043 LEU A C 1
ATOM 5451 O O . LEU A 1 743 ? 109.814 125.089 150.853 1.00 46.29 1043 LEU A O 1
ATOM 5456 N N . SER A 1 744 ? 107.895 126.150 151.386 1.00 54.12 1044 SER A N 1
ATOM 5457 C CA . SER A 1 744 ? 107.033 125.006 151.132 1.00 54.12 1044 SER A CA 1
ATOM 5458 C C . SER A 1 744 ? 106.739 124.882 149.642 1.00 54.12 1044 SER A C 1
ATOM 5459 O O . SER A 1 744 ? 106.792 125.862 148.893 1.00 54.12 1044 SER A O 1
ATOM 5462 N N . GLU A 1 745 ? 106.426 123.657 149.213 1.00 56.75 1045 GLU A N 1
ATOM 5463 C CA . GLU A 1 745 ? 106.165 123.417 147.797 1.00 56.75 1045 GLU A CA 1
ATOM 5464 C C . GLU A 1 745 ? 104.949 124.194 147.306 1.00 56.75 1045 GLU A C 1
ATOM 5465 O O . GLU A 1 745 ? 104.888 124.566 146.128 1.00 56.75 1045 GLU A O 1
ATOM 5471 N N . SER A 1 746 ? 103.983 124.464 148.187 1.00 60.97 1046 SER A N 1
ATOM 5472 C CA . SER A 1 746 ? 102.764 125.144 147.757 1.00 60.97 1046 SER A CA 1
ATOM 5473 C C . SER A 1 746 ? 103.047 126.583 147.334 1.00 60.97 1046 SER A C 1
ATOM 5474 O O . SER A 1 746 ? 102.665 127.001 146.234 1.00 60.97 1046 SER A O 1
ATOM 5477 N N . TRP A 1 747 ? 103.718 127.359 148.191 1.00 60.93 1047 TRP A N 1
ATOM 5478 C CA . TRP A 1 747 ? 104.174 128.689 147.783 1.00 60.93 1047 TRP A CA 1
ATOM 5479 C C . TRP A 1 747 ? 105.211 128.664 146.672 1.00 60.93 1047 TRP A C 1
ATOM 5480 O O . TRP A 1 747 ? 105.279 129.619 145.890 1.00 60.93 1047 TRP A O 1
ATOM 5491 N N . TYR A 1 748 ? 106.023 127.612 146.566 1.00 50.85 1048 TYR A N 1
ATOM 5492 C CA . TYR A 1 748 ? 107.007 127.614 145.490 1.00 50.85 1048 TYR A CA 1
ATOM 5493 C C . TYR A 1 748 ? 106.327 127.575 144.129 1.00 50.85 1048 TYR A C 1
ATOM 5494 O O . TYR A 1 748 ? 106.715 128.312 143.215 1.00 50.85 1048 TYR A O 1
ATOM 5503 N N . ASN A 1 749 ? 105.302 126.735 143.977 1.00 57.28 1049 ASN A N 1
ATOM 5504 C CA . ASN A 1 749 ? 104.564 126.707 142.720 1.00 57.28 1049 ASN A CA 1
ATOM 5505 C C . ASN A 1 749 ? 103.776 127.990 142.504 1.00 57.28 1049 ASN A C 1
ATOM 5506 O O . ASN A 1 749 ? 103.545 128.387 141.356 1.00 57.28 1049 ASN A O 1
ATOM 5511 N N . LEU A 1 750 ? 103.355 128.651 143.583 1.00 58.34 1050 LEU A N 1
ATOM 5512 C CA . LEU A 1 750 ? 102.679 129.933 143.433 1.00 58.34 1050 LEU A CA 1
ATOM 5513 C C . LEU A 1 750 ? 103.668 131.025 143.048 1.00 58.34 1050 LEU A C 1
ATOM 5514 O O . LEU A 1 750 ? 103.427 131.790 142.107 1.00 58.34 1050 LEU A O 1
ATOM 5519 N N . LEU A 1 751 ? 104.789 131.115 143.770 1.00 55.96 1051 LEU A N 1
ATOM 5520 C CA . LEU A 1 751 ? 105.767 132.159 143.489 1.00 55.96 1051 LEU A CA 1
ATOM 5521 C C . LEU A 1 751 ? 106.438 131.972 142.135 1.00 55.96 1051 LEU A C 1
ATOM 5522 O O . LEU A 1 751 ? 106.779 132.960 141.477 1.00 55.96 1051 LEU A O 1
ATOM 5527 N N . LEU A 1 752 ? 106.637 130.726 141.696 1.00 57.11 1052 LEU A N 1
ATOM 5528 C CA . LEU A 1 752 ? 107.254 130.519 140.389 1.00 57.11 1052 LEU A CA 1
ATOM 5529 C C . LEU A 1 752 ? 106.314 130.935 139.268 1.00 57.11 1052 LEU A C 1
ATOM 5530 O O . LEU A 1 752 ? 106.744 131.552 138.287 1.00 57.11 1052 LEU A O 1
ATOM 5535 N N . ASP A 1 753 ? 105.027 130.649 139.406 1.00 63.94 1053 ASP A N 1
ATOM 5536 C CA . ASP A 1 753 ? 104.084 131.137 138.407 1.00 63.94 1053 ASP A CA 1
ATOM 5537 C C . ASP A 1 753 ? 104.077 132.655 138.471 1.00 63.94 1053 ASP A C 1
ATOM 5538 O O . ASP A 1 753 ? 103.999 133.319 137.436 1.00 63.94 1053 ASP A O 1
ATOM 5543 N N . MET A 1 754 ? 104.180 133.208 139.679 1.00 61.16 1054 MET A N 1
ATOM 5544 C CA . MET A 1 754 ? 104.230 134.660 139.848 1.00 61.16 1054 MET A CA 1
ATOM 5545 C C . MET A 1 754 ? 105.451 135.249 139.153 1.00 61.16 1054 MET A C 1
ATOM 5546 O O . MET A 1 754 ? 105.358 136.280 138.491 1.00 61.16 1054 MET A O 1
ATOM 5551 N N . GLN A 1 755 ? 106.595 134.588 139.284 1.00 56.00 1055 GLN A N 1
ATOM 5552 C CA . GLN A 1 755 ? 107.812 135.066 138.643 1.00 56.00 1055 GLN A CA 1
ATOM 5553 C C . GLN A 1 755 ? 107.597 135.185 137.143 1.00 56.00 1055 GLN A C 1
ATOM 5554 O O . GLN A 1 755 ? 107.934 136.208 136.550 1.00 56.00 1055 GLN A O 1
ATOM 5560 N N . ASN A 1 756 ? 106.999 134.165 136.534 1.00 62.82 1056 ASN A N 1
ATOM 5561 C CA . ASN A 1 756 ? 106.772 134.171 135.090 1.00 62.82 1056 ASN A CA 1
ATOM 5562 C C . ASN A 1 756 ? 105.872 135.316 134.634 1.00 62.82 1056 ASN A C 1
ATOM 5563 O O . ASN A 1 756 ? 106.193 136.014 133.670 1.00 62.82 1056 ASN A O 1
ATOM 5568 N N . ARG A 1 757 ? 104.748 135.512 135.319 1.00 69.85 1057 ARG A N 1
ATOM 5569 C CA . ARG A 1 757 ? 103.815 136.568 134.921 1.00 69.85 1057 ARG A CA 1
ATOM 5570 C C . ARG A 1 757 ? 104.438 137.953 135.117 1.00 69.85 1057 ARG A C 1
ATOM 5571 O O . ARG A 1 757 ? 104.242 138.845 134.286 1.00 69.85 1057 ARG A O 1
ATOM 5579 N N . LEU A 1 758 ? 105.205 138.131 136.190 1.00 64.44 1058 LEU A N 1
ATOM 5580 C CA . LEU A 1 758 ? 105.886 139.406 136.415 1.00 64.44 1058 LEU A CA 1
ATOM 5581 C C . LEU A 1 758 ? 106.944 139.661 135.347 1.00 64.44 1058 LEU A C 1
ATOM 5582 O O . LEU A 1 758 ? 107.145 140.805 134.947 1.00 64.44 1058 LEU A O 1
ATOM 5587 N N . ASN A 1 759 ? 107.613 138.608 134.879 1.00 62.25 1059 ASN A N 1
ATOM 5588 C CA . ASN A 1 759 ? 108.593 138.762 133.805 1.00 62.25 1059 ASN A CA 1
ATOM 5589 C C . ASN A 1 759 ? 107.947 139.378 132.583 1.00 62.25 1059 ASN A C 1
ATOM 5590 O O . ASN A 1 759 ? 108.510 140.287 131.971 1.00 62.25 1059 ASN A O 1
ATOM 5595 N N . LYS A 1 760 ? 106.761 138.892 132.229 1.00 65.43 1060 LYS A N 1
ATOM 5596 C CA . LYS A 1 760 ? 106.064 139.402 131.051 1.00 65.43 1060 LYS A CA 1
ATOM 5597 C C . LYS A 1 760 ? 105.711 140.883 131.158 1.00 65.43 1060 LYS A C 1
ATOM 5598 O O . LYS A 1 760 ? 105.792 141.608 130.166 1.00 65.43 1060 LYS A O 1
ATOM 5604 N N . VAL A 1 761 ? 105.322 141.338 132.346 1.00 69.26 1061 VAL A N 1
ATOM 5605 C CA . VAL A 1 761 ? 104.899 142.734 132.502 1.00 69.26 1061 VAL A CA 1
ATOM 5606 C C . VAL A 1 761 ? 106.053 143.694 132.805 1.00 69.26 1061 VAL A C 1
ATOM 5607 O O . VAL A 1 761 ? 106.228 144.686 132.096 1.00 69.26 1061 VAL A O 1
ATOM 5611 N N . ILE A 1 762 ? 106.841 143.408 133.838 1.00 66.98 1062 ILE A N 1
ATOM 5612 C CA . ILE A 1 762 ? 107.932 144.299 134.230 1.00 66.98 1062 ILE A CA 1
ATOM 5613 C C . ILE A 1 762 ? 109.045 144.147 133.196 1.00 66.98 1062 ILE A C 1
ATOM 5614 O O . ILE A 1 762 ? 109.868 143.235 133.283 1.00 66.98 1062 ILE A O 1
ATOM 5619 N N . LYS A 1 763 ? 109.059 145.028 132.199 1.00 64.78 1063 LYS A N 1
ATOM 5620 C CA . LYS A 1 763 ? 110.124 145.034 131.206 1.00 64.78 1063 LYS A CA 1
ATOM 5621 C C . LYS A 1 763 ? 111.438 145.485 131.832 1.00 64.78 1063 LYS A C 1
ATOM 5622 O O . LYS A 1 763 ? 111.475 146.428 132.627 1.00 64.78 1063 LYS A O 1
ATOM 5628 N N . SER A 1 764 ? 112.519 144.804 131.467 1.00 55.25 1064 SER A N 1
ATOM 5629 C CA . SER A 1 764 ? 113.843 145.129 131.973 1.00 55.25 1064 SER A CA 1
ATOM 5630 C C . SER A 1 764 ? 114.494 146.228 131.143 1.00 55.25 1064 SER A C 1
ATOM 5631 O O . SER A 1 764 ? 114.277 146.330 129.931 1.00 55.25 1064 SER A O 1
ATOM 5634 N N . VAL A 1 765 ? 115.307 147.053 131.809 1.00 48.84 1065 VAL A N 1
ATOM 5635 C CA . VAL A 1 765 ? 116.165 147.981 131.085 1.00 48.84 1065 VAL A CA 1
ATOM 5636 C C . VAL A 1 765 ? 117.175 147.185 130.278 1.00 48.84 1065 VAL A C 1
ATOM 5637 O O . VAL A 1 765 ? 117.780 146.229 130.778 1.00 48.84 1065 VAL A O 1
ATOM 5641 N N . GLY A 1 766 ? 117.365 147.576 129.025 1.00 49.54 1066 GLY A N 1
ATOM 5642 C CA . GLY A 1 766 ? 118.248 146.833 128.160 1.00 49.54 1066 GLY A CA 1
ATOM 5643 C C . GLY A 1 766 ? 117.634 145.582 127.585 1.00 49.54 1066 GLY A C 1
ATOM 5644 O O . GLY A 1 766 ? 118.316 144.858 126.850 1.00 49.54 1066 GLY A O 1
ATOM 5645 N N . LYS A 1 767 ? 116.369 145.305 127.905 1.00 51.80 1067 LYS A N 1
ATOM 5646 C CA . LYS A 1 767 ? 115.634 144.211 127.286 1.00 51.80 1067 LYS A CA 1
ATOM 5647 C C . LYS A 1 767 ? 116.342 142.875 127.531 1.00 51.80 1067 LYS A C 1
ATOM 5648 O O . LYS A 1 767 ? 116.377 141.991 126.672 1.00 51.80 1067 LYS A O 1
ATOM 5654 N N . ILE A 1 768 ? 116.915 142.740 128.730 1.00 48.62 1068 ILE A N 1
ATOM 5655 C CA . ILE A 1 768 ? 117.478 141.478 129.209 1.00 48.62 1068 ILE A CA 1
ATOM 5656 C C . ILE A 1 768 ? 116.332 140.624 129.739 1.00 48.62 1068 ILE A C 1
ATOM 5657 O O . ILE A 1 768 ? 115.568 141.064 130.601 1.00 48.62 1068 ILE A O 1
ATOM 5662 N N . GLU A 1 769 ? 116.231 139.390 129.253 1.00 51.41 1069 GLU A N 1
ATOM 5663 C CA . GLU A 1 769 ? 115.300 138.443 129.849 1.00 51.41 1069 GLU A CA 1
ATOM 5664 C C . GLU A 1 769 ? 115.726 138.139 131.279 1.00 51.41 1069 GLU A C 1
ATOM 5665 O O . GLU A 1 769 ? 116.909 137.910 131.546 1.00 51.41 1069 GLU A O 1
ATOM 5671 N N . HIS A 1 770 ? 114.760 138.134 132.203 1.00 47.79 1070 HIS A N 1
ATOM 5672 C CA . HIS A 1 770 ? 115.088 137.811 133.589 1.00 47.79 1070 HIS A CA 1
ATOM 5673 C C . HIS A 1 770 ? 115.681 136.418 133.703 1.00 47.79 1070 HIS A C 1
ATOM 5674 O O . HIS A 1 770 ? 116.661 136.208 134.428 1.00 47.79 1070 HIS A O 1
ATOM 5681 N N . SER A 1 771 ? 115.092 135.452 132.997 1.00 45.22 1071 SER A N 1
ATOM 5682 C CA . SER A 1 771 ? 115.569 134.079 133.090 1.00 45.22 1071 SER A CA 1
ATOM 5683 C C . SER A 1 771 ? 116.994 133.956 132.580 1.00 45.22 1071 SER A C 1
ATOM 5684 O O . SER A 1 771 ? 117.751 133.100 133.052 1.00 45.22 1071 SER A O 1
ATOM 5687 N N . PHE A 1 772 ? 117.374 134.790 131.612 1.00 45.31 1072 PHE A N 1
ATOM 5688 C CA . PHE A 1 772 ? 118.754 134.787 131.145 1.00 45.31 1072 PHE A CA 1
ATOM 5689 C C . PHE A 1 772 ? 119.711 135.329 132.199 1.00 45.31 1072 PHE A C 1
ATOM 5690 O O . PHE A 1 772 ? 120.871 134.906 132.254 1.00 45.31 1072 PHE A O 1
ATOM 5698 N N . TRP A 1 773 ? 119.252 136.259 133.041 1.00 41.07 1073 TRP A N 1
ATOM 5699 C CA . TRP A 1 773 ? 120.129 136.819 134.064 1.00 41.07 1073 TRP A CA 1
ATOM 5700 C C . TRP A 1 773 ? 120.367 135.820 135.189 1.00 41.07 1073 TRP A C 1
ATOM 5701 O O . TRP A 1 773 ? 121.485 135.704 135.704 1.00 41.07 1073 TRP A O 1
ATOM 5712 N N . ARG A 1 774 ? 119.335 135.068 135.563 1.00 39.79 1074 ARG A N 1
ATOM 5713 C CA . ARG A 1 774 ? 119.424 134.124 136.670 1.00 39.79 1074 ARG A CA 1
ATOM 5714 C C . ARG A 1 774 ? 119.984 132.767 136.264 1.00 39.79 1074 ARG A C 1
ATOM 5715 O O . ARG A 1 774 ? 120.156 131.906 137.132 1.00 39.79 1074 ARG A O 1
ATOM 5723 N N . SER A 1 775 ? 120.269 132.555 134.982 1.00 40.65 1075 SER A N 1
ATOM 5724 C CA . SER A 1 775 ? 120.769 131.265 134.525 1.00 40.65 1075 SER A CA 1
ATOM 5725 C C . SER A 1 775 ? 122.122 130.948 135.152 1.00 40.65 1075 SER A C 1
ATOM 5726 O O . SER A 1 775 ? 122.932 131.840 135.410 1.00 40.65 1075 SER A O 1
ATOM 5729 N N . PHE A 1 776 ? 122.360 129.663 135.391 1.00 43.48 1076 PHE A N 1
ATOM 5730 C CA . PHE A 1 776 ? 123.600 129.178 135.995 1.00 43.48 1076 PHE A CA 1
ATOM 5731 C C . PHE A 1 776 ? 124.730 129.311 134.981 1.00 43.48 1076 PHE A C 1
ATOM 5732 O O . PHE A 1 776 ? 124.897 128.461 134.107 1.00 43.48 1076 PHE A O 1
ATOM 5740 N N . HIS A 1 777 ? 125.516 130.386 135.087 1.00 47.20 1077 HIS A N 1
ATOM 5741 C CA . HIS A 1 777 ? 126.576 130.689 134.127 1.00 47.20 1077 HIS A CA 1
ATOM 5742 C C . HIS A 1 777 ? 127.913 130.132 134.621 1.00 47.20 1077 HIS A C 1
ATOM 5743 O O . HIS A 1 777 ? 128.404 130.526 135.683 1.00 47.20 1077 HIS A O 1
ATOM 5750 N N . THR A 1 778 ? 128.491 129.224 133.856 1.00 55.67 1078 THR A N 1
ATOM 5751 C CA . THR A 1 778 ? 129.786 128.662 134.199 1.00 55.67 1078 THR A CA 1
ATOM 5752 C C . THR A 1 778 ? 130.421 128.376 132.862 1.00 55.67 1078 THR A C 1
ATOM 5753 O O . THR A 1 778 ? 129.720 128.014 131.917 1.00 55.67 1078 THR A O 1
ATOM 5757 N N . GLU A 1 779 ? 131.736 128.531 132.752 1.00 67.10 1079 GLU A N 1
ATOM 5758 C CA . GLU A 1 779 ? 132.416 128.346 131.470 1.00 67.10 1079 GLU A CA 1
ATOM 5759 C C . GLU A 1 779 ? 131.900 127.143 130.672 1.00 67.10 1079 GLU A C 1
ATOM 5760 O O . GLU A 1 779 ? 131.679 127.255 129.466 1.00 67.10 1079 GLU A O 1
ATOM 5766 N N . ARG A 1 780 ? 131.698 126.005 131.331 1.00 69.91 1080 ARG A N 1
ATOM 5767 C CA . ARG A 1 780 ? 131.238 124.800 130.642 1.00 69.91 1080 ARG A CA 1
ATOM 5768 C C . ARG A 1 780 ? 129.729 124.741 130.367 1.00 69.91 1080 ARG A C 1
ATOM 5769 O O . ARG A 1 780 ? 129.331 124.408 129.250 1.00 69.91 1080 ARG A O 1
ATOM 5777 N N . LYS A 1 781 ? 128.886 125.061 131.350 1.00 57.92 1081 LYS A N 1
ATOM 5778 C CA . LYS A 1 781 ? 127.434 124.904 131.152 1.00 57.92 1081 LYS A CA 1
ATOM 5779 C C . LYS A 1 781 ? 126.568 126.099 131.502 1.00 57.92 1081 LYS A C 1
ATOM 5780 O O . LYS A 1 781 ? 126.928 126.903 132.355 1.00 57.92 1081 LYS A O 1
ATOM 5786 N N . THR A 1 782 ? 125.418 126.209 130.846 1.00 51.39 1082 THR A N 1
ATOM 5787 C CA . THR A 1 782 ? 124.479 127.296 131.134 1.00 51.39 1082 THR A CA 1
ATOM 5788 C C . THR A 1 782 ? 123.084 126.692 131.284 1.00 51.39 1082 THR A C 1
ATOM 5789 O O . THR A 1 782 ? 122.360 126.528 130.298 1.00 51.39 1082 THR A O 1
ATOM 5793 N N . GLU A 1 783 ? 122.697 126.384 132.521 1.00 47.68 1083 GLU A N 1
ATOM 5794 C CA . GLU A 1 783 ? 121.395 125.766 132.736 1.00 47.68 1083 GLU A CA 1
ATOM 5795 C C . GLU A 1 783 ? 120.436 126.747 133.400 1.00 47.68 1083 GLU A C 1
ATOM 5796 O O . GLU A 1 783 ? 120.862 127.580 134.208 1.00 47.68 1083 GLU A O 1
ATOM 5802 N N . PRO A 1 784 ? 119.145 126.654 133.083 1.00 43.80 1084 PRO A N 1
ATOM 5803 C CA . PRO A 1 784 ? 118.172 127.592 133.657 1.00 43.80 1084 PRO A CA 1
ATOM 5804 C C . PRO A 1 784 ? 118.078 127.465 135.169 1.00 43.80 1084 PRO A C 1
ATOM 5805 O O . PRO A 1 784 ? 118.245 126.384 135.737 1.00 43.80 1084 PRO A O 1
ATOM 5809 N N . ALA A 1 785 ? 117.820 128.596 135.820 1.00 41.82 1085 ALA A N 1
ATOM 5810 C CA . ALA A 1 785 ? 117.666 128.608 137.267 1.00 41.82 1085 ALA A CA 1
ATOM 5811 C C . ALA A 1 785 ? 116.469 127.765 137.685 1.00 41.82 1085 ALA A C 1
ATOM 5812 O O . ALA A 1 785 ? 115.389 127.856 137.097 1.00 41.82 1085 ALA A O 1
ATOM 5814 N N . THR A 1 786 ? 116.664 126.951 138.719 1.00 41.48 1086 THR A N 1
ATOM 5815 C CA . THR A 1 786 ? 115.602 126.101 139.235 1.00 41.48 1086 THR A CA 1
ATOM 5816 C C . THR A 1 786 ? 115.887 125.791 140.695 1.00 41.48 1086 THR A C 1
ATOM 5817 O O . THR A 1 786 ? 117.046 125.646 141.093 1.00 41.48 1086 THR A O 1
ATOM 5821 N N . GLY A 1 787 ? 114.823 125.701 141.487 1.00 41.20 1087 GLY A N 1
ATOM 5822 C CA . GLY A 1 787 ? 114.935 125.474 142.908 1.00 41.20 1087 GLY A CA 1
ATOM 5823 C C . GLY A 1 787 ? 115.098 126.726 143.740 1.00 41.20 1087 GLY A C 1
ATOM 5824 O O . GLY A 1 787 ? 115.011 126.646 144.972 1.00 41.20 1087 GLY A O 1
ATOM 5825 N N . PHE A 1 788 ? 115.309 127.881 143.111 1.00 36.03 1088 PHE A N 1
ATOM 5826 C CA . PHE A 1 788 ? 115.355 129.162 143.798 1.00 36.03 1088 PHE A CA 1
ATOM 5827 C C . PHE A 1 788 ? 114.298 130.093 143.223 1.00 36.03 1088 PHE A C 1
ATOM 5828 O O . PHE A 1 788 ? 113.790 129.888 142.119 1.00 36.03 1088 PHE A O 1
ATOM 5836 N N . ILE A 1 789 ? 113.975 131.127 143.994 1.00 36.15 1089 ILE A N 1
ATOM 5837 C CA . ILE A 1 789 ? 113.064 132.183 143.574 1.00 36.15 1089 ILE A CA 1
ATOM 5838 C C . ILE A 1 789 ? 113.746 133.518 143.818 1.00 36.15 1089 ILE A C 1
ATOM 5839 O O . ILE A 1 789 ? 114.205 133.786 144.933 1.00 36.15 1089 ILE A O 1
ATOM 5844 N N . ASP A 1 790 ? 113.809 134.356 142.789 1.00 42.01 1090 ASP A N 1
ATOM 5845 C CA . ASP A 1 790 ? 114.366 135.691 142.968 1.00 42.01 1090 ASP A CA 1
ATOM 5846 C C . ASP A 1 790 ? 113.358 136.532 143.736 1.00 42.01 1090 ASP A C 1
ATOM 5847 O O . ASP A 1 790 ? 112.263 136.816 143.242 1.00 42.01 1090 ASP A O 1
ATOM 5852 N N . GLY A 1 791 ? 113.735 136.939 144.947 1.00 45.02 1091 GLY A N 1
ATOM 5853 C CA . GLY A 1 791 ? 112.801 137.660 145.790 1.00 45.02 1091 GLY A CA 1
ATOM 5854 C C . GLY A 1 791 ? 112.625 139.104 145.371 1.00 45.02 1091 GLY A C 1
ATOM 5855 O O . GLY A 1 791 ? 111.576 139.704 145.614 1.00 45.02 1091 GLY A O 1
ATOM 5856 N N . ASP A 1 792 ? 113.642 139.682 144.729 1.00 51.17 1092 ASP A N 1
ATOM 5857 C CA . ASP A 1 792 ? 113.545 141.078 144.319 1.00 51.17 1092 ASP A CA 1
ATOM 5858 C C . ASP A 1 792 ? 112.453 141.272 143.275 1.00 51.17 1092 ASP A C 1
ATOM 5859 O O . ASP A 1 792 ? 111.734 142.277 143.293 1.00 51.17 1092 ASP A O 1
ATOM 5864 N N . LEU A 1 793 ? 112.293 140.304 142.371 1.00 51.80 1093 LEU A N 1
ATOM 5865 C CA . LEU A 1 793 ? 111.201 140.394 141.408 1.00 51.80 1093 LEU A CA 1
ATOM 5866 C C . LEU A 1 793 ? 109.855 140.179 142.085 1.00 51.80 1093 LEU A C 1
ATOM 5867 O O . LEU A 1 793 ? 108.873 140.857 141.762 1.00 51.80 1093 LEU A O 1
ATOM 5872 N N . ILE A 1 794 ? 109.792 139.244 143.036 1.00 52.84 1094 ILE A N 1
ATOM 5873 C CA . ILE A 1 794 ? 108.540 138.990 143.740 1.00 52.84 1094 ILE A CA 1
ATOM 5874 C C . ILE A 1 794 ? 108.136 140.210 144.557 1.00 52.84 1094 ILE A C 1
ATOM 5875 O O . ILE A 1 794 ? 106.947 140.528 144.684 1.00 52.84 1094 ILE A O 1
ATOM 5880 N N . GLU A 1 795 ? 109.120 140.931 145.095 1.00 57.27 1095 GLU A N 1
ATOM 5881 C CA . GLU A 1 795 ? 108.847 142.119 145.890 1.00 57.27 1095 GLU A CA 1
ATOM 5882 C C . GLU A 1 795 ? 108.578 143.349 145.035 1.00 57.27 1095 GLU A C 1
ATOM 5883 O O . GLU A 1 795 ? 108.182 144.385 145.580 1.00 57.27 1095 GLU A O 1
ATOM 5889 N N . SER A 1 796 ? 108.775 143.259 143.716 1.00 63.89 1096 SER A N 1
ATOM 5890 C CA . SER A 1 796 ? 108.349 144.315 142.804 1.00 63.89 1096 SER A CA 1
ATOM 5891 C C . SER A 1 796 ? 106.846 144.501 142.814 1.00 63.89 1096 SER A C 1
ATOM 5892 O O . SER A 1 796 ? 106.363 145.563 142.407 1.00 63.89 1096 SER A O 1
ATOM 5895 N N . PHE A 1 797 ? 106.107 143.480 143.246 1.00 73.06 1097 PHE A N 1
ATOM 5896 C CA . PHE A 1 797 ? 104.658 143.483 143.122 1.00 73.06 1097 PHE A CA 1
ATOM 5897 C C . PHE A 1 797 ? 104.057 144.624 143.937 1.00 73.06 1097 PHE A C 1
ATOM 5898 O O . PHE A 1 797 ? 102.971 145.117 143.613 1.00 73.06 1097 PHE A O 1
ATOM 5906 N N . LEU A 1 798 ? 104.775 145.087 144.966 1.00 74.51 1098 LEU A N 1
ATOM 5907 C CA . LEU A 1 798 ? 104.234 146.097 145.874 1.00 74.51 1098 LEU A CA 1
ATOM 5908 C C . LEU A 1 798 ? 103.910 147.404 145.162 1.00 74.51 1098 LEU A C 1
ATOM 5909 O O . LEU A 1 798 ? 102.944 148.086 145.520 1.00 74.51 1098 LEU A O 1
ATOM 5914 N N . ASP A 1 799 ? 104.697 147.781 144.159 1.00 80.05 1099 ASP A N 1
ATOM 5915 C CA . ASP A 1 799 ? 104.441 149.049 143.491 1.00 80.05 1099 ASP A CA 1
ATOM 5916 C C . ASP A 1 799 ? 104.456 148.983 141.966 1.00 80.05 1099 ASP A C 1
ATOM 5917 O O . ASP A 1 799 ? 104.649 150.018 141.320 1.00 80.05 1099 ASP A O 1
ATOM 5922 N N . ILE A 1 800 ? 104.184 147.810 141.384 1.00 83.32 1100 ILE A N 1
ATOM 5923 C CA . ILE A 1 800 ? 103.703 147.753 140.007 1.00 83.32 1100 ILE A CA 1
ATOM 5924 C C . ILE A 1 800 ? 102.289 148.328 139.962 1.00 83.32 1100 ILE A C 1
ATOM 5925 O O . ILE A 1 800 ? 101.523 148.218 140.928 1.00 83.32 1100 ILE A O 1
ATOM 5930 N N . SER A 1 801 ? 101.938 148.953 138.836 1.00 90.46 1101 SER A N 1
ATOM 5931 C CA . SER A 1 801 ? 100.676 149.680 138.724 1.00 90.46 1101 SER A CA 1
ATOM 5932 C C . SER A 1 801 ? 99.482 148.756 138.931 1.00 90.46 1101 SER A C 1
ATOM 5933 O O . SER A 1 801 ? 99.510 147.585 138.546 1.00 90.46 1101 SER A O 1
ATOM 5936 N N . ARG A 1 802 ? 98.424 149.301 139.539 1.00 93.95 1102 ARG A N 1
ATOM 5937 C CA . ARG A 1 802 ? 97.247 148.500 139.878 1.00 93.95 1102 ARG A CA 1
ATOM 5938 C C . ARG A 1 802 ? 96.625 147.794 138.678 1.00 93.95 1102 ARG A C 1
ATOM 5939 O O . ARG A 1 802 ? 96.337 146.592 138.788 1.00 93.95 1102 ARG A O 1
ATOM 5947 N N . PRO A 1 803 ? 96.356 148.452 137.540 1.00 94.51 1103 PRO A N 1
ATOM 5948 C CA . PRO A 1 803 ? 95.874 147.682 136.380 1.00 94.51 1103 PRO A CA 1
ATOM 5949 C C . PRO A 1 803 ? 96.840 146.599 135.934 1.00 94.51 1103 PRO A C 1
ATOM 5950 O O . PRO A 1 803 ? 96.402 145.522 135.507 1.00 94.51 1103 PRO A O 1
ATOM 5954 N N . LYS A 1 804 ? 98.150 146.849 136.036 1.00 91.76 1104 LYS A N 1
ATOM 5955 C CA . LYS A 1 804 ? 99.127 145.821 135.694 1.00 91.76 1104 LYS A CA 1
ATOM 5956 C C . LYS A 1 804 ? 99.098 144.685 136.704 1.00 91.76 1104 LYS A C 1
ATOM 5957 O O . LYS A 1 804 ? 99.419 143.536 136.380 1.00 91.76 1104 LYS A O 1
ATOM 5963 N N . MET A 1 805 ? 98.732 144.996 137.944 1.00 92.28 1105 MET A N 1
ATOM 5964 C CA . MET A 1 805 ? 98.516 143.965 138.950 1.00 92.28 1105 MET A CA 1
ATOM 5965 C C . MET A 1 805 ? 97.369 143.041 138.567 1.00 92.28 1105 MET A C 1
ATOM 5966 O O . MET A 1 805 ? 97.445 141.825 138.773 1.00 92.28 1105 MET A O 1
ATOM 5971 N N . GLN A 1 806 ? 96.299 143.597 137.998 1.00 92.71 1106 GLN A N 1
ATOM 5972 C CA . GLN A 1 806 ? 95.205 142.754 137.533 1.00 92.71 1106 GLN A CA 1
ATOM 5973 C C . GLN A 1 806 ? 95.650 141.893 136.360 1.00 92.71 1106 GLN A C 1
ATOM 5974 O O . GLN A 1 806 ? 95.179 140.763 136.191 1.00 92.71 1106 GLN A O 1
ATOM 5980 N N . GLU A 1 807 ? 96.581 142.415 135.558 1.00 93.36 1107 GLU A N 1
ATOM 5981 C CA . GLU A 1 807 ? 97.174 141.667 134.454 1.00 93.36 1107 GLU A CA 1
ATOM 5982 C C . GLU A 1 807 ? 97.767 140.356 134.952 1.00 93.36 1107 GLU A C 1
ATOM 5983 O O . GLU A 1 807 ? 97.476 139.278 134.420 1.00 93.36 1107 GLU A O 1
ATOM 5989 N N . VAL A 1 808 ? 98.647 140.444 135.941 1.00 86.95 1108 VAL A N 1
ATOM 5990 C CA . VAL A 1 808 ? 99.339 139.236 136.393 1.00 86.95 1108 VAL A CA 1
ATOM 5991 C C . VAL A 1 808 ? 98.457 138.274 137.183 1.00 86.95 1108 VAL A C 1
ATOM 5992 O O . VAL A 1 808 ? 98.527 137.067 136.967 1.00 86.95 1108 VAL A O 1
ATOM 5996 N N . VAL A 1 809 ? 97.601 138.782 138.060 1.00 93.09 1109 VAL A N 1
ATOM 5997 C CA . VAL A 1 809 ? 96.835 137.875 138.910 1.00 93.09 1109 VAL A CA 1
ATOM 5998 C C . VAL A 1 809 ? 95.615 137.282 138.219 1.00 93.09 1109 VAL A C 1
ATOM 5999 O O . VAL A 1 809 ? 94.986 136.371 138.780 1.00 93.09 1109 VAL A O 1
ATOM 6003 N N . ALA A 1 810 ? 95.258 137.761 137.024 1.00 94.69 1110 ALA A N 1
ATOM 6004 C CA . ALA A 1 810 ? 94.002 137.345 136.407 1.00 94.69 1110 ALA A CA 1
ATOM 6005 C C . ALA A 1 810 ? 93.984 135.850 136.111 1.00 94.69 1110 ALA A C 1
ATOM 6006 O O . ALA A 1 810 ? 92.954 135.186 136.277 1.00 94.69 1110 ALA A O 1
ATOM 6008 N N . ASN A 1 811 ? 95.137 135.300 135.748 1.00 98.10 1111 ASN A N 1
ATOM 6009 C CA . ASN A 1 811 ? 95.225 133.868 135.478 1.00 98.10 1111 ASN A CA 1
ATOM 6010 C C . ASN A 1 811 ? 95.337 133.047 136.758 1.00 98.10 1111 ASN A C 1
ATOM 6011 O O . ASN A 1 811 ? 94.506 132.172 137.003 1.00 98.10 1111 ASN A O 1
ATOM 6016 N N . LEU A 1 812 ? 96.352 133.321 137.574 1.00 93.77 1112 LEU A N 1
ATOM 6017 C CA . LEU A 1 812 ? 96.574 132.533 138.793 1.00 93.77 1112 LEU A CA 1
ATOM 6018 C C . LEU A 1 812 ? 95.447 132.657 139.809 1.00 93.77 1112 LEU A C 1
ATOM 6019 O O . LEU A 1 812 ? 95.184 133.747 140.319 1.00 93.77 1112 LEU A O 1
ATOM 6024 N N . GLN A 1 813 ? 94.784 131.543 140.111 1.00 97.09 1113 GLN A N 1
ATOM 6025 C CA . GLN A 1 813 ? 93.729 131.555 141.112 1.00 97.09 1113 GLN A CA 1
ATOM 6026 C C . GLN A 1 813 ? 93.940 130.397 142.089 1.00 97.09 1113 GLN A C 1
ATOM 6027 O O . GLN A 1 813 ? 93.062 129.565 142.300 1.00 97.09 1113 GLN A O 1
ATOM 6033 N N . TYR A 1 814 ? 95.144 130.312 142.661 1.00 94.27 1114 TYR A N 1
ATOM 6034 C CA . TYR A 1 814 ? 95.482 129.201 143.542 1.00 94.27 1114 TYR A CA 1
ATOM 6035 C C . TYR A 1 814 ? 94.469 129.081 144.672 1.00 94.27 1114 TYR A C 1
ATOM 6036 O O . TYR A 1 814 ? 94.043 130.082 145.255 1.00 94.27 1114 TYR A O 1
ATOM 6045 N N . ASP A 1 815 ? 94.083 127.845 144.972 1.00 94.87 1115 ASP A N 1
ATOM 6046 C CA . ASP A 1 815 ? 93.051 127.583 145.967 1.00 94.87 1115 ASP A CA 1
ATOM 6047 C C . ASP A 1 815 ? 93.145 126.153 146.487 1.00 94.87 1115 ASP A C 1
ATOM 6048 O O . ASP A 1 815 ? 92.244 125.674 147.176 1.00 94.87 1115 ASP A O 1
ATOM 6050 N N . THR A 1 825 ? 92.173 136.786 145.519 1.00 85.76 1125 THR A N 1
ATOM 6051 C CA . THR A 1 825 ? 93.058 136.796 144.360 1.00 85.76 1125 THR A CA 1
ATOM 6052 C C . THR A 1 825 ? 93.977 138.012 144.367 1.00 85.76 1125 THR A C 1
ATOM 6053 O O . THR A 1 825 ? 95.162 137.900 144.678 1.00 85.76 1125 THR A O 1
ATOM 6057 N N . ALA A 1 826 ? 93.423 139.174 144.018 1.00 83.34 1126 ALA A N 1
ATOM 6058 C CA . ALA A 1 826 ? 94.212 140.395 143.912 1.00 83.34 1126 ALA A CA 1
ATOM 6059 C C . ALA A 1 826 ? 94.872 140.748 145.238 1.00 83.34 1126 ALA A C 1
ATOM 6060 O O . ALA A 1 826 ? 96.101 140.710 145.355 1.00 83.34 1126 ALA A O 1
ATOM 6062 N N . ASP A 1 827 ? 94.064 141.086 146.244 1.00 84.38 1127 ASP A N 1
ATOM 6063 C CA . ASP A 1 827 ? 94.607 141.384 147.563 1.00 84.38 1127 ASP A CA 1
ATOM 6064 C C . ASP A 1 827 ? 95.173 140.149 148.249 1.00 84.38 1127 ASP A C 1
ATOM 6065 O O . ASP A 1 827 ? 96.011 140.285 149.147 1.00 84.38 1127 ASP A O 1
ATOM 6070 N N . ASP A 1 828 ? 94.730 138.951 147.856 1.00 83.54 1128 ASP A N 1
ATOM 6071 C CA . ASP A 1 828 ? 95.285 137.734 148.438 1.00 83.54 1128 ASP A CA 1
ATOM 6072 C C . ASP A 1 828 ? 96.769 137.603 148.121 1.00 83.54 1128 ASP A C 1
ATOM 6073 O O . ASP A 1 828 ? 97.545 137.091 148.937 1.00 83.54 1128 ASP A O 1
ATOM 6078 N N . LEU A 1 829 ? 97.186 138.077 146.947 1.00 79.86 1129 LEU A N 1
ATOM 6079 C CA . LEU A 1 829 ? 98.603 138.067 146.609 1.00 79.86 1129 LEU A CA 1
ATOM 6080 C C . LEU A 1 829 ? 99.335 139.269 147.190 1.00 79.86 1129 LEU A C 1
ATOM 6081 O O . LEU A 1 829 ? 100.539 139.183 147.458 1.00 79.86 1129 LEU A O 1
ATOM 6086 N N . ILE A 1 830 ? 98.635 140.388 147.393 1.00 78.89 1130 ILE A N 1
ATOM 6087 C CA . ILE A 1 830 ? 99.249 141.527 148.065 1.00 78.89 1130 ILE A CA 1
ATOM 6088 C C . ILE A 1 830 ? 99.588 141.178 149.506 1.00 78.89 1130 ILE A C 1
ATOM 6089 O O . ILE A 1 830 ? 100.565 141.689 150.066 1.00 78.89 1130 ILE A O 1
ATOM 6094 N N . LYS A 1 831 ? 98.799 140.305 150.131 1.00 76.60 1131 LYS A N 1
ATOM 6095 C CA . LYS A 1 831 ? 99.075 139.935 151.513 1.00 76.60 1131 LYS A CA 1
ATOM 6096 C C . LYS A 1 831 ? 100.295 139.027 151.604 1.00 76.60 1131 LYS A C 1
ATOM 6097 O O . LYS A 1 831 ? 101.165 139.225 152.459 1.00 76.60 1131 LYS A O 1
ATOM 6103 N N . VAL A 1 832 ? 100.375 138.023 150.727 1.00 74.52 1132 VAL A N 1
ATOM 6104 C CA . VAL A 1 832 ? 101.470 137.062 150.817 1.00 74.52 1132 VAL A CA 1
ATOM 6105 C C . VAL A 1 832 ? 102.813 137.712 150.500 1.00 74.52 1132 VAL A C 1
ATOM 6106 O O . VAL A 1 832 ? 103.841 137.321 151.066 1.00 74.52 1132 VAL A O 1
ATOM 6110 N N . VAL A 1 833 ? 102.845 138.702 149.603 1.00 72.50 1133 VAL A N 1
ATOM 6111 C CA . VAL A 1 833 ? 104.109 139.391 149.363 1.00 72.50 1133 VAL A CA 1
ATOM 6112 C C . VAL A 1 833 ? 104.487 140.243 150.567 1.00 72.50 1133 VAL A C 1
ATOM 6113 O O . VAL A 1 833 ? 105.675 140.435 150.852 1.00 72.50 1133 VAL A O 1
ATOM 6117 N N . GLU A 1 834 ? 103.494 140.764 151.296 1.00 73.14 1134 GLU A N 1
ATOM 6118 C CA . GLU A 1 834 ? 103.785 141.413 152.568 1.00 73.14 1134 GLU A CA 1
ATOM 6119 C C . GLU A 1 834 ? 104.243 140.402 153.610 1.00 73.14 1134 GLU A C 1
ATOM 6120 O O . GLU A 1 834 ? 105.006 140.751 154.517 1.00 73.14 1134 GLU A O 1
ATOM 6126 N N . GLU A 1 835 ? 103.783 139.152 153.500 1.00 72.75 1135 GLU A N 1
ATOM 6127 C CA . GLU A 1 835 ? 104.320 138.094 154.347 1.00 72.75 1135 GLU A CA 1
ATOM 6128 C C . GLU A 1 835 ? 105.788 137.836 154.041 1.00 72.75 1135 GLU A C 1
ATOM 6129 O O . GLU A 1 835 ? 106.548 137.438 154.931 1.00 72.75 1135 GLU A O 1
ATOM 6135 N N . LEU A 1 836 ? 106.202 138.058 152.794 1.00 65.53 1136 LEU A N 1
ATOM 6136 C CA . LEU A 1 836 ? 107.571 137.790 152.376 1.00 65.53 1136 LEU A CA 1
ATOM 6137 C C . LEU A 1 836 ? 108.514 138.960 152.624 1.00 65.53 1136 LEU A C 1
ATOM 6138 O O . LEU A 1 836 ? 109.706 138.740 152.862 1.00 65.53 1136 LEU A O 1
ATOM 6143 N N . THR A 1 837 ? 108.016 140.196 152.562 1.00 65.09 1137 THR A N 1
ATOM 6144 C CA . THR A 1 837 ? 108.867 141.366 152.743 1.00 65.09 1137 THR A CA 1
ATOM 6145 C C . THR A 1 837 ? 109.267 141.606 154.193 1.00 65.09 1137 THR A C 1
ATOM 6146 O O . THR A 1 837 ? 110.215 142.361 154.436 1.00 65.09 1137 THR A O 1
ATOM 6150 N N . ARG A 1 838 ? 108.575 141.002 155.154 1.00 65.82 1138 ARG A N 1
ATOM 6151 C CA . ARG A 1 838 ? 108.861 141.206 156.567 1.00 65.82 1138 ARG A CA 1
ATOM 6152 C C . ARG A 1 838 ? 109.932 140.263 157.103 1.00 65.82 1138 ARG A C 1
ATOM 6153 O O . ARG A 1 838 ? 110.284 140.356 158.283 1.00 65.82 1138 ARG A O 1
ATOM 6161 N N . ILE A 1 839 ? 110.443 139.347 156.275 1.00 56.67 1139 ILE A N 1
ATOM 6162 C CA . ILE A 1 839 ? 111.480 138.420 156.724 1.00 56.67 1139 ILE A CA 1
ATOM 6163 C C . ILE A 1 839 ? 112.872 139.037 156.725 1.00 56.67 1139 ILE A C 1
ATOM 6164 O O . ILE A 1 839 ? 113.803 138.433 157.279 1.00 56.67 1139 ILE A O 1
ATOM 6169 N N . HIS A 1 840 ? 113.047 140.214 156.133 1.00 52.98 1140 HIS A N 1
ATOM 6170 C CA . HIS A 1 840 ? 114.357 140.856 156.085 1.00 52.98 1140 HIS A CA 1
ATOM 6171 C C . HIS A 1 840 ? 114.268 142.324 156.484 1.00 52.98 1140 HIS A C 1
ATOM 6172 O O . HIS A 1 840 ? 113.186 142.905 156.530 1.00 52.98 1140 HIS A O 1
ATOM 6180 N N . ALA B 2 108 ? 144.514 107.084 82.240 1.00 169.89 105 ALA B N 1
ATOM 6181 C CA . ALA B 2 108 ? 143.137 106.607 82.183 1.00 169.89 105 ALA B CA 1
ATOM 6182 C C . ALA B 2 108 ? 142.178 107.743 81.837 1.00 169.89 105 ALA B C 1
ATOM 6183 O O . ALA B 2 108 ? 142.563 108.912 81.837 1.00 169.89 105 ALA B O 1
ATOM 6185 N N . ARG B 2 109 ? 140.928 107.414 81.534 1.00 171.76 106 ARG B N 1
ATOM 6186 C CA . ARG B 2 109 ? 139.959 108.443 81.163 1.00 171.76 106 ARG B CA 1
ATOM 6187 C C . ARG B 2 109 ? 139.637 109.372 82.322 1.00 171.76 106 ARG B C 1
ATOM 6188 O O . ARG B 2 109 ? 139.299 110.535 82.107 1.00 171.76 106 ARG B O 1
ATOM 6196 N N . PHE B 2 110 ? 139.750 108.873 83.546 1.00 167.71 107 PHE B N 1
ATOM 6197 C CA . PHE B 2 110 ? 139.405 109.666 84.719 1.00 167.71 107 PHE B CA 1
ATOM 6198 C C . PHE B 2 110 ? 140.529 110.591 85.164 1.00 167.71 107 PHE B C 1
ATOM 6199 O O . PHE B 2 110 ? 140.363 111.313 86.152 1.00 167.71 107 PHE B O 1
ATOM 6207 N N . ALA B 2 111 ? 141.666 110.584 84.466 1.00 165.78 108 ALA B N 1
ATOM 6208 C CA . ALA B 2 111 ? 142.757 111.498 84.776 1.00 165.78 108 ALA B CA 1
ATOM 6209 C C . ALA B 2 111 ? 142.392 112.954 84.518 1.00 165.78 108 ALA B C 1
ATOM 6210 O O . ALA B 2 111 ? 143.097 113.847 85.001 1.00 165.78 108 ALA B O 1
ATOM 6212 N N . THR B 2 112 ? 141.300 113.186 83.795 1.00 169.61 109 THR B N 1
ATOM 6213 C CA . THR B 2 112 ? 140.836 114.549 83.556 1.00 169.61 109 THR B CA 1
ATOM 6214 C C . THR B 2 112 ? 139.954 115.008 84.703 1.00 169.61 109 THR B C 1
ATOM 6215 O O . THR B 2 112 ? 139.616 114.222 85.589 1.00 169.61 109 THR B O 1
ATOM 6219 N N . ALA B 2 113 ? 139.614 116.293 84.715 1.00 164.96 110 ALA B N 1
ATOM 6220 C CA . ALA B 2 113 ? 138.770 116.836 85.774 1.00 164.96 110 ALA B CA 1
ATOM 6221 C C . ALA B 2 113 ? 137.547 115.962 86.000 1.00 164.96 110 ALA B C 1
ATOM 6222 O O . ALA B 2 113 ? 137.160 115.720 87.144 1.00 164.96 110 ALA B O 1
ATOM 6224 N N . ASN B 2 114 ? 136.946 115.484 84.914 1.00 168.66 111 ASN B N 1
ATOM 6225 C CA . ASN B 2 114 ? 135.760 114.641 85.030 1.00 168.66 111 ASN B CA 1
ATOM 6226 C C . ASN B 2 114 ? 136.140 113.202 85.335 1.00 168.66 111 ASN B C 1
ATOM 6227 O O . ASN B 2 114 ? 136.256 112.376 84.429 1.00 168.66 111 ASN B O 1
ATOM 6232 N N . GLY B 2 115 ? 136.341 112.902 86.611 1.00 165.77 112 GLY B N 1
ATOM 6233 C CA . GLY B 2 115 ? 136.674 111.557 87.028 1.00 165.77 112 GLY B CA 1
ATOM 6234 C C . GLY B 2 115 ? 135.434 110.742 87.328 1.00 165.77 112 GLY B C 1
ATOM 6235 O O . GLY B 2 115 ? 134.324 111.069 86.899 1.00 165.77 112 GLY B O 1
ATOM 6236 N N . ALA B 2 116 ? 135.634 109.650 88.070 1.00 160.91 113 ALA B N 1
ATOM 6237 C CA . ALA B 2 116 ? 134.505 108.805 88.447 1.00 160.91 113 ALA B CA 1
ATOM 6238 C C . ALA B 2 116 ? 133.506 109.580 89.297 1.00 160.91 113 ALA B C 1
ATOM 6239 O O . ALA B 2 116 ? 132.290 109.388 89.181 1.00 160.91 113 ALA B O 1
ATOM 6241 N N . TYR B 2 117 ? 134.014 110.490 90.124 1.00 157.10 114 TYR B N 1
ATOM 6242 C CA . TYR B 2 117 ? 133.144 111.345 90.931 1.00 157.10 114 TYR B CA 1
ATOM 6243 C C . TYR B 2 117 ? 133.603 112.789 90.791 1.00 157.10 114 TYR B C 1
ATOM 6244 O O . TYR B 2 117 ? 133.026 113.681 91.412 1.00 157.10 114 TYR B O 1
ATOM 6253 N N . GLY B 2 118 ? 134.616 113.032 89.962 1.00 158.50 115 GLY B N 1
ATOM 6254 C CA . GLY B 2 118 ? 135.181 114.368 89.825 1.00 158.50 115 GLY B CA 1
ATOM 6255 C C . GLY B 2 118 ? 134.372 115.471 89.178 1.00 158.50 115 GLY B C 1
ATOM 6256 O O . GLY B 2 118 ? 133.321 115.216 88.587 1.00 158.50 115 GLY B O 1
ATOM 6257 N N . ILE B 2 119 ? 134.865 116.704 89.280 1.00 160.68 116 ILE B N 1
ATOM 6258 C CA . ILE B 2 119 ? 134.167 117.865 88.713 1.00 160.68 116 ILE B CA 1
ATOM 6259 C C . ILE B 2 119 ? 133.815 117.694 87.235 1.00 160.68 116 ILE B C 1
ATOM 6260 O O . ILE B 2 119 ? 134.676 117.369 86.418 1.00 160.68 116 ILE B O 1
ATOM 6265 N N . ARG B 2 120 ? 132.548 117.912 86.893 1.00 164.74 117 ARG B N 1
ATOM 6266 C CA . ARG B 2 120 ? 132.123 117.812 85.498 1.00 164.74 117 ARG B CA 1
ATOM 6267 C C . ARG B 2 120 ? 132.449 119.091 84.736 1.00 164.74 117 ARG B C 1
ATOM 6268 O O . ARG B 2 120 ? 133.488 119.190 84.084 1.00 164.74 117 ARG B O 1
ATOM 6276 N N . PRO B 2 124 ? 139.062 125.383 82.267 1.00 152.21 121 PRO B N 1
ATOM 6277 C CA . PRO B 2 124 ? 139.605 124.110 81.789 1.00 152.21 121 PRO B CA 1
ATOM 6278 C C . PRO B 2 124 ? 141.041 123.893 82.247 1.00 152.21 121 PRO B C 1
ATOM 6279 O O . PRO B 2 124 ? 141.311 122.892 82.908 1.00 152.21 121 PRO B O 1
ATOM 6283 N N . ALA B 2 125 ? 141.948 124.800 81.905 1.00 149.71 122 ALA B N 1
ATOM 6284 C CA . ALA B 2 125 ? 143.319 124.684 82.387 1.00 149.71 122 ALA B CA 1
ATOM 6285 C C . ALA B 2 125 ? 143.378 124.811 83.901 1.00 149.71 122 ALA B C 1
ATOM 6286 O O . ALA B 2 125 ? 144.218 124.180 84.553 1.00 149.71 122 ALA B O 1
ATOM 6288 N N . TRP B 2 126 ? 142.508 125.631 84.479 1.00 149.27 123 TRP B N 1
ATOM 6289 C CA . TRP B 2 126 ? 142.469 125.764 85.932 1.00 149.27 123 TRP B CA 1
ATOM 6290 C C . TRP B 2 126 ? 141.858 124.519 86.538 1.00 149.27 123 TRP B C 1
ATOM 6291 O O . TRP B 2 126 ? 142.273 124.074 87.602 1.00 149.27 123 TRP B O 1
ATOM 6302 N N . ASP B 2 127 ? 140.864 123.958 85.868 1.00 151.36 124 ASP B N 1
ATOM 6303 C CA . ASP B 2 127 ? 140.193 122.755 86.353 1.00 151.36 124 ASP B CA 1
ATOM 6304 C C . ASP B 2 127 ? 141.157 121.582 86.434 1.00 151.36 124 ASP B C 1
ATOM 6305 O O . ASP B 2 127 ? 141.037 120.729 87.321 1.00 151.36 124 ASP B O 1
ATOM 6310 N N . SER B 2 128 ? 142.117 121.515 85.508 1.00 150.49 125 SER B N 1
ATOM 6311 C CA . SER B 2 128 ? 143.130 120.471 85.587 1.00 150.49 125 SER B CA 1
ATOM 6312 C C . SER B 2 128 ? 143.990 120.648 86.829 1.00 150.49 125 SER B C 1
ATOM 6313 O O . SER B 2 128 ? 144.415 119.664 87.446 1.00 150.49 125 SER B O 1
ATOM 6316 N N . ALA B 2 129 ? 144.248 121.900 87.217 1.00 147.33 126 ALA B N 1
ATOM 6317 C CA . ALA B 2 129 ? 144.972 122.151 88.457 1.00 147.33 126 ALA B CA 1
ATOM 6318 C C . ALA B 2 129 ? 144.153 121.729 89.669 1.00 147.33 126 ALA B C 1
ATOM 6319 O O . ALA B 2 129 ? 144.710 121.282 90.678 1.00 147.33 126 ALA B O 1
ATOM 6321 N N . ILE B 2 130 ? 142.825 121.859 89.589 1.00 147.01 127 ILE B N 1
ATOM 6322 C CA . ILE B 2 130 ? 141.977 121.405 90.687 1.00 147.01 127 ILE B CA 1
ATOM 6323 C C . ILE B 2 130 ? 142.059 119.892 90.822 1.00 147.01 127 ILE B C 1
ATOM 6324 O O . ILE B 2 130 ? 142.118 119.353 91.935 1.00 147.01 127 ILE B O 1
ATOM 6329 N N . TRP B 2 131 ? 142.081 119.183 89.692 1.00 150.74 128 TRP B N 1
ATOM 6330 C CA . TRP B 2 131 ? 142.259 117.736 89.730 1.00 150.74 128 TRP B CA 1
ATOM 6331 C C . TRP B 2 131 ? 143.631 117.357 90.263 1.00 150.74 128 TRP B C 1
ATOM 6332 O O . TRP B 2 131 ? 143.778 116.348 90.963 1.00 150.74 128 TRP B O 1
ATOM 6343 N N . GLY B 2 132 ? 144.644 118.171 89.977 1.00 144.97 129 GLY B N 1
ATOM 6344 C CA . GLY B 2 132 ? 145.951 117.911 90.552 1.00 144.97 129 GLY B CA 1
ATOM 6345 C C . GLY B 2 132 ? 145.967 118.151 92.048 1.00 144.97 129 GLY B C 1
ATOM 6346 O O . GLY B 2 132 ? 146.674 117.466 92.790 1.00 144.97 129 GLY B O 1
ATOM 6347 N N . LEU B 2 133 ? 145.170 119.115 92.512 1.00 139.76 130 LEU B N 1
ATOM 6348 C CA . LEU B 2 133 ? 145.067 119.376 93.942 1.00 139.76 130 LEU B CA 1
ATOM 6349 C C . LEU B 2 133 ? 144.393 118.215 94.662 1.00 139.76 130 LEU B C 1
ATOM 6350 O O . LEU B 2 133 ? 144.907 117.699 95.660 1.00 139.76 130 LEU B O 1
ATOM 6355 N N . LEU B 2 134 ? 143.233 117.786 94.157 1.00 137.82 131 LEU B N 1
ATOM 6356 C CA . LEU B 2 134 ? 142.481 116.726 94.820 1.00 137.82 131 LEU B CA 1
ATOM 6357 C C . LEU B 2 134 ? 143.212 115.391 94.777 1.00 137.82 131 LEU B C 1
ATOM 6358 O O . LEU B 2 134 ? 143.123 114.606 95.727 1.00 137.82 131 LEU B O 1
ATOM 6363 N N . ARG B 2 135 ? 143.942 115.117 93.694 1.00 138.46 132 ARG B N 1
ATOM 6364 C CA . ARG B 2 135 ? 144.609 113.825 93.569 1.00 138.46 132 ARG B CA 1
ATOM 6365 C C . ARG B 2 135 ? 145.903 113.780 94.368 1.00 138.46 132 ARG B C 1
ATOM 6366 O O . ARG B 2 135 ? 146.283 112.719 94.878 1.00 138.46 132 ARG B O 1
ATOM 6374 N N . GLU B 2 136 ? 146.583 114.922 94.500 1.00 136.56 133 GLU B N 1
ATOM 6375 C CA . GLU B 2 136 ? 147.816 114.957 95.275 1.00 136.56 133 GLU B CA 1
ATOM 6376 C C . GLU B 2 136 ? 147.554 114.609 96.730 1.00 136.56 133 GLU B C 1
ATOM 6377 O O . GLU B 2 136 ? 148.434 114.070 97.409 1.00 136.56 133 GLU B O 1
ATOM 6383 N N . VAL B 2 137 ? 146.333 114.880 97.186 1.00 130.23 134 VAL B N 1
ATOM 6384 C CA . VAL B 2 137 ? 145.953 114.525 98.542 1.00 130.23 134 VAL B CA 1
ATOM 6385 C C . VAL B 2 137 ? 146.247 113.061 98.777 1.00 130.23 134 VAL B C 1
ATOM 6386 O O . VAL B 2 137 ? 146.997 112.717 99.688 1.00 130.23 134 VAL B O 1
ATOM 6390 N N . GLU B 2 138 ? 145.672 112.195 97.948 1.00 128.56 135 GLU B N 1
ATOM 6391 C CA . GLU B 2 138 ? 145.854 110.755 98.125 1.00 128.56 135 GLU B CA 1
ATOM 6392 C C . GLU B 2 138 ? 147.242 110.263 97.730 1.00 128.56 135 GLU B C 1
ATOM 6393 O O . GLU B 2 138 ? 147.827 109.436 98.431 1.00 128.56 135 GLU B O 1
ATOM 6399 N N . ALA B 2 139 ? 147.780 110.773 96.627 1.00 130.85 136 ALA B N 1
ATOM 6400 C CA . ALA B 2 139 ? 149.076 110.297 96.123 1.00 130.85 136 ALA B CA 1
ATOM 6401 C C . ALA B 2 139 ? 150.242 110.449 97.091 1.00 130.85 136 ALA B C 1
ATOM 6402 O O . ALA B 2 139 ? 151.026 109.515 97.252 1.00 130.85 136 ALA B O 1
ATOM 6404 N N . VAL B 2 140 ? 150.375 111.613 97.721 1.00 127.13 137 VAL B N 1
ATOM 6405 C CA . VAL B 2 140 ? 151.510 111.860 98.611 1.00 127.13 137 VAL B CA 1
ATOM 6406 C C . VAL B 2 140 ? 151.550 110.746 99.651 1.00 127.13 137 VAL B C 1
ATOM 6407 O O . VAL B 2 140 ? 150.499 110.382 100.196 1.00 127.13 137 VAL B O 1
ATOM 6411 N N . PRO B 2 141 ? 152.718 110.158 99.936 1.00 125.18 138 PRO B N 1
ATOM 6412 C CA . PRO B 2 141 ? 152.748 109.045 100.902 1.00 125.18 138 PRO B CA 1
ATOM 6413 C C . PRO B 2 141 ? 152.194 109.417 102.264 1.00 125.18 138 PRO B C 1
ATOM 6414 O O . PRO B 2 141 ? 151.554 108.579 102.912 1.00 125.18 138 PRO B O 1
ATOM 6418 N N . TYR B 2 142 ? 152.409 110.653 102.708 1.00 117.03 139 TYR B N 1
ATOM 6419 C CA . TYR B 2 142 ? 151.778 111.203 103.899 1.00 117.03 139 TYR B CA 1
ATOM 6420 C C . TYR B 2 142 ? 152.060 112.697 103.958 1.00 117.03 139 TYR B C 1
ATOM 6421 O O . TYR B 2 142 ? 153.067 113.172 103.426 1.00 117.03 139 TYR B O 1
ATOM 6430 N N . SER B 2 143 ? 151.162 113.424 104.615 1.00 110.75 140 SER B N 1
ATOM 6431 C CA . SER B 2 143 ? 151.286 114.869 104.738 1.00 110.75 140 SER B CA 1
ATOM 6432 C C . SER B 2 143 ? 150.485 115.318 105.951 1.00 110.75 140 SER B C 1
ATOM 6433 O O . SER B 2 143 ? 149.739 114.542 106.551 1.00 110.75 140 SER B O 1
ATOM 6436 N N . ASN B 2 144 ? 150.656 116.586 106.307 1.00 102.75 141 ASN B N 1
ATOM 6437 C CA . ASN B 2 144 ? 149.936 117.158 107.433 1.00 102.75 141 ASN B CA 1
ATOM 6438 C C . ASN B 2 144 ? 148.571 117.634 106.959 1.00 102.75 141 ASN B C 1
ATOM 6439 O O . ASN B 2 144 ? 148.506 118.478 106.054 1.00 102.75 141 ASN B O 1
ATOM 6444 N N . PRO B 2 145 ? 147.468 117.129 107.517 1.00 101.54 142 PRO B N 1
ATOM 6445 C CA . PRO B 2 145 ? 146.150 117.616 107.079 1.00 101.54 142 PRO B CA 1
ATOM 6446 C C . PRO B 2 145 ? 145.978 119.107 107.275 1.00 101.54 142 PRO B C 1
ATOM 6447 O O . PRO B 2 145 ? 145.272 119.756 106.495 1.00 101.54 142 PRO B O 1
ATOM 6451 N N . PHE B 2 146 ? 146.589 119.666 108.321 1.00 96.88 143 PHE B N 1
ATOM 6452 C CA . PHE B 2 146 ? 146.469 121.095 108.576 1.00 96.88 143 PHE B CA 1
ATOM 6453 C C . PHE B 2 146 ? 147.211 121.937 107.539 1.00 96.88 143 PHE B C 1
ATOM 6454 O O . PHE B 2 146 ? 146.768 123.046 107.222 1.00 96.88 143 PHE B O 1
ATOM 6462 N N . THR B 2 147 ? 148.329 121.439 106.997 1.00 104.49 144 THR B N 1
ATOM 6463 C CA . THR B 2 147 ? 149.017 122.162 105.927 1.00 104.49 144 THR B CA 1
ATOM 6464 C C . THR B 2 147 ? 148.216 122.167 104.631 1.00 104.49 144 THR B C 1
ATOM 6465 O O . THR B 2 147 ? 148.387 123.067 103.804 1.00 104.49 144 THR B O 1
ATOM 6469 N N . PHE B 2 148 ? 147.359 121.173 104.450 1.00 112.88 145 PHE B N 1
ATOM 6470 C CA . PHE B 2 148 ? 146.416 121.117 103.349 1.00 112.88 145 PHE B CA 1
ATOM 6471 C C . PHE B 2 148 ? 145.407 122.256 103.465 1.00 112.88 145 PHE B C 1
ATOM 6472 O O . PHE B 2 148 ? 145.061 122.670 104.573 1.00 112.88 145 PHE B O 1
ATOM 6480 N N . PRO B 2 149 ? 144.959 122.823 102.312 1.00 119.62 146 PRO B N 1
ATOM 6481 C CA . PRO B 2 149 ? 144.109 124.017 102.463 1.00 119.62 146 PRO B CA 1
ATOM 6482 C C . PRO B 2 149 ? 142.890 123.873 103.360 1.00 119.62 146 PRO B C 1
ATOM 6483 O O . PRO B 2 149 ? 142.302 122.794 103.452 1.00 119.62 146 PRO B O 1
ATOM 6487 N N . THR B 2 150 ? 142.458 124.991 103.937 1.00 123.39 147 THR B N 1
ATOM 6488 C CA . THR B 2 150 ? 141.266 125.001 104.777 1.00 123.39 147 THR B CA 1
ATOM 6489 C C . THR B 2 150 ? 140.086 125.606 104.014 1.00 123.39 147 THR B C 1
ATOM 6490 O O . THR B 2 150 ? 140.199 125.904 102.822 1.00 123.39 147 THR B O 1
ATOM 6494 N N . CYS B 2 151 ? 138.958 125.804 104.690 1.00 129.16 148 CYS B N 1
ATOM 6495 C CA . CYS B 2 151 ? 137.773 126.376 104.047 1.00 129.16 148 CYS B CA 1
ATOM 6496 C C . CYS B 2 151 ? 137.991 127.798 103.538 1.00 129.16 148 CYS B C 1
ATOM 6497 O O . CYS B 2 151 ? 137.450 128.181 102.505 1.00 129.16 148 CYS B O 1
ATOM 6500 N N . GLU B 2 152 ? 138.759 128.592 104.268 1.00 130.44 149 GLU B N 1
ATOM 6501 C CA . GLU B 2 152 ? 139.061 129.943 103.817 1.00 130.44 149 GLU B CA 1
ATOM 6502 C C . GLU B 2 152 ? 139.795 129.948 102.481 1.00 130.44 149 GLU B C 1
ATOM 6503 O O . GLU B 2 152 ? 139.465 130.725 101.579 1.00 130.44 149 GLU B O 1
ATOM 6509 N N . ARG B 2 153 ? 140.787 129.075 102.344 1.00 130.30 150 ARG B N 1
ATOM 6510 C CA . ARG B 2 153 ? 141.539 128.999 101.097 1.00 130.30 150 ARG B CA 1
ATOM 6511 C C . ARG B 2 153 ? 140.695 128.374 99.993 1.00 130.30 150 ARG B C 1
ATOM 6512 O O . ARG B 2 153 ? 140.914 128.642 98.802 1.00 130.30 150 ARG B O 1
ATOM 6520 N N . LEU B 2 154 ? 139.741 127.541 100.394 1.00 134.27 151 LEU B N 1
ATOM 6521 C CA . LEU B 2 154 ? 138.829 126.965 99.424 1.00 134.27 151 LEU B CA 1
ATOM 6522 C C . LEU B 2 154 ? 138.028 128.101 98.857 1.00 134.27 151 LEU B C 1
ATOM 6523 O O . LEU B 2 154 ? 137.812 128.142 97.668 1.00 134.27 151 LEU B O 1
ATOM 6528 N N . GLU B 2 155 ? 137.580 129.017 99.710 1.00 135.78 152 GLU B N 1
ATOM 6529 C CA . GLU B 2 155 ? 136.853 130.185 99.238 1.00 135.78 152 GLU B CA 1
ATOM 6530 C C . GLU B 2 155 ? 137.752 130.987 98.325 1.00 135.78 152 GLU B C 1
ATOM 6531 O O . GLU B 2 155 ? 137.319 131.444 97.260 1.00 135.78 152 GLU B O 1
ATOM 6537 N N . GLY B 2 156 ? 139.004 131.164 98.736 1.00 136.13 153 GLY B N 1
ATOM 6538 C CA . GLY B 2 156 ? 139.957 131.881 97.911 1.00 136.13 153 GLY B CA 1
ATOM 6539 C C . GLY B 2 156 ? 140.073 131.327 96.503 1.00 136.13 153 GLY B C 1
ATOM 6540 O O . GLY B 2 156 ? 140.006 132.083 95.541 1.00 136.13 153 GLY B O 1
ATOM 6541 N N . ILE B 2 157 ? 140.237 130.014 96.373 1.00 137.99 154 ILE B N 1
ATOM 6542 C CA . ILE B 2 157 ? 140.328 129.400 95.046 1.00 137.99 154 ILE B CA 1
ATOM 6543 C C . ILE B 2 157 ? 138.999 129.490 94.312 1.00 137.99 154 ILE B C 1
ATOM 6544 O O . ILE B 2 157 ? 138.972 129.764 93.115 1.00 137.99 154 ILE B O 1
ATOM 6549 N N . LEU B 2 158 ? 137.894 129.288 95.005 1.00 141.14 155 LEU B N 1
ATOM 6550 C CA . LEU B 2 158 ? 136.577 129.319 94.384 1.00 141.14 155 LEU B CA 1
ATOM 6551 C C . LEU B 2 158 ? 136.308 130.596 93.592 1.00 141.14 155 LEU B C 1
ATOM 6552 O O . LEU B 2 158 ? 135.651 130.561 92.558 1.00 141.14 155 LEU B O 1
ATOM 6557 N N . ASN B 2 159 ? 136.799 131.729 94.073 1.00 140.71 156 ASN B N 1
ATOM 6558 C CA . ASN B 2 159 ? 136.625 132.968 93.314 1.00 140.71 156 ASN B CA 1
ATOM 6559 C C . ASN B 2 159 ? 137.663 133.133 92.199 1.00 140.71 156 ASN B C 1
ATOM 6560 O O . ASN B 2 159 ? 137.551 134.049 91.386 1.00 140.71 156 ASN B O 1
ATOM 6565 N N . ARG B 2 160 ? 138.663 132.257 92.157 1.00 142.73 157 ARG B N 1
ATOM 6566 C CA . ARG B 2 160 ? 139.715 132.350 91.144 1.00 142.73 157 ARG B CA 1
ATOM 6567 C C . ARG B 2 160 ? 139.584 131.316 90.035 1.00 142.73 157 ARG B C 1
ATOM 6568 O O . ARG B 2 160 ? 140.500 131.159 89.228 1.00 142.73 157 ARG B O 1
ATOM 6576 N N . LEU B 2 161 ? 138.459 130.612 89.986 1.00 146.47 158 LEU B N 1
ATOM 6577 C CA . LEU B 2 161 ? 138.272 129.567 88.981 1.00 146.47 158 LEU B CA 1
ATOM 6578 C C . LEU B 2 161 ? 138.180 130.123 87.568 1.00 146.47 158 LEU B C 1
ATOM 6579 O O . LEU B 2 161 ? 137.627 131.202 87.354 1.00 146.47 158 LEU B O 1
ATOM 6584 N N . GLU B 2 162 ? 138.706 129.377 86.602 1.00 148.55 159 GLU B N 1
ATOM 6585 C CA . GLU B 2 162 ? 138.667 129.829 85.213 1.00 148.55 159 GLU B CA 1
ATOM 6586 C C . GLU B 2 162 ? 137.690 129.039 84.360 1.00 148.55 159 GLU B C 1
ATOM 6587 O O . GLU B 2 162 ? 137.815 127.822 84.230 1.00 148.55 159 GLU B O 1
ATOM 6593 N N . TYR B 2 163 ? 136.721 129.731 83.775 1.00 153.11 160 TYR B N 1
ATOM 6594 C CA . TYR B 2 163 ? 135.745 129.087 82.905 1.00 153.11 160 TYR B CA 1
ATOM 6595 C C . TYR B 2 163 ? 135.827 129.618 81.480 1.00 153.11 160 TYR B C 1
ATOM 6596 O O . TYR B 2 163 ? 136.153 130.786 81.252 1.00 153.11 160 TYR B O 1
ATOM 6605 N N . ARG B 2 164 ? 135.554 128.740 80.522 1.00 155.08 161 ARG B N 1
ATOM 6606 C CA . ARG B 2 164 ? 135.567 129.131 79.118 1.00 155.08 161 ARG B CA 1
ATOM 6607 C C . ARG B 2 164 ? 134.282 128.629 78.472 1.00 155.08 161 ARG B C 1
ATOM 6608 O O . ARG B 2 164 ? 133.842 127.511 78.751 1.00 155.08 161 ARG B O 1
ATOM 6616 N N . PRO B 2 165 ? 133.670 129.450 77.603 1.00 154.30 162 PRO B N 1
ATOM 6617 C CA . PRO B 2 165 ? 132.416 129.052 76.952 1.00 154.30 162 PRO B CA 1
ATOM 6618 C C . PRO B 2 165 ? 132.555 127.736 76.196 1.00 154.30 162 PRO B C 1
ATOM 6619 O O . PRO B 2 165 ? 131.715 126.856 76.382 1.00 154.30 162 PRO B O 1
ATOM 6623 N N . THR B 2 168 ? 126.295 128.133 80.385 1.00 153.72 165 THR B N 1
ATOM 6624 C CA . THR B 2 168 ? 125.878 129.392 80.990 1.00 153.72 165 THR B CA 1
ATOM 6625 C C . THR B 2 168 ? 126.663 129.670 82.265 1.00 153.72 165 THR B C 1
ATOM 6626 O O . THR B 2 168 ? 127.260 128.763 82.845 1.00 153.72 165 THR B O 1
ATOM 6630 N N . ASP B 2 169 ? 126.663 130.934 82.694 1.00 153.86 166 ASP B N 1
ATOM 6631 C CA . ASP B 2 169 ? 127.358 131.289 83.927 1.00 153.86 166 ASP B CA 1
ATOM 6632 C C . ASP B 2 169 ? 126.738 130.602 85.136 1.00 153.86 166 ASP B C 1
ATOM 6633 O O . ASP B 2 169 ? 127.443 130.303 86.107 1.00 153.86 166 ASP B O 1
ATOM 6638 N N . ALA B 2 170 ? 125.427 130.350 85.104 1.00 155.71 167 ALA B N 1
ATOM 6639 C CA . ALA B 2 170 ? 124.800 129.605 86.190 1.00 155.71 167 ALA B CA 1
ATOM 6640 C C . ALA B 2 170 ? 125.315 128.173 86.246 1.00 155.71 167 ALA B C 1
ATOM 6641 O O . ALA B 2 170 ? 125.480 127.609 87.334 1.00 155.71 167 ALA B O 1
ATOM 6643 N N . CYS B 2 171 ? 125.585 127.573 85.084 1.00 155.99 168 CYS B N 1
ATOM 6644 C CA . CYS B 2 171 ? 126.182 126.243 85.071 1.00 155.99 168 CYS B CA 1
ATOM 6645 C C . CYS B 2 171 ? 127.599 126.273 85.622 1.00 155.99 168 CYS B C 1
ATOM 6646 O O . CYS B 2 171 ? 128.054 125.293 86.223 1.00 155.99 168 CYS B O 1
ATOM 6649 N N . ARG B 2 172 ? 128.307 127.390 85.434 1.00 152.91 169 ARG B N 1
ATOM 6650 C CA . ARG B 2 172 ? 129.664 127.503 85.954 1.00 152.91 169 ARG B CA 1
ATOM 6651 C C . ARG B 2 172 ? 129.670 127.550 87.475 1.00 152.91 169 ARG B C 1
ATOM 6652 O O . ARG B 2 172 ? 130.498 126.895 88.120 1.00 152.91 169 ARG B O 1
ATOM 6660 N N . THR B 2 173 ? 128.750 128.314 88.068 1.00 151.87 170 THR B N 1
ATOM 6661 C CA . THR B 2 173 ? 128.628 128.302 89.520 1.00 151.87 170 THR B CA 1
ATOM 6662 C C . THR B 2 173 ? 128.180 126.936 90.007 1.00 151.87 170 THR B C 1
ATOM 6663 O O . THR B 2 173 ? 128.562 126.497 91.097 1.00 151.87 170 THR B O 1
ATOM 6667 N N . LEU B 2 174 ? 127.363 126.252 89.209 1.00 154.15 171 LEU B N 1
ATOM 6668 C CA . LEU B 2 174 ? 126.883 124.944 89.616 1.00 154.15 171 LEU B CA 1
ATOM 6669 C C . LEU B 2 174 ? 128.018 123.927 89.557 1.00 154.15 171 LEU B C 1
ATOM 6670 O O . LEU B 2 174 ? 128.060 122.977 90.347 1.00 154.15 171 LEU B O 1
ATOM 6675 N N . CYS B 2 175 ? 128.975 124.160 88.665 1.00 153.39 172 CYS B N 1
ATOM 6676 C CA . CYS B 2 175 ? 130.141 123.288 88.594 1.00 153.39 172 CYS B CA 1
ATOM 6677 C C . CYS B 2 175 ? 131.095 123.585 89.748 1.00 153.39 172 CYS B C 1
ATOM 6678 O O . CYS B 2 175 ? 131.667 122.670 90.326 1.00 153.39 172 CYS B O 1
ATOM 6681 N N . ARG B 2 176 ? 131.269 124.858 90.094 1.00 149.55 173 ARG B N 1
ATOM 6682 C CA . ARG B 2 176 ? 132.116 125.192 91.233 1.00 149.55 173 ARG B CA 1
ATOM 6683 C C . ARG B 2 176 ? 131.502 124.704 92.536 1.00 149.55 173 ARG B C 1
ATOM 6684 O O . ARG B 2 176 ? 132.224 124.475 93.512 1.00 149.55 173 ARG B O 1
ATOM 6692 N N . ALA B 2 177 ? 130.177 124.544 92.574 1.00 147.95 174 ALA B N 1
ATOM 6693 C CA . ALA B 2 177 ? 129.554 123.922 93.735 1.00 147.95 174 ALA B CA 1
ATOM 6694 C C . ALA B 2 177 ? 129.982 122.469 93.873 1.00 147.95 174 ALA B C 1
ATOM 6695 O O . ALA B 2 177 ? 130.186 121.980 94.990 1.00 147.95 174 ALA B O 1
ATOM 6697 N N . THR B 2 178 ? 130.114 121.762 92.754 1.00 148.02 175 THR B N 1
ATOM 6698 C CA . THR B 2 178 ? 130.592 120.384 92.826 1.00 148.02 175 THR B CA 1
ATOM 6699 C C . THR B 2 178 ? 132.046 120.367 93.283 1.00 148.02 175 THR B C 1
ATOM 6700 O O . THR B 2 178 ? 132.455 119.457 93.992 1.00 148.02 175 THR B O 1
ATOM 6704 N N . VAL B 2 179 ? 132.822 121.375 92.893 1.00 145.02 176 VAL B N 1
ATOM 6705 C CA . VAL B 2 179 ? 134.207 121.459 93.349 1.00 145.02 176 VAL B CA 1
ATOM 6706 C C . VAL B 2 179 ? 134.248 121.499 94.870 1.00 145.02 176 VAL B C 1
ATOM 6707 O O . VAL B 2 179 ? 134.879 120.648 95.488 1.00 145.02 176 VAL B O 1
ATOM 6711 N N . ALA B 2 180 ? 133.559 122.464 95.476 1.00 140.66 177 ALA B N 1
ATOM 6712 C CA . ALA B 2 180 ? 133.571 122.605 96.923 1.00 140.66 177 ALA B CA 1
ATOM 6713 C C . ALA B 2 180 ? 133.007 121.399 97.651 1.00 140.66 177 ALA B C 1
ATOM 6714 O O . ALA B 2 180 ? 133.489 121.051 98.724 1.00 140.66 177 ALA B O 1
ATOM 6716 N N . VAL B 2 181 ? 131.989 120.762 97.088 1.00 140.47 178 VAL B N 1
ATOM 6717 C CA . VAL B 2 181 ? 131.357 119.655 97.801 1.00 140.47 178 VAL B CA 1
ATOM 6718 C C . VAL B 2 181 ? 132.313 118.468 97.775 1.00 140.47 178 VAL B C 1
ATOM 6719 O O . VAL B 2 181 ? 132.571 117.870 98.815 1.00 140.47 178 VAL B O 1
ATOM 6723 N N . GLN B 2 182 ? 132.892 118.153 96.618 1.00 141.51 179 GLN B N 1
ATOM 6724 C CA . GLN B 2 182 ? 133.869 117.070 96.537 1.00 141.51 179 GLN B CA 1
ATOM 6725 C C . GLN B 2 182 ? 135.079 117.406 97.384 1.00 141.51 179 GLN B C 1
ATOM 6726 O O . GLN B 2 182 ? 135.698 116.517 97.968 1.00 141.51 179 GLN B O 1
ATOM 6732 N N . TYR B 2 183 ? 135.424 118.687 97.452 1.00 131.31 180 TYR B N 1
ATOM 6733 C CA . TYR B 2 183 ? 136.544 119.116 98.279 1.00 131.31 180 TYR B CA 1
ATOM 6734 C C . TYR B 2 183 ? 136.268 118.827 99.745 1.00 131.31 180 TYR B C 1
ATOM 6735 O O . TYR B 2 183 ? 137.103 118.245 100.445 1.00 131.31 180 TYR B O 1
ATOM 6744 N N . ALA B 2 184 ? 135.081 119.209 100.199 1.00 128.59 181 ALA B N 1
ATOM 6745 C CA . ALA B 2 184 ? 134.714 118.988 101.589 1.00 128.59 181 ALA B CA 1
ATOM 6746 C C . ALA B 2 184 ? 134.739 117.518 101.928 1.00 128.59 181 ALA B C 1
ATOM 6747 O O . ALA B 2 184 ? 135.188 117.135 103.005 1.00 128.59 181 ALA B O 1
ATOM 6749 N N . ILE B 2 185 ? 134.257 116.692 101.011 1.00 128.89 182 ILE B N 1
ATOM 6750 C CA . ILE B 2 185 ? 134.243 115.258 101.244 1.00 128.89 182 ILE B CA 1
ATOM 6751 C C . ILE B 2 185 ? 135.655 114.760 101.496 1.00 128.89 182 ILE B C 1
ATOM 6752 O O . ILE B 2 185 ? 135.901 114.073 102.478 1.00 128.89 182 ILE B O 1
ATOM 6757 N N . SER B 2 186 ? 136.591 115.134 100.635 1.00 126.07 183 SER B N 1
ATOM 6758 C CA . SER B 2 186 ? 137.961 114.663 100.783 1.00 126.07 183 SER B CA 1
ATOM 6759 C C . SER B 2 186 ? 138.644 115.239 102.015 1.00 126.07 183 SER B C 1
ATOM 6760 O O . SER B 2 186 ? 139.454 114.560 102.645 1.00 126.07 183 SER B O 1
ATOM 6763 N N . ILE B 2 187 ? 138.320 116.476 102.375 1.00 122.81 184 ILE B N 1
ATOM 6764 C CA . ILE B 2 187 ? 139.004 117.125 103.489 1.00 122.81 184 ILE B CA 1
ATOM 6765 C C . ILE B 2 187 ? 138.483 116.632 104.835 1.00 122.81 184 ILE B C 1
ATOM 6766 O O . ILE B 2 187 ? 139.269 116.399 105.760 1.00 122.81 184 ILE B O 1
ATOM 6771 N N . LEU B 2 188 ? 137.162 116.520 104.969 1.00 118.00 185 LEU B N 1
ATOM 6772 C CA . LEU B 2 188 ? 136.584 116.175 106.271 1.00 118.00 185 LEU B CA 1
ATOM 6773 C C . LEU B 2 188 ? 135.843 114.852 106.334 1.00 118.00 185 LEU B C 1
ATOM 6774 O O . LEU B 2 188 ? 136.172 113.999 107.148 1.00 118.00 185 LEU B O 1
ATOM 6779 N N . TYR B 2 189 ? 134.836 114.672 105.489 1.00 123.71 186 TYR B N 1
ATOM 6780 C CA . TYR B 2 189 ? 134.029 113.448 105.539 1.00 123.71 186 TYR B CA 1
ATOM 6781 C C . TYR B 2 189 ? 134.818 112.225 105.078 1.00 123.71 186 TYR B C 1
ATOM 6782 O O . TYR B 2 189 ? 134.321 111.103 105.165 1.00 123.71 186 TYR B O 1
ATOM 6791 N N . GLY B 2 190 ? 136.035 112.432 104.585 1.00 117.33 187 GLY B N 1
ATOM 6792 C CA . GLY B 2 190 ? 136.859 111.335 104.117 1.00 117.33 187 GLY B CA 1
ATOM 6793 C C . GLY B 2 190 ? 137.584 110.647 105.240 1.00 117.33 187 GLY B C 1
ATOM 6794 O O . GLY B 2 190 ? 138.801 110.759 105.356 1.00 117.33 187 GLY B O 1
ATOM 6795 N N . TYR B 2 191 ? 136.843 109.935 106.076 1.00 112.77 188 TYR B N 1
ATOM 6796 C CA . TYR B 2 191 ? 137.449 109.187 107.161 1.00 112.77 188 TYR B CA 1
ATOM 6797 C C . TYR B 2 191 ? 138.325 108.105 106.568 1.00 112.77 188 TYR B C 1
ATOM 6798 O O . TYR B 2 191 ? 137.923 107.464 105.594 1.00 112.77 188 TYR B O 1
ATOM 6807 N N . ASP B 2 192 ? 139.525 107.928 107.116 1.00 113.90 189 ASP B N 1
ATOM 6808 C CA . ASP B 2 192 ? 140.482 106.921 106.617 1.00 113.90 189 ASP B CA 1
ATOM 6809 C C . ASP B 2 192 ? 141.050 107.245 105.241 1.00 113.90 189 ASP B C 1
ATOM 6810 O O . ASP B 2 192 ? 141.736 106.412 104.652 1.00 113.90 189 ASP B O 1
ATOM 6815 N N . ARG B 2 193 ? 140.780 108.437 104.723 1.00 116.17 190 ARG B N 1
ATOM 6816 C CA . ARG B 2 193 ? 141.391 108.839 103.459 1.00 116.17 190 ARG B CA 1
ATOM 6817 C C . ARG B 2 193 ? 142.684 109.575 103.769 1.00 116.17 190 ARG B C 1
ATOM 6818 O O . ARG B 2 193 ? 142.902 109.995 104.908 1.00 116.17 190 ARG B O 1
ATOM 6826 N N . SER B 2 194 ? 143.543 109.748 102.774 1.00 116.33 191 SER B N 1
ATOM 6827 C CA . SER B 2 194 ? 144.858 110.345 103.029 1.00 116.33 191 SER B CA 1
ATOM 6828 C C . SER B 2 194 ? 144.860 111.673 103.769 1.00 116.33 191 SER B C 1
ATOM 6829 O O . SER B 2 194 ? 144.189 112.610 103.342 1.00 116.33 191 SER B O 1
ATOM 6832 N N . ALA B 2 195 ? 145.611 111.754 104.865 1.00 106.73 192 ALA B N 1
ATOM 6833 C CA . ALA B 2 195 ? 145.758 113.015 105.601 1.00 106.73 192 ALA B CA 1
ATOM 6834 C C . ALA B 2 195 ? 144.463 113.788 105.812 1.00 106.73 192 ALA B C 1
ATOM 6835 O O . ALA B 2 195 ? 144.293 114.884 105.275 1.00 106.73 192 ALA B O 1
ATOM 6837 N N . SER B 2 196 ? 143.555 113.230 106.601 1.00 105.08 193 SER B N 1
ATOM 6838 C CA . SER B 2 196 ? 142.284 113.897 106.860 1.00 105.08 193 SER B CA 1
ATOM 6839 C C . SER B 2 196 ? 142.148 114.272 108.328 1.00 105.08 193 SER B C 1
ATOM 6840 O O . SER B 2 196 ? 142.763 113.658 109.195 1.00 105.08 193 SER B O 1
ATOM 6843 N N . VAL B 2 197 ? 141.346 115.290 108.612 1.00 99.51 194 VAL B N 1
ATOM 6844 C CA . VAL B 2 197 ? 141.183 115.738 109.995 1.00 99.51 194 VAL B CA 1
ATOM 6845 C C . VAL B 2 197 ? 140.654 114.618 110.909 1.00 99.51 194 VAL B C 1
ATOM 6846 O O . VAL B 2 197 ? 141.210 114.404 111.986 1.00 99.51 194 VAL B O 1
ATOM 6850 N N . PRO B 2 198 ? 139.606 113.883 110.485 1.00 98.37 195 PRO B N 1
ATOM 6851 C CA . PRO B 2 198 ? 139.188 112.792 111.371 1.00 98.37 195 PRO B CA 1
ATOM 6852 C C . PRO B 2 198 ? 140.240 111.708 111.534 1.00 98.37 195 PRO B C 1
ATOM 6853 O O . PRO B 2 198 ? 140.259 111.078 112.586 1.00 98.37 195 PRO B O 1
ATOM 6857 N N . ARG B 2 199 ? 141.079 111.468 110.533 1.00 99.23 196 ARG B N 1
ATOM 6858 C CA . ARG B 2 199 ? 142.036 110.379 110.655 1.00 99.23 196 ARG B CA 1
ATOM 6859 C C . ARG B 2 199 ? 142.977 110.691 111.806 1.00 99.23 196 ARG B C 1
ATOM 6860 O O . ARG B 2 199 ? 143.403 109.781 112.512 1.00 99.23 196 ARG B O 1
ATOM 6868 N N . TYR B 2 200 ? 143.283 111.969 112.017 1.00 89.57 197 TYR B N 1
ATOM 6869 C CA . TYR B 2 200 ? 144.135 112.345 113.134 1.00 89.57 197 TYR B CA 1
ATOM 6870 C C . TYR B 2 200 ? 143.425 112.040 114.436 1.00 89.57 197 TYR B C 1
ATOM 6871 O O . TYR B 2 200 ? 144.036 111.538 115.377 1.00 89.57 197 TYR B O 1
ATOM 6880 N N . LEU B 2 201 ? 142.130 112.327 114.492 1.00 88.66 198 LEU B N 1
ATOM 6881 C CA . LEU B 2 201 ? 141.391 112.115 115.737 1.00 88.66 198 LEU B CA 1
ATOM 6882 C C . LEU B 2 201 ? 141.445 110.647 116.142 1.00 88.66 198 LEU B C 1
ATOM 6883 O O . LEU B 2 201 ? 141.791 110.324 117.279 1.00 88.66 198 LEU B O 1
ATOM 6888 N N . ARG B 2 202 ? 141.140 109.752 115.209 1.00 93.26 199 ARG B N 1
ATOM 6889 C CA . ARG B 2 202 ? 141.113 108.323 115.528 1.00 93.26 199 ARG B CA 1
ATOM 6890 C C . ARG B 2 202 ? 142.476 107.760 115.919 1.00 93.26 199 ARG B C 1
ATOM 6891 O O . ARG B 2 202 ? 142.579 106.952 116.845 1.00 93.26 199 ARG B O 1
ATOM 6899 N N . ARG B 2 203 ? 143.520 108.166 115.206 1.00 88.93 200 ARG B N 1
ATOM 6900 C CA . ARG B 2 203 ? 144.845 107.677 115.537 1.00 88.93 200 ARG B CA 1
ATOM 6901 C C . ARG B 2 203 ? 145.195 108.124 116.941 1.00 88.93 200 ARG B C 1
ATOM 6902 O O . ARG B 2 203 ? 145.781 107.365 117.709 1.00 88.93 200 ARG B O 1
ATOM 6910 N N . LEU B 2 204 ? 144.819 109.348 117.292 1.00 86.99 201 LEU B N 1
ATOM 6911 C CA . LEU B 2 204 ? 145.078 109.850 118.638 1.00 86.99 201 LEU B CA 1
ATOM 6912 C C . LEU B 2 204 ? 144.316 109.045 119.679 1.00 86.99 201 LEU B C 1
ATOM 6913 O O . LEU B 2 204 ? 144.870 108.707 120.727 1.00 86.99 201 LEU B O 1
ATOM 6918 N N . ILE B 2 205 ? 143.046 108.754 119.413 1.00 87.92 202 ILE B N 1
ATOM 6919 C CA . ILE B 2 205 ? 142.275 107.913 120.324 1.00 87.92 202 ILE B CA 1
ATOM 6920 C C . ILE B 2 205 ? 143.061 106.663 120.677 1.00 87.92 202 ILE B C 1
ATOM 6921 O O . ILE B 2 205 ? 143.153 106.310 121.832 1.00 87.92 202 ILE B O 1
ATOM 6926 N N . ASP B 2 206 ? 143.642 105.999 119.688 1.00 90.35 203 ASP B N 1
ATOM 6927 C CA . ASP B 2 206 ? 144.384 104.769 119.932 1.00 90.35 203 ASP B CA 1
ATOM 6928 C C . ASP B 2 206 ? 145.592 105.032 120.818 1.00 90.35 203 ASP B C 1
ATOM 6929 O O . ASP B 2 206 ? 145.928 104.222 121.689 1.00 90.35 203 ASP B O 1
ATOM 6934 N N . GLU B 2 207 ? 146.245 106.180 120.623 1.00 88.87 204 GLU B N 1
ATOM 6935 C CA . GLU B 2 207 ? 147.360 106.543 121.488 1.00 88.87 204 GLU B CA 1
ATOM 6936 C C . GLU B 2 207 ? 146.885 106.797 122.910 1.00 88.87 204 GLU B C 1
ATOM 6937 O O . GLU B 2 207 ? 147.599 106.503 123.876 1.00 88.87 204 GLU B O 1
ATOM 6943 N N . TYR B 2 208 ? 145.667 107.319 123.058 1.00 86.38 205 TYR B N 1
ATOM 6944 C CA . TYR B 2 208 ? 145.162 107.652 124.384 1.00 86.38 205 TYR B CA 1
ATOM 6945 C C . TYR B 2 208 ? 144.805 106.398 125.166 1.00 86.38 205 TYR B C 1
ATOM 6946 O O . TYR B 2 208 ? 145.159 106.264 126.343 1.00 86.38 205 TYR B O 1
ATOM 6955 N N . ILE B 2 209 ? 143.986 105.541 124.584 1.00 87.90 206 ILE B N 1
ATOM 6956 C CA . ILE B 2 209 ? 143.549 104.350 125.290 1.00 87.90 206 ILE B CA 1
ATOM 6957 C C . ILE B 2 209 ? 144.791 103.609 125.643 1.00 87.90 206 ILE B C 1
ATOM 6958 O O . ILE B 2 209 ? 144.941 103.143 126.750 1.00 87.90 206 ILE B O 1
ATOM 6963 N N . ASP B 2 210 ? 145.729 103.553 124.734 1.00 89.12 207 ASP B N 1
ATOM 6964 C CA . ASP B 2 210 ? 146.878 102.760 125.014 1.00 89.12 207 ASP B CA 1
ATOM 6965 C C . ASP B 2 210 ? 147.669 103.399 126.091 1.00 89.12 207 ASP B C 1
ATOM 6966 O O . ASP B 2 210 ? 148.376 102.712 126.795 1.00 89.12 207 ASP B O 1
ATOM 6971 N N . LEU B 2 211 ? 147.600 104.705 126.233 1.00 88.76 208 LEU B N 1
ATOM 6972 C CA . LEU B 2 211 ? 148.467 105.299 127.231 1.00 88.76 208 LEU B CA 1
ATOM 6973 C C . LEU B 2 211 ? 147.914 105.005 128.607 1.00 88.76 208 LEU B C 1
ATOM 6974 O O . LEU B 2 211 ? 148.653 104.797 129.565 1.00 88.76 208 LEU B O 1
ATOM 6979 N N . GLN B 2 212 ? 146.601 104.996 128.721 1.00 90.81 209 GLN B N 1
ATOM 6980 C CA . GLN B 2 212 ? 146.010 104.725 129.999 1.00 90.81 209 GLN B CA 1
ATOM 6981 C C . GLN B 2 212 ? 146.153 103.267 130.278 1.00 90.81 209 GLN B C 1
ATOM 6982 O O . GLN B 2 212 ? 146.057 102.835 131.411 1.00 90.81 209 GLN B O 1
ATOM 6988 N N . ASP B 2 213 ? 146.352 102.479 129.243 1.00 96.08 210 ASP B N 1
ATOM 6989 C CA . ASP B 2 213 ? 146.562 101.061 129.446 1.00 96.08 210 ASP B CA 1
ATOM 6990 C C . ASP B 2 213 ? 147.913 100.880 130.000 1.00 96.08 210 ASP B C 1
ATOM 6991 O O . ASP B 2 213 ? 148.139 100.038 130.854 1.00 96.08 210 ASP B O 1
ATOM 6996 N N . ARG B 2 214 ? 148.837 101.636 129.467 1.00 97.41 211 ARG B N 1
ATOM 6997 C CA . ARG B 2 214 ? 150.143 101.574 129.995 1.00 97.41 211 ARG B CA 1
ATOM 6998 C C . ARG B 2 214 ? 150.024 101.980 131.453 1.00 97.41 211 ARG B C 1
ATOM 6999 O O . ARG B 2 214 ? 150.674 101.376 132.292 1.00 97.41 211 ARG B O 1
ATOM 7007 N N . ILE B 2 215 ? 149.199 102.973 131.795 1.00 94.32 212 ILE B N 1
ATOM 7008 C CA . ILE B 2 215 ? 149.178 103.408 133.221 1.00 94.32 212 ILE B CA 1
ATOM 7009 C C . ILE B 2 215 ? 148.536 102.341 134.108 1.00 94.32 212 ILE B C 1
ATOM 7010 O O . ILE B 2 215 ? 148.928 102.194 135.255 1.00 94.32 212 ILE B O 1
ATOM 7015 N N . ARG B 2 216 ? 147.592 101.574 133.567 1.00 97.39 213 ARG B N 1
ATOM 7016 C CA . ARG B 2 216 ? 146.954 100.509 134.332 1.00 97.39 213 ARG B CA 1
ATOM 7017 C C . ARG B 2 216 ? 147.923 99.374 134.437 1.00 97.39 213 ARG B C 1
ATOM 7018 O O . ARG B 2 216 ? 147.907 98.628 135.404 1.00 97.39 213 ARG B O 1
ATOM 7026 N N . ARG B 2 217 ? 148.704 99.227 133.390 1.00 106.88 214 ARG B N 1
ATOM 7027 C CA . ARG B 2 217 ? 149.660 98.160 133.357 1.00 106.88 214 ARG B CA 1
ATOM 7028 C C . ARG B 2 217 ? 150.816 98.497 134.299 1.00 106.88 214 ARG B C 1
ATOM 7029 O O . ARG B 2 217 ? 151.594 97.634 134.701 1.00 106.88 214 ARG B O 1
ATOM 7037 N N . LEU B 2 218 ? 150.918 99.768 134.669 1.00 106.80 215 LEU B N 1
ATOM 7038 C CA . LEU B 2 218 ? 151.982 100.179 135.539 1.00 106.80 215 LEU B CA 1
ATOM 7039 C C . LEU B 2 218 ? 151.877 99.257 136.682 1.00 106.80 215 LEU B C 1
ATOM 7040 O O . LEU B 2 218 ? 150.807 99.044 137.238 1.00 106.80 215 LEU B O 1
ATOM 7045 N N . GLY B 2 219 ? 152.986 98.677 137.040 1.00 110.27 216 GLY B N 1
ATOM 7046 C CA . GLY B 2 219 ? 152.987 97.839 138.201 1.00 110.27 216 GLY B CA 1
ATOM 7047 C C . GLY B 2 219 ? 152.611 96.438 137.880 1.00 110.27 216 GLY B C 1
ATOM 7048 O O . GLY B 2 219 ? 151.979 95.769 138.690 1.00 110.27 216 GLY B O 1
ATOM 7049 N N . ILE B 2 220 ? 152.977 95.985 136.694 1.00 114.87 217 ILE B N 1
ATOM 7050 C CA . ILE B 2 220 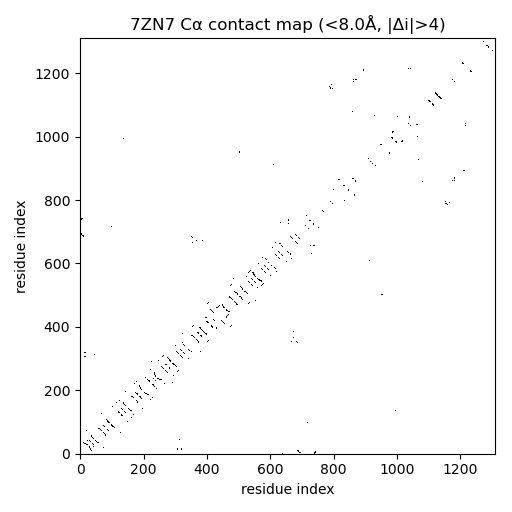? 152.724 94.603 136.352 1.00 114.87 217 ILE B CA 1
ATOM 7051 C C . ILE B 2 220 ? 153.881 93.784 136.878 1.00 114.87 217 ILE B C 1
ATOM 7052 O O . ILE B 2 220 ? 153.660 92.762 137.512 1.00 114.87 217 ILE B O 1
ATOM 7057 N N . VAL B 2 221 ? 155.106 94.252 136.685 1.00 120.26 218 VAL B N 1
ATOM 7058 C CA . VAL B 2 221 ? 156.290 93.513 137.108 1.00 120.26 218 VAL B CA 1
ATOM 7059 C C . VAL B 2 221 ? 157.408 94.517 137.363 1.00 120.26 218 VAL B C 1
ATOM 7060 O O . VAL B 2 221 ? 157.122 95.693 137.572 1.00 120.26 218 VAL B O 1
ATOM 7064 N N . PRO B 2 222 ? 158.687 94.075 137.401 1.00 123.88 219 PRO B N 1
ATOM 7065 C CA . PRO B 2 222 ? 159.760 95.074 137.504 1.00 123.88 219 PRO B CA 1
ATOM 7066 C C . PRO B 2 222 ? 159.714 96.166 136.451 1.00 123.88 219 PRO B C 1
ATOM 7067 O O . PRO B 2 222 ? 160.407 97.156 136.645 1.00 123.88 219 PRO B O 1
ATOM 7071 N N . VAL B 2 223 ? 158.996 95.994 135.346 1.00 124.85 220 VAL B N 1
ATOM 7072 C CA . VAL B 2 223 ? 158.821 97.083 134.425 1.00 124.85 220 VAL B CA 1
ATOM 7073 C C . VAL B 2 223 ? 158.251 98.122 135.334 1.00 124.85 220 VAL B C 1
ATOM 7074 O O . VAL B 2 223 ? 157.165 97.921 135.850 1.00 124.85 220 VAL B O 1
ATOM 7078 N N . LEU B 2 224 ? 158.936 99.234 135.541 1.00 121.18 221 LEU B N 1
ATOM 7079 C CA . LEU B 2 224 ? 158.503 100.234 136.509 1.00 121.18 221 LEU B CA 1
ATOM 7080 C C . LEU B 2 224 ? 157.911 99.569 137.738 1.00 121.18 221 LEU B C 1
ATOM 7081 O O . LEU B 2 224 ? 156.725 99.686 138.024 1.00 121.18 221 LEU B O 1
ATOM 7086 N N . GLY B 2 228 ? 153.441 101.513 146.817 1.00 94.64 225 GLY B N 1
ATOM 7087 C CA . GLY B 2 228 ? 152.326 100.862 146.154 1.00 94.64 225 GLY B CA 1
ATOM 7088 C C . GLY B 2 228 ? 151.078 101.716 146.185 1.00 94.64 225 GLY B C 1
ATOM 7089 O O . GLY B 2 228 ? 150.383 101.862 145.179 1.00 94.64 225 GLY B O 1
ATOM 7090 N N . LYS B 2 229 ? 150.784 102.274 147.358 1.00 93.91 226 LYS B N 1
ATOM 7091 C CA . LYS B 2 229 ? 149.751 103.292 147.457 1.00 93.91 226 LYS B CA 1
ATOM 7092 C C . LYS B 2 229 ? 150.097 104.538 146.658 1.00 93.91 226 LYS B C 1
ATOM 7093 O O . LYS B 2 229 ? 149.187 105.258 146.234 1.00 93.91 226 LYS B O 1
ATOM 7099 N N . ASP B 2 230 ? 151.387 104.814 146.457 1.00 93.76 227 ASP B N 1
ATOM 7100 C CA . ASP B 2 230 ? 151.783 105.932 145.614 1.00 93.76 227 ASP B CA 1
ATOM 7101 C C . ASP B 2 230 ? 151.382 105.662 144.179 1.00 93.76 227 ASP B C 1
ATOM 7102 O O . ASP B 2 230 ? 150.982 106.571 143.445 1.00 93.76 227 ASP B O 1
ATOM 7107 N N . MET B 2 231 ? 151.501 104.403 143.776 1.00 91.99 228 MET B N 1
ATOM 7108 C CA . MET B 2 231 ? 151.008 103.989 142.480 1.00 91.99 228 MET B CA 1
ATOM 7109 C C . MET B 2 231 ? 149.499 104.139 142.432 1.00 91.99 228 MET B C 1
ATOM 7110 O O . MET B 2 231 ? 148.950 104.550 141.405 1.00 91.99 228 MET B O 1
ATOM 7115 N N . ASN B 2 232 ? 148.832 103.891 143.566 1.00 90.98 229 ASN B N 1
ATOM 7116 C CA . ASN B 2 232 ? 147.379 103.982 143.629 1.00 90.98 229 ASN B CA 1
ATOM 7117 C C . ASN B 2 232 ? 146.899 105.400 143.368 1.00 90.98 229 ASN B C 1
ATOM 7118 O O . ASN B 2 232 ? 145.878 105.599 142.699 1.00 90.98 229 ASN B O 1
ATOM 7123 N N . ILE B 2 233 ? 147.620 106.402 143.875 1.00 87.93 230 ILE B N 1
ATOM 7124 C CA . ILE B 2 233 ? 147.236 107.776 143.577 1.00 87.93 230 ILE B CA 1
ATOM 7125 C C . ILE B 2 233 ? 147.447 108.065 142.098 1.00 87.93 230 ILE B C 1
ATOM 7126 O O . ILE B 2 233 ? 146.728 108.875 141.500 1.00 87.93 230 ILE B O 1
ATOM 7131 N N . VAL B 2 234 ? 148.415 107.385 141.474 1.00 87.13 231 VAL B N 1
ATOM 7132 C CA . VAL B 2 234 ? 148.663 107.607 140.054 1.00 87.13 231 VAL B CA 1
ATOM 7133 C C . VAL B 2 234 ? 147.518 107.059 139.210 1.00 87.13 231 VAL B C 1
ATOM 7134 O O . VAL B 2 234 ? 147.131 107.671 138.207 1.00 87.13 231 VAL B O 1
ATOM 7138 N N . GLN B 2 235 ? 146.917 105.931 139.616 1.00 88.60 232 GLN B N 1
ATOM 7139 C CA . GLN B 2 235 ? 145.837 105.397 138.786 1.00 88.60 232 GLN B CA 1
ATOM 7140 C C . GLN B 2 235 ? 144.550 106.203 138.902 1.00 88.60 232 GLN B C 1
ATOM 7141 O O . GLN B 2 235 ? 143.495 105.737 138.461 1.00 88.60 232 GLN B O 1
ATOM 7147 N N . ASN B 2 236 ? 144.606 107.404 139.478 1.00 87.39 233 ASN B N 1
ATOM 7148 C CA . ASN B 2 236 ? 143.437 108.273 139.416 1.00 87.39 233 ASN B CA 1
ATOM 7149 C C . ASN B 2 236 ? 143.115 108.663 137.978 1.00 87.39 233 ASN B C 1
ATOM 7150 O O . ASN B 2 236 ? 141.960 108.968 137.661 1.00 87.39 233 ASN B O 1
ATOM 7155 N N . VAL B 2 237 ? 144.118 108.645 137.097 1.00 84.44 234 VAL B N 1
ATOM 7156 C CA . VAL B 2 237 ? 143.918 109.026 135.700 1.00 84.44 234 VAL B CA 1
ATOM 7157 C C . VAL B 2 237 ? 143.063 108.004 134.962 1.00 84.44 234 VAL B C 1
ATOM 7158 O O . VAL B 2 237 ? 142.427 108.330 133.952 1.00 84.44 234 VAL B O 1
ATOM 7162 N N . LEU B 2 238 ? 143.000 106.768 135.465 1.00 87.04 235 LEU B N 1
ATOM 7163 C CA . LEU B 2 238 ? 142.378 105.684 134.709 1.00 87.04 235 LEU B CA 1
ATOM 7164 C C . LEU B 2 238 ? 140.929 106.007 134.377 1.00 87.04 235 LEU B C 1
ATOM 7165 O O . LEU B 2 238 ? 140.209 106.576 135.208 1.00 87.04 235 LEU B O 1
ATOM 7170 N N . PRO B 2 239 ? 140.481 105.677 133.161 1.00 87.08 236 PRO B N 1
ATOM 7171 C CA . PRO B 2 239 ? 139.134 106.089 132.743 1.00 87.08 236 PRO B CA 1
ATOM 7172 C C . PRO B 2 239 ? 138.053 105.544 133.650 1.00 87.08 236 PRO B C 1
ATOM 7173 O O . PRO B 2 239 ? 137.025 106.206 133.848 1.00 87.08 236 PRO B O 1
ATOM 7177 N N . GLU B 2 240 ? 138.2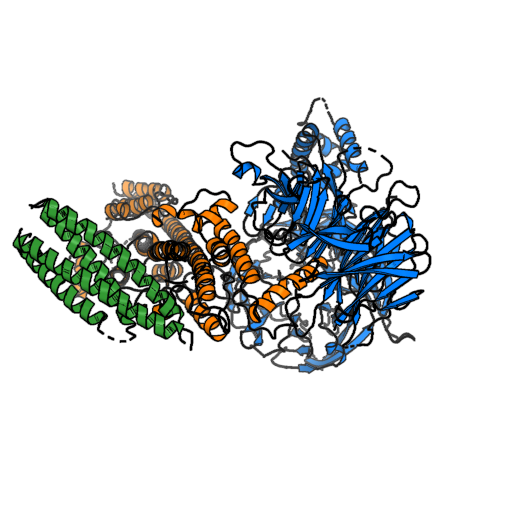62 104.351 134.206 1.00 89.59 237 GLU B N 1
ATOM 7178 C CA . GLU B 2 240 ? 137.272 103.760 135.092 1.00 89.59 237 GLU B CA 1
ATOM 7179 C C . GLU B 2 240 ? 137.105 104.586 136.360 1.00 89.59 237 GLU B C 1
ATOM 7180 O O . GLU B 2 240 ? 136.002 104.672 136.912 1.00 89.59 237 GLU B O 1
ATOM 7186 N N . ARG B 2 241 ? 138.185 105.216 136.830 1.00 86.57 238 ARG B N 1
ATOM 7187 C CA . ARG B 2 241 ? 138.074 106.087 137.995 1.00 86.57 238 ARG B CA 1
ATOM 7188 C C . ARG B 2 241 ? 137.369 107.391 137.644 1.00 86.57 238 ARG B C 1
ATOM 7189 O O . ARG B 2 241 ? 136.451 107.822 138.351 1.00 86.57 238 ARG B O 1
ATOM 7197 N N . VAL B 2 242 ? 137.790 108.037 136.553 1.00 84.79 239 VAL B N 1
ATOM 7198 C CA . VAL B 2 242 ? 137.235 109.341 136.205 1.00 84.79 239 VAL B CA 1
ATOM 7199 C C . VAL B 2 242 ? 135.756 109.221 135.863 1.00 84.79 239 VAL B C 1
ATOM 7200 O O . VAL B 2 242 ? 134.952 110.096 136.208 1.00 84.79 239 VAL B O 1
ATOM 7204 N N . CYS B 2 243 ? 135.369 108.133 135.197 1.00 87.45 240 CYS B N 1
ATOM 7205 C CA . CYS B 2 243 ? 133.954 107.916 134.923 1.00 87.45 240 CYS B CA 1
ATOM 7206 C C . CYS B 2 243 ? 133.172 107.660 136.204 1.00 87.45 240 CYS B C 1
ATOM 7207 O O . CYS B 2 243 ? 131.998 108.036 136.297 1.00 87.45 240 CYS B O 1
ATOM 7210 N N . ALA B 2 244 ? 133.799 107.019 137.194 1.00 84.90 241 ALA B N 1
ATOM 7211 C CA . ALA B 2 244 ? 133.125 106.776 138.464 1.00 84.90 241 ALA B CA 1
ATOM 7212 C C . ALA B 2 244 ? 132.852 108.068 139.224 1.00 84.90 241 ALA B C 1
ATOM 7213 O O . ALA B 2 244 ? 131.840 108.168 139.926 1.00 84.90 241 ALA B O 1
ATOM 7215 N N . GLN B 2 245 ? 133.732 109.064 139.097 1.00 82.62 242 GLN B N 1
ATOM 7216 C CA . GLN B 2 245 ? 133.537 110.311 139.830 1.00 82.62 242 GLN B CA 1
ATOM 7217 C C . GLN B 2 245 ? 132.476 111.186 139.173 1.00 82.62 242 GLN B C 1
ATOM 7218 O O . GLN B 2 245 ? 131.624 111.755 139.863 1.00 82.62 242 GLN B O 1
ATOM 7224 N N . ILE B 2 246 ? 132.514 111.308 137.845 1.00 85.07 243 ILE B N 1
ATOM 7225 C CA . ILE B 2 246 ? 131.441 111.997 137.137 1.00 85.07 243 ILE B CA 1
ATOM 7226 C C . ILE B 2 246 ? 130.154 111.186 137.197 1.00 85.07 243 ILE B C 1
ATOM 7227 O O . ILE B 2 246 ? 129.053 111.739 137.083 1.00 85.07 243 ILE B O 1
ATOM 7232 N N . GLY B 2 247 ? 130.265 109.873 137.389 1.00 86.03 244 GLY B N 1
ATOM 7233 C CA . GLY B 2 247 ? 129.126 108.982 137.379 1.00 86.03 244 GLY B CA 1
ATOM 7234 C C . GLY B 2 247 ? 128.708 108.499 136.009 1.00 86.03 244 GLY B C 1
ATOM 7235 O O . GLY B 2 247 ? 127.757 107.713 135.911 1.00 86.03 244 GLY B O 1
ATOM 7236 N N . ILE B 2 248 ? 129.386 108.933 134.952 1.00 88.59 245 ILE B N 1
ATOM 7237 C CA . ILE B 2 248 ? 129.089 108.489 133.593 1.00 88.59 245 ILE B CA 1
ATOM 7238 C C . ILE B 2 248 ? 129.556 107.047 133.437 1.00 88.59 245 ILE B C 1
ATOM 7239 O O . ILE B 2 248 ? 130.549 106.650 134.065 1.00 88.59 245 ILE B O 1
ATOM 7244 N N . PRO B 2 249 ? 128.875 106.229 132.636 1.00 91.82 246 PRO B N 1
ATOM 7245 C CA . PRO B 2 249 ? 129.355 104.862 132.405 1.00 91.82 246 PRO B CA 1
ATOM 7246 C C . PRO B 2 249 ? 130.711 104.871 131.719 1.00 91.82 246 PRO B C 1
ATOM 7247 O O . PRO B 2 249 ? 131.013 105.746 130.903 1.00 91.82 246 PRO B O 1
ATOM 7251 N N . PHE B 2 250 ? 131.540 103.891 132.070 1.00 92.77 247 PHE B N 1
ATOM 7252 C CA . PHE B 2 250 ? 132.837 103.755 131.423 1.00 92.77 247 PHE B CA 1
ATOM 7253 C C . PHE B 2 250 ? 132.639 103.528 129.931 1.00 92.77 247 PHE B C 1
ATOM 7254 O O . PHE B 2 250 ? 131.999 102.556 129.520 1.00 92.77 247 PHE B O 1
ATOM 7262 N N . THR B 2 251 ? 133.194 104.426 129.121 1.00 95.04 248 THR B N 1
ATOM 7263 C CA . THR B 2 251 ? 132.974 104.399 127.683 1.00 95.04 248 THR B CA 1
ATOM 7264 C C . THR B 2 251 ? 134.169 105.034 126.992 1.00 95.04 248 THR B C 1
ATOM 7265 O O . THR B 2 251 ? 134.756 105.990 127.505 1.00 95.04 248 THR B O 1
ATOM 7269 N N . TYR B 2 252 ? 134.524 104.491 125.827 1.00 96.48 249 TYR B N 1
ATOM 7270 C CA . TYR B 2 252 ? 135.655 105.020 125.076 1.00 96.48 249 TYR B CA 1
ATOM 7271 C C . TYR B 2 252 ? 135.385 106.441 124.599 1.00 96.48 249 TYR B C 1
ATOM 7272 O O . TYR B 2 252 ? 136.310 107.257 124.518 1.00 96.48 249 TYR B O 1
ATOM 7281 N N . GLU B 2 253 ? 134.124 106.750 124.290 1.00 97.48 250 GLU B N 1
ATOM 7282 C CA . GLU B 2 253 ? 133.747 108.064 123.784 1.00 97.48 250 GLU B CA 1
ATOM 7283 C C . GLU B 2 253 ? 133.808 109.143 124.859 1.00 97.48 250 GLU B C 1
ATOM 7284 O O . GLU B 2 253 ? 133.948 110.326 124.527 1.00 97.48 250 GLU B O 1
ATOM 7290 N N . ALA B 2 254 ? 133.757 108.759 126.136 1.00 88.41 251 ALA B N 1
ATOM 7291 C CA . ALA B 2 254 ? 133.617 109.732 127.214 1.00 88.41 251 ALA B CA 1
ATOM 7292 C C . ALA B 2 254 ? 134.798 110.689 127.305 1.00 88.41 251 ALA B C 1
ATOM 7293 O O . ALA B 2 254 ? 134.656 111.770 127.886 1.00 88.41 251 ALA B O 1
ATOM 7295 N N . CYS B 2 255 ? 135.957 110.319 126.754 1.00 84.38 252 CYS B N 1
ATOM 7296 C CA . CYS B 2 255 ? 137.131 111.182 126.852 1.00 84.38 252 CYS B CA 1
ATOM 7297 C C . CYS B 2 255 ? 136.905 112.536 126.192 1.00 84.38 252 CYS B C 1
ATOM 7298 O O . CYS B 2 255 ? 137.454 113.546 126.647 1.00 84.38 252 CYS B O 1
ATOM 7301 N N . LEU B 2 256 ? 136.104 112.579 125.137 1.00 83.46 253 LEU B N 1
ATOM 7302 C CA . LEU B 2 256 ? 135.858 113.836 124.438 1.00 83.46 253 LEU B CA 1
ATOM 7303 C C . LEU B 2 256 ? 134.879 114.752 125.175 1.00 83.46 253 LEU B C 1
ATOM 7304 O O . LEU B 2 256 ? 134.768 115.926 124.829 1.00 83.46 253 LEU B O 1
ATOM 7309 N N . LEU B 2 257 ? 134.169 114.237 126.179 1.00 82.59 254 LEU B N 1
ATOM 7310 C CA . LEU B 2 257 ? 133.274 115.077 126.962 1.00 82.59 254 LEU B CA 1
ATOM 7311 C C . LEU B 2 257 ? 134.068 116.132 127.719 1.00 82.59 254 LEU B C 1
ATOM 7312 O O . LEU B 2 257 ? 135.163 115.865 128.223 1.00 82.59 254 LEU B O 1
ATOM 7317 N N . ASP B 2 258 ? 133.515 117.335 127.800 1.00 79.27 255 ASP B N 1
ATOM 7318 C CA . ASP B 2 258 ? 134.198 118.417 128.499 1.00 79.27 255 ASP B CA 1
ATOM 7319 C C . ASP B 2 258 ? 134.392 118.084 129.965 1.00 79.27 255 ASP B C 1
ATOM 7320 O O . ASP B 2 258 ? 135.421 118.408 130.548 1.00 79.27 255 ASP B O 1
ATOM 7325 N N . GLU B 2 259 ? 133.405 117.429 130.562 1.00 80.63 256 GLU B N 1
ATOM 7326 C CA . GLU B 2 259 ? 133.490 117.112 131.983 1.00 80.63 256 GLU B CA 1
ATOM 7327 C C . GLU B 2 259 ? 134.637 116.154 132.271 1.00 80.63 256 GLU B C 1
ATOM 7328 O O . GLU B 2 259 ? 135.258 116.221 133.338 1.00 80.63 256 GLU B O 1
ATOM 7334 N N . TYR B 2 260 ? 134.933 115.253 131.332 1.00 79.69 257 TYR B N 1
ATOM 7335 C CA . TYR B 2 260 ? 136.044 114.330 131.528 1.00 79.69 257 TYR B CA 1
ATOM 7336 C C . TYR B 2 260 ? 137.360 115.086 131.627 1.00 79.69 257 TYR B C 1
ATOM 7337 O O . TYR B 2 260 ? 138.201 114.786 132.482 1.00 79.69 257 TYR B O 1
ATOM 7346 N N . TYR B 2 261 ? 137.529 116.090 130.783 1.00 76.47 258 TYR B N 1
ATOM 7347 C CA . TYR B 2 261 ? 138.740 116.890 130.840 1.00 76.47 258 TYR B CA 1
ATOM 7348 C C . TYR B 2 261 ? 138.800 117.672 132.142 1.00 76.47 258 TYR B C 1
ATOM 7349 O O . TYR B 2 261 ? 139.863 117.846 132.721 1.00 76.47 258 TYR B O 1
ATOM 7358 N N . ASP B 2 262 ? 137.657 118.154 132.604 1.00 78.60 259 ASP B N 1
ATOM 7359 C CA . ASP B 2 262 ? 137.638 118.936 133.830 1.00 78.60 259 ASP B CA 1
ATOM 7360 C C . ASP B 2 262 ? 138.027 118.063 135.009 1.00 78.60 259 ASP B C 1
ATOM 7361 O O . ASP B 2 262 ? 138.835 118.460 135.844 1.00 78.60 259 ASP B O 1
ATOM 7366 N N . CYS B 2 263 ? 137.458 116.869 135.073 1.00 78.42 260 CYS B N 1
ATOM 7367 C CA . CYS B 2 263 ? 137.740 115.978 136.190 1.00 78.42 260 CYS B CA 1
ATOM 7368 C C . CYS B 2 263 ? 139.188 115.511 136.185 1.00 78.42 260 CYS B C 1
ATOM 7369 O O . CYS B 2 263 ? 139.788 115.331 137.251 1.00 78.42 260 CYS B O 1
ATOM 7372 N N . ILE B 2 264 ? 139.772 115.310 135.001 1.00 73.77 261 ILE B N 1
ATOM 7373 C CA . ILE B 2 264 ? 141.150 114.832 134.953 1.00 73.77 261 ILE B CA 1
ATOM 7374 C C . ILE B 2 264 ? 142.093 115.883 135.522 1.00 73.77 261 ILE B C 1
ATOM 7375 O O . ILE B 2 264 ? 143.109 115.549 136.139 1.00 73.77 261 ILE B O 1
ATOM 7380 N N . GLU B 2 265 ? 141.742 117.165 135.381 1.00 74.01 262 GLU B N 1
ATOM 7381 C CA . GLU B 2 265 ? 142.605 118.225 135.894 1.00 74.01 262 GLU B CA 1
ATOM 7382 C C . GLU B 2 265 ? 142.738 118.137 137.406 1.00 74.01 262 GLU B C 1
ATOM 7383 O O . GLU B 2 265 ? 143.844 118.224 137.952 1.00 74.01 262 GLU B O 1
ATOM 7389 N N . SER B 2 266 ? 141.613 117.957 138.101 1.00 73.74 263 SER B N 1
ATOM 7390 C CA . SER B 2 266 ? 141.646 117.903 139.558 1.00 73.74 263 SER B CA 1
ATOM 7391 C C . SER B 2 266 ? 142.462 116.714 140.041 1.00 73.74 263 SER B C 1
ATOM 7392 O O . SER B 2 266 ? 143.195 116.808 141.032 1.00 73.74 263 SER B O 1
ATOM 7395 N N . ASN B 2 267 ? 142.369 115.587 139.332 1.00 74.74 264 ASN B N 1
ATOM 7396 C CA . ASN B 2 267 ? 143.150 114.419 139.719 1.00 74.74 264 ASN B CA 1
ATOM 7397 C C . ASN B 2 267 ? 144.631 114.629 139.437 1.00 74.74 264 ASN B C 1
ATOM 7398 O O . ASN B 2 267 ? 145.482 114.224 140.237 1.00 74.74 264 ASN B O 1
ATOM 7403 N N . ILE B 2 268 ? 144.962 115.276 138.314 1.00 73.59 265 ILE B N 1
ATOM 7404 C CA . ILE B 2 268 ? 146.368 115.496 137.976 1.00 73.59 265 ILE B CA 1
ATOM 7405 C C . ILE B 2 268 ? 147.049 116.347 139.035 1.00 73.59 265 ILE B C 1
ATOM 7406 O O . ILE B 2 268 ? 148.178 116.064 139.451 1.00 73.59 265 ILE B O 1
ATOM 7411 N N . GLU B 2 269 ? 146.371 117.393 139.501 1.00 72.59 266 GLU B N 1
ATOM 7412 C CA . GLU B 2 269 ? 147.033 118.283 140.443 1.00 72.59 266 GLU B CA 1
ATOM 7413 C C . GLU B 2 269 ? 146.844 117.798 141.878 1.00 72.59 266 GLU B C 1
ATOM 7414 O O . GLU B 2 269 ? 147.594 118.208 142.768 1.00 72.59 266 GLU B O 1
ATOM 7420 N N . GLN B 2 270 ? 145.918 116.854 142.096 1.00 72.67 267 GLN B N 1
ATOM 7421 C CA . GLN B 2 270 ? 145.909 116.071 143.333 1.00 72.67 267 GLN B CA 1
ATOM 7422 C C . GLN B 2 270 ? 147.133 115.171 143.417 1.00 72.67 267 GLN B C 1
ATOM 7423 O O . GLN B 2 270 ? 147.752 115.042 144.480 1.00 72.67 267 GLN B O 1
ATOM 7429 N N . MET B 2 271 ? 147.493 114.539 142.300 1.00 77.00 268 MET B N 1
ATOM 7430 C CA . MET B 2 271 ? 148.694 113.715 142.248 1.00 77.00 268 MET B CA 1
ATOM 7431 C C . MET B 2 271 ? 149.934 114.520 142.596 1.00 77.00 268 MET B C 1
ATOM 7432 O O . MET B 2 271 ? 150.753 114.098 143.421 1.00 77.00 268 MET B O 1
ATOM 7437 N N . TYR B 2 272 ? 150.090 115.686 141.972 1.00 74.69 269 TYR B N 1
ATOM 7438 C CA . TYR B 2 272 ? 151.334 116.433 142.105 1.00 74.69 269 TYR B CA 1
ATOM 7439 C C . TYR B 2 272 ? 151.530 116.944 143.525 1.00 74.69 269 TYR B C 1
ATOM 7440 O O . TYR B 2 272 ? 152.644 116.906 144.059 1.00 74.69 269 TYR B O 1
ATOM 7449 N N . ASP B 2 273 ? 150.455 117.410 144.167 1.00 75.80 270 ASP B N 1
ATOM 7450 C CA . ASP B 2 273 ? 150.619 117.966 145.504 1.00 75.80 270 ASP B CA 1
ATOM 7451 C C . ASP B 2 273 ? 150.925 116.894 146.540 1.00 75.80 270 ASP B C 1
ATOM 7452 O O . ASP B 2 273 ? 151.465 117.216 147.604 1.00 75.80 270 ASP B O 1
ATOM 7457 N N . LEU B 2 274 ? 150.598 115.634 146.260 1.00 75.23 271 LEU B N 1
ATOM 7458 C CA . LEU B 2 274 ? 150.886 114.568 147.211 1.00 75.23 271 LEU B CA 1
ATOM 7459 C C . LEU B 2 274 ? 152.296 114.011 147.064 1.00 75.23 271 LEU B C 1
ATOM 7460 O O . LEU B 2 274 ? 152.952 113.731 148.072 1.00 75.23 271 LEU B O 1
ATOM 7465 N N . LEU B 2 275 ? 152.789 113.850 145.837 1.00 77.72 272 LEU B N 1
ATOM 7466 C CA . LEU B 2 275 ? 154.082 113.206 145.638 1.00 77.72 272 LEU B CA 1
ATOM 7467 C C . LEU B 2 275 ? 155.175 114.155 145.162 1.00 77.72 272 LEU B C 1
ATOM 7468 O O . LEU B 2 275 ? 156.336 113.984 145.546 1.00 77.72 272 LEU B O 1
ATOM 7473 N N . CYS B 2 276 ? 154.824 115.162 144.360 1.00 78.49 273 CYS B N 1
ATOM 7474 C CA . CYS B 2 276 ? 155.848 116.051 143.792 1.00 78.49 273 CYS B CA 1
ATOM 7475 C C . CYS B 2 276 ? 155.886 117.412 144.437 1.00 78.49 273 CYS B C 1
ATOM 7476 O O . CYS B 2 276 ? 155.249 118.350 143.970 1.00 78.49 273 CYS B O 1
ATOM 7479 N N . MET B 2 277 ? 156.629 117.519 145.513 1.00 80.03 274 MET B N 1
ATOM 7480 C CA . MET B 2 277 ? 156.804 118.786 146.222 1.00 80.03 274 MET B CA 1
ATOM 7481 C C . MET B 2 277 ? 158.198 119.310 145.892 1.00 80.03 274 MET B C 1
ATOM 7482 O O . MET B 2 277 ? 159.166 119.078 146.618 1.00 80.03 274 MET B O 1
ATOM 7487 N N . CYS B 2 278 ? 158.326 120.000 144.765 1.00 78.70 275 CYS B N 1
ATOM 7488 C CA . CYS B 2 278 ? 159.613 120.584 144.399 1.00 78.70 275 CYS B CA 1
ATOM 7489 C C . CYS B 2 278 ? 159.542 122.105 144.437 1.00 78.70 275 CYS B C 1
ATOM 7490 O O . CYS B 2 278 ? 158.647 122.669 145.059 1.00 78.70 275 CYS B O 1
ATOM 7493 N N . LYS B 2 279 ? 160.450 122.772 143.736 1.00 76.01 276 LYS B N 1
ATOM 7494 C CA . LYS B 2 279 ? 160.454 124.232 143.710 1.00 76.01 276 LYS B CA 1
ATOM 7495 C C . LYS B 2 279 ? 159.406 124.786 142.766 1.00 76.01 276 LYS B C 1
ATOM 7496 O O . LYS B 2 279 ? 158.636 125.667 143.140 1.00 76.01 276 LYS B O 1
ATOM 7502 N N . GLU B 2 280 ? 159.381 124.282 141.540 1.00 73.90 277 GLU B N 1
ATOM 7503 C CA . GLU B 2 280 ? 158.432 124.780 140.562 1.00 73.90 277 GLU B CA 1
ATOM 7504 C C . GLU B 2 280 ? 157.037 124.479 141.035 1.00 73.90 277 GLU B C 1
ATOM 7505 O O . GLU B 2 280 ? 156.197 125.369 141.113 1.00 73.90 277 GLU B O 1
ATOM 7511 N N . CYS B 2 281 ? 156.786 123.225 141.378 1.00 73.68 278 CYS B N 1
ATOM 7512 C CA . CYS B 2 281 ? 155.471 122.851 141.868 1.00 73.68 278 CYS B CA 1
ATOM 7513 C C . CYS B 2 281 ? 155.193 123.565 143.173 1.00 73.68 278 CYS B C 1
ATOM 7514 O O . CYS B 2 281 ? 154.040 123.836 143.499 1.00 73.68 278 CYS B O 1
ATOM 7517 N N . GLY B 2 282 ? 156.241 123.882 143.921 1.00 70.91 279 GLY B N 1
ATOM 7518 C CA . GLY B 2 282 ? 156.061 124.617 145.151 1.00 70.91 279 GLY B CA 1
ATOM 7519 C C . GLY B 2 282 ? 155.404 125.949 144.892 1.00 70.91 279 GLY B C 1
ATOM 7520 O O . GLY B 2 282 ? 154.458 126.323 145.577 1.00 70.91 279 GLY B O 1
ATOM 7521 N N . MET B 2 283 ? 155.890 126.663 143.890 1.00 68.78 280 MET B N 1
ATOM 7522 C CA . MET B 2 283 ? 155.325 127.954 143.580 1.00 68.78 280 MET B CA 1
ATOM 7523 C C . MET B 2 283 ? 153.875 127.795 143.179 1.00 68.78 280 MET B C 1
ATOM 7524 O O . MET B 2 283 ? 153.036 128.591 143.587 1.00 68.78 280 MET B O 1
ATOM 7529 N N . ARG B 2 284 ? 153.565 126.768 142.398 1.00 66.90 281 ARG B N 1
ATOM 7530 C CA . ARG B 2 284 ? 152.199 126.591 141.918 1.00 66.90 281 ARG B CA 1
ATOM 7531 C C . ARG B 2 284 ? 151.231 126.372 143.067 1.00 66.90 281 ARG B C 1
ATOM 7532 O O . ARG B 2 284 ? 150.099 126.832 143.006 1.00 66.90 281 ARG B O 1
ATOM 7540 N N . ARG B 2 285 ? 151.661 125.672 144.111 1.00 69.07 282 ARG B N 1
ATOM 7541 C CA . ARG B 2 285 ? 150.808 125.482 145.287 1.00 69.07 282 ARG B CA 1
ATOM 7542 C C . ARG B 2 285 ? 150.639 126.752 146.109 1.00 69.07 282 ARG B C 1
ATOM 7543 O O . ARG B 2 285 ? 149.539 127.049 146.563 1.00 69.07 282 ARG B O 1
ATOM 7551 N N . MET B 2 286 ? 151.713 127.505 146.298 1.00 62.92 283 MET B N 1
ATOM 7552 C CA . MET B 2 286 ? 151.623 128.760 147.031 1.00 62.92 283 MET B CA 1
ATOM 7553 C C . MET B 2 286 ? 150.654 129.666 146.324 1.00 62.92 283 MET B C 1
ATOM 7554 O O . MET B 2 286 ? 149.834 130.315 146.960 1.00 62.92 283 MET B O 1
ATOM 7559 N N . GLU B 2 287 ? 150.735 129.703 145.006 1.00 61.04 284 GLU B N 1
ATOM 7560 C CA . GLU B 2 287 ? 149.816 130.510 144.240 1.00 61.04 284 GLU B CA 1
ATOM 7561 C C . GLU B 2 287 ? 148.380 130.345 144.728 1.00 61.04 284 GLU B C 1
ATOM 7562 O O . GLU B 2 287 ? 147.681 131.334 144.897 1.00 61.04 284 GLU B O 1
ATOM 7568 N N . ARG B 2 288 ? 147.938 129.120 144.976 1.00 59.36 285 ARG B N 1
ATOM 7569 C CA . ARG B 2 288 ? 146.551 128.905 145.361 1.00 59.36 285 ARG B CA 1
ATOM 7570 C C . ARG B 2 288 ? 146.231 129.589 146.679 1.00 59.36 285 ARG B C 1
ATOM 7571 O O . ARG B 2 288 ? 145.219 130.263 146.783 1.00 59.36 285 ARG B O 1
ATOM 7579 N N . PHE B 2 289 ? 147.100 129.451 147.671 1.00 55.15 286 PHE B N 1
ATOM 7580 C CA . PHE B 2 289 ? 146.875 130.083 148.969 1.00 55.15 286 PHE B CA 1
ATOM 7581 C C . PHE B 2 289 ? 146.719 131.586 148.811 1.00 55.15 286 PHE B C 1
ATOM 7582 O O . PHE B 2 289 ? 145.772 132.172 149.330 1.00 55.15 286 PHE B O 1
ATOM 7590 N N . GLU B 2 290 ? 147.625 132.209 148.071 1.00 57.34 287 GLU B N 1
ATOM 7591 C CA . GLU B 2 290 ? 147.558 133.648 147.872 1.00 57.34 287 GLU B CA 1
ATOM 7592 C C . GLU B 2 290 ? 146.348 134.032 147.050 1.00 57.34 287 GLU B C 1
ATOM 7593 O O . GLU B 2 290 ? 145.689 135.016 147.353 1.00 57.34 287 GLU B O 1
ATOM 7599 N N . ARG B 2 291 ? 146.048 133.258 146.019 1.00 53.09 288 ARG B N 1
ATOM 7600 C CA . ARG B 2 291 ? 144.902 133.548 145.178 1.00 53.09 288 ARG B CA 1
ATOM 7601 C C . ARG B 2 291 ? 143.630 133.554 146.002 1.00 53.09 288 ARG B C 1
ATOM 7602 O O . ARG B 2 291 ? 142.774 134.405 145.801 1.00 53.09 288 ARG B O 1
ATOM 7610 N N . VAL B 2 292 ? 143.501 132.613 146.933 1.00 48.06 289 VAL B N 1
ATOM 7611 C CA . VAL B 2 292 ? 142.309 132.549 147.766 1.00 48.06 289 VAL B CA 1
ATOM 7612 C C . VAL B 2 292 ? 142.165 133.845 148.546 1.00 48.06 289 VAL B C 1
ATOM 7613 O O . VAL B 2 292 ? 141.114 134.474 148.504 1.00 48.06 289 VAL B O 1
ATOM 7617 N N . ARG B 2 293 ? 143.214 134.283 149.221 1.00 46.99 290 ARG B N 1
ATOM 7618 C CA . ARG B 2 293 ? 143.141 135.556 149.919 1.00 46.99 290 ARG B CA 1
ATOM 7619 C C . ARG B 2 293 ? 142.783 136.712 148.987 1.00 46.99 290 ARG B C 1
ATOM 7620 O O . ARG B 2 293 ? 141.976 137.558 149.336 1.00 46.99 290 ARG B O 1
ATOM 7628 N N . TYR B 2 294 ? 143.381 136.767 147.807 1.00 46.64 291 TYR B N 1
ATOM 7629 C CA . TYR B 2 294 ? 143.139 137.892 146.910 1.00 46.64 291 TYR B CA 1
ATOM 7630 C C . TYR B 2 294 ? 141.749 137.895 146.301 1.00 46.64 291 TYR B C 1
ATOM 7631 O O . TYR B 2 294 ? 141.248 138.948 145.939 1.00 46.64 291 TYR B O 1
ATOM 7640 N N . ASN B 2 295 ? 141.129 136.735 146.169 1.00 43.05 292 ASN B N 1
ATOM 7641 C CA . ASN B 2 295 ? 139.779 136.689 145.631 1.00 43.05 292 ASN B CA 1
ATOM 7642 C C . ASN B 2 295 ? 138.759 137.151 146.661 1.00 43.05 292 ASN B C 1
ATOM 7643 O O . ASN B 2 295 ? 137.771 137.792 146.310 1.00 43.05 292 ASN B O 1
ATOM 7648 N N . THR B 2 296 ? 138.989 136.837 147.926 1.00 35.95 293 THR B N 1
ATOM 7649 C CA . THR B 2 296 ? 138.052 137.208 148.982 1.00 35.95 293 THR B CA 1
ATOM 7650 C C . THR B 2 296 ? 137.881 138.716 149.101 1.00 35.95 293 THR B C 1
ATOM 7651 O O . THR B 2 296 ? 136.800 139.184 149.472 1.00 35.95 293 THR B O 1
ATOM 7655 N N . ILE B 2 297 ? 138.921 139.491 148.795 1.00 36.56 294 ILE B N 1
ATOM 7656 C CA . ILE B 2 297 ? 138.854 140.942 148.930 1.00 36.56 294 ILE B CA 1
ATOM 7657 C C . ILE B 2 297 ? 138.526 141.565 147.582 1.00 36.56 294 ILE B C 1
ATOM 7658 O O . ILE B 2 297 ? 138.574 142.789 147.425 1.00 36.56 294 ILE B O 1
ATOM 7663 N N . GLY B 2 298 ? 138.193 140.734 146.600 1.00 37.08 295 GLY B N 1
ATOM 7664 C CA . GLY B 2 298 ? 137.792 141.249 145.307 1.00 37.08 295 GLY B CA 1
ATOM 7665 C C . GLY B 2 298 ? 138.916 141.863 144.498 1.00 37.08 295 GLY B C 1
ATOM 7666 O O . GLY B 2 298 ? 138.711 142.873 143.816 1.00 37.08 295 GLY B O 1
ATOM 7667 N N . GLU B 2 299 ? 140.105 141.279 144.557 1.00 45.81 296 GLU B N 1
ATOM 7668 C CA . GLU B 2 299 ? 141.225 141.776 143.760 1.00 45.81 296 GLU B CA 1
ATOM 7669 C C . GLU B 2 299 ? 141.831 140.702 142.868 1.00 45.81 296 GLU B C 1
ATOM 7670 O O . GLU B 2 299 ? 141.431 139.541 142.924 1.00 45.81 296 GLU B O 1
ATOM 7676 N N . ARG B 2 300 ? 142.801 141.086 142.047 1.00 56.21 297 ARG B N 1
ATOM 7677 C CA . ARG B 2 300 ? 143.449 140.132 141.148 1.00 56.21 297 ARG B CA 1
ATOM 7678 C C . ARG B 2 300 ? 144.908 139.921 141.513 1.00 56.21 297 ARG B C 1
ATOM 7679 O O . ARG B 2 300 ? 145.552 140.825 142.043 1.00 56.21 297 ARG B O 1
ATOM 7687 N N . TYR B 2 301 ? 145.437 138.737 141.223 1.00 61.44 298 TYR B N 1
ATOM 7688 C CA . TYR B 2 301 ? 146.821 138.433 141.555 1.00 61.44 298 TYR B CA 1
ATOM 7689 C C . TYR B 2 301 ? 147.761 139.398 140.854 1.00 61.44 298 TYR B C 1
ATOM 7690 O O . TYR B 2 301 ? 147.667 139.580 139.642 1.00 61.44 298 TYR B O 1
ATOM 7699 N N . PRO B 2 302 ? 148.685 140.012 141.606 1.00 66.66 299 PRO B N 1
ATOM 7700 C CA . PRO B 2 302 ? 149.588 141.019 141.029 1.00 66.66 299 PRO B CA 1
ATOM 7701 C C . PRO B 2 302 ? 150.735 140.454 140.203 1.00 66.66 299 PRO B C 1
ATOM 7702 O O . PRO B 2 302 ? 150.916 139.238 140.139 1.00 66.66 299 PRO B O 1
ATOM 7706 N N . LYS B 2 303 ? 151.507 141.338 139.576 1.00 75.64 300 LYS B N 1
ATOM 7707 C CA . LYS B 2 303 ? 152.614 140.908 138.722 1.00 75.64 300 LYS B CA 1
ATOM 7708 C C . LYS B 2 303 ? 153.955 140.939 139.435 1.00 75.64 300 LYS B C 1
ATOM 7709 O O . LYS B 2 303 ? 154.998 140.805 138.800 1.00 75.64 300 LYS B O 1
ATOM 7715 N N . LYS B 2 304 ? 153.938 141.121 140.749 1.00 77.76 301 LYS B N 1
ATOM 7716 C CA . LYS B 2 304 ? 155.183 141.225 141.497 1.00 77.76 301 LYS B CA 1
ATOM 7717 C C . LYS B 2 304 ? 156.034 139.977 141.363 1.00 77.76 301 LYS B C 1
ATOM 7718 O O . LYS B 2 304 ? 157.218 140.069 141.041 1.00 77.76 301 LYS B O 1
ATOM 7724 N N . LYS B 2 305 ? 155.438 138.816 141.603 1.00 78.41 302 LYS B N 1
ATOM 7725 C CA . LYS B 2 305 ? 156.200 137.576 141.556 1.00 78.41 302 LYS B CA 1
ATOM 7726 C C . LYS B 2 305 ? 156.258 137.024 140.146 1.00 78.41 302 LYS B C 1
ATOM 7727 O O . LYS B 2 305 ? 155.580 136.051 139.824 1.00 78.41 302 LYS B O 1
ATOM 7733 N N . ARG B 2 306 ? 157.044 137.656 139.287 1.00 83.42 303 ARG B N 1
ATOM 7734 C CA . ARG B 2 306 ? 157.225 137.124 137.939 1.00 83.42 303 ARG B CA 1
ATOM 7735 C C . ARG B 2 306 ? 158.594 136.478 137.851 1.00 83.42 303 ARG B C 1
ATOM 7736 O O . ARG B 2 306 ? 159.020 136.062 136.776 1.00 83.42 303 ARG B O 1
ATOM 7744 N N . ASP B 2 307 ? 159.288 136.401 138.979 1.00 83.14 304 ASP B N 1
ATOM 7745 C CA . ASP B 2 307 ? 160.586 135.735 139.014 1.00 83.14 304 ASP B CA 1
ATOM 7746 C C . ASP B 2 307 ? 160.476 134.269 138.624 1.00 83.14 304 ASP B C 1
ATOM 7747 O O . ASP B 2 307 ? 161.423 133.702 138.066 1.00 83.14 304 ASP B O 1
ATOM 7752 N N . ARG B 2 308 ? 159.321 133.675 138.867 1.00 77.74 305 ARG B N 1
ATOM 7753 C CA . ARG B 2 308 ? 159.109 132.300 138.466 1.00 77.74 305 ARG B CA 1
ATOM 7754 C C . ARG B 2 308 ? 159.070 132.184 136.959 1.00 77.74 305 ARG B C 1
ATOM 7755 O O . ARG B 2 308 ? 158.548 133.065 136.275 1.00 77.74 305 ARG B O 1
ATOM 7763 N N . GLU B 2 309 ? 159.618 131.103 136.420 1.00 73.49 306 GLU B N 1
ATOM 7764 C CA . GLU B 2 309 ? 159.535 130.877 134.988 1.00 73.49 306 GLU B CA 1
ATOM 7765 C C . GLU B 2 309 ? 158.077 130.727 134.572 1.00 73.49 306 GLU B C 1
ATOM 7766 O O . GLU B 2 309 ? 157.221 130.303 135.354 1.00 73.49 306 GLU B O 1
ATOM 7772 N N . ARG B 2 310 ? 157.791 131.108 133.330 1.00 71.22 307 ARG B N 1
ATOM 7773 C CA . ARG B 2 310 ? 156.412 131.120 132.864 1.00 71.22 307 ARG B CA 1
ATOM 7774 C C . ARG B 2 310 ? 155.817 129.720 132.934 1.00 71.22 307 ARG B C 1
ATOM 7775 O O . ARG B 2 310 ? 156.437 128.743 132.503 1.00 71.22 307 ARG B O 1
ATOM 7783 N N . PHE B 2 311 ? 154.601 129.630 133.469 1.00 69.02 308 PHE B N 1
ATOM 7784 C CA . PHE B 2 311 ? 153.906 128.353 133.515 1.00 69.02 308 PHE B CA 1
ATOM 7785 C C . PHE B 2 311 ? 153.320 128.065 132.150 1.00 69.02 308 PHE B C 1
ATOM 7786 O O . PHE B 2 311 ? 152.968 128.989 131.423 1.00 69.02 308 PHE B O 1
ATOM 7794 N N . PHE B 2 312 ? 153.176 126.799 131.795 1.00 64.11 309 PHE B N 1
ATOM 7795 C CA . PHE B 2 312 ? 152.723 126.431 130.458 1.00 64.11 309 PHE B CA 1
ATOM 7796 C C . PHE B 2 312 ? 151.333 126.984 130.171 1.00 64.11 309 PHE B C 1
ATOM 7797 O O . PHE B 2 312 ? 151.025 127.340 129.028 1.00 64.11 309 PHE B O 1
ATOM 7805 N N . GLU B 2 313 ? 150.498 127.084 131.189 1.00 64.28 310 GLU B N 1
ATOM 7806 C CA . GLU B 2 313 ? 149.145 127.559 130.968 1.00 64.28 310 GLU B CA 1
ATOM 7807 C C . GLU B 2 313 ? 149.143 129.003 130.520 1.00 64.28 310 GLU B C 1
ATOM 7808 O O . GLU B 2 313 ? 148.330 129.389 129.685 1.00 64.28 310 GLU B O 1
ATOM 7814 N N . GLU B 2 314 ? 150.062 129.804 131.041 1.00 66.28 311 GLU B N 1
ATOM 7815 C CA . GLU B 2 314 ? 150.057 131.235 130.747 1.00 66.28 311 GLU B CA 1
ATOM 7816 C C . GLU B 2 314 ? 150.352 131.522 129.281 1.00 66.28 311 GLU B C 1
ATOM 7817 O O . GLU B 2 314 ? 149.995 132.592 128.777 1.00 66.28 311 GLU B O 1
ATOM 7823 N N . ASN B 2 315 ? 151.004 130.592 128.586 1.00 62.03 312 ASN B N 1
ATOM 7824 C CA . ASN B 2 315 ? 151.357 130.805 127.190 1.00 62.03 312 ASN B CA 1
ATOM 7825 C C . ASN B 2 315 ? 150.103 130.955 126.336 1.00 62.03 312 ASN B C 1
ATOM 7826 O O . ASN B 2 315 ? 149.038 130.426 126.659 1.00 62.03 312 ASN B O 1
ATOM 7831 N N . TYR B 2 316 ? 150.231 131.711 125.248 1.00 60.66 313 TYR B N 1
ATOM 7832 C CA . TYR B 2 316 ? 149.141 131.925 124.302 1.00 60.66 313 TYR B CA 1
ATOM 7833 C C . TYR B 2 316 ? 149.553 131.386 122.940 1.00 60.66 313 TYR B C 1
ATOM 7834 O O . TYR B 2 316 ? 150.506 131.887 122.335 1.00 60.66 313 TYR B O 1
ATOM 7843 N N . VAL B 2 317 ? 148.833 130.375 122.458 1.00 62.28 314 VAL B N 1
ATOM 7844 C CA . VAL B 2 317 ? 149.065 129.808 121.137 1.00 62.28 314 VAL B CA 1
ATOM 7845 C C . VAL B 2 317 ? 147.779 129.922 120.329 1.00 62.28 314 VAL B C 1
ATOM 7846 O O . VAL B 2 317 ? 146.681 130.035 120.877 1.00 62.28 314 VAL B O 1
ATOM 7850 N N . ILE B 2 318 ? 147.927 129.902 119.005 1.00 66.39 315 ILE B N 1
ATOM 7851 C CA . ILE B 2 318 ? 146.789 130.060 118.106 1.00 66.39 315 ILE B CA 1
ATOM 7852 C C . ILE B 2 318 ? 146.958 129.113 116.923 1.00 66.39 315 ILE B C 1
ATOM 7853 O O . ILE B 2 318 ? 147.988 129.142 116.240 1.00 66.39 315 ILE B O 1
ATOM 7858 N N . ILE B 2 319 ? 145.967 128.265 116.672 1.00 72.29 316 ILE B N 1
ATOM 7859 C CA . ILE B 2 319 ? 146.036 127.330 115.549 1.00 72.29 316 ILE B CA 1
ATOM 7860 C C . ILE B 2 319 ? 145.885 128.055 114.223 1.00 72.29 316 ILE B C 1
ATOM 7861 O O . ILE B 2 319 ? 144.949 128.826 114.046 1.00 72.29 316 ILE B O 1
ATOM 7866 N N . HIS B 2 320 ? 146.786 127.802 113.284 1.00 76.23 317 HIS B N 1
ATOM 7867 C CA . HIS B 2 320 ? 146.748 128.509 112.006 1.00 76.23 317 HIS B CA 1
ATOM 7868 C C . HIS B 2 320 ? 145.760 127.934 110.984 1.00 76.23 317 HIS B C 1
ATOM 7869 O O . HIS B 2 320 ? 145.339 128.654 110.083 1.00 76.23 317 HIS B O 1
ATOM 7876 N N . SER B 2 321 ? 145.396 126.657 111.101 1.00 85.74 318 SER B N 1
ATOM 7877 C CA . SER B 2 321 ? 144.400 126.057 110.199 1.00 85.74 318 SER B CA 1
ATOM 7878 C C . SER B 2 321 ? 143.119 126.836 110.289 1.00 85.74 318 SER B C 1
ATOM 7879 O O . SER B 2 321 ? 142.567 127.253 109.275 1.00 85.74 318 SER B O 1
ATOM 7882 N N . HIS B 2 322 ? 142.626 127.016 111.502 1.00 85.22 319 HIS B N 1
ATOM 7883 C CA . HIS B 2 322 ? 141.439 127.841 111.705 1.00 85.22 319 HIS B CA 1
ATOM 7884 C C . HIS B 2 322 ? 141.852 128.992 112.609 1.00 85.22 319 HIS B C 1
ATOM 7885 O O . HIS B 2 322 ? 141.671 128.935 113.835 1.00 85.22 319 HIS B O 1
ATOM 7892 N N . PRO B 2 323 ? 142.438 130.046 112.039 1.00 77.94 320 PRO B N 1
ATOM 7893 C CA . PRO B 2 323 ? 142.976 131.137 112.864 1.00 77.94 320 PRO B CA 1
ATOM 7894 C C . PRO B 2 323 ? 141.942 131.803 113.748 1.00 77.94 320 PRO B C 1
ATOM 7895 O O . PRO B 2 323 ? 142.309 132.338 114.801 1.00 77.94 320 PRO B O 1
ATOM 7899 N N . ASP B 2 324 ? 140.674 131.825 113.344 1.00 76.60 321 ASP B N 1
ATOM 7900 C CA . ASP B 2 324 ? 139.638 132.504 114.104 1.00 76.60 321 ASP B CA 1
ATOM 7901 C C . ASP B 2 324 ? 139.039 131.606 115.187 1.00 76.60 321 ASP B C 1
ATOM 7902 O O . ASP B 2 324 ? 137.982 131.927 115.742 1.00 76.60 321 ASP B O 1
ATOM 7907 N N . LEU B 2 325 ? 139.681 130.473 115.478 1.00 76.56 322 LEU B N 1
ATOM 7908 C CA . LEU B 2 325 ? 139.272 129.595 116.567 1.00 76.56 322 LEU B CA 1
ATOM 7909 C C . LEU B 2 325 ? 139.465 130.227 117.939 1.00 76.56 322 LEU B C 1
ATOM 7910 O O . LEU B 2 325 ? 138.844 129.774 118.907 1.00 76.56 322 LEU B O 1
ATOM 7915 N N . GLY B 2 326 ? 140.309 131.243 118.046 1.00 68.26 323 GLY B N 1
ATOM 7916 C CA . GLY B 2 326 ? 140.639 131.836 119.322 1.00 68.26 323 GLY B CA 1
ATOM 7917 C C . GLY B 2 326 ? 141.803 131.124 119.985 1.00 68.26 323 GLY B C 1
ATOM 7918 O O . GLY B 2 326 ? 142.158 129.996 119.647 1.00 68.26 323 GLY B O 1
ATOM 7919 N N . VAL B 2 327 ? 142.421 131.804 120.943 1.00 60.66 324 VAL B N 1
ATOM 7920 C CA . VAL B 2 327 ? 143.574 131.241 121.627 1.00 60.66 324 VAL B CA 1
ATOM 7921 C C . VAL B 2 327 ? 143.231 129.979 122.400 1.00 60.66 324 VAL B C 1
ATOM 7922 O O . VAL B 2 327 ? 142.315 129.984 123.215 1.00 60.66 324 VAL B O 1
ATOM 7926 N N . LEU B 2 328 ? 143.949 128.893 122.138 1.00 61.50 325 LEU B N 1
ATOM 7927 C CA . LEU B 2 328 ? 143.727 127.646 122.856 1.00 61.50 325 LEU B CA 1
ATOM 7928 C C . LEU B 2 328 ? 144.009 127.816 124.325 1.00 61.50 325 LEU B C 1
ATOM 7929 O O . LEU B 2 328 ? 144.932 128.535 124.701 1.00 61.50 325 LEU B O 1
ATOM 7934 N N . LYS B 2 329 ? 143.238 127.150 125.171 1.00 63.23 326 LYS B N 1
ATOM 7935 C CA . LYS B 2 329 ? 143.508 127.203 126.597 1.00 63.23 326 LYS B CA 1
ATOM 7936 C C . LYS B 2 329 ? 144.496 126.114 126.914 1.00 63.23 326 LYS B C 1
ATOM 7937 O O . LYS B 2 329 ? 144.097 124.998 127.228 1.00 63.23 326 LYS B O 1
ATOM 7943 N N . LEU B 2 330 ? 145.785 126.421 126.835 1.00 63.65 327 LEU B N 1
ATOM 7944 C CA . LEU B 2 330 ? 146.815 125.415 127.052 1.00 63.65 327 LEU B CA 1
ATOM 7945 C C . LEU B 2 330 ? 146.549 124.625 128.313 1.00 63.65 327 LEU B C 1
ATOM 7946 O O . LEU B 2 330 ? 146.258 125.198 129.360 1.00 63.65 327 LEU B O 1
ATOM 7951 N N . PRO B 2 331 ? 146.656 123.300 128.223 1.00 64.04 328 PRO B N 1
ATOM 7952 C CA . PRO B 2 331 ? 146.375 122.464 129.383 1.00 64.04 328 PRO B CA 1
ATOM 7953 C C . PRO B 2 331 ? 147.466 122.651 130.409 1.00 64.04 328 PRO B C 1
ATOM 7954 O O . PRO B 2 331 ? 148.613 122.871 130.037 1.00 64.04 328 PRO B O 1
ATOM 7958 N N . LYS B 2 332 ? 147.137 122.567 131.691 1.00 64.14 329 LYS B N 1
ATOM 7959 C CA . LYS B 2 332 ? 148.129 122.855 132.718 1.00 64.14 329 LYS B CA 1
ATOM 7960 C C . LYS B 2 332 ? 149.060 121.671 132.940 1.00 64.14 329 LYS B C 1
ATOM 7961 O O . LYS B 2 332 ? 149.234 121.205 134.069 1.00 64.14 329 LYS B O 1
ATOM 7967 N N . ILE B 2 333 ? 149.675 121.196 131.859 1.00 63.32 330 ILE B N 1
ATOM 7968 C CA . ILE B 2 333 ? 150.727 120.198 131.970 1.00 63.32 330 ILE B CA 1
ATOM 7969 C C . ILE B 2 333 ? 151.885 120.804 132.745 1.00 63.32 330 ILE B C 1
ATOM 7970 O O . ILE B 2 333 ? 152.184 121.998 132.619 1.00 63.32 330 ILE B O 1
ATOM 7975 N N . ARG B 2 334 ? 152.528 119.991 133.572 1.00 69.73 331 ARG B N 1
ATOM 7976 C CA . ARG B 2 334 ? 153.584 120.478 134.438 1.00 69.73 331 ARG B CA 1
ATOM 7977 C C . ARG B 2 334 ? 154.939 119.951 133.980 1.00 69.73 331 ARG B C 1
ATOM 7978 O O . ARG B 2 334 ? 155.048 119.146 133.053 1.00 69.73 331 ARG B O 1
ATOM 7986 N N . HIS B 2 335 ? 155.977 120.368 134.698 1.00 76.43 332 HIS B N 1
ATOM 7987 C CA . HIS B 2 335 ? 157.352 119.883 134.445 1.00 76.43 332 HIS B CA 1
ATOM 7988 C C . HIS B 2 335 ? 157.962 120.143 133.079 1.00 76.43 332 HIS B C 1
ATOM 7989 O O . HIS B 2 335 ? 158.974 119.541 132.730 1.00 76.43 332 HIS B O 1
ATOM 7996 N N . LEU B 2 336 ? 157.387 121.054 132.321 1.00 71.85 333 LEU B N 1
ATOM 7997 C CA . LEU B 2 336 ? 158.018 121.438 131.066 1.00 71.85 333 LEU B CA 1
ATOM 7998 C C . LEU B 2 336 ? 159.033 122.524 131.380 1.00 71.85 333 LEU B C 1
ATOM 7999 O O . LEU B 2 336 ? 158.705 123.521 132.033 1.00 71.85 333 LEU B O 1
ATOM 8004 N N . ASN B 2 337 ? 160.267 122.331 130.936 1.00 76.63 334 ASN B N 1
ATOM 8005 C CA . ASN B 2 337 ? 161.306 123.328 131.156 1.00 76.63 334 ASN B CA 1
ATOM 8006 C C . ASN B 2 337 ? 161.062 124.534 130.259 1.00 76.63 334 ASN B C 1
ATOM 8007 O O . ASN B 2 337 ? 160.450 124.395 129.208 1.00 76.63 334 ASN B O 1
ATOM 8012 N N . PRO B 2 338 ? 161.541 125.724 130.657 1.00 74.44 335 PRO B N 1
ATOM 8013 C CA . PRO B 2 338 ? 161.259 126.927 129.863 1.00 74.44 335 PRO B CA 1
ATOM 8014 C C . PRO B 2 338 ? 161.593 126.746 128.386 1.00 74.44 335 PRO B C 1
ATOM 8015 O O . PRO B 2 338 ? 160.798 127.124 127.523 1.00 74.44 335 PRO B O 1
ATOM 8019 N N . LEU B 2 339 ? 162.747 126.165 128.093 1.00 75.11 336 LEU B N 1
ATOM 8020 C CA . LEU B 2 339 ? 163.121 125.914 126.710 1.00 75.11 336 LEU B CA 1
ATOM 8021 C C . LEU B 2 339 ? 162.142 124.971 126.029 1.00 75.11 336 LEU B C 1
ATOM 8022 O O . LEU B 2 339 ? 161.667 125.261 124.935 1.00 75.11 336 LEU B O 1
ATOM 8027 N N . GLN B 2 340 ? 161.823 123.855 126.675 1.00 76.05 337 GLN B N 1
ATOM 8028 C CA . GLN B 2 340 ? 160.914 122.871 126.094 1.00 76.05 337 GLN B CA 1
ATOM 8029 C C . GLN B 2 340 ? 159.533 123.453 125.905 1.00 76.05 337 GLN B C 1
ATOM 8030 O O . GLN B 2 340 ? 158.837 123.102 124.958 1.00 76.05 337 GLN B O 1
ATOM 8036 N N . GLN B 2 341 ? 159.137 124.347 126.797 1.00 71.59 338 GLN B N 1
ATOM 8037 C CA . GLN B 2 341 ? 157.832 124.963 126.712 1.00 71.59 338 GLN B CA 1
ATOM 8038 C C . GLN B 2 341 ? 157.704 125.673 125.384 1.00 71.59 338 GLN B C 1
ATOM 8039 O O . GLN B 2 341 ? 156.635 125.674 124.785 1.00 71.59 338 GLN B O 1
ATOM 8045 N N . LEU B 2 342 ? 158.791 126.263 124.899 1.00 73.63 339 LEU B N 1
ATOM 8046 C CA . LEU B 2 342 ? 158.743 126.898 123.584 1.00 73.63 339 LEU B CA 1
ATOM 8047 C C . LEU B 2 342 ? 158.492 125.885 122.464 1.00 73.63 339 LEU B C 1
ATOM 8048 O O . LEU B 2 342 ? 157.572 126.062 121.680 1.00 73.63 339 LEU B O 1
ATOM 8053 N N . MET B 2 343 ? 159.287 124.823 122.394 1.00 75.31 340 MET B N 1
ATOM 8054 C CA . MET B 2 343 ? 159.133 123.863 121.302 1.00 75.31 340 MET B CA 1
ATOM 8055 C C . MET B 2 343 ? 157.742 123.254 121.292 1.00 75.31 340 MET B C 1
ATOM 8056 O O . MET B 2 343 ? 157.140 123.114 120.234 1.00 75.31 340 MET B O 1
ATOM 8061 N N . MET B 2 344 ? 157.224 122.897 122.461 1.00 74.58 341 MET B N 1
ATOM 8062 C CA . MET B 2 344 ? 155.900 122.293 122.562 1.00 74.58 341 MET B CA 1
ATOM 8063 C C . MET B 2 344 ? 154.833 123.252 122.059 1.00 74.58 341 MET B C 1
ATOM 8064 O O . MET B 2 344 ? 153.980 122.883 121.245 1.00 74.58 341 MET B O 1
ATOM 8069 N N . CYS B 2 345 ? 154.894 124.487 122.528 1.00 73.84 342 CYS B N 1
ATOM 8070 C CA . CYS B 2 345 ? 153.906 125.447 122.110 1.00 73.84 342 CYS B CA 1
ATOM 8071 C C . CYS B 2 345 ? 154.093 125.731 120.631 1.00 73.84 342 CYS B C 1
ATOM 8072 O O . CYS B 2 345 ? 153.125 126.031 119.935 1.00 73.84 342 CYS B O 1
ATOM 8075 N N . ARG B 2 346 ? 155.322 125.612 120.134 1.00 75.37 343 ARG B N 1
ATOM 8076 C CA . ARG B 2 346 ? 155.597 125.910 118.725 1.00 75.37 343 ARG B CA 1
ATOM 8077 C C . ARG B 2 346 ? 154.930 124.904 117.814 1.00 75.37 343 ARG B C 1
ATOM 8078 O O . ARG B 2 346 ? 154.226 125.267 116.873 1.00 75.37 343 ARG B O 1
ATOM 8086 N N . TYR B 2 347 ? 155.136 123.632 118.108 1.00 73.21 344 TYR B N 1
ATOM 8087 C CA . TYR B 2 347 ? 154.536 122.600 117.292 1.00 73.21 344 TYR B CA 1
ATOM 8088 C C . TYR B 2 347 ? 153.021 122.632 117.423 1.00 73.21 344 TYR B C 1
ATOM 8089 O O . TYR B 2 347 ? 152.316 122.371 116.450 1.00 73.21 344 TYR B O 1
ATOM 8098 N N . LEU B 2 348 ? 152.517 122.960 118.608 1.00 70.30 345 LEU B N 1
ATOM 8099 C CA . LEU B 2 348 ? 151.076 122.965 118.808 1.00 70.30 345 LEU B CA 1
ATOM 8100 C C . LEU B 2 348 ? 150.439 123.979 117.885 1.00 70.30 345 LEU B C 1
ATOM 8101 O O . LEU B 2 348 ? 149.407 123.709 117.282 1.00 70.30 345 LEU B O 1
ATOM 8106 N N . SER B 2 349 ? 151.057 125.142 117.757 1.00 72.48 346 SER B N 1
ATOM 8107 C CA . SER B 2 349 ? 150.486 126.186 116.924 1.00 72.48 346 SER B CA 1
ATOM 8108 C C . SER B 2 349 ? 150.533 125.819 115.451 1.00 72.48 346 SER B C 1
ATOM 8109 O O . SER B 2 349 ? 149.619 126.161 114.703 1.00 72.48 346 SER B O 1
ATOM 8112 N N . LYS B 2 350 ? 151.584 125.126 115.028 1.00 76.97 347 LYS B N 1
ATOM 8113 C CA . LYS B 2 350 ? 151.738 124.814 113.607 1.00 76.97 347 LYS B CA 1
ATOM 8114 C C . LYS B 2 350 ? 150.808 123.730 113.115 1.00 76.97 347 LYS B C 1
ATOM 8115 O O . LYS B 2 350 ? 149.886 124.009 112.352 1.00 76.97 347 LYS B O 1
ATOM 8121 N N . ASP B 2 351 ? 151.035 122.495 113.547 1.00 86.99 348 ASP B N 1
ATOM 8122 C CA . ASP B 2 351 ? 150.237 121.379 113.041 1.00 86.99 348 ASP B CA 1
ATOM 8123 C C . ASP B 2 351 ? 149.640 120.491 114.119 1.00 86.99 348 ASP B C 1
ATOM 8124 O O . ASP B 2 351 ? 149.548 119.285 113.930 1.00 86.99 348 ASP B O 1
ATOM 8129 N N . LEU B 2 352 ? 149.235 121.077 115.237 1.00 79.35 349 LEU B N 1
ATOM 8130 C CA . LEU B 2 352 ? 148.662 120.306 116.334 1.00 79.35 349 LEU B CA 1
ATOM 8131 C C . LEU B 2 352 ? 149.461 119.035 116.560 1.00 79.35 349 LEU B C 1
ATOM 8132 O O . LEU B 2 352 ? 148.890 117.951 116.581 1.00 79.35 349 LEU B O 1
ATOM 8137 N N . LEU B 2 353 ? 150.775 119.164 116.707 1.00 82.01 350 LEU B N 1
ATOM 8138 C CA . LEU B 2 353 ? 151.645 118.014 116.989 1.00 82.01 350 LEU B CA 1
ATOM 8139 C C . LEU B 2 353 ? 151.660 116.895 115.945 1.00 82.01 350 LEU B C 1
ATOM 8140 O O . LEU B 2 353 ? 152.179 115.820 116.230 1.00 82.01 350 LEU B O 1
ATOM 8145 N N . TYR B 2 354 ? 151.127 117.118 114.750 1.00 90.77 351 TYR B N 1
ATOM 8146 C CA . TYR B 2 354 ? 151.085 116.024 113.786 1.00 90.77 351 TYR B CA 1
ATOM 8147 C C . TYR B 2 354 ? 152.491 115.629 113.425 1.00 90.77 351 TYR B C 1
ATOM 8148 O O . TYR B 2 354 ? 152.824 114.449 113.431 1.00 90.77 351 TYR B O 1
ATOM 8157 N N . ASP B 2 355 ? 153.329 116.613 113.143 1.00 90.21 352 ASP B N 1
ATOM 8158 C CA . ASP B 2 355 ? 154.687 116.326 112.713 1.00 90.21 352 ASP B CA 1
ATOM 8159 C C . ASP B 2 355 ? 155.475 115.515 113.713 1.00 90.21 352 ASP B C 1
ATOM 8160 O O . ASP B 2 355 ? 156.231 114.628 113.325 1.00 90.21 352 ASP B O 1
ATOM 8165 N N . THR B 2 356 ? 155.322 115.810 114.995 1.00 89.06 353 THR B N 1
ATOM 8166 C CA . THR B 2 356 ? 156.138 115.121 115.988 1.00 89.06 353 THR B CA 1
ATOM 8167 C C . THR B 2 356 ? 155.464 113.896 116.570 1.00 89.06 353 THR B C 1
ATOM 8168 O O . THR B 2 356 ? 155.780 113.492 117.689 1.00 89.06 353 THR B O 1
ATOM 8172 N N . GLN B 2 357 ? 154.547 113.293 115.823 1.00 90.11 354 GLN B N 1
ATOM 8173 C CA . GLN B 2 357 ? 153.830 112.162 116.375 1.00 90.11 354 GLN B CA 1
ATOM 8174 C C . GLN B 2 357 ? 153.474 111.169 115.270 1.00 90.11 354 GLN B C 1
ATOM 8175 O O . GLN B 2 357 ? 153.407 109.960 115.515 1.00 90.11 354 GLN B O 1
ATOM 8181 N N . PHE B 2 358 ? 153.321 111.664 114.040 1.00 92.52 355 PHE B N 1
ATOM 8182 C CA . PHE B 2 358 ? 153.210 110.860 112.829 1.00 92.52 355 PHE B CA 1
ATOM 8183 C C . PHE B 2 358 ? 153.998 111.538 111.712 1.00 92.52 355 PHE B C 1
ATOM 8184 O O . PHE B 2 358 ? 154.563 112.619 111.891 1.00 92.52 355 PHE B O 1
ATOM 8192 N N . GLY B 2 359 ? 154.035 110.897 110.544 1.00 100.81 356 GLY B N 1
ATOM 8193 C CA . GLY B 2 359 ? 154.741 111.441 109.406 1.00 100.81 356 GLY B CA 1
ATOM 8194 C C . GLY B 2 359 ? 156.221 111.107 109.391 1.00 100.81 356 GLY B C 1
ATOM 8195 O O . GLY B 2 359 ? 156.673 110.161 110.044 1.00 100.81 356 GLY B O 1
ATOM 8196 N N . PRO B 2 360 ? 156.998 111.853 108.608 1.00 104.17 357 PRO B N 1
ATOM 8197 C CA . PRO B 2 360 ? 158.431 111.568 108.499 1.00 104.17 357 PRO B CA 1
ATOM 8198 C C . PRO B 2 360 ? 159.171 111.781 109.809 1.00 104.17 357 PRO B C 1
ATOM 8199 O O . PRO B 2 360 ? 158.861 112.684 110.590 1.00 104.17 357 PRO B O 1
ATOM 8203 N N . SER B 2 361 ? 160.174 110.930 110.030 1.00 103.66 358 SER B N 1
ATOM 8204 C CA . SER B 2 361 ? 161.100 111.047 111.157 1.00 103.66 358 SER B CA 1
ATOM 8205 C C . SER B 2 361 ? 160.380 111.158 112.496 1.00 103.66 358 SER B C 1
ATOM 8206 O O . SER B 2 361 ? 160.904 111.767 113.436 1.00 103.66 358 SER B O 1
ATOM 8209 N N . ASN B 2 362 ? 159.183 110.576 112.618 1.00 100.66 359 ASN B N 1
ATOM 8210 C CA . ASN B 2 362 ? 158.500 110.620 113.905 1.00 100.66 359 ASN B CA 1
ATOM 8211 C C . ASN B 2 362 ? 159.297 109.879 114.965 1.00 100.66 359 ASN B C 1
ATOM 8212 O O . ASN B 2 362 ? 159.171 110.173 116.159 1.00 100.66 359 ASN B O 1
ATOM 8217 N N . ALA B 2 363 ? 160.123 108.918 114.543 1.00 102.39 360 ALA B N 1
ATOM 8218 C CA . ALA B 2 363 ? 160.864 108.096 115.491 1.00 102.39 360 ALA B CA 1
ATOM 8219 C C . ALA B 2 363 ? 161.834 108.929 116.319 1.00 102.39 360 ALA B C 1
ATOM 8220 O O . ALA B 2 363 ? 162.060 108.635 117.499 1.00 102.39 360 ALA B O 1
ATOM 8222 N N . PHE B 2 364 ? 162.415 109.974 115.726 1.00 101.60 361 PHE B N 1
ATOM 8223 C CA . PHE B 2 364 ? 163.361 110.794 116.475 1.00 101.60 361 PHE B CA 1
ATOM 8224 C C . PHE B 2 364 ? 162.663 111.541 117.604 1.00 101.60 361 PHE B C 1
ATOM 8225 O O . PHE B 2 364 ? 163.175 111.601 118.728 1.00 101.60 361 PHE B O 1
ATOM 8233 N N . SER B 2 365 ? 161.487 112.108 117.327 1.00 97.29 362 SER B N 1
ATOM 8234 C CA . SER B 2 365 ? 160.703 112.737 118.384 1.00 97.29 362 SER B CA 1
ATOM 8235 C C . SER B 2 365 ? 160.200 111.702 119.379 1.00 97.29 362 SER B C 1
ATOM 8236 O O . SER B 2 365 ? 160.113 111.968 120.582 1.00 97.29 362 SER B O 1
ATOM 8239 N N . ARG B 2 366 ? 159.841 110.523 118.874 1.00 95.75 363 ARG B N 1
ATOM 8240 C CA . ARG B 2 366 ? 159.346 109.460 119.745 1.00 95.75 363 ARG B CA 1
ATOM 8241 C C . ARG B 2 366 ? 160.387 109.078 120.779 1.00 95.75 363 ARG B C 1
ATOM 8242 O O . ARG B 2 366 ? 160.029 108.597 121.855 1.00 95.75 363 ARG B O 1
ATOM 8250 N N . ALA B 2 367 ? 161.670 109.275 120.471 1.00 98.34 364 ALA B N 1
ATOM 8251 C CA . ALA B 2 367 ? 162.682 109.018 121.484 1.00 98.34 364 ALA B CA 1
ATOM 8252 C C . ALA B 2 367 ? 162.379 109.772 122.771 1.00 98.34 364 ALA B C 1
ATOM 8253 O O . ALA B 2 367 ? 162.770 109.324 123.855 1.00 98.34 364 ALA B O 1
ATOM 8255 N N . GLN B 2 368 ? 161.671 110.902 122.680 1.00 97.37 365 GLN B N 1
ATOM 8256 C CA . GLN B 2 368 ? 161.408 111.743 123.842 1.00 97.37 365 GLN B CA 1
ATOM 8257 C C . GLN B 2 368 ? 159.920 111.968 124.107 1.00 97.37 365 GLN B C 1
ATOM 8258 O O . GLN B 2 368 ? 159.555 112.996 124.676 1.00 97.37 365 GLN B O 1
ATOM 8264 N N . GLY B 2 369 ? 159.053 111.029 123.734 1.00 89.69 366 GLY B N 1
ATOM 8265 C CA . GLY B 2 369 ? 157.664 111.091 124.159 1.00 89.69 366 GLY B CA 1
ATOM 8266 C C . GLY B 2 369 ? 156.654 111.443 123.085 1.00 89.69 366 GLY B C 1
ATOM 8267 O O . GLY B 2 369 ? 156.941 112.242 122.189 1.00 89.69 366 GLY B O 1
ATOM 8268 N N . VAL B 2 370 ? 155.459 110.864 123.172 1.00 86.43 367 VAL B N 1
ATOM 8269 C CA . VAL B 2 370 ? 154.477 111.012 122.100 1.00 86.43 367 VAL B CA 1
ATOM 8270 C C . VAL B 2 370 ? 153.830 112.395 122.185 1.00 86.43 367 VAL B C 1
ATOM 8271 O O . VAL B 2 370 ? 153.967 113.178 121.234 1.00 86.43 367 VAL B O 1
ATOM 8275 N N . PRO B 2 371 ? 153.113 112.764 123.283 1.00 79.87 368 PRO B N 1
ATOM 8276 C CA . PRO B 2 371 ? 152.514 114.105 123.325 1.00 79.87 368 PRO B CA 1
ATOM 8277 C C . PRO B 2 371 ? 153.389 115.154 123.994 1.00 79.87 368 PRO B C 1
ATOM 8278 O O . PRO B 2 371 ? 153.209 116.355 123.773 1.00 79.87 368 PRO B O 1
ATOM 8282 N N . LEU B 2 372 ? 154.339 114.711 124.810 1.00 79.99 369 LEU B N 1
ATOM 8283 C CA . LEU B 2 372 ? 155.159 115.595 125.626 1.00 79.99 369 LEU B CA 1
ATOM 8284 C C . LEU B 2 372 ? 156.623 115.219 125.447 1.00 79.99 369 LEU B C 1
ATOM 8285 O O .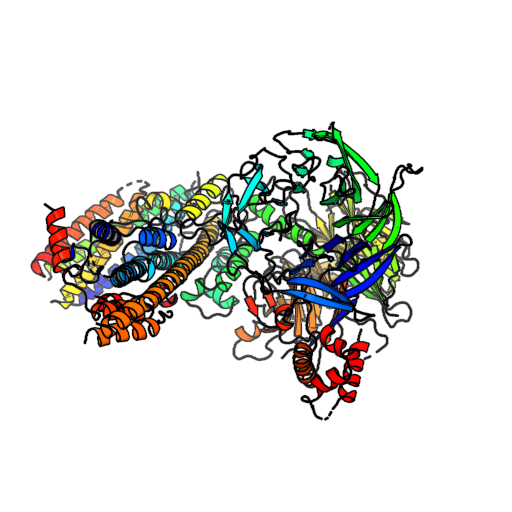 LEU B 2 372 ? 156.920 114.088 125.049 1.00 79.99 369 LEU B O 1
ATOM 8290 N N . PRO B 2 373 ? 157.559 116.139 125.661 1.00 86.91 370 PRO B N 1
ATOM 8291 C CA . PRO B 2 373 ? 158.961 115.723 125.785 1.00 86.91 370 PRO B CA 1
ATOM 8292 C C . PRO B 2 373 ? 159.157 114.858 127.021 1.00 86.91 370 PRO B C 1
ATOM 8293 O O . PRO B 2 373 ? 158.500 115.094 128.039 1.00 86.91 370 PRO B O 1
ATOM 8297 N N . PHE B 2 374 ? 160.044 113.864 126.959 1.00 96.25 371 PHE B N 1
ATOM 8298 C CA . PHE B 2 374 ? 160.403 113.134 128.169 1.00 96.25 371 PHE B CA 1
ATOM 8299 C C . PHE B 2 374 ? 161.066 114.099 129.138 1.00 96.25 371 PHE B C 1
ATOM 8300 O O . PHE B 2 374 ? 162.087 114.711 128.810 1.00 96.25 371 PHE B O 1
ATOM 8308 N N . SER B 2 375 ? 160.458 114.298 130.303 1.00 91.53 372 SER B N 1
ATOM 8309 C CA . SER B 2 375 ? 160.979 115.284 131.245 1.00 91.53 372 SER B CA 1
ATOM 8310 C C . SER B 2 375 ? 160.619 114.977 132.680 1.00 91.53 372 SER B C 1
ATOM 8311 O O . SER B 2 375 ? 159.510 114.519 132.951 1.00 91.53 372 SER B O 1
ATOM 8314 N N . ALA B 2 376 ? 161.536 115.251 133.604 1.00 95.37 373 ALA B N 1
ATOM 8315 C CA . ALA B 2 376 ? 161.267 115.044 135.027 1.00 95.37 373 ALA B CA 1
ATOM 8316 C C . ALA B 2 376 ? 162.176 115.887 135.893 1.00 95.37 373 ALA B C 1
ATOM 8317 O O . ALA B 2 376 ? 163.221 116.354 135.444 1.00 95.37 373 ALA B O 1
ATOM 8319 N N . VAL B 2 377 ? 161.788 116.070 137.143 1.00 99.55 374 VAL B N 1
ATOM 8320 C CA . VAL B 2 377 ? 162.591 116.870 138.051 1.00 99.55 374 VAL B CA 1
ATOM 8321 C C . VAL B 2 377 ? 163.712 116.027 138.647 1.00 99.55 374 VAL B C 1
ATOM 8322 O O . VAL B 2 377 ? 163.561 114.817 138.833 1.00 99.55 374 VAL B O 1
ATOM 8326 N N . GLN B 2 378 ? 164.847 116.657 138.925 1.00 109.99 375 GLN B N 1
ATOM 8327 C CA . GLN B 2 378 ? 165.986 115.948 139.504 1.00 109.99 375 GLN B CA 1
ATOM 8328 C C . GLN B 2 378 ? 165.764 115.593 140.975 1.00 109.99 375 GLN B C 1
ATOM 8329 O O . GLN B 2 378 ? 164.903 116.187 141.630 1.00 109.99 375 GLN B O 1
ATOM 8335 N N . GLU B 2 379 ? 166.517 114.618 141.486 1.00 114.33 376 GLU B N 1
ATOM 8336 C CA . GLU B 2 379 ? 166.413 114.199 142.895 1.00 114.33 376 GLU B CA 1
ATOM 8337 C C . GLU B 2 379 ? 165.018 113.721 143.285 1.00 114.33 376 GLU B C 1
ATOM 8338 O O . GLU B 2 379 ? 164.555 113.994 144.394 1.00 114.33 376 GLU B O 1
ATOM 8344 N N . THR B 2 380 ? 164.361 112.987 142.393 1.00 110.43 377 THR B N 1
ATOM 8345 C CA . THR B 2 380 ? 163.049 112.424 142.699 1.00 110.43 377 THR B CA 1
ATOM 8346 C C . THR B 2 380 ? 163.011 111.030 142.098 1.00 110.43 377 THR B C 1
ATOM 8347 O O . THR B 2 380 ? 163.435 110.848 140.957 1.00 110.43 377 THR B O 1
ATOM 8351 N N . ASP B 2 381 ? 162.514 110.046 142.847 1.00 107.23 378 ASP B N 1
ATOM 8352 C CA . ASP B 2 381 ? 162.507 108.659 142.368 1.00 107.23 378 ASP B CA 1
ATOM 8353 C C . ASP B 2 381 ? 161.974 108.552 140.952 1.00 107.23 378 ASP B C 1
ATOM 8354 O O . ASP B 2 381 ? 160.838 108.934 140.681 1.00 107.23 378 ASP B O 1
ATOM 8359 N N . MET B 2 382 ? 162.788 108.012 140.054 1.00 107.68 379 MET B N 1
ATOM 8360 C CA . MET B 2 382 ? 162.388 107.910 138.658 1.00 107.68 379 MET B CA 1
ATOM 8361 C C . MET B 2 382 ? 161.190 106.997 138.480 1.00 107.68 379 MET B C 1
ATOM 8362 O O . MET B 2 382 ? 160.382 107.210 137.582 1.00 107.68 379 MET B O 1
ATOM 8367 N N . ASN B 2 383 ? 161.074 105.978 139.322 1.00 105.63 380 ASN B N 1
ATOM 8368 C CA . ASN B 2 383 ? 159.930 105.089 139.237 1.00 105.63 380 ASN B CA 1
ATOM 8369 C C . ASN B 2 383 ? 158.669 105.902 139.428 1.00 105.63 380 ASN B C 1
ATOM 8370 O O . ASN B 2 383 ? 157.709 105.734 138.680 1.00 105.63 380 ASN B O 1
ATOM 8375 N N . ILE B 2 384 ? 158.662 106.795 140.416 1.00 101.13 381 ILE B N 1
ATOM 8376 C CA . ILE B 2 384 ? 157.511 107.670 140.630 1.00 101.13 381 ILE B CA 1
ATOM 8377 C C . ILE B 2 384 ? 157.398 108.684 139.502 1.00 101.13 381 ILE B C 1
ATOM 8378 O O . ILE B 2 384 ? 156.302 108.973 139.026 1.00 101.13 381 ILE B O 1
ATOM 8383 N N . ALA B 2 385 ? 158.530 109.210 139.055 1.00 97.07 382 ALA B N 1
ATOM 8384 C CA . ALA B 2 385 ? 158.515 110.226 138.014 1.00 97.07 382 ALA B CA 1
ATOM 8385 C C . ALA B 2 385 ? 157.861 109.740 136.727 1.00 97.07 382 ALA B C 1
ATOM 8386 O O . ALA B 2 385 ? 157.110 110.474 136.105 1.00 97.07 382 ALA B O 1
ATOM 8388 N N . TYR B 2 386 ? 158.145 108.509 136.323 1.00 98.97 383 TYR B N 1
ATOM 8389 C CA . TYR B 2 386 ? 157.557 107.973 135.101 1.00 98.97 383 TYR B CA 1
ATOM 8390 C C . TYR B 2 386 ? 156.061 107.860 135.258 1.00 98.97 383 TYR B C 1
ATOM 8391 O O . TYR B 2 386 ? 155.313 108.101 134.316 1.00 98.97 383 TYR B O 1
ATOM 8400 N N . ALA B 2 387 ? 155.622 107.485 136.448 1.00 92.49 384 ALA B N 1
ATOM 8401 C CA . ALA B 2 387 ? 154.205 107.351 136.689 1.00 92.49 384 ALA B CA 1
ATOM 8402 C C . ALA B 2 387 ? 153.499 108.685 136.487 1.00 92.49 384 ALA B C 1
ATOM 8403 O O . ALA B 2 387 ? 152.529 108.765 135.739 1.00 92.49 384 ALA B O 1
ATOM 8405 N N . LEU B 2 388 ? 153.994 109.735 137.137 1.00 87.59 385 LEU B N 1
ATOM 8406 C CA . LEU B 2 388 ? 153.379 111.050 136.991 1.00 87.59 385 LEU B CA 1
ATOM 8407 C C . LEU B 2 388 ? 153.501 111.488 135.542 1.00 87.59 385 LEU B C 1
ATOM 8408 O O . LEU B 2 388 ? 152.607 112.129 135.009 1.00 87.59 385 LEU B O 1
ATOM 8413 N N . TYR B 2 389 ? 154.607 111.137 134.900 1.00 87.77 386 TYR B N 1
ATOM 8414 C CA . TYR B 2 389 ? 154.792 111.496 133.500 1.00 87.77 386 TYR B CA 1
ATOM 8415 C C . TYR B 2 389 ? 153.777 110.827 132.598 1.00 87.77 386 TYR B C 1
ATOM 8416 O O . TYR B 2 389 ? 153.357 111.419 131.598 1.00 87.77 386 TYR B O 1
ATOM 8425 N N . LEU B 2 390 ? 153.363 109.606 132.919 1.00 87.54 387 LEU B N 1
ATOM 8426 C CA . LEU B 2 390 ? 152.278 109.021 132.147 1.00 87.54 387 LEU B CA 1
ATOM 8427 C C . LEU B 2 390 ? 150.999 109.820 132.337 1.00 87.54 387 LEU B C 1
ATOM 8428 O O . LEU B 2 390 ? 150.239 110.029 131.385 1.00 87.54 387 LEU B O 1
ATOM 8433 N N . ALA B 2 391 ? 150.772 110.324 133.551 1.00 81.43 388 ALA B N 1
ATOM 8434 C CA . ALA B 2 391 ? 149.579 111.125 133.792 1.00 81.43 388 ALA B CA 1
ATOM 8435 C C . ALA B 2 391 ? 149.638 112.440 133.029 1.00 81.43 388 ALA B C 1
ATOM 8436 O O . ALA B 2 391 ? 148.631 112.882 132.464 1.00 81.43 388 ALA B O 1
ATOM 8438 N N . SER B 2 392 ? 150.814 113.072 132.989 1.00 78.39 389 SER B N 1
ATOM 8439 C CA . SER B 2 392 ? 150.953 114.310 132.231 1.00 78.39 389 SER B CA 1
ATOM 8440 C C . SER B 2 392 ? 150.759 114.066 130.741 1.00 78.39 389 SER B C 1
ATOM 8441 O O . SER B 2 392 ? 150.222 114.922 130.029 1.00 78.39 389 SER B O 1
ATOM 8444 N N . ASN B 2 393 ? 151.170 112.893 130.255 1.00 79.52 390 ASN B N 1
ATOM 8445 C CA . ASN B 2 393 ? 150.969 112.575 128.846 1.00 79.52 390 ASN B CA 1
ATOM 8446 C C . ASN B 2 393 ? 149.495 112.342 128.544 1.00 79.52 390 ASN B C 1
ATOM 8447 O O . ASN B 2 393 ? 148.969 112.839 127.543 1.00 79.52 390 ASN B O 1
ATOM 8452 N N . SER B 2 394 ? 148.811 111.581 129.403 1.00 78.68 391 SER B N 1
ATOM 8453 C CA . SER B 2 394 ? 147.386 111.348 129.200 1.00 78.68 391 SER B CA 1
ATOM 8454 C C . SER B 2 394 ? 146.602 112.648 129.303 1.00 78.68 391 SER B C 1
ATOM 8455 O O . SER B 2 394 ? 145.611 112.846 128.590 1.00 78.68 391 SER B O 1
ATOM 8458 N N . TYR B 2 395 ? 147.038 113.548 130.185 1.00 71.29 392 TYR B N 1
ATOM 8459 C CA . TYR B 2 395 ? 146.408 114.858 130.294 1.00 71.29 392 TYR B CA 1
ATOM 8460 C C . TYR B 2 395 ? 146.586 115.692 129.032 1.00 71.29 392 TYR B C 1
ATOM 8461 O O . TYR B 2 395 ? 145.671 116.415 128.623 1.00 71.29 392 TYR B O 1
ATOM 8470 N N . PHE B 2 396 ? 147.744 115.590 128.381 1.00 71.90 393 PHE B N 1
ATOM 8471 C CA . PHE B 2 396 ? 147.911 116.318 127.129 1.00 71.90 393 PHE B CA 1
ATOM 8472 C C . PHE B 2 396 ? 147.232 115.600 125.971 1.00 71.90 393 PHE B C 1
ATOM 8473 O O . PHE B 2 396 ? 146.787 116.250 125.018 1.00 71.90 393 PHE B O 1
ATOM 8481 N N . MET B 2 397 ? 147.137 114.268 126.039 1.00 76.95 394 MET B N 1
ATOM 8482 C CA . MET B 2 397 ? 146.363 113.513 125.056 1.00 76.95 394 MET B CA 1
ATOM 8483 C C . MET B 2 397 ? 144.926 114.005 125.001 1.00 76.95 394 MET B C 1
ATOM 8484 O O . MET B 2 397 ? 144.390 114.283 123.922 1.00 76.95 394 MET B O 1
ATOM 8489 N N . CYS B 2 398 ? 144.286 114.120 126.166 1.00 74.85 395 CYS B N 1
ATOM 8490 C CA . CYS B 2 398 ? 142.881 114.506 126.205 1.00 74.85 395 CYS B CA 1
ATOM 8491 C C . CYS B 2 398 ? 142.687 115.903 125.640 1.00 74.85 395 CYS B C 1
ATOM 8492 O O . CYS B 2 398 ? 141.663 116.194 125.012 1.00 74.85 395 CYS B O 1
ATOM 8495 N N . PHE B 2 399 ? 143.684 116.756 125.814 1.00 70.71 396 PHE B N 1
ATOM 8496 C CA . PHE B 2 399 ? 143.608 118.086 125.245 1.00 70.71 396 PHE B CA 1
ATOM 8497 C C . PHE B 2 399 ? 143.666 117.955 123.743 1.00 70.71 396 PHE B C 1
ATOM 8498 O O . PHE B 2 399 ? 142.783 118.436 123.042 1.00 70.71 396 PHE B O 1
ATOM 8506 N N . LEU B 2 400 ? 144.697 117.289 123.243 1.00 72.48 397 LEU B N 1
ATOM 8507 C CA . LEU B 2 400 ? 144.871 117.157 121.804 1.00 72.48 397 LEU B CA 1
ATOM 8508 C C . LEU B 2 400 ? 143.678 116.477 121.153 1.00 72.48 397 LEU B C 1
ATOM 8509 O O . LEU B 2 400 ? 143.437 116.680 119.959 1.00 72.48 397 LEU B O 1
ATOM 8514 N N . LEU B 2 401 ? 142.914 115.696 121.894 1.00 75.53 398 LEU B N 1
ATOM 8515 C CA . LEU B 2 401 ? 141.742 115.112 121.284 1.00 75.53 398 LEU B CA 1
ATOM 8516 C C . LEU B 2 401 ? 140.696 116.189 121.140 1.00 75.53 398 LEU B C 1
ATOM 8517 O O . LEU B 2 401 ? 140.199 116.452 120.032 1.00 75.53 398 LEU B O 1
ATOM 8522 N N . ARG B 2 402 ? 140.399 116.877 122.233 1.00 75.99 399 ARG B N 1
ATOM 8523 C CA . ARG B 2 402 ? 139.310 117.840 122.173 1.00 75.99 399 ARG B CA 1
ATOM 8524 C C . ARG B 2 402 ? 139.600 118.974 121.190 1.00 75.99 399 ARG B C 1
ATOM 8525 O O . ARG B 2 402 ? 138.675 119.571 120.653 1.00 75.99 399 ARG B O 1
ATOM 8533 N N . CYS B 2 403 ? 140.875 119.264 120.946 1.00 77.52 400 CYS B N 1
ATOM 8534 C CA . CYS B 2 403 ? 141.220 120.338 120.018 1.00 77.52 400 CYS B CA 1
ATOM 8535 C C . CYS B 2 403 ? 140.992 119.918 118.574 1.00 77.52 400 CYS B C 1
ATOM 8536 O O . CYS B 2 403 ? 140.392 120.661 117.788 1.00 77.52 400 CYS B O 1
ATOM 8539 N N . VAL B 2 404 ? 141.516 118.761 118.189 1.00 80.98 401 VAL B N 1
ATOM 8540 C CA . VAL B 2 404 ? 141.304 118.307 116.831 1.00 80.98 401 VAL B CA 1
ATOM 8541 C C . VAL B 2 404 ? 139.808 118.120 116.606 1.00 80.98 401 VAL B C 1
ATOM 8542 O O . VAL B 2 404 ? 139.345 118.223 115.477 1.00 80.98 401 VAL B O 1
ATOM 8546 N N . ARG B 2 405 ? 139.047 117.891 117.673 1.00 85.32 402 ARG B N 1
ATOM 8547 C CA . ARG B 2 405 ? 137.596 117.772 117.543 1.00 85.32 402 ARG B CA 1
ATOM 8548 C C . ARG B 2 405 ? 137.025 119.117 117.178 1.00 85.32 402 ARG B C 1
ATOM 8549 O O . ARG B 2 405 ? 136.142 119.215 116.337 1.00 85.32 402 ARG B O 1
ATOM 8557 N N . ASP B 2 406 ? 137.541 120.163 117.794 1.00 89.19 403 ASP B N 1
ATOM 8558 C CA . ASP B 2 406 ? 137.045 121.511 117.539 1.00 89.19 403 ASP B CA 1
ATOM 8559 C C . ASP B 2 406 ? 137.408 121.981 116.139 1.00 89.19 403 ASP B C 1
ATOM 8560 O O . ASP B 2 406 ? 136.584 122.601 115.456 1.00 89.19 403 ASP B O 1
ATOM 8565 N N . VAL B 2 407 ? 138.635 121.705 115.690 1.00 91.70 404 VAL B N 1
ATOM 8566 C CA . VAL B 2 407 ? 138.988 122.066 114.322 1.00 91.70 404 VAL B CA 1
ATOM 8567 C C . VAL B 2 407 ? 138.209 121.209 113.332 1.00 91.70 404 VAL B C 1
ATOM 8568 O O . VAL B 2 407 ? 137.919 121.651 112.213 1.00 91.70 404 VAL B O 1
ATOM 8572 N N . LEU B 2 408 ? 137.798 120.009 113.739 1.00 97.20 405 LEU B N 1
ATOM 8573 C CA . LEU B 2 408 ? 136.950 119.220 112.849 1.00 97.20 405 LEU B CA 1
ATOM 8574 C C . LEU B 2 408 ? 135.612 119.918 112.739 1.00 97.20 405 LEU B C 1
ATOM 8575 O O . LEU B 2 408 ? 135.025 120.002 111.659 1.00 97.20 405 LEU B O 1
ATOM 8580 N N . ARG B 2 409 ? 135.130 120.455 113.847 1.00 102.34 406 ARG B N 1
ATOM 8581 C CA . ARG B 2 409 ? 133.802 121.052 113.823 1.00 102.34 406 ARG B CA 1
ATOM 8582 C C . ARG B 2 409 ? 133.808 122.386 113.093 1.00 102.34 406 ARG B C 1
ATOM 8583 O O . ARG B 2 409 ? 132.816 122.753 112.454 1.00 102.34 406 ARG B O 1
ATOM 8591 N N . HIS B 2 410 ? 134.919 123.119 113.165 1.00 101.93 407 HIS B N 1
ATOM 8592 C CA . HIS B 2 410 ? 134.955 124.436 112.546 1.00 101.93 407 HIS B CA 1
ATOM 8593 C C . HIS B 2 410 ? 135.189 124.362 111.037 1.00 101.93 407 HIS B C 1
ATOM 8594 O O . HIS B 2 410 ? 134.675 125.211 110.303 1.00 101.93 407 HIS B O 1
ATOM 8601 N N . GLU B 2 411 ? 135.953 123.375 110.545 1.00 112.09 408 GLU B N 1
ATOM 8602 C CA . GLU B 2 411 ? 135.805 123.005 109.134 1.00 112.09 408 GLU B CA 1
ATOM 8603 C C . GLU B 2 411 ? 134.411 122.499 108.809 1.00 112.09 408 GLU B C 1
ATOM 8604 O O . GLU B 2 411 ? 133.874 122.823 107.744 1.00 112.09 408 GLU B O 1
ATOM 8610 N N . GLU B 2 412 ? 133.803 121.711 109.696 1.00 114.98 409 GLU B N 1
ATOM 8611 C CA . GLU B 2 412 ? 132.470 121.203 109.393 1.00 114.98 409 GLU B CA 1
ATOM 8612 C C . GLU B 2 412 ? 131.505 122.344 109.137 1.00 114.98 409 GLU B C 1
ATOM 8613 O O . GLU B 2 412 ? 130.922 122.454 108.053 1.00 114.98 409 GLU B O 1
ATOM 8619 N N . GLU B 2 413 ? 131.291 123.172 110.150 1.00 116.65 410 GLU B N 1
ATOM 8620 C CA . GLU B 2 413 ? 130.334 124.261 110.024 1.00 116.65 410 GLU B CA 1
ATOM 8621 C C . GLU B 2 413 ? 130.643 125.114 108.823 1.00 116.65 410 GLU B C 1
ATOM 8622 O O . GLU B 2 413 ? 129.757 125.394 108.024 1.00 116.65 410 GLU B O 1
ATOM 8628 N N . ALA B 2 414 ? 131.899 125.515 108.686 1.00 120.16 411 ALA B N 1
ATOM 8629 C CA . ALA B 2 414 ? 132.282 126.383 107.582 1.00 120.16 411 ALA B CA 1
ATOM 8630 C C . ALA B 2 414 ? 131.939 125.772 106.233 1.00 120.16 411 ALA B C 1
ATOM 8631 O O . ALA B 2 414 ? 131.367 126.447 105.387 1.00 120.16 411 ALA B O 1
ATOM 8633 N N . PHE B 2 415 ? 132.286 124.503 106.029 1.00 123.25 412 PHE B N 1
ATOM 8634 C CA . PHE B 2 415 ? 132.022 123.854 104.749 1.00 123.25 412 PHE B CA 1
ATOM 8635 C C . PHE B 2 415 ? 130.544 123.900 104.462 1.00 123.25 412 PHE B C 1
ATOM 8636 O O . PHE B 2 415 ? 130.131 124.299 103.373 1.00 123.25 412 PHE B O 1
ATOM 8644 N N . ARG B 2 416 ? 129.744 123.516 105.446 1.00 128.01 413 ARG B N 1
ATOM 8645 C CA . ARG B 2 416 ? 128.306 123.497 105.263 1.00 128.01 413 ARG B CA 1
ATOM 8646 C C . ARG B 2 416 ? 127.811 124.876 104.869 1.00 128.01 413 ARG B C 1
ATOM 8647 O O . ARG B 2 416 ? 127.079 125.011 103.891 1.00 128.01 413 ARG B O 1
ATOM 8655 N N . LYS B 2 417 ? 128.240 125.903 105.596 1.00 130.46 414 LYS B N 1
ATOM 8656 C CA . LYS B 2 417 ? 127.789 127.259 105.309 1.00 130.46 414 LYS B CA 1
ATOM 8657 C C . LYS B 2 417 ? 128.139 127.649 103.889 1.00 130.46 414 LYS B C 1
ATOM 8658 O O . LYS B 2 417 ? 127.292 128.159 103.167 1.00 130.46 414 LYS B O 1
ATOM 8664 N N . LEU B 2 418 ? 129.373 127.384 103.478 1.00 134.53 415 LEU B N 1
ATOM 8665 C CA . LEU B 2 418 ? 129.809 127.730 102.132 1.00 134.53 415 LEU B CA 1
ATOM 8666 C C . LEU B 2 418 ? 128.938 127.048 101.094 1.00 134.53 415 LEU B C 1
ATOM 8667 O O . LEU B 2 418 ? 128.458 127.693 100.164 1.00 134.53 415 LEU B O 1
ATOM 8672 N N . ILE B 2 419 ? 128.715 125.749 101.263 1.00 138.25 416 ILE B N 1
ATOM 8673 C CA . ILE B 2 419 ? 127.897 125.007 100.309 1.00 138.25 416 ILE B CA 1
ATOM 8674 C C . ILE B 2 419 ? 126.501 125.609 100.225 1.00 138.25 416 ILE B C 1
ATOM 8675 O O . ILE B 2 419 ? 125.973 125.807 99.135 1.00 138.25 416 ILE B O 1
ATOM 8680 N N . LEU B 2 420 ? 125.910 125.919 101.373 1.00 140.38 417 LEU B N 1
ATOM 8681 C CA . LEU B 2 420 ? 124.561 126.465 101.380 1.00 140.38 417 LEU B CA 1
ATOM 8682 C C . LEU B 2 420 ? 124.522 127.801 100.662 1.00 140.38 417 LEU B C 1
ATOM 8683 O O . LEU B 2 420 ? 123.615 128.057 99.879 1.00 140.38 417 LEU B O 1
ATOM 8688 N N . ARG B 2 421 ? 125.513 128.647 100.906 1.00 141.89 418 ARG B N 1
ATOM 8689 C CA . ARG B 2 421 ? 125.565 129.945 100.253 1.00 141.89 418 ARG B CA 1
ATOM 8690 C C . ARG B 2 421 ? 125.646 129.755 98.757 1.00 141.89 418 ARG B C 1
ATOM 8691 O O . ARG B 2 421 ? 124.942 130.421 97.998 1.00 141.89 418 ARG B O 1
ATOM 8699 N N . LEU B 2 422 ? 126.498 128.834 98.329 1.00 146.48 419 LEU B N 1
ATOM 8700 C CA . LEU B 2 422 ? 126.666 128.574 96.909 1.00 146.48 419 LEU B CA 1
ATOM 8701 C C . LEU B 2 422 ? 125.370 128.098 96.258 1.00 146.48 419 LEU B C 1
ATOM 8702 O O . LEU B 2 422 ? 124.932 128.666 95.259 1.00 146.48 419 LEU B O 1
ATOM 8707 N N . VAL B 2 423 ? 124.762 127.052 96.807 1.00 148.31 420 VAL B N 1
ATOM 8708 C CA . VAL B 2 423 ? 123.550 126.523 96.188 1.00 148.31 420 VAL B CA 1
ATOM 8709 C C . VAL B 2 423 ? 122.428 127.553 96.221 1.00 148.31 420 VAL B C 1
ATOM 8710 O O . VAL B 2 423 ? 121.559 127.557 95.342 1.00 148.31 420 VAL B O 1
ATOM 8714 N N . ASN B 2 424 ? 122.421 128.442 97.220 1.00 149.45 421 ASN B N 1
ATOM 8715 C CA . ASN B 2 424 ? 121.417 129.501 97.239 1.00 149.45 421 ASN B CA 1
ATOM 8716 C C . ASN B 2 424 ? 121.575 130.413 96.033 1.00 149.45 421 ASN B C 1
ATOM 8717 O O . ASN B 2 424 ? 120.583 130.854 95.441 1.00 149.45 421 ASN B O 1
ATOM 8722 N N . GLU B 2 425 ? 122.821 130.692 95.645 1.00 151.93 422 GLU B N 1
ATOM 8723 C CA . GLU B 2 425 ? 123.066 131.469 94.437 1.00 151.93 422 GLU B CA 1
ATOM 8724 C C . GLU B 2 425 ? 122.690 130.692 93.184 1.00 151.93 422 GLU B C 1
ATOM 8725 O O . GLU B 2 425 ? 122.327 131.296 92.169 1.00 151.93 422 GLU B O 1
ATOM 8731 N N . ALA B 2 426 ? 122.767 129.360 93.233 1.00 157.73 423 ALA B N 1
ATOM 8732 C CA . ALA B 2 426 ? 122.475 128.563 92.047 1.00 157.73 423 ALA B CA 1
ATOM 8733 C C . ALA B 2 426 ? 121.011 128.693 91.647 1.00 157.73 423 ALA B C 1
ATOM 8734 O O . ALA B 2 426 ? 120.701 129.034 90.500 1.00 157.73 423 ALA B O 1
ATOM 8736 N N . VAL B 2 427 ? 120.096 128.450 92.588 1.00 161.57 424 VAL B N 1
ATOM 8737 C CA . VAL B 2 427 ? 118.680 128.655 92.305 1.00 161.57 424 VAL B CA 1
ATOM 8738 C C . VAL B 2 427 ? 118.394 130.135 92.080 1.00 161.57 424 VAL B C 1
ATOM 8739 O O . VAL B 2 427 ? 117.454 130.492 91.359 1.00 161.57 424 VAL B O 1
ATOM 8743 N N . GLU B 2 428 ? 119.202 131.014 92.677 1.00 162.09 425 GLU B N 1
ATOM 8744 C CA . GLU B 2 428 ? 119.010 132.450 92.505 1.00 162.09 425 GLU B CA 1
ATOM 8745 C C . GLU B 2 428 ? 119.239 132.889 91.064 1.00 162.09 425 GLU B C 1
ATOM 8746 O O . GLU B 2 428 ? 118.599 133.839 90.599 1.00 162.09 425 GLU B O 1
ATOM 8752 N N . ILE B 2 429 ? 120.124 132.210 90.341 1.00 163.63 426 ILE B N 1
ATOM 8753 C CA . ILE B 2 429 ? 120.515 132.630 89.003 1.00 163.63 426 ILE B CA 1
ATOM 8754 C C . ILE B 2 429 ? 119.817 131.813 87.922 1.00 163.63 426 ILE B C 1
ATOM 8755 O O . ILE B 2 429 ? 119.435 132.356 86.885 1.00 163.63 426 ILE B O 1
ATOM 8760 N N . ILE B 2 430 ? 119.628 130.510 88.149 1.00 167.61 427 ILE B N 1
ATOM 8761 C CA . ILE B 2 430 ? 119.020 129.666 87.125 1.00 167.61 427 ILE B CA 1
ATOM 8762 C C . ILE B 2 430 ? 117.563 130.030 86.882 1.00 167.61 427 ILE B C 1
ATOM 8763 O O . ILE B 2 430 ? 117.022 129.712 85.816 1.00 167.61 427 ILE B O 1
ATOM 8768 N N . ARG B 2 431 ? 116.905 130.682 87.845 1.00 168.74 428 ARG B N 1
ATOM 8769 C CA . ARG B 2 431 ? 115.529 131.110 87.626 1.00 168.74 428 ARG B CA 1
ATOM 8770 C C . ARG B 2 431 ? 115.434 132.112 86.485 1.00 168.74 428 ARG B C 1
ATOM 8771 O O . ARG B 2 431 ? 114.422 132.152 85.775 1.00 168.74 428 ARG B O 1
ATOM 8779 N N . ASP B 2 432 ? 116.472 132.932 86.294 1.00 170.83 429 ASP B N 1
ATOM 8780 C CA . ASP B 2 432 ? 116.509 133.803 85.125 1.00 170.83 429 ASP B CA 1
ATOM 8781 C C . ASP B 2 432 ? 116.598 132.999 83.835 1.00 170.83 429 ASP B C 1
ATOM 8782 O O . ASP B 2 432 ? 116.029 133.404 82.814 1.00 170.83 429 ASP B O 1
ATOM 8787 N N . ASP B 2 433 ? 117.306 131.867 83.858 1.00 174.93 430 ASP B N 1
ATOM 8788 C CA . ASP B 2 433 ? 117.354 131.003 82.684 1.00 174.93 430 ASP B CA 1
ATOM 8789 C C . ASP B 2 433 ? 115.999 130.374 82.391 1.00 174.93 430 ASP B C 1
ATOM 8790 O O . ASP B 2 433 ? 115.671 130.128 81.224 1.00 174.93 430 ASP B O 1
ATOM 8795 N N . VAL B 2 434 ? 115.200 130.109 83.427 1.00 176.19 431 VAL B N 1
ATOM 8796 C CA . VAL B 2 434 ? 113.886 129.515 83.209 1.00 176.19 431 VAL B CA 1
ATOM 8797 C C . VAL B 2 434 ? 112.958 130.510 82.526 1.00 176.19 431 VAL B C 1
ATOM 8798 O O . VAL B 2 434 ? 112.220 130.155 81.599 1.00 176.19 431 VAL B O 1
ATOM 8802 N N . ASN B 2 435 ? 112.980 131.770 82.968 1.00 177.43 432 ASN B N 1
ATOM 8803 C CA . ASN B 2 435 ? 112.155 132.786 82.327 1.00 177.43 432 ASN B CA 1
ATOM 8804 C C . ASN B 2 435 ? 112.589 133.038 80.890 1.00 177.43 432 ASN B C 1
ATOM 8805 O O . ASN B 2 435 ? 111.745 133.296 80.025 1.00 177.43 432 ASN B O 1
ATOM 8810 N N . SER B 2 436 ? 113.893 132.954 80.612 1.00 177.87 433 SER B N 1
ATOM 8811 C CA . SER B 2 436 ? 114.370 133.195 79.254 1.00 177.87 433 SER B CA 1
ATOM 8812 C C . SER B 2 436 ? 113.933 132.085 78.308 1.00 177.87 433 SER B C 1
ATOM 8813 O O . SER B 2 436 ? 113.546 132.354 77.164 1.00 177.87 433 SER B O 1
ATOM 8816 N N . ARG B 2 437 ? 113.990 130.830 78.763 1.00 178.77 434 ARG B N 1
ATOM 8817 C CA . ARG B 2 437 ? 113.533 129.726 77.927 1.00 178.77 434 ARG B CA 1
ATOM 8818 C C . ARG B 2 437 ? 112.029 129.779 77.695 1.00 178.77 434 ARG B C 1
ATOM 8819 O O . ARG B 2 437 ? 111.552 129.356 76.636 1.00 178.77 434 ARG B O 1
ATOM 8827 N N . VAL B 2 438 ? 111.268 130.289 78.666 1.00 179.65 435 VAL B N 1
ATOM 8828 C CA . VAL B 2 438 ? 109.826 130.419 78.482 1.00 179.65 435 VAL B CA 1
ATOM 8829 C C . VAL B 2 438 ? 109.517 131.490 77.443 1.00 179.65 435 VAL B C 1
ATOM 8830 O O . VAL B 2 438 ? 108.632 131.316 76.595 1.00 179.65 435 VAL B O 1
ATOM 8834 N N . TRP B 2 439 ? 110.247 132.608 77.482 1.00 179.48 436 TRP B N 1
ATOM 8835 C CA . TRP B 2 439 ? 110.053 133.655 76.485 1.00 179.48 436 TRP B CA 1
ATOM 8836 C C . TRP B 2 439 ? 110.481 133.200 75.096 1.00 179.48 436 TRP B C 1
ATOM 8837 O O . TRP B 2 439 ? 109.961 133.702 74.093 1.00 179.48 436 TRP B O 1
ATOM 8848 N N . ALA B 2 440 ? 111.417 132.260 75.015 1.00 178.50 437 ALA B N 1
ATOM 8849 C CA . ALA B 2 440 ? 111.915 131.781 73.732 1.00 178.50 437 ALA B CA 1
ATOM 8850 C C . ALA B 2 440 ? 110.993 130.716 73.150 1.00 178.50 437 ALA B C 1
ATOM 8851 O O . ALA B 2 440 ? 110.636 130.767 71.973 1.00 178.50 437 ALA B O 1
ATOM 8853 N N . SER B 2 458 ? 111.489 119.456 78.259 1.00 178.19 455 SER B N 1
ATOM 8854 C CA . SER B 2 458 ? 112.117 118.549 79.211 1.00 178.19 455 SER B CA 1
ATOM 8855 C C . SER B 2 458 ? 113.207 119.260 80.004 1.00 178.19 455 SER B C 1
ATOM 8856 O O . SER B 2 458 ? 113.327 119.072 81.214 1.00 178.19 455 SER B O 1
ATOM 8859 N N . ALA B 2 459 ? 114.011 120.070 79.309 1.00 178.42 456 ALA B N 1
ATOM 8860 C CA . ALA B 2 459 ? 115.072 120.807 79.985 1.00 178.42 456 ALA B CA 1
ATOM 8861 C C . ALA B 2 459 ? 114.514 121.789 81.006 1.00 178.42 456 ALA B C 1
ATOM 8862 O O . ALA B 2 459 ? 115.132 122.012 82.053 1.00 178.42 456 ALA B O 1
ATOM 8864 N N . GLU B 2 460 ? 113.355 122.389 80.721 1.00 178.68 457 GLU B N 1
ATOM 8865 C CA . GLU B 2 460 ? 112.715 123.246 81.715 1.00 178.68 457 GLU B CA 1
ATOM 8866 C C . GLU B 2 460 ? 112.284 122.441 82.933 1.00 178.68 457 GLU B C 1
ATOM 8867 O O . GLU B 2 460 ? 112.346 122.937 84.064 1.00 178.68 457 GLU B O 1
ATOM 8873 N N . GLU B 2 461 ? 111.857 121.195 82.722 1.00 177.22 458 GLU B N 1
ATOM 8874 C CA . GLU B 2 461 ? 111.500 120.344 83.849 1.00 177.22 458 GLU B CA 1
ATOM 8875 C C . GLU B 2 461 ? 112.721 120.052 84.706 1.00 177.22 458 GLU B C 1
ATOM 8876 O O . GLU B 2 461 ? 112.671 120.159 85.936 1.00 177.22 458 GLU B O 1
ATOM 8882 N N . ARG B 2 462 ? 113.842 119.714 84.064 1.00 177.16 459 ARG B N 1
ATOM 8883 C CA . ARG B 2 462 ? 115.049 119.369 84.806 1.00 177.16 459 ARG B CA 1
ATOM 8884 C C . ARG B 2 462 ? 115.549 120.551 85.622 1.00 177.16 459 ARG B C 1
ATOM 8885 O O . ARG B 2 462 ? 116.032 120.386 86.747 1.00 177.16 459 ARG B O 1
ATOM 8893 N N . ASP B 2 463 ? 115.419 121.760 85.075 1.00 175.57 460 ASP B N 1
ATOM 8894 C CA . ASP B 2 463 ? 116.007 122.920 85.732 1.00 175.57 460 ASP B CA 1
ATOM 8895 C C . ASP B 2 463 ? 115.212 123.296 86.975 1.00 175.57 460 ASP B C 1
ATOM 8896 O O . ASP B 2 463 ? 115.783 123.511 88.050 1.00 175.57 460 ASP B O 1
ATOM 8901 N N . LEU B 2 464 ? 113.893 123.373 86.841 1.00 173.84 461 LEU B N 1
ATOM 8902 C CA . LEU B 2 464 ? 113.062 123.676 88.002 1.00 173.84 461 LEU B CA 1
ATOM 8903 C C . LEU B 2 464 ? 113.145 122.549 89.020 1.00 173.84 461 LEU B C 1
ATOM 8904 O O . LEU B 2 464 ? 113.043 122.790 90.220 1.00 173.84 461 LEU B O 1
ATOM 8909 N N . ALA B 2 465 ? 113.334 121.322 88.544 1.00 172.94 462 ALA B N 1
ATOM 8910 C CA . ALA B 2 465 ? 113.404 120.185 89.448 1.00 172.94 462 ALA B CA 1
ATOM 8911 C C . ALA B 2 465 ? 114.579 120.346 90.384 1.00 172.94 462 ALA B C 1
ATOM 8912 O O . ALA B 2 465 ? 114.413 120.285 91.596 1.00 172.94 462 ALA B O 1
ATOM 8914 N N . ILE B 2 466 ? 115.763 120.581 89.825 1.00 171.30 463 ILE B N 1
ATOM 8915 C CA . ILE B 2 466 ? 116.954 120.723 90.656 1.00 171.30 463 ILE B CA 1
ATOM 8916 C C . ILE B 2 466 ? 116.870 121.996 91.485 1.00 171.30 463 ILE B C 1
ATOM 8917 O O . ILE B 2 466 ? 117.456 122.059 92.553 1.00 171.30 463 ILE B O 1
ATOM 8922 N N . ALA B 2 467 ? 116.142 123.001 91.005 1.00 169.00 464 ALA B N 1
ATOM 8923 C CA . ALA B 2 467 ? 115.968 124.220 91.776 1.00 169.00 464 ALA B CA 1
ATOM 8924 C C . ALA B 2 467 ? 115.266 123.884 93.071 1.00 169.00 464 ALA B C 1
ATOM 8925 O O . ALA B 2 467 ? 115.776 124.166 94.158 1.00 169.00 464 ALA B O 1
ATOM 8927 N N . ARG B 2 468 ? 114.111 123.241 92.963 1.00 168.59 465 ARG B N 1
ATOM 8928 C CA . ARG B 2 468 ? 113.375 122.848 94.152 1.00 168.59 465 ARG B CA 1
ATOM 8929 C C . ARG B 2 468 ? 114.178 121.855 94.962 1.00 168.59 465 ARG B C 1
ATOM 8930 O O . ARG B 2 468 ? 114.238 121.957 96.184 1.00 168.59 465 ARG B O 1
ATOM 8938 N N . SER B 2 469 ? 114.807 120.900 94.287 1.00 166.47 466 SER B N 1
ATOM 8939 C CA . SER B 2 469 ? 115.552 119.857 94.984 1.00 166.47 466 SER B CA 1
ATOM 8940 C C . SER B 2 469 ? 116.786 120.363 95.723 1.00 166.47 466 SER B C 1
ATOM 8941 O O . SER B 2 469 ? 117.091 119.873 96.804 1.00 166.47 466 SER B O 1
ATOM 8944 N N . LEU B 2 470 ? 117.498 121.330 95.153 1.00 164.29 467 LEU B N 1
ATOM 8945 C CA . LEU B 2 470 ? 118.649 121.884 95.857 1.00 164.29 467 LEU B CA 1
ATOM 8946 C C . LEU B 2 470 ? 118.172 122.536 97.146 1.00 164.29 467 LEU B C 1
ATOM 8947 O O . LEU B 2 470 ? 118.847 122.445 98.170 1.00 164.29 467 LEU B O 1
ATOM 8952 N N . GLU B 2 471 ? 117.013 123.186 97.104 1.00 164.95 468 GLU B N 1
ATOM 8953 C CA . GLU B 2 471 ? 116.457 123.770 98.317 1.00 164.95 468 GLU B CA 1
ATOM 8954 C C . GLU B 2 471 ? 116.121 122.665 99.303 1.00 164.95 468 GLU B C 1
ATOM 8955 O O . GLU B 2 471 ? 116.414 122.786 100.493 1.00 164.95 468 GLU B O 1
ATOM 8961 N N . GLU B 2 472 ? 115.515 121.587 98.814 1.00 164.37 469 GLU B N 1
ATOM 8962 C CA . GLU B 2 472 ? 115.173 120.457 99.675 1.00 164.37 469 GLU B CA 1
ATOM 8963 C C . GLU B 2 472 ? 116.405 119.882 100.352 1.00 164.37 469 GLU B C 1
ATOM 8964 O O . GLU B 2 472 ? 116.328 119.424 101.491 1.00 164.37 469 GLU B O 1
ATOM 8970 N N . LEU B 2 473 ? 117.538 119.891 99.659 1.00 158.55 470 LEU B N 1
ATOM 8971 C CA . LEU B 2 473 ? 118.777 119.424 100.266 1.00 158.55 470 LEU B CA 1
ATOM 8972 C C . LEU B 2 473 ? 119.262 120.437 101.275 1.00 158.55 470 LEU B C 1
ATOM 8973 O O . LEU B 2 473 ? 119.929 121.408 100.919 1.00 158.55 470 LEU B O 1
ATOM 8978 N N . THR B 2 474 ? 118.930 120.219 102.540 1.00 154.19 471 THR B N 1
ATOM 8979 C CA . THR B 2 474 ? 119.336 121.146 103.587 1.00 154.19 471 THR B CA 1
ATOM 8980 C C . THR B 2 474 ? 120.756 120.884 104.053 1.00 154.19 471 THR B C 1
ATOM 8981 O O . THR B 2 474 ? 121.293 121.669 104.837 1.00 154.19 471 THR B O 1
ATOM 8985 N N . PHE B 2 475 ? 121.354 119.780 103.603 1.00 151.40 472 PHE B N 1
ATOM 8986 C CA . PHE B 2 475 ? 122.714 119.414 104.010 1.00 151.40 472 PHE B CA 1
ATOM 8987 C C . PHE B 2 475 ? 122.822 119.313 105.524 1.00 151.40 472 PHE B C 1
ATOM 8988 O O . PHE B 2 475 ? 123.881 119.574 106.092 1.00 151.40 472 PHE B O 1
ATOM 8996 N N . SER B 2 476 ? 121.732 118.923 106.177 1.00 148.92 473 SER B N 1
ATOM 8997 C CA . SER B 2 476 ? 121.728 118.814 107.630 1.00 148.92 473 SER B CA 1
ATOM 8998 C C . SER B 2 476 ? 122.651 117.698 108.078 1.00 148.92 473 SER B C 1
ATOM 8999 O O . SER B 2 476 ? 122.629 116.603 107.514 1.00 148.92 473 SER B O 1
ATOM 9002 N N . ASN B 2 477 ? 123.463 117.971 109.091 1.00 143.02 474 ASN B N 1
ATOM 9003 C CA . ASN B 2 477 ? 124.384 116.960 109.598 1.00 143.02 474 ASN B CA 1
ATOM 9004 C C . ASN B 2 477 ? 123.650 115.872 110.378 1.00 143.02 474 ASN B C 1
ATOM 9005 O O . ASN B 2 477 ? 123.484 114.753 109.894 1.00 143.02 474 ASN B O 1
ATOM 9010 N N . GLY B 2 487 ? 123.511 111.152 105.985 1.00 147.31 484 GLY B N 1
ATOM 9011 C CA . GLY B 2 487 ? 122.690 112.349 105.953 1.00 147.31 484 GLY B CA 1
ATOM 9012 C C . GLY B 2 487 ? 123.397 113.516 105.294 1.00 147.31 484 GLY B C 1
ATOM 9013 O O . GLY B 2 487 ? 123.080 113.893 104.168 1.00 147.31 484 GLY B O 1
ATOM 9014 N N . PHE B 2 488 ? 124.397 114.049 105.986 1.00 141.40 485 PHE B N 1
ATOM 9015 C CA . PHE B 2 488 ? 125.206 115.115 105.423 1.00 141.40 485 PHE B CA 1
ATOM 9016 C C . PHE B 2 488 ? 125.915 114.578 104.195 1.00 141.40 485 PHE B C 1
ATOM 9017 O O . PHE B 2 488 ? 125.974 115.255 103.172 1.00 141.40 485 PHE B O 1
ATOM 9025 N N . CYS B 2 489 ? 126.450 113.358 104.285 1.00 147.46 486 CYS B N 1
ATOM 9026 C CA . CYS B 2 489 ? 127.071 112.763 103.109 1.00 147.46 486 CYS B CA 1
ATOM 9027 C C . CYS B 2 489 ? 126.021 112.389 102.076 1.00 147.46 486 CYS B C 1
ATOM 9028 O O . CYS B 2 489 ? 126.248 112.529 100.868 1.00 147.46 486 CYS B O 1
ATOM 9031 N N . ARG B 2 490 ? 124.858 111.925 102.537 1.00 150.42 487 ARG B N 1
ATOM 9032 C CA . ARG B 2 490 ? 123.780 111.573 101.622 1.00 150.42 487 ARG B CA 1
ATOM 9033 C C . ARG B 2 490 ? 123.270 112.801 100.882 1.00 150.42 487 ARG B C 1
ATOM 9034 O O . ARG B 2 490 ? 123.043 112.759 99.668 1.00 150.42 487 ARG B O 1
ATOM 9042 N N . ASP B 2 491 ? 123.118 113.916 101.584 1.00 152.25 488 ASP B N 1
ATOM 9043 C CA . ASP B 2 491 ? 122.680 115.148 100.937 1.00 152.25 488 ASP B CA 1
ATOM 9044 C C . ASP B 2 491 ? 123.717 115.637 99.947 1.00 152.25 488 ASP B C 1
ATOM 9045 O O . ASP B 2 491 ? 123.371 116.084 98.859 1.00 152.25 488 ASP B O 1
ATOM 9050 N N . ALA B 2 492 ? 124.986 115.565 100.326 1.00 151.39 489 ALA B N 1
ATOM 9051 C CA . ALA B 2 492 ? 126.057 115.993 99.439 1.00 151.39 489 ALA B CA 1
ATOM 9052 C C . ALA B 2 492 ? 126.083 115.129 98.195 1.00 151.39 489 ALA B C 1
ATOM 9053 O O . ALA B 2 492 ? 126.229 115.630 97.083 1.00 151.39 489 ALA B O 1
ATOM 9055 N N . ALA B 2 493 ? 125.955 113.824 98.378 1.00 152.74 490 ALA B N 1
ATOM 9056 C CA . ALA B 2 493 ? 125.920 112.903 97.249 1.00 152.74 490 ALA B CA 1
ATOM 9057 C C . ALA B 2 493 ? 124.647 113.083 96.436 1.00 152.74 490 ALA B C 1
ATOM 9058 O O . ALA B 2 493 ? 124.670 112.989 95.203 1.00 152.74 490 ALA B O 1
ATOM 9060 N N . ARG B 2 494 ? 123.539 113.361 97.105 1.00 154.56 491 ARG B N 1
ATOM 9061 C CA . ARG B 2 494 ? 122.313 113.634 96.380 1.00 154.56 491 ARG B CA 1
ATOM 9062 C C . ARG B 2 494 ? 122.536 114.859 95.532 1.00 154.56 491 ARG B C 1
ATOM 9063 O O . ARG B 2 494 ? 122.121 114.894 94.387 1.00 154.56 491 ARG B O 1
ATOM 9071 N N . PHE B 2 495 ? 123.204 115.857 96.092 1.00 155.23 492 PHE B N 1
ATOM 9072 C CA . PHE B 2 495 ? 123.439 117.093 95.365 1.00 155.23 492 PHE B CA 1
ATOM 9073 C C . PHE B 2 495 ? 124.111 116.820 94.042 1.00 155.23 492 PHE B C 1
ATOM 9074 O O . PHE B 2 495 ? 123.595 117.196 93.003 1.00 155.23 492 PHE B O 1
ATOM 9082 N N . LEU B 2 496 ? 125.255 116.155 94.071 1.00 156.57 493 LEU B N 1
ATOM 9083 C CA . LEU B 2 496 ? 125.997 115.944 92.835 1.00 156.57 493 LEU B CA 1
ATOM 9084 C C . LEU B 2 496 ? 125.224 115.029 91.894 1.00 156.57 493 LEU B C 1
ATOM 9085 O O . LEU B 2 496 ? 125.285 115.194 90.671 1.00 156.57 493 LEU B O 1
ATOM 9090 N N . ASP B 2 497 ? 124.467 114.075 92.448 1.00 159.15 494 ASP B N 1
ATOM 9091 C CA . ASP B 2 497 ? 123.607 113.238 91.615 1.00 159.15 494 ASP B CA 1
ATOM 9092 C C . ASP B 2 497 ? 122.512 114.066 90.960 1.00 159.15 494 ASP B C 1
ATOM 9093 O O . ASP B 2 497 ? 122.179 113.860 89.787 1.00 159.15 494 ASP B O 1
ATOM 9098 N N . LEU B 2 498 ? 121.944 115.011 91.709 1.00 160.99 495 LEU B N 1
ATOM 9099 C CA . LEU B 2 498 ? 120.976 115.944 91.147 1.00 160.99 495 LEU B CA 1
ATOM 9100 C C . LEU B 2 498 ? 121.613 116.824 90.081 1.00 160.99 495 LEU B C 1
ATOM 9101 O O . LEU B 2 498 ? 120.989 117.117 89.053 1.00 160.99 495 LEU B O 1
ATOM 9106 N N . ILE B 2 499 ? 122.860 117.245 90.300 1.00 160.38 496 ILE B N 1
ATOM 9107 C CA . ILE B 2 499 ? 123.564 118.013 89.281 1.00 160.38 496 ILE B CA 1
ATOM 9108 C C . ILE B 2 499 ? 123.903 117.126 88.092 1.00 160.38 496 ILE B C 1
ATOM 9109 O O . ILE B 2 499 ? 123.882 117.573 86.939 1.00 160.38 496 ILE B O 1
ATOM 9114 N N . ASP B 2 500 ? 124.209 115.851 88.351 1.00 162.79 497 ASP B N 1
ATOM 9115 C CA . ASP B 2 500 ? 124.441 114.918 87.254 1.00 162.79 497 ASP B CA 1
ATOM 9116 C C . ASP B 2 500 ? 123.180 114.728 86.425 1.00 162.79 497 ASP B C 1
ATOM 9117 O O . ASP B 2 500 ? 123.244 114.639 85.193 1.00 162.79 497 ASP B O 1
ATOM 9122 N N . ALA B 2 501 ? 122.020 114.682 87.086 1.00 165.89 498 ALA B N 1
ATOM 9123 C CA . ALA B 2 501 ? 120.764 114.559 86.358 1.00 165.89 498 ALA B CA 1
ATOM 9124 C C . ALA B 2 501 ? 120.490 115.801 85.525 1.00 165.89 498 ALA B C 1
ATOM 9125 O O . ALA B 2 501 ? 119.920 115.712 84.432 1.00 165.89 498 ALA B O 1
ATOM 9127 N N . PHE B 2 502 ? 120.896 116.968 86.019 1.00 170.18 499 PHE B N 1
ATOM 9128 C CA . PHE B 2 502 ? 120.770 118.180 85.224 1.00 170.18 499 PHE B CA 1
ATOM 9129 C C . PHE B 2 502 ? 121.631 118.073 83.974 1.00 170.18 499 PHE B C 1
ATOM 9130 O O . PHE B 2 502 ? 122.798 117.678 84.037 1.00 170.18 499 PHE B O 1
ATOM 9138 N N . HIS B 2 503 ? 121.046 118.420 82.832 1.00 174.19 500 HIS B N 1
ATOM 9139 C CA . HIS B 2 503 ? 121.750 118.275 81.568 1.00 174.19 500 HIS B CA 1
ATOM 9140 C C . HIS B 2 503 ? 122.823 119.346 81.430 1.00 174.19 500 HIS B C 1
ATOM 9141 O O . HIS B 2 503 ? 122.652 120.487 81.869 1.00 174.19 500 HIS B O 1
ATOM 9148 N N . PHE B 2 504 ? 123.929 118.974 80.798 1.00 174.49 501 PHE B N 1
ATOM 9149 C CA . PHE B 2 504 ? 125.030 119.889 80.556 1.00 174.49 501 PHE B CA 1
ATOM 9150 C C . PHE B 2 504 ? 125.492 119.770 79.114 1.00 174.49 501 PHE B C 1
ATOM 9151 O O . PHE B 2 504 ? 125.370 118.704 78.502 1.00 174.49 501 PHE B O 1
ATOM 9159 N N . PRO B 2 505 ? 126.024 120.849 78.546 1.00 179.50 502 PRO B N 1
ATOM 9160 C CA . PRO B 2 505 ? 126.532 120.780 77.174 1.00 179.50 502 PRO B CA 1
ATOM 9161 C C . PRO B 2 505 ? 127.706 119.819 77.067 1.00 179.50 502 PRO B C 1
ATOM 9162 O O . PRO B 2 505 ? 128.483 119.630 78.007 1.00 179.50 502 PRO B O 1
ATOM 9166 N N . LYS B 2 506 ? 127.891 119.238 75.887 1.00 181.04 503 LYS B N 1
ATOM 9167 C CA . LYS B 2 506 ? 129.063 118.388 75.685 1.00 181.04 503 LYS B CA 1
ATOM 9168 C C . LYS B 2 506 ? 130.313 119.205 75.951 1.00 181.04 503 LYS B C 1
ATOM 9169 O O . LYS B 2 506 ? 131.357 118.652 76.300 1.00 181.04 503 LYS B O 1
ATOM 9175 N N . ALA B 2 507 ? 130.212 120.522 75.783 1.00 179.48 504 ALA B N 1
ATOM 9176 C CA . ALA B 2 507 ? 131.342 121.400 76.055 1.00 179.48 504 ALA B CA 1
ATOM 9177 C C . ALA B 2 507 ? 131.771 121.298 77.511 1.00 179.48 504 ALA B C 1
ATOM 9178 O O . ALA B 2 507 ? 132.899 121.644 77.853 1.00 179.48 504 ALA B O 1
ATOM 9180 N N . LEU B 2 508 ? 130.874 120.833 78.374 1.00 179.27 505 LEU B N 1
ATOM 9181 C CA . LEU B 2 508 ? 131.220 120.660 79.778 1.00 179.27 505 LEU B CA 1
ATOM 9182 C C . LEU B 2 508 ? 131.340 119.199 80.190 1.00 179.27 505 LEU B C 1
ATOM 9183 O O . LEU B 2 508 ? 131.687 118.924 81.341 1.00 179.27 505 LEU B O 1
ATOM 9188 N N . ARG B 2 509 ? 131.049 118.279 79.283 1.00 182.34 506 ARG B N 1
ATOM 9189 C CA . ARG B 2 509 ? 131.082 116.868 79.640 1.00 182.34 506 ARG B CA 1
ATOM 9190 C C . ARG B 2 509 ? 132.474 116.273 79.498 1.00 182.34 506 ARG B C 1
ATOM 9191 O O . ARG B 2 509 ? 133.415 116.961 79.091 1.00 182.34 506 ARG B O 1
ATOM 9199 N N . GLU B 2 510 ? 132.609 114.992 79.823 1.00 182.37 507 GLU B N 1
ATOM 9200 C CA . GLU B 2 510 ? 133.919 114.348 79.776 1.00 182.37 507 GLU B CA 1
ATOM 9201 C C . GLU B 2 510 ? 134.518 114.342 78.374 1.00 182.37 507 GLU B C 1
ATOM 9202 O O . GLU B 2 510 ? 135.729 114.299 78.232 1.00 182.37 507 GLU B O 1
ATOM 9208 N N . HIS B 2 511 ? 133.678 114.388 77.344 1.00 184.31 508 HIS B N 1
ATOM 9209 C CA . HIS B 2 511 ? 134.172 114.388 75.976 1.00 184.31 508 HIS B CA 1
ATOM 9210 C C . HIS B 2 511 ? 135.226 115.462 75.821 1.00 184.31 508 HIS B C 1
ATOM 9211 O O . HIS B 2 511 ? 136.395 115.161 75.575 1.00 184.31 508 HIS B O 1
ATOM 9218 N N . ARG B 2 512 ? 134.823 116.715 76.001 1.00 183.55 509 ARG B N 1
ATOM 9219 C CA . ARG B 2 512 ? 135.758 117.824 75.863 1.00 183.55 509 ARG B CA 1
ATOM 9220 C C . ARG B 2 512 ? 136.817 117.780 76.951 1.00 183.55 509 ARG B C 1
ATOM 9221 O O . ARG B 2 512 ? 137.983 118.050 76.689 1.00 183.55 509 ARG B O 1
ATOM 9229 N N . ALA B 2 513 ? 136.416 117.427 78.167 1.00 182.79 510 ALA B N 1
ATOM 9230 C CA . ALA B 2 513 ? 137.360 117.380 79.274 1.00 182.79 510 ALA B CA 1
ATOM 9231 C C . ALA B 2 513 ? 138.509 116.441 78.949 1.00 182.79 510 ALA B C 1
ATOM 9232 O O . ALA B 2 513 ? 139.673 116.804 79.118 1.00 182.79 510 ALA B O 1
ATOM 9234 N N . ARG B 2 514 ? 138.190 115.246 78.465 1.00 185.16 511 ARG B N 1
ATOM 9235 C CA . ARG B 2 514 ? 139.222 114.276 78.119 1.00 185.16 511 ARG B CA 1
ATOM 9236 C C . ARG B 2 514 ? 140.065 114.776 76.958 1.00 185.16 511 ARG B C 1
ATOM 9237 O O . ARG B 2 514 ? 141.281 114.606 76.957 1.00 185.16 511 ARG B O 1
ATOM 9245 N N . GLU B 2 515 ? 139.426 115.398 75.973 1.00 186.00 512 GLU B N 1
ATOM 9246 C CA . GLU B 2 515 ? 140.164 115.942 74.840 1.00 186.00 512 GLU B CA 1
ATOM 9247 C C . GLU B 2 515 ? 141.168 116.983 75.304 1.00 186.00 512 GLU B C 1
ATOM 9248 O O . GLU B 2 515 ? 142.327 116.942 74.904 1.00 186.00 512 GLU B O 1
ATOM 9254 N N . ASP B 2 516 ? 140.733 117.902 76.159 1.00 185.65 513 ASP B N 1
ATOM 9255 C CA . ASP B 2 516 ? 141.628 118.932 76.674 1.00 185.65 513 ASP B CA 1
ATOM 9256 C C . ASP B 2 516 ? 142.765 118.304 77.458 1.00 185.65 513 ASP B C 1
ATOM 9257 O O . ASP B 2 516 ? 143.884 118.813 77.440 1.00 185.65 513 ASP B O 1
ATOM 9262 N N . LEU B 2 517 ? 142.488 117.203 78.149 1.00 185.38 514 LEU B N 1
ATOM 9263 C CA . LEU B 2 517 ? 143.533 116.498 78.886 1.00 185.38 514 LEU B CA 1
ATOM 9264 C C . LEU B 2 517 ? 144.596 116.005 77.928 1.00 185.38 514 LEU B C 1
ATOM 9265 O O . LEU B 2 517 ? 145.786 116.221 78.154 1.00 185.38 514 LEU B O 1
ATOM 9270 N N . LEU B 2 518 ? 144.179 115.337 76.860 1.00 189.26 515 LEU B N 1
ATOM 9271 C CA . LEU B 2 518 ? 145.129 114.821 75.885 1.00 189.26 515 LEU B CA 1
ATOM 9272 C C . LEU B 2 518 ? 146.024 115.929 75.364 1.00 189.26 515 LEU B C 1
ATOM 9273 O O . LEU B 2 518 ? 147.230 115.739 75.232 1.00 189.26 515 LEU B O 1
ATOM 9278 N N . LEU B 2 519 ? 145.441 117.089 75.082 1.00 189.92 516 LEU B N 1
ATOM 9279 C CA . LEU B 2 519 ? 146.213 118.205 74.538 1.00 189.92 516 LEU B CA 1
ATOM 9280 C C . LEU B 2 519 ? 147.324 118.645 75.479 1.00 189.92 516 LEU B C 1
ATOM 9281 O O . LEU B 2 519 ? 148.456 118.855 75.046 1.00 189.92 516 LEU B O 1
ATOM 9286 N N . HIS B 2 520 ? 147.008 118.779 76.763 1.00 190.77 517 HIS B N 1
ATOM 9287 C CA . HIS B 2 520 ? 148.011 119.181 77.742 1.00 190.77 517 HIS B CA 1
ATOM 9288 C C . HIS B 2 520 ? 149.107 118.136 77.839 1.00 190.77 517 HIS B C 1
ATOM 9289 O O . HIS B 2 520 ? 150.285 118.479 77.942 1.00 190.77 517 HIS B O 1
ATOM 9296 N N . THR B 2 521 ? 148.726 116.863 77.803 1.00 189.82 518 THR B N 1
ATOM 9297 C CA . THR B 2 521 ? 149.705 115.783 77.849 1.00 189.82 518 THR B CA 1
ATOM 9298 C C . THR B 2 521 ? 150.653 115.885 76.662 1.00 189.82 518 THR B C 1
ATOM 9299 O O . THR B 2 521 ? 151.866 115.722 76.819 1.00 189.82 518 THR B O 1
ATOM 9303 N N . PHE B 2 522 ? 150.110 116.171 75.481 1.00 190.66 519 PHE B N 1
ATOM 9304 C CA . PHE B 2 522 ? 150.943 116.306 74.289 1.00 190.66 519 PHE B CA 1
ATOM 9305 C C . PHE B 2 522 ? 152.017 117.364 74.501 1.00 190.66 519 PHE B C 1
ATOM 9306 O O . PHE B 2 522 ? 152.976 117.444 73.737 1.00 190.66 519 PHE B O 1
ATOM 9314 N N . ASP B 2 555 ? 131.395 107.996 91.576 1.00 155.46 552 ASP B N 1
ATOM 9315 C CA . ASP B 2 555 ? 130.181 108.796 91.683 1.00 155.46 552 ASP B CA 1
ATOM 9316 C C . ASP B 2 555 ? 129.864 109.112 93.139 1.00 155.46 552 ASP B C 1
ATOM 9317 O O . ASP B 2 555 ? 130.692 108.900 94.024 1.00 155.46 552 ASP B O 1
ATOM 9322 N N . GLY B 2 556 ? 128.656 109.621 93.387 1.00 152.45 55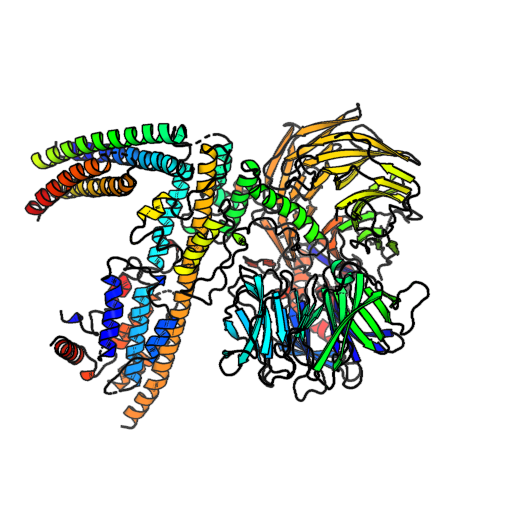3 GLY B N 1
ATOM 9323 C CA . GLY B 2 556 ? 128.274 109.935 94.751 1.00 152.45 553 GLY B CA 1
ATOM 9324 C C . GLY B 2 556 ? 127.898 108.714 95.561 1.00 152.45 553 GLY B C 1
ATOM 9325 O O . GLY B 2 556 ? 127.869 108.771 96.793 1.00 152.45 553 GLY B O 1
ATOM 9326 N N . ALA B 2 557 ? 127.583 107.615 94.884 1.00 149.41 554 ALA B N 1
ATOM 9327 C CA . ALA B 2 557 ? 127.173 106.400 95.578 1.00 149.41 554 ALA B CA 1
ATOM 9328 C C . ALA B 2 557 ? 128.321 105.836 96.388 1.00 149.41 554 ALA B C 1
ATOM 9329 O O . ALA B 2 557 ? 128.153 105.522 97.564 1.00 149.41 554 ALA B O 1
ATOM 9331 N N . VAL B 2 558 ? 129.488 105.708 95.766 1.00 149.08 555 VAL B N 1
ATOM 9332 C CA . VAL B 2 558 ? 130.661 105.224 96.491 1.00 149.08 555 VAL B CA 1
ATOM 9333 C C . VAL B 2 558 ? 131.038 106.219 97.591 1.00 149.08 555 VAL B C 1
ATOM 9334 O O . VAL B 2 558 ? 131.404 105.817 98.693 1.00 149.08 555 VAL B O 1
ATOM 9338 N N . VAL B 2 559 ? 130.933 107.514 97.310 1.00 146.92 556 VAL B N 1
ATOM 9339 C CA . VAL B 2 559 ? 131.212 108.514 98.327 1.00 146.92 556 VAL B CA 1
ATOM 9340 C C . VAL B 2 559 ? 130.287 108.277 99.500 1.00 146.92 556 VAL B C 1
ATOM 9341 O O . VAL B 2 559 ? 130.727 108.260 100.648 1.00 146.92 556 VAL B O 1
ATOM 9345 N N . ARG B 2 560 ? 129.008 108.056 99.215 1.00 147.92 557 ARG B N 1
ATOM 9346 C CA . ARG B 2 560 ? 128.032 107.862 100.277 1.00 147.92 557 ARG B CA 1
ATOM 9347 C C . ARG B 2 560 ? 128.426 106.694 101.153 1.00 147.92 557 ARG B C 1
ATOM 9348 O O . ARG B 2 560 ? 128.281 106.750 102.374 1.00 147.92 557 ARG B O 1
ATOM 9356 N N . THR B 2 561 ? 128.930 105.625 100.551 1.00 146.02 558 THR B N 1
ATOM 9357 C CA . THR B 2 561 ? 129.316 104.458 101.335 1.00 146.02 558 THR B CA 1
ATOM 9358 C C . THR B 2 561 ? 130.531 104.766 102.211 1.00 146.02 558 THR B C 1
ATOM 9359 O O . THR B 2 561 ? 130.524 104.463 103.405 1.00 146.02 558 THR B O 1
ATOM 9363 N N . GLY B 2 562 ? 131.563 105.373 101.633 1.00 139.91 559 GLY B N 1
ATOM 9364 C CA . GLY B 2 562 ? 132.769 105.681 102.387 1.00 139.91 559 GLY B CA 1
ATOM 9365 C C . GLY B 2 562 ? 132.541 106.677 103.501 1.00 139.91 559 GLY B C 1
ATOM 9366 O O . GLY B 2 562 ? 133.013 106.470 104.619 1.00 139.91 559 GLY B O 1
ATOM 9367 N N . GLY B 2 563 ? 131.818 107.754 103.206 1.00 136.40 560 GLY B N 1
ATOM 9368 C CA . GLY B 2 563 ? 131.541 108.774 104.203 1.00 136.40 560 GLY B CA 1
ATOM 9369 C C . GLY B 2 563 ? 130.915 108.158 105.424 1.00 136.40 560 GLY B C 1
ATOM 9370 O O . GLY B 2 563 ? 129.834 107.575 105.345 1.00 136.40 560 GLY B O 1
ATOM 9371 N N . VAL B 2 564 ? 131.580 108.282 106.563 1.00 127.78 561 VAL B N 1
ATOM 9372 C CA . VAL B 2 564 ? 131.075 107.631 107.755 1.00 127.78 561 VAL B CA 1
ATOM 9373 C C . VAL B 2 564 ? 130.405 108.717 108.587 1.00 127.78 561 VAL B C 1
ATOM 9374 O O . VAL B 2 564 ? 130.574 109.913 108.329 1.00 127.78 561 VAL B O 1
ATOM 9378 N N . ASN B 2 565 ? 129.622 108.313 109.582 1.00 124.16 562 ASN B N 1
ATOM 9379 C CA . ASN B 2 565 ? 128.900 109.296 110.381 1.00 124.16 562 ASN B CA 1
ATOM 9380 C C . ASN B 2 565 ? 129.879 110.231 111.079 1.00 124.16 562 ASN B C 1
ATOM 9381 O O . ASN B 2 565 ? 130.849 109.782 111.697 1.00 124.16 562 ASN B O 1
ATOM 9386 N N . LEU B 2 566 ? 129.607 111.536 110.999 1.00 120.89 563 LEU B N 1
ATOM 9387 C CA . LEU B 2 566 ? 130.501 112.521 111.597 1.00 120.89 563 LEU B CA 1
ATOM 9388 C C . LEU B 2 566 ? 130.460 112.475 113.115 1.00 120.89 563 LEU B C 1
ATOM 9389 O O . LEU B 2 566 ? 131.341 113.048 113.765 1.00 120.89 563 LEU B O 1
ATOM 9394 N N . THR B 2 567 ? 129.455 111.817 113.686 1.00 116.36 564 THR B N 1
ATOM 9395 C CA . THR B 2 567 ? 129.363 111.668 115.131 1.00 116.36 564 THR B CA 1
ATOM 9396 C C . THR B 2 567 ? 130.616 110.997 115.674 1.00 116.36 564 THR B C 1
ATOM 9397 O O . THR B 2 567 ? 131.168 110.088 115.048 1.00 116.36 564 THR B O 1
ATOM 9401 N N . ASP B 2 568 ? 131.049 111.454 116.853 1.00 109.92 565 ASP B N 1
ATOM 9402 C CA . ASP B 2 568 ? 132.379 111.149 117.364 1.00 109.92 565 ASP B CA 1
ATOM 9403 C C . ASP B 2 568 ? 132.601 109.667 117.548 1.00 109.92 565 ASP B C 1
ATOM 9404 O O . ASP B 2 568 ? 133.673 109.150 117.218 1.00 109.92 565 ASP B O 1
ATOM 9409 N N . ASN B 2 569 ? 131.611 108.989 118.111 1.00 109.45 566 ASN B N 1
ATOM 9410 C CA . ASN B 2 569 ? 131.829 107.645 118.616 1.00 109.45 566 ASN B CA 1
ATOM 9411 C C . ASN B 2 569 ? 131.637 106.589 117.534 1.00 109.45 566 ASN B C 1
ATOM 9412 O O . ASN B 2 569 ? 131.851 105.397 117.780 1.00 109.45 566 ASN B O 1
ATOM 9417 N N . GLU B 2 570 ? 131.304 107.007 116.310 1.00 112.35 567 GLU B N 1
ATOM 9418 C CA . GLU B 2 570 ? 131.598 106.155 115.161 1.00 112.35 567 GLU B CA 1
ATOM 9419 C C . GLU B 2 570 ? 133.066 106.271 114.761 1.00 112.35 567 GLU B C 1
ATOM 9420 O O . GLU B 2 570 ? 133.696 105.275 114.385 1.00 112.35 567 GLU B O 1
ATOM 9426 N N . ILE B 2 571 ? 133.621 107.475 114.848 1.00 108.99 568 ILE B N 1
ATOM 9427 C CA . ILE B 2 571 ? 135.037 107.678 114.545 1.00 108.99 568 ILE B CA 1
ATOM 9428 C C . ILE B 2 571 ? 135.910 106.987 115.586 1.00 108.99 568 ILE B C 1
ATOM 9429 O O . ILE B 2 571 ? 136.936 106.403 115.243 1.00 108.99 568 ILE B O 1
ATOM 9434 N N . VAL B 2 572 ? 135.496 107.020 116.851 1.00 104.17 569 VAL B N 1
ATOM 9435 C CA . VAL B 2 572 ? 136.282 106.416 117.923 1.00 104.17 569 VAL B CA 1
ATOM 9436 C C . VAL B 2 572 ? 136.326 104.902 117.766 1.00 104.17 569 VAL B C 1
ATOM 9437 O O . VAL B 2 572 ? 137.329 104.256 118.095 1.00 104.17 569 VAL B O 1
ATOM 9441 N N . ARG B 2 573 ? 135.259 104.319 117.228 1.00 104.72 570 ARG B N 1
ATOM 9442 C CA . ARG B 2 573 ? 135.157 102.872 117.079 1.00 104.72 570 ARG B CA 1
ATOM 9443 C C . ARG B 2 573 ? 136.261 102.313 116.187 1.00 104.72 570 ARG B C 1
ATOM 9444 O O . ARG B 2 573 ? 137.202 101.686 116.672 1.00 104.72 570 ARG B O 1
ATOM 9452 N N . GLU C 3 147 ? 148.444 66.744 110.728 1.00 175.24 144 GLU D N 1
ATOM 9453 C CA . GLU C 3 147 ? 148.417 67.405 112.025 1.00 175.24 144 GLU D CA 1
ATOM 9454 C C . GLU C 3 147 ? 147.784 68.772 111.756 1.00 175.24 144 GLU D C 1
ATOM 9455 O O . GLU C 3 147 ? 148.195 69.807 112.282 1.00 175.24 144 GLU D O 1
ATOM 9461 N N . ILE C 3 148 ? 146.733 68.715 110.932 1.00 175.24 145 ILE D N 1
ATOM 9462 C CA . ILE C 3 148 ? 146.257 69.880 110.184 1.00 175.24 145 ILE D CA 1
ATOM 9463 C C . ILE C 3 148 ? 145.728 70.969 111.113 1.00 175.24 145 ILE D C 1
ATOM 9464 O O . ILE C 3 148 ? 145.986 72.161 110.908 1.00 175.24 145 ILE D O 1
ATOM 9469 N N . GLU C 3 149 ? 144.976 70.582 112.145 1.00 175.14 146 GLU D N 1
ATOM 9470 C CA . GLU C 3 149 ? 144.348 71.579 113.006 1.00 175.14 146 GLU D CA 1
ATOM 9471 C C . GLU C 3 149 ? 145.132 71.790 114.292 1.00 175.14 146 GLU D C 1
ATOM 9472 O O . GLU C 3 149 ? 145.027 72.853 114.915 1.00 175.14 146 GLU D O 1
ATOM 9478 N N . THR C 3 150 ? 145.916 70.792 114.705 1.00 174.35 147 THR D N 1
ATOM 9479 C CA . THR C 3 150 ? 146.826 70.997 115.823 1.00 174.35 147 THR D CA 1
ATOM 9480 C C . THR C 3 150 ? 147.853 72.067 115.490 1.00 174.35 147 THR D C 1
ATOM 9481 O O . THR C 3 150 ? 148.321 72.780 116.386 1.00 174.35 147 THR D O 1
ATOM 9485 N N . ARG C 3 151 ? 148.201 72.200 114.207 1.00 173.70 148 ARG D N 1
ATOM 9486 C CA . ARG C 3 151 ? 149.096 73.272 113.794 1.00 173.70 148 ARG D CA 1
ATOM 9487 C C . ARG C 3 151 ? 148.470 74.638 114.025 1.00 173.70 148 ARG D C 1
ATOM 9488 O O . ARG C 3 151 ? 149.153 75.568 114.469 1.00 173.70 148 ARG D O 1
ATOM 9496 N N . ILE C 3 152 ? 147.170 74.776 113.750 1.00 172.48 149 ILE D N 1
ATOM 9497 C CA . ILE C 3 152 ? 146.501 76.052 113.985 1.00 172.48 149 ILE D CA 1
ATOM 9498 C C . ILE C 3 152 ? 146.489 76.369 115.472 1.00 172.48 149 ILE D C 1
ATOM 9499 O O . ILE C 3 152 ? 146.618 77.529 115.883 1.00 172.48 149 ILE D O 1
ATOM 9504 N N . LEU C 3 153 ? 146.368 75.334 116.304 1.00 171.95 150 LEU D N 1
ATOM 9505 C CA . LEU C 3 153 ? 146.354 75.541 117.745 1.00 171.95 150 LEU D CA 1
ATOM 9506 C C . LEU C 3 153 ? 147.690 76.091 118.226 1.00 171.95 150 LEU D C 1
ATOM 9507 O O . LEU C 3 153 ? 147.744 77.124 118.902 1.00 171.95 150 LEU D O 1
ATOM 9512 N N . ASP C 3 154 ? 148.787 75.417 117.868 1.00 171.93 151 ASP D N 1
ATOM 9513 C CA . ASP C 3 154 ? 150.089 75.825 118.386 1.00 171.93 151 ASP D CA 1
ATOM 9514 C C . ASP C 3 154 ? 150.502 77.188 117.844 1.00 171.93 151 ASP D C 1
ATOM 9515 O O . ASP C 3 154 ? 151.106 77.991 118.564 1.00 171.93 151 ASP D O 1
ATOM 9520 N N . LEU C 3 155 ? 150.165 77.482 116.586 1.00 170.01 152 LEU D N 1
ATOM 9521 C CA . LEU C 3 155 ? 150.553 78.773 116.029 1.00 170.01 152 LEU D CA 1
ATOM 9522 C C . LEU C 3 155 ? 149.856 79.915 116.759 1.00 170.01 152 LEU D C 1
ATOM 9523 O O . LEU C 3 155 ? 150.507 80.862 117.206 1.00 170.01 152 LEU D O 1
ATOM 9528 N N . GLN C 3 156 ? 148.541 79.806 116.958 1.00 168.16 153 GLN D N 1
ATOM 9529 C CA . GLN C 3 156 ? 147.807 80.896 117.595 1.00 168.16 153 GLN D CA 1
ATOM 9530 C C . GLN C 3 156 ? 148.287 81.126 119.022 1.00 168.16 153 GLN D C 1
ATOM 9531 O O . GLN C 3 156 ? 148.546 82.266 119.424 1.00 168.16 153 GLN D O 1
ATOM 9537 N N . THR C 3 157 ? 148.411 80.052 119.807 1.00 165.60 154 THR D N 1
ATOM 9538 C CA . THR C 3 157 ? 148.774 80.223 121.210 1.00 165.60 154 THR D CA 1
ATOM 9539 C C . THR C 3 157 ? 150.201 80.738 121.361 1.00 165.60 154 THR D C 1
ATOM 9540 O O . THR C 3 157 ? 150.474 81.566 122.238 1.00 165.60 154 THR D O 1
ATOM 9544 N N . ALA C 3 158 ? 151.118 80.286 120.507 1.00 163.41 155 ALA D N 1
ATOM 9545 C CA . ALA C 3 158 ? 152.496 80.769 120.562 1.00 163.41 155 ALA D CA 1
ATOM 9546 C C . ALA C 3 158 ? 152.534 82.234 120.186 1.00 163.41 155 ALA D C 1
ATOM 9547 O O . ALA C 3 158 ? 153.346 82.991 120.713 1.00 163.41 155 ALA D O 1
ATOM 9549 N N . VAL C 3 159 ? 151.661 82.636 119.270 1.00 162.21 156 VAL D N 1
ATOM 9550 C CA . VAL C 3 159 ? 151.580 84.040 118.885 1.00 162.21 156 VAL D CA 1
ATOM 9551 C C . VAL C 3 159 ? 151.071 84.871 120.055 1.00 162.21 156 VAL D C 1
ATOM 9552 O O . VAL C 3 159 ? 151.564 85.968 120.288 1.00 162.21 156 VAL D O 1
ATOM 9556 N N . GLU C 3 160 ? 150.109 84.347 120.810 1.00 159.28 157 GLU D N 1
ATOM 9557 C CA . GLU C 3 160 ? 149.634 85.057 121.994 1.00 159.28 157 GLU D CA 1
ATOM 9558 C C . GLU C 3 160 ? 150.803 85.297 122.931 1.00 159.28 157 GLU D C 1
ATOM 9559 O O . GLU C 3 160 ? 150.960 86.398 123.450 1.00 159.28 157 GLU D O 1
ATOM 9565 N N . ALA C 3 161 ? 151.636 84.278 123.133 1.00 156.86 158 ALA D N 1
ATOM 9566 C CA . ALA C 3 161 ? 152.819 84.431 123.976 1.00 156.86 158 ALA D CA 1
ATOM 9567 C C . ALA C 3 161 ? 153.758 85.483 123.407 1.00 156.86 158 ALA D C 1
ATOM 9568 O O . ALA C 3 161 ? 154.302 86.292 124.158 1.00 156.86 158 ALA D O 1
ATOM 9570 N N . LEU C 3 162 ? 153.951 85.481 122.090 1.00 154.46 159 LEU D N 1
ATOM 9571 C CA . LEU C 3 162 ? 154.790 86.493 121.454 1.00 154.46 159 LEU D CA 1
ATOM 9572 C C . LEU C 3 162 ? 154.233 87.878 121.711 1.00 154.46 159 LEU D C 1
ATOM 9573 O O . LEU C 3 162 ? 154.965 88.765 122.121 1.00 154.46 159 LEU D O 1
ATOM 9578 N N . VAL C 3 163 ? 152.934 88.059 121.493 1.00 151.75 160 VAL D N 1
ATOM 9579 C CA . VAL C 3 163 ? 152.309 89.363 121.690 1.00 151.75 160 VAL D CA 1
ATOM 9580 C C . VAL C 3 163 ? 152.504 89.841 123.124 1.00 151.75 160 VAL D C 1
ATOM 9581 O O . VAL C 3 163 ? 152.908 90.982 123.344 1.00 151.75 160 VAL D O 1
ATOM 9585 N N . ARG C 3 164 ? 152.254 88.965 124.094 1.00 150.57 161 ARG D N 1
ATOM 9586 C CA . ARG C 3 164 ? 152.431 89.329 125.497 1.00 150.57 161 ARG D CA 1
ATOM 9587 C C . ARG C 3 164 ? 153.871 89.719 125.788 1.00 150.57 161 ARG D C 1
ATOM 9588 O O . ARG C 3 164 ? 154.120 90.747 126.407 1.00 150.57 161 ARG D O 1
ATOM 9596 N N . SER C 3 165 ? 154.820 88.909 125.331 1.00 149.07 162 SER D N 1
ATOM 9597 C CA . SER C 3 165 ? 156.232 89.206 125.560 1.00 149.07 162 SER D CA 1
ATOM 9598 C C . SER C 3 165 ? 156.640 90.507 124.878 1.00 149.07 162 SER D C 1
ATOM 9599 O O . SER C 3 165 ? 157.458 91.246 125.411 1.00 149.07 162 SER D O 1
ATOM 9602 N N . ILE C 3 166 ? 156.075 90.785 123.707 1.00 147.28 163 ILE D N 1
ATOM 9603 C CA . ILE C 3 166 ? 156.422 91.997 122.965 1.00 147.28 163 ILE D CA 1
ATOM 9604 C C . ILE C 3 166 ? 155.861 93.263 123.621 1.00 147.28 163 ILE D C 1
ATOM 9605 O O . ILE C 3 166 ? 156.534 94.286 123.641 1.00 147.28 163 ILE D O 1
ATOM 9610 N N . ARG C 3 167 ? 154.655 93.208 124.177 1.00 142.97 164 ARG D N 1
ATOM 9611 C CA . ARG C 3 167 ? 154.126 94.392 124.776 1.00 142.97 164 ARG D CA 1
ATOM 9612 C C . ARG C 3 167 ? 154.859 94.580 126.066 1.00 142.97 164 ARG D C 1
ATOM 9613 O O . ARG C 3 167 ? 155.255 95.698 126.383 1.00 142.97 164 ARG D O 1
ATOM 9621 N N . GLN C 3 168 ? 155.112 93.503 126.788 1.00 143.05 165 GLN D N 1
ATOM 9622 C CA . GLN C 3 168 ? 155.893 93.668 127.983 1.00 143.05 165 GLN D CA 1
ATOM 9623 C C . GLN C 3 168 ? 157.170 94.340 127.547 1.00 143.05 165 GLN D C 1
ATOM 9624 O O . GLN C 3 168 ? 157.611 95.311 128.160 1.00 143.05 165 GLN D O 1
ATOM 9630 N N . LEU C 3 169 ? 157.740 93.869 126.453 1.00 142.44 166 LEU D N 1
ATOM 9631 C CA . LEU C 3 169 ? 158.998 94.418 126.017 1.00 142.44 166 LEU D CA 1
ATOM 9632 C C . LEU C 3 169 ? 158.900 95.893 125.756 1.00 142.44 166 LEU D C 1
ATOM 9633 O O . LEU C 3 169 ? 159.747 96.647 126.218 1.00 142.44 166 LEU D O 1
ATOM 9638 N N . LYS C 3 170 ? 157.864 96.325 125.050 1.00 137.51 167 LYS D N 1
ATOM 9639 C CA . LYS C 3 170 ? 157.783 97.724 124.664 1.00 137.51 167 LYS D CA 1
ATOM 9640 C C . LYS C 3 170 ? 157.967 98.573 125.855 1.00 137.51 167 LYS D C 1
ATOM 9641 O O . LYS C 3 170 ? 158.667 99.574 125.826 1.00 137.51 167 LYS D O 1
ATOM 9647 N N . ASP C 3 171 ? 157.340 98.165 126.928 1.00 132.17 168 ASP D N 1
ATOM 9648 C CA . ASP C 3 171 ? 157.384 98.985 128.094 1.00 132.17 168 ASP D CA 1
ATOM 9649 C C . ASP C 3 171 ? 158.759 99.023 128.709 1.00 132.17 168 ASP D C 1
ATOM 9650 O O . ASP C 3 171 ? 159.212 100.095 129.094 1.00 132.17 168 ASP D O 1
ATOM 9655 N N . VAL C 3 172 ? 159.441 97.884 128.812 1.00 133.54 169 VAL D N 1
ATOM 9656 C CA . VAL C 3 172 ? 160.724 97.894 129.498 1.00 133.54 169 VAL D CA 1
ATOM 9657 C C . VAL C 3 172 ? 161.572 98.900 128.788 1.00 133.54 169 VAL D C 1
ATOM 9658 O O . VAL C 3 172 ? 162.445 99.519 129.376 1.00 133.54 169 VAL D O 1
ATOM 9662 N N . GLN C 3 173 ? 161.322 99.072 127.508 1.00 132.88 170 GLN D N 1
ATOM 9663 C CA . GLN C 3 173 ? 162.032 100.076 126.782 1.00 132.88 170 GLN D CA 1
ATOM 9664 C C . GLN C 3 173 ? 161.544 101.426 127.223 1.00 132.88 170 GLN D C 1
ATOM 9665 O O . GLN C 3 173 ? 162.328 102.304 127.482 1.00 132.88 170 GLN D O 1
ATOM 9671 N N . ASP C 3 174 ? 160.245 101.628 127.252 1.00 119.53 171 ASP D N 1
ATOM 9672 C CA . ASP C 3 174 ? 159.754 102.957 127.588 1.00 119.53 171 ASP D CA 1
ATOM 9673 C C . ASP C 3 174 ? 160.343 103.522 128.875 1.00 119.53 171 ASP D C 1
ATOM 9674 O O . ASP C 3 174 ? 160.597 104.703 128.929 1.00 119.53 171 ASP D O 1
ATOM 9679 N N . VAL C 3 175 ? 160.538 102.722 129.919 1.00 122.61 172 VAL D N 1
ATOM 9680 C CA . VAL C 3 175 ? 161.203 103.245 131.109 1.00 122.61 172 VAL D CA 1
ATOM 9681 C C . VAL C 3 175 ? 162.693 103.388 130.879 1.00 122.61 172 VAL D C 1
ATOM 9682 O O . VAL C 3 175 ? 163.338 104.245 131.494 1.00 122.61 172 VAL D O 1
ATOM 9686 N N . PHE C 3 176 ? 163.272 102.565 130.003 1.00 130.53 173 PHE D N 1
ATOM 9687 C CA . PHE C 3 176 ? 164.630 102.853 129.569 1.00 130.53 173 PHE D CA 1
ATOM 9688 C C . PHE C 3 176 ? 164.655 104.201 128.866 1.00 130.53 173 PHE D C 1
ATOM 9689 O O . PHE C 3 176 ? 165.546 105.025 129.098 1.00 130.53 173 PHE D O 1
ATOM 9697 N N . SER C 3 177 ? 163.660 104.446 128.017 1.00 118.46 174 SER D N 1
ATOM 9698 C CA . SER C 3 177 ? 163.534 105.705 127.306 1.00 118.46 174 SER D CA 1
ATOM 9699 C C . SER C 3 177 ? 163.064 106.834 128.207 1.00 118.46 174 SER D C 1
ATOM 9700 O O . SER C 3 177 ? 163.185 108.000 127.820 1.00 118.46 174 SER D O 1
ATOM 9703 N N . PHE C 3 178 ? 162.613 106.500 129.420 1.00 113.75 175 PHE D N 1
ATOM 9704 C CA . PHE C 3 178 ? 162.286 107.526 130.408 1.00 113.75 175 PHE D CA 1
ATOM 9705 C C . PHE C 3 178 ? 163.533 107.629 131.246 1.00 113.75 175 PHE D C 1
ATOM 9706 O O . PHE C 3 178 ? 163.738 108.627 131.929 1.00 113.75 175 PHE D O 1
ATOM 9714 N N . ARG C 3 179 ? 164.383 106.600 131.218 1.00 122.87 176 ARG D N 1
ATOM 9715 C CA . ARG C 3 179 ? 165.672 106.713 131.889 1.00 122.87 176 ARG D CA 1
ATOM 9716 C C . ARG C 3 179 ? 166.432 107.666 131.014 1.00 122.87 176 ARG D C 1
ATOM 9717 O O . ARG C 3 179 ? 167.499 108.091 131.392 1.00 122.87 176 ARG D O 1
ATOM 9725 N N . TYR C 3 180 ? 165.922 107.978 129.817 1.00 119.90 177 TYR D N 1
ATOM 9726 C CA . TYR C 3 180 ? 166.518 109.025 129.003 1.00 119.90 177 TYR D CA 1
ATOM 9727 C C . TYR C 3 180 ? 166.166 110.307 129.744 1.00 119.90 177 TYR D C 1
ATOM 9728 O O . TYR C 3 180 ? 165.511 110.271 130.783 1.00 119.90 177 TYR D O 1
ATOM 9737 N N . THR C 3 181 ? 166.523 111.465 129.220 1.00 114.53 178 THR D N 1
ATOM 9738 C CA . THR C 3 181 ? 166.341 112.677 130.019 1.00 114.53 178 THR D CA 1
ATOM 9739 C C . THR C 3 181 ? 166.884 112.424 131.431 1.00 114.53 178 THR D C 1
ATOM 9740 O O . THR C 3 181 ? 166.448 113.052 132.402 1.00 114.53 178 THR D O 1
ATOM 9744 N N . VAL C 3 182 ? 167.823 111.482 131.567 1.00 118.54 179 VAL D N 1
ATOM 9745 C CA . VAL C 3 182 ? 168.683 111.441 132.750 1.00 118.54 179 VAL D CA 1
ATOM 9746 C C . VAL C 3 182 ? 169.877 112.370 132.575 1.00 118.54 179 VAL D C 1
ATOM 9747 O O . VAL C 3 182 ? 170.566 112.671 133.562 1.00 118.54 179 VAL D O 1
ATOM 9751 N N . LEU C 3 183 ? 170.130 112.844 131.360 1.00 117.13 180 LEU D N 1
ATOM 9752 C CA . LEU C 3 183 ? 171.284 113.678 131.064 1.00 117.13 180 LEU D CA 1
ATOM 9753 C C . LEU C 3 183 ? 171.257 114.956 131.889 1.00 117.13 180 LEU D C 1
ATOM 9754 O O . LEU C 3 183 ? 170.229 115.626 131.969 1.00 117.13 180 LEU D O 1
ATOM 9759 N N . ARG C 3 199 ? 171.867 106.757 137.214 1.00 147.26 196 ARG D N 1
ATOM 9760 C CA . ARG C 3 199 ? 172.606 106.089 136.150 1.00 147.26 196 ARG D CA 1
ATOM 9761 C C . ARG C 3 199 ? 172.444 104.578 136.222 1.00 147.26 196 ARG D C 1
ATOM 9762 O O . ARG C 3 199 ? 172.345 103.909 135.194 1.00 147.26 196 ARG D O 1
ATOM 9770 N N . GLN C 3 200 ? 172.481 104.041 137.438 1.00 148.12 197 GLN D N 1
ATOM 9771 C CA . GLN C 3 200 ? 172.388 102.596 137.619 1.00 148.12 197 GLN D CA 1
ATOM 9772 C C . GLN C 3 200 ? 171.151 102.030 136.959 1.00 148.12 197 GLN D C 1
ATOM 9773 O O . GLN C 3 200 ? 171.218 100.989 136.313 1.00 148.12 197 GLN D O 1
ATOM 9779 N N . LEU C 3 201 ? 170.020 102.712 137.120 1.00 143.22 198 LEU D N 1
ATOM 9780 C CA . LEU C 3 201 ? 168.788 102.259 136.491 1.00 143.22 198 LEU D CA 1
ATOM 9781 C C . LEU C 3 201 ? 168.975 102.207 134.991 1.00 143.22 198 LEU D C 1
ATOM 9782 O O . LEU C 3 201 ? 168.670 101.202 134.373 1.00 143.22 198 LEU D O 1
ATOM 9787 N N . VAL C 3 202 ? 169.510 103.275 134.412 1.00 143.59 199 VAL D N 1
ATOM 9788 C CA . VAL C 3 202 ? 169.750 103.314 132.975 1.00 143.59 199 VAL D CA 1
ATOM 9789 C C . VAL C 3 202 ? 170.544 102.095 132.510 1.00 143.59 199 VAL D C 1
ATOM 9790 O O . VAL C 3 202 ? 170.208 101.495 131.491 1.00 143.59 199 VAL D O 1
ATOM 9794 N N . GLN C 3 203 ? 171.577 101.707 133.257 1.00 147.73 200 GLN D N 1
ATOM 9795 C CA . GLN C 3 203 ? 172.424 100.600 132.831 1.00 147.73 200 GLN D CA 1
ATOM 9796 C C . GLN C 3 203 ? 171.737 99.261 133.062 1.00 147.73 200 GLN D C 1
ATOM 9797 O O . GLN C 3 203 ? 171.750 98.385 132.191 1.00 147.73 200 GLN D O 1
ATOM 9803 N N . THR C 3 204 ? 171.125 99.086 134.237 1.00 148.31 201 THR D N 1
ATOM 9804 C CA . THR C 3 204 ? 170.429 97.835 134.523 1.00 148.31 201 THR D CA 1
ATOM 9805 C C . THR C 3 204 ? 169.203 97.657 133.635 1.00 148.31 201 THR D C 1
ATOM 9806 O O . THR C 3 204 ? 168.842 96.523 133.302 1.00 148.31 201 THR D O 1
ATOM 9810 N N . THR C 3 205 ? 168.552 98.756 133.236 1.00 147.19 202 THR D N 1
ATOM 9811 C CA . THR C 3 205 ? 167.434 98.631 132.304 1.00 147.19 202 THR D CA 1
ATOM 9812 C C . THR C 3 205 ? 167.922 98.308 130.902 1.00 147.19 202 THR D C 1
ATOM 9813 O O . THR C 3 205 ? 167.346 97.449 130.229 1.00 147.19 202 THR D O 1
ATOM 9817 N N . ALA C 3 206 ? 168.997 98.967 130.454 1.00 147.10 203 ALA D N 1
ATOM 9818 C CA . ALA C 3 206 ? 169.607 98.597 129.181 1.00 147.10 203 ALA D CA 1
ATOM 9819 C C . ALA C 3 206 ? 170.041 97.149 129.230 1.00 147.10 203 ALA D C 1
ATOM 9820 O O . ALA C 3 206 ? 170.070 96.445 128.214 1.00 147.10 203 ALA D O 1
ATOM 9822 N N . ASN C 3 207 ? 170.359 96.693 130.432 1.00 149.06 204 ASN D N 1
ATOM 9823 C CA . ASN C 3 207 ? 170.793 95.333 130.653 1.00 149.06 204 ASN D CA 1
ATOM 9824 C C . ASN C 3 207 ? 169.586 94.401 130.550 1.00 149.06 204 ASN D C 1
ATOM 9825 O O . ASN C 3 207 ? 169.642 93.339 129.916 1.00 149.06 204 ASN D O 1
ATOM 9830 N N . GLU C 3 208 ? 168.463 94.824 131.149 1.00 149.69 205 GLU D N 1
ATOM 9831 C CA . GLU C 3 208 ? 167.197 94.107 131.038 1.00 149.69 205 GLU D CA 1
ATOM 9832 C C . GLU C 3 208 ? 166.600 94.329 129.649 1.00 149.69 205 GLU D C 1
ATOM 9833 O O . GLU C 3 208 ? 165.888 93.467 129.117 1.00 149.69 205 GLU D O 1
ATOM 9839 N N . LEU C 3 209 ? 166.902 95.488 129.047 1.00 148.88 206 LEU D N 1
ATOM 9840 C CA . LEU C 3 209 ? 166.501 95.798 127.677 1.00 148.88 206 LEU D CA 1
ATOM 9841 C C . LEU C 3 209 ? 166.952 94.705 126.727 1.00 148.88 206 LEU D C 1
ATOM 9842 O O . LEU C 3 209 ? 166.137 94.015 126.107 1.00 148.88 206 LEU D O 1
ATOM 9847 N N . ASP C 3 210 ? 168.273 94.540 126.613 1.00 152.17 207 ASP D N 1
ATOM 9848 C CA . ASP C 3 210 ? 168.825 93.557 125.692 1.00 152.17 207 ASP D CA 1
ATOM 9849 C C . ASP C 3 210 ? 168.363 92.161 126.053 1.00 152.17 207 ASP D C 1
ATOM 9850 O O . ASP C 3 210 ? 168.116 91.336 125.167 1.00 152.17 207 ASP D O 1
ATOM 9855 N N . ARG C 3 211 ? 168.173 91.852 127.328 1.00 151.41 208 ARG D N 1
ATOM 9856 C CA . ARG C 3 211 ? 167.654 90.526 127.665 1.00 151.41 208 ARG D CA 1
ATOM 9857 C C . ARG C 3 211 ? 166.316 90.223 126.995 1.00 151.41 208 ARG D C 1
ATOM 9858 O O . ARG C 3 211 ? 166.185 89.247 126.220 1.00 151.41 208 ARG D O 1
ATOM 9866 N N . MET C 3 212 ? 165.322 91.059 127.274 1.00 151.90 209 MET D N 1
ATOM 9867 C CA . MET C 3 212 ? 163.987 90.831 126.731 1.00 151.90 209 MET D CA 1
ATOM 9868 C C . MET C 3 212 ? 163.992 90.765 125.216 1.00 151.90 209 MET D C 1
ATOM 9869 O O . MET C 3 212 ? 163.397 89.864 124.629 1.00 151.90 209 MET D O 1
ATOM 9874 N N . ARG C 3 213 ? 164.677 91.706 124.579 1.00 152.58 210 ARG D N 1
ATOM 9875 C CA . ARG C 3 213 ? 164.722 91.739 123.125 1.00 152.58 210 ARG D CA 1
ATOM 9876 C C . ARG C 3 213 ? 165.287 90.438 122.589 1.00 152.58 210 ARG D C 1
ATOM 9877 O O . ARG C 3 213 ? 164.680 89.807 121.719 1.00 152.58 210 ARG D O 1
ATOM 9885 N N . LYS C 3 214 ? 166.418 90.008 123.140 1.00 153.37 211 LYS D N 1
ATOM 9886 C CA . LYS C 3 214 ? 167.027 88.759 122.706 1.00 153.37 211 LYS D CA 1
ATOM 9887 C C . LYS C 3 214 ? 166.056 87.600 122.851 1.00 153.37 211 LYS D C 1
ATOM 9888 O O . LYS C 3 214 ? 165.891 86.821 121.916 1.00 153.37 211 LYS D O 1
ATOM 9894 N N . GLU C 3 215 ? 165.408 87.479 124.008 1.00 153.75 212 GLU D N 1
ATOM 9895 C CA . GLU C 3 215 ? 164.529 86.323 124.199 1.00 153.75 212 GLU D CA 1
ATOM 9896 C C . GLU C 3 215 ? 163.356 86.359 123.208 1.00 153.75 212 GLU D C 1
ATOM 9897 O O . GLU C 3 215 ? 162.984 85.324 122.652 1.00 153.75 212 GLU D O 1
ATOM 9903 N N . VAL C 3 216 ? 162.802 87.542 122.958 1.00 154.75 213 VAL D N 1
ATOM 9904 C CA . VAL C 3 216 ? 161.711 87.669 121.996 1.00 154.75 213 VAL D CA 1
ATOM 9905 C C . VAL C 3 216 ? 162.182 87.220 120.619 1.00 154.75 213 VAL D C 1
ATOM 9906 O O . VAL C 3 216 ? 161.501 86.440 119.951 1.00 154.75 213 VAL D O 1
ATOM 9910 N N . LEU C 3 217 ? 163.357 87.687 120.202 1.00 156.42 214 LEU D N 1
ATOM 9911 C CA . LEU C 3 217 ? 163.899 87.287 118.909 1.00 156.42 214 LEU D CA 1
ATOM 9912 C C . LEU C 3 217 ? 164.056 85.780 118.831 1.00 156.42 214 LEU D C 1
ATOM 9913 O O . LEU C 3 217 ? 163.721 85.170 117.817 1.00 156.42 214 LEU D O 1
ATOM 9918 N N . ASP C 3 218 ? 164.563 85.176 119.899 1.00 156.14 215 ASP D N 1
ATOM 9919 C CA . ASP C 3 218 ? 164.720 83.729 119.928 1.00 156.14 215 ASP D CA 1
ATOM 9920 C C . ASP C 3 218 ? 163.382 83.025 119.742 1.00 156.14 215 ASP D C 1
ATOM 9921 O O . ASP C 3 218 ? 163.280 82.089 118.952 1.00 156.14 215 ASP D O 1
ATOM 9926 N N . ILE C 3 219 ? 162.349 83.458 120.458 1.00 158.01 216 ILE D N 1
ATOM 9927 C CA . ILE C 3 219 ? 161.056 82.782 120.363 1.00 158.01 216 ILE D CA 1
ATOM 9928 C C . ILE C 3 219 ? 160.453 82.953 118.965 1.00 158.01 216 ILE D C 1
ATOM 9929 O O . ILE C 3 219 ? 159.882 82.010 118.416 1.00 158.01 216 ILE D O 1
ATOM 9934 N N . SER C 3 220 ? 160.589 84.142 118.383 1.00 159.43 217 SER D N 1
ATOM 9935 C CA . SER C 3 220 ? 160.071 84.381 117.033 1.00 159.43 217 SER D CA 1
ATOM 9936 C C . SER C 3 220 ? 160.823 83.552 115.999 1.00 159.43 217 SER D C 1
ATOM 9937 O O . SER C 3 220 ? 160.217 83.089 115.050 1.00 159.43 217 SER D O 1
ATOM 9940 N N . LYS C 3 221 ? 162.130 83.374 116.162 1.00 159.79 218 LYS D N 1
ATOM 9941 C CA . LYS C 3 221 ? 162.913 82.524 115.274 1.00 159.79 218 LYS D CA 1
ATOM 9942 C C . LYS C 3 221 ? 162.443 81.078 115.356 1.00 159.79 218 LYS D C 1
ATOM 9943 O O . LYS C 3 221 ? 162.382 80.373 114.342 1.00 159.79 218 LYS D O 1
ATOM 9949 N N . ALA C 3 222 ? 162.083 80.621 116.560 1.00 161.36 219 ALA D N 1
ATOM 9950 C CA . ALA C 3 222 ? 161.497 79.292 116.689 1.00 161.36 219 ALA D CA 1
ATOM 9951 C C . ALA C 3 222 ? 160.128 79.225 116.027 1.00 161.36 219 ALA D C 1
ATOM 9952 O O . ALA C 3 222 ? 159.783 78.211 115.409 1.00 161.36 219 ALA D O 1
ATOM 9954 N N . LEU C 3 223 ? 159.378 80.324 116.102 1.00 161.93 220 LEU D N 1
ATOM 9955 C CA . LEU C 3 223 ? 158.092 80.388 115.419 1.00 161.93 220 LEU D CA 1
ATOM 9956 C C . LEU C 3 223 ? 158.332 80.465 113.921 1.00 161.93 220 LEU D C 1
ATOM 9957 O O . LEU C 3 223 ? 157.552 79.917 113.156 1.00 161.93 220 LEU D O 1
ATOM 9962 N N . VAL C 3 224 ? 159.388 81.154 113.485 1.00 162.23 221 VAL D N 1
ATOM 9963 C CA . VAL C 3 224 ? 159.713 81.145 112.062 1.00 162.23 221 VAL D CA 1
ATOM 9964 C C . VAL C 3 224 ? 160.024 79.726 111.610 1.00 162.23 221 VAL D C 1
ATOM 9965 O O . VAL C 3 224 ? 159.670 79.317 110.497 1.00 162.23 221 VAL D O 1
ATOM 9969 N N . GLY C 3 225 ? 160.648 78.935 112.486 1.00 163.47 222 GLY D N 1
ATOM 9970 C CA . GLY C 3 225 ? 160.848 77.531 112.175 1.00 163.47 222 GLY D CA 1
ATOM 9971 C C . GLY C 3 225 ? 159.544 76.760 112.163 1.00 163.47 222 GLY D C 1
ATOM 9972 O O . GLY C 3 225 ? 159.361 75.845 111.357 1.00 163.47 222 GLY D O 1
ATOM 9973 N N . ARG C 3 226 ? 158.615 77.125 113.051 1.00 164.04 223 ARG D N 1
ATOM 9974 C CA . ARG C 3 226 ? 157.283 76.537 112.989 1.00 164.04 223 ARG D CA 1
ATOM 9975 C C . ARG C 3 226 ? 156.567 76.931 111.707 1.00 164.04 223 ARG D C 1
ATOM 9976 O O . ARG C 3 226 ? 155.787 76.140 111.168 1.00 164.04 223 ARG D O 1
ATOM 9984 N N . LEU C 3 227 ? 156.827 78.139 111.200 1.00 165.62 224 LEU D N 1
ATOM 9985 C CA . LEU C 3 227 ? 156.224 78.554 109.938 1.00 165.62 224 LEU D CA 1
ATOM 9986 C C . LEU C 3 227 ? 156.715 77.691 108.787 1.00 165.62 224 LEU D C 1
ATOM 9987 O O . LEU C 3 227 ? 155.920 77.220 107.965 1.00 165.62 224 LEU D O 1
ATOM 9992 N N . THR C 3 228 ? 158.030 77.473 108.711 1.00 166.82 225 THR D N 1
ATOM 9993 C CA . THR C 3 228 ? 158.564 76.610 107.666 1.00 166.82 225 THR D CA 1
ATOM 9994 C C . THR C 3 228 ? 158.046 75.190 107.818 1.00 166.82 225 THR D C 1
ATOM 9995 O O . THR C 3 228 ? 157.841 74.493 106.817 1.00 166.82 225 THR D O 1
ATOM 9999 N N . THR C 3 229 ? 157.815 74.750 109.057 1.00 167.98 226 THR D N 1
ATOM 10000 C CA . THR C 3 229 ? 157.156 73.469 109.272 1.00 167.98 226 THR D CA 1
ATOM 10001 C C . THR C 3 229 ? 155.743 73.494 108.706 1.00 167.98 226 THR D C 1
ATOM 10002 O O . THR C 3 229 ? 155.298 72.532 108.070 1.00 167.98 226 THR D O 1
ATOM 10006 N N . LEU C 3 230 ? 155.034 74.609 108.906 1.00 168.21 227 LEU D N 1
ATOM 10007 C CA . LEU C 3 230 ? 153.678 74.732 108.382 1.00 168.21 227 LEU D CA 1
ATOM 10008 C C . LEU C 3 230 ? 153.674 74.679 106.863 1.00 168.21 227 LEU D C 1
ATOM 10009 O O . LEU C 3 230 ? 152.775 74.089 106.255 1.00 168.21 227 LEU D O 1
ATOM 10014 N N . VAL C 3 231 ? 154.693 75.266 106.236 1.00 168.35 228 VAL D N 1
ATOM 10015 C CA . VAL C 3 231 ? 154.694 75.391 104.784 1.00 168.35 228 VAL D CA 1
ATOM 10016 C C . VAL C 3 231 ? 155.095 74.075 104.134 1.00 168.35 228 VAL D C 1
ATOM 10017 O O . VAL C 3 231 ? 154.499 73.653 103.135 1.00 168.35 228 VAL D O 1
ATOM 10021 N N . ASP C 3 232 ? 156.104 73.404 104.689 1.00 169.38 229 ASP D N 1
ATOM 10022 C CA . ASP C 3 232 ? 156.483 72.091 104.187 1.00 169.38 229 ASP D CA 1
ATOM 10023 C C . ASP C 3 232 ? 155.383 71.061 104.401 1.00 169.38 229 ASP D C 1
ATOM 10024 O O . ASP C 3 232 ? 155.313 70.082 103.651 1.00 169.38 229 ASP D O 1
ATOM 10029 N N . LEU C 3 233 ? 154.538 71.251 105.414 1.00 168.76 230 LEU D N 1
ATOM 10030 C CA . LEU C 3 233 ? 153.409 70.364 105.647 1.00 168.76 230 LEU D CA 1
ATOM 10031 C C . LEU C 3 233 ? 152.196 70.691 104.786 1.00 168.76 230 LEU D C 1
ATOM 10032 O O . LEU C 3 233 ? 151.322 69.831 104.626 1.00 168.76 230 LEU D O 1
ATOM 10037 N N . LEU C 3 234 ? 152.123 71.893 104.218 1.00 169.10 231 LEU D N 1
ATOM 10038 C CA . LEU C 3 234 ? 150.965 72.273 103.411 1.00 169.10 231 LEU D CA 1
ATOM 10039 C C . LEU C 3 234 ? 151.269 72.151 101.922 1.00 169.10 231 LEU D C 1
ATOM 10040 O O . LEU C 3 234 ? 150.441 71.664 101.151 1.00 169.10 231 LEU D O 1
ATOM 10045 N N . LEU C 3 262 ? 142.007 73.255 102.694 1.00 173.63 259 LEU D N 1
ATOM 10046 C CA . LEU C 3 262 ? 143.274 73.837 102.269 1.00 173.63 259 LEU D CA 1
ATOM 10047 C C . LEU C 3 262 ? 143.219 75.360 102.312 1.00 173.63 259 LEU D C 1
ATOM 10048 O O . LEU C 3 262 ? 144.143 76.007 102.806 1.00 173.63 259 LEU D O 1
ATOM 10053 N N . GLU C 3 263 ? 142.132 75.931 101.786 1.00 174.47 260 GLU D N 1
ATOM 10054 C CA . GLU C 3 263 ? 142.000 77.385 101.777 1.00 174.47 260 GLU D CA 1
ATOM 10055 C C . GLU C 3 263 ? 141.907 77.946 103.189 1.00 174.47 260 GLU D C 1
ATOM 10056 O O . GLU C 3 263 ? 142.439 79.026 103.471 1.00 174.47 260 GLU D O 1
ATOM 10062 N N . GLN C 3 264 ? 141.234 77.230 104.091 1.00 173.77 261 GLN D N 1
ATOM 10063 C CA . GLN C 3 264 ? 141.123 77.705 105.465 1.00 173.77 261 GLN D CA 1
ATOM 10064 C C . GLN C 3 264 ? 142.453 77.615 106.213 1.00 173.77 261 GLN D C 1
ATOM 10065 O O . GLN C 3 264 ? 142.701 78.388 107.144 1.00 173.77 261 GLN D O 1
ATOM 10071 N N . TRP C 3 265 ? 143.346 76.711 105.797 1.00 173.84 262 TRP D N 1
ATOM 10072 C CA . TRP C 3 265 ? 144.703 76.754 106.341 1.00 173.84 262 TRP D CA 1
ATOM 10073 C C . TRP C 3 265 ? 145.574 77.771 105.616 1.00 173.84 262 TRP D C 1
ATOM 10074 O O . TRP C 3 265 ? 146.518 78.306 106.208 1.00 173.84 262 TRP D O 1
ATOM 10085 N N . LEU C 3 266 ? 145.278 78.053 104.346 1.00 172.50 263 LEU D N 1
ATOM 10086 C CA . LEU C 3 266 ? 145.994 79.112 103.644 1.00 172.50 263 LEU D CA 1
ATOM 10087 C C . LEU C 3 266 ? 145.721 80.465 104.289 1.00 172.50 263 LEU D C 1
ATOM 10088 O O . LEU C 3 266 ? 146.647 81.237 104.561 1.00 172.50 263 LEU D O 1
ATOM 10093 N N . THR C 3 267 ? 144.445 80.765 104.543 1.00 172.35 264 THR D N 1
ATOM 10094 C CA . THR C 3 267 ? 144.092 82.032 105.175 1.00 172.35 264 THR D CA 1
ATOM 10095 C C . THR C 3 267 ? 144.579 82.090 106.619 1.00 172.35 264 THR D C 1
ATOM 10096 O O . THR C 3 267 ? 145.007 83.150 107.092 1.00 172.35 264 THR D O 1
ATOM 10100 N N . ALA C 3 268 ? 144.544 80.960 107.330 1.00 171.00 265 ALA D N 1
ATOM 10101 C CA . ALA C 3 268 ? 144.963 80.958 108.728 1.00 171.00 265 ALA D CA 1
ATOM 10102 C C . ALA C 3 268 ? 146.460 81.196 108.849 1.00 171.00 265 ALA D C 1
ATOM 10103 O O . ALA C 3 268 ? 146.911 81.989 109.684 1.00 171.00 265 ALA D O 1
ATOM 10105 N N . GLY C 3 269 ? 147.250 80.536 108.001 1.00 169.68 266 GLY D N 1
ATOM 10106 C CA . GLY C 3 269 ? 148.679 80.776 108.018 1.00 169.68 266 GLY D CA 1
ATOM 10107 C C . GLY C 3 269 ? 149.033 82.138 107.465 1.00 169.68 266 GLY D C 1
ATOM 10108 O O . GLY C 3 269 ? 150.070 82.707 107.818 1.00 169.68 266 GLY D O 1
ATOM 10109 N N . ALA C 3 270 ? 148.173 82.687 106.604 1.00 168.40 267 ALA D N 1
ATOM 10110 C CA . ALA C 3 270 ? 148.356 84.065 106.170 1.00 168.40 267 ALA D CA 1
ATOM 10111 C C . ALA C 3 270 ? 148.236 85.015 107.351 1.00 168.40 267 ALA D C 1
ATOM 10112 O O . ALA C 3 270 ? 149.003 85.975 107.468 1.00 168.40 267 ALA D O 1
ATOM 10114 N N . LYS C 3 271 ? 147.311 84.728 108.270 1.00 167.16 268 LYS D N 1
ATOM 10115 C CA . LYS C 3 271 ? 147.183 85.557 109.462 1.00 167.16 268 LYS D CA 1
ATOM 10116 C C . LYS C 3 271 ? 148.462 85.508 110.280 1.00 167.16 268 LYS D C 1
ATOM 10117 O O . LYS C 3 271 ? 148.903 86.524 110.830 1.00 167.16 268 LYS D O 1
ATOM 10123 N N . VAL C 3 272 ? 149.108 84.341 110.313 1.00 166.48 269 VAL D N 1
ATOM 10124 C CA . VAL C 3 272 ? 150.296 84.179 111.143 1.00 166.48 269 VAL D CA 1
ATOM 10125 C C . VAL C 3 272 ? 151.438 85.002 110.570 1.00 166.48 269 VAL D C 1
ATOM 10126 O O . VAL C 3 272 ? 152.070 85.799 111.271 1.00 166.48 269 VAL D O 1
ATOM 10130 N N . LEU C 3 273 ? 151.686 84.845 109.269 1.00 166.09 270 LEU D N 1
ATOM 10131 C CA . LEU C 3 273 ? 152.738 85.613 108.618 1.00 166.09 270 LEU D CA 1
ATOM 10132 C C . LEU C 3 273 ? 152.438 87.102 108.664 1.00 166.09 270 LEU D C 1
ATOM 10133 O O . LEU C 3 273 ? 153.356 87.924 108.767 1.00 166.09 270 LEU D O 1
ATOM 10138 N N . PHE C 3 274 ? 151.157 87.469 108.602 1.00 166.01 271 PHE D N 1
ATOM 10139 C CA . PHE C 3 274 ? 150.802 88.882 108.545 1.00 166.01 271 PHE D CA 1
ATOM 10140 C C . PHE C 3 274 ? 151.117 89.577 109.861 1.00 166.01 271 PHE D C 1
ATOM 10141 O O . PHE C 3 274 ? 151.835 90.582 109.886 1.00 166.01 271 PHE D O 1
ATOM 10149 N N . HIS C 3 275 ? 150.600 89.051 110.976 1.00 164.45 272 HIS D N 1
ATOM 10150 C CA . HIS C 3 275 ? 150.938 89.689 112.242 1.00 164.45 272 HIS D CA 1
ATOM 10151 C C . HIS C 3 275 ? 152.375 89.416 112.667 1.00 164.45 272 HIS D C 1
ATOM 10152 O O . HIS C 3 275 ? 152.914 90.180 113.473 1.00 164.45 272 HIS D O 1
ATOM 10159 N N . LEU C 3 276 ? 153.012 88.359 112.155 1.00 162.85 273 LEU D N 1
ATOM 10160 C CA . LEU C 3 276 ? 154.435 88.181 112.426 1.00 162.85 273 LEU D CA 1
ATOM 10161 C C . LEU C 3 276 ? 155.262 89.244 111.716 1.00 162.85 273 LEU D C 1
ATOM 10162 O O . LEU C 3 276 ? 156.156 89.848 112.318 1.00 162.85 273 LEU D O 1
ATOM 10167 N N . ARG C 3 277 ? 154.972 89.497 110.436 1.00 162.12 274 ARG D N 1
ATOM 10168 C CA . ARG C 3 277 ? 155.595 90.629 109.759 1.00 162.12 274 ARG D CA 1
ATOM 10169 C C . ARG C 3 277 ? 155.186 91.935 110.418 1.00 162.12 274 ARG D C 1
ATOM 10170 O O . ARG C 3 277 ? 155.983 92.876 110.514 1.00 162.12 274 ARG D O 1
ATOM 10178 N N . GLN C 3 278 ? 153.999 92.024 111.003 1.00 161.65 275 GLN D N 1
ATOM 10179 C CA . GLN C 3 278 ? 153.634 93.256 111.730 1.00 161.65 275 GLN D CA 1
ATOM 10180 C C . GLN C 3 278 ? 154.385 93.459 113.058 1.00 161.65 275 GLN D C 1
ATOM 10181 O O . GLN C 3 278 ? 154.905 94.568 113.352 1.00 161.65 275 GLN D O 1
ATOM 10187 N N . LEU C 3 279 ? 154.448 92.409 113.874 1.00 160.45 276 LEU D N 1
ATOM 10188 C CA . LEU C 3 279 ? 155.081 92.540 115.193 1.00 160.45 276 LEU D CA 1
ATOM 10189 C C . LEU C 3 279 ? 156.575 92.832 115.103 1.00 160.45 276 LEU D C 1
ATOM 10190 O O . LEU C 3 279 ? 157.077 93.675 115.841 1.00 160.45 276 LEU D O 1
ATOM 10195 N N . LEU C 3 280 ? 157.283 92.157 114.203 1.00 160.51 277 LEU D N 1
ATOM 10196 C CA . LEU C 3 280 ? 158.699 92.455 114.044 1.00 160.51 277 LEU D CA 1
ATOM 10197 C C . LEU C 3 280 ? 158.901 93.786 113.337 1.00 160.51 277 LEU D C 1
ATOM 10198 O O . LEU C 3 280 ? 159.926 94.390 113.505 1.00 160.51 277 LEU D O 1
ATOM 10203 N N . LYS C 3 281 ? 157.948 94.240 112.536 1.00 159.39 278 LYS D N 1
ATOM 10204 C CA . LYS C 3 281 ? 158.068 95.568 111.945 1.00 159.39 278 LYS D CA 1
ATOM 10205 C C . LYS C 3 281 ? 158.050 96.568 113.086 1.00 159.39 278 LYS D C 1
ATOM 10206 O O . LYS C 3 281 ? 158.869 97.497 113.129 1.00 159.39 278 LYS D O 1
ATOM 10212 N N . GLN C 3 282 ? 157.131 96.372 114.032 1.00 158.70 279 GLN D N 1
ATOM 10213 C CA . GLN C 3 282 ? 157.110 97.249 115.206 1.00 158.70 279 GLN D CA 1
ATOM 10214 C C . GLN C 3 282 ? 158.408 97.136 116.018 1.00 158.70 279 GLN D C 1
ATOM 10215 O O . GLN C 3 282 ? 158.929 98.148 116.543 1.00 158.70 279 GLN D O 1
ATOM 10221 N N . LEU C 3 283 ? 158.940 95.918 116.120 1.00 158.35 280 LEU D N 1
ATOM 10222 C CA . LEU C 3 283 ? 160.192 95.712 116.846 1.00 158.35 280 LEU D CA 1
ATOM 10223 C C . LEU C 3 283 ? 161.302 96.511 116.191 1.00 158.35 280 LEU D C 1
ATOM 10224 O O . LEU C 3 283 ? 162.104 97.111 116.889 1.00 158.35 280 LEU D O 1
ATOM 10229 N N . LYS C 3 284 ? 161.350 96.525 114.861 1.00 158.12 281 LYS D N 1
ATOM 10230 C CA . LYS C 3 284 ? 162.347 97.294 114.127 1.00 158.12 281 LYS D CA 1
ATOM 10231 C C . LYS C 3 284 ? 162.157 98.755 114.415 1.00 158.12 281 LYS D C 1
ATOM 10232 O O . LYS C 3 284 ? 163.112 99.457 114.739 1.00 158.12 281 LYS D O 1
ATOM 10238 N N . ASP C 3 285 ? 160.917 99.216 114.320 1.00 158.25 282 ASP D N 1
ATOM 10239 C CA . ASP C 3 285 ? 160.624 100.604 114.631 1.00 158.25 282 ASP D CA 1
ATOM 10240 C C . ASP C 3 285 ? 161.212 100.992 115.986 1.00 158.25 282 ASP D C 1
ATOM 10241 O O . ASP C 3 285 ? 161.803 102.066 116.113 1.00 158.25 282 ASP D O 1
ATOM 10246 N N . MET C 3 286 ? 161.075 100.125 116.989 1.00 155.05 283 MET D N 1
ATOM 10247 C CA . MET C 3 286 ? 161.697 100.431 118.291 1.00 155.05 283 MET D CA 1
ATOM 10248 C C . MET C 3 286 ? 163.219 100.264 118.274 1.00 155.05 283 MET D C 1
ATOM 10249 O O . MET C 3 286 ? 163.927 101.186 118.677 1.00 155.05 283 MET D O 1
ATOM 10254 N N . SER C 3 287 ? 163.725 99.114 117.852 1.00 156.80 284 SER D N 1
ATOM 10255 C CA . SER C 3 287 ? 165.144 98.847 117.694 1.00 156.80 284 SER D CA 1
ATOM 10256 C C . SER C 3 287 ? 165.865 99.983 116.992 1.00 156.80 284 SER D C 1
ATOM 10257 O O . SER C 3 287 ? 167.084 100.091 117.124 1.00 156.80 284 SER D O 1
ATOM 10260 N N . LEU C 3 288 ? 165.153 100.816 116.230 1.00 155.48 285 LEU D N 1
ATOM 10261 C CA . LEU C 3 288 ? 165.820 101.902 115.524 1.00 155.48 285 LEU D CA 1
ATOM 10262 C C . LEU C 3 288 ? 166.384 102.952 116.470 1.00 155.48 285 LEU D C 1
ATOM 10263 O O . LEU C 3 288 ? 167.265 103.715 116.061 1.00 155.48 285 LEU D O 1
ATOM 10268 N N . MET C 3 289 ? 165.885 103.035 117.704 1.00 153.75 286 MET D N 1
ATOM 10269 C CA . MET C 3 289 ? 166.589 103.806 118.724 1.00 153.75 286 MET D CA 1
ATOM 10270 C C . MET C 3 289 ? 167.962 103.218 119.039 1.00 153.75 286 MET D C 1
ATOM 10271 O O . MET C 3 289 ? 168.929 103.965 119.223 1.00 153.75 286 MET D O 1
ATOM 10276 N N . LEU C 3 290 ? 168.077 101.893 119.064 1.00 151.76 287 LEU D N 1
ATOM 10277 C CA . LEU C 3 290 ? 169.358 101.178 118.993 1.00 151.76 287 LEU D CA 1
ATOM 10278 C C . LEU C 3 290 ? 170.440 101.752 119.908 1.00 151.76 287 LEU D C 1
ATOM 10279 O O . LEU C 3 290 ? 171.423 102.345 119.462 1.00 151.76 287 LEU D O 1
ATOM 10284 N N . ARG C 3 291 ? 170.230 101.593 121.207 1.00 147.54 288 ARG D N 1
ATOM 10285 C CA . ARG C 3 291 ? 171.368 101.597 122.117 1.00 147.54 288 ARG D CA 1
ATOM 10286 C C . ARG C 3 291 ? 172.247 100.379 121.853 1.00 147.54 288 ARG D C 1
ATOM 10287 O O . ARG C 3 291 ? 172.805 99.788 122.777 1.00 147.54 288 ARG D O 1
ATOM 10295 N N . MET C 3 296 ? 172.337 94.720 115.646 1.00 156.39 293 MET D N 1
ATOM 10296 C CA . MET C 3 296 ? 172.007 93.764 116.699 1.00 156.39 293 MET D CA 1
ATOM 10297 C C . MET C 3 296 ? 170.525 93.427 116.774 1.00 156.39 293 MET D C 1
ATOM 10298 O O . MET C 3 296 ? 170.041 92.585 116.018 1.00 156.39 293 MET D O 1
ATOM 10303 N N . PHE C 3 297 ? 169.806 94.067 117.697 1.00 156.15 294 PHE D N 1
ATOM 10304 C CA . PHE C 3 297 ? 168.394 93.744 117.872 1.00 156.15 294 PHE D CA 1
ATOM 10305 C C . PHE C 3 297 ? 167.609 94.054 116.602 1.00 156.15 294 PHE D C 1
ATOM 10306 O O . PHE C 3 297 ? 166.679 93.324 116.238 1.00 156.15 294 PHE D O 1
ATOM 10314 N N . GLY C 3 298 ? 168.003 95.110 115.888 1.00 157.90 295 GLY D N 1
ATOM 10315 C CA . GLY C 3 298 ? 167.303 95.460 114.662 1.00 157.90 295 GLY D CA 1
ATOM 10316 C C . GLY C 3 298 ? 167.619 94.536 113.500 1.00 157.90 295 GLY D C 1
ATOM 10317 O O . GLY C 3 298 ? 166.724 94.158 112.740 1.00 157.90 295 GLY D O 1
ATOM 10318 N N . GLN C 3 299 ? 168.895 94.172 113.330 1.00 157.81 296 GLN D N 1
ATOM 10319 C CA . GLN C 3 299 ? 169.235 93.248 112.252 1.00 157.81 296 GLN D CA 1
ATOM 10320 C C . GLN C 3 299 ? 168.695 91.852 112.520 1.00 157.81 296 GLN D C 1
ATOM 10321 O O . GLN C 3 299 ? 168.401 91.111 111.576 1.00 157.81 296 GLN D O 1
ATOM 10327 N N . GLY C 3 300 ? 168.557 91.472 113.791 1.00 158.32 297 GLY D N 1
ATOM 10328 C CA . GLY C 3 300 ? 167.870 90.229 114.089 1.00 158.32 297 GLY D CA 1
ATOM 10329 C C . GLY C 3 300 ? 166.412 90.307 113.696 1.00 158.32 297 GLY D C 1
ATOM 10330 O O . GLY C 3 300 ? 165.835 89.345 113.183 1.00 158.32 297 GLY D O 1
ATOM 10331 N N . VAL C 3 301 ? 165.808 91.481 113.891 1.00 158.61 298 VAL D N 1
ATOM 10332 C CA . VAL C 3 301 ? 164.474 91.730 113.359 1.00 158.61 298 VAL D CA 1
ATOM 10333 C C . VAL C 3 301 ? 164.502 91.665 111.839 1.00 158.61 298 VAL D C 1
ATOM 10334 O O . VAL C 3 301 ? 163.563 91.167 111.203 1.00 158.61 298 VAL D O 1
ATOM 10338 N N . ASP C 3 302 ? 165.601 92.120 111.234 1.00 158.90 299 ASP D N 1
ATOM 10339 C CA . ASP C 3 302 ? 165.715 92.125 109.781 1.00 158.90 299 ASP D CA 1
ATOM 10340 C C . ASP C 3 302 ? 165.768 90.711 109.226 1.00 158.90 299 ASP D C 1
ATOM 10341 O O . ASP C 3 302 ? 164.970 90.351 108.355 1.00 158.90 299 ASP D O 1
ATOM 10346 N N . LEU C 3 303 ? 166.691 89.897 109.744 1.00 158.97 300 LEU D N 1
ATOM 10347 C CA . LEU C 3 303 ? 166.854 88.550 109.214 1.00 158.97 300 LEU D CA 1
ATOM 10348 C C . LEU C 3 303 ? 165.599 87.720 109.418 1.00 158.97 300 LEU D C 1
ATOM 10349 O O . LEU C 3 303 ? 165.281 86.860 108.590 1.00 158.97 300 LEU D O 1
ATOM 10354 N N . GLN C 3 304 ? 164.858 87.978 110.495 1.00 160.15 301 GLN D N 1
ATOM 10355 C CA . GLN C 3 304 ? 163.602 87.270 110.698 1.00 160.15 301 GLN D CA 1
ATOM 10356 C C . GLN C 3 304 ? 162.567 87.698 109.666 1.00 160.15 301 GLN D C 1
ATOM 10357 O O . GLN C 3 304 ? 161.900 86.856 109.056 1.00 160.15 301 GLN D O 1
ATOM 10363 N N . ASN C 3 305 ? 162.440 89.007 109.434 1.00 161.54 302 ASN D N 1
ATOM 10364 C CA . ASN C 3 305 ? 161.521 89.483 108.408 1.00 161.54 302 ASN D CA 1
ATOM 10365 C C . ASN C 3 305 ? 161.987 89.076 107.020 1.00 161.54 302 ASN D C 1
ATOM 10366 O O . ASN C 3 305 ? 161.159 88.918 106.117 1.00 161.54 302 ASN D O 1
ATOM 10371 N N . ALA C 3 306 ? 163.294 88.887 106.832 1.00 160.82 303 ALA D N 1
ATOM 10372 C CA . ALA C 3 306 ? 163.779 88.356 105.565 1.00 160.82 303 ALA D CA 1
ATOM 10373 C C . ALA C 3 306 ? 163.259 86.943 105.335 1.00 160.82 303 ALA D C 1
ATOM 10374 O O . ALA C 3 306 ? 162.847 86.596 104.222 1.00 160.82 303 ALA D O 1
ATOM 10376 N N . GLN C 3 307 ? 163.254 86.114 106.383 1.00 160.87 304 GLN D N 1
ATOM 10377 C CA . GLN C 3 307 ? 162.595 84.818 106.282 1.00 160.87 304 GLN D CA 1
ATOM 10378 C C . GLN C 3 307 ? 161.097 84.984 106.087 1.00 160.87 304 GLN D C 1
ATOM 10379 O O . GLN C 3 307 ? 160.455 84.153 105.434 1.00 160.87 304 GLN D O 1
ATOM 10385 N N . VAL C 3 308 ? 160.525 86.056 106.640 1.00 162.86 305 VAL D N 1
ATOM 10386 C CA . VAL C 3 308 ? 159.086 86.276 106.527 1.00 162.86 305 VAL D CA 1
ATOM 10387 C C . VAL C 3 308 ? 158.708 86.591 105.086 1.00 162.86 305 VAL D C 1
ATOM 10388 O O . VAL C 3 308 ? 157.810 85.965 104.512 1.00 162.86 305 VAL D O 1
ATOM 10392 N N . THR C 3 309 ? 159.389 87.567 104.478 1.00 163.41 306 THR D N 1
ATOM 10393 C CA . THR C 3 309 ? 159.063 87.936 103.104 1.00 163.41 306 THR D CA 1
ATOM 10394 C C . THR C 3 309 ? 159.403 86.813 102.132 1.00 163.41 306 THR D C 1
ATOM 10395 O O . THR C 3 309 ? 158.749 86.666 101.093 1.00 163.41 306 THR D O 1
ATOM 10399 N N . GLU C 3 310 ? 160.416 86.005 102.456 1.00 163.83 307 GLU D N 1
ATOM 10400 C CA . GLU C 3 310 ? 160.707 84.826 101.650 1.00 163.83 307 GLU D CA 1
ATOM 10401 C C . GLU C 3 310 ? 159.525 83.870 101.670 1.00 163.83 307 GLU D C 1
ATOM 10402 O O . GLU C 3 310 ? 159.036 83.432 100.623 1.00 163.83 307 GLU D O 1
ATOM 10408 N N . LEU C 3 311 ? 159.041 83.555 102.872 1.00 165.03 308 LEU D N 1
ATOM 10409 C CA . LEU C 3 311 ? 157.911 82.646 103.006 1.00 165.03 308 LEU D CA 1
ATOM 10410 C C . LEU C 3 311 ? 156.649 83.238 102.398 1.00 165.03 308 LEU D C 1
ATOM 10411 O O . LEU C 3 311 ? 155.805 82.508 101.866 1.00 165.03 308 LEU D O 1
ATOM 10416 N N . LEU C 3 312 ? 156.506 84.563 102.460 1.00 165.86 309 LEU D N 1
ATOM 10417 C CA . LEU C 3 312 ? 155.276 85.198 102.001 1.00 165.86 309 LEU D CA 1
ATOM 10418 C C . LEU C 3 312 ? 155.128 85.091 100.489 1.00 165.86 309 LEU D C 1
ATOM 10419 O O . LEU C 3 312 ? 154.094 84.634 99.988 1.00 165.86 309 LEU D O 1
ATOM 10424 N N . GLN C 3 313 ? 156.154 85.508 99.743 1.00 166.58 310 GLN D N 1
ATOM 10425 C CA . GLN C 3 313 ? 156.098 85.374 98.293 1.00 166.58 310 GLN D CA 1
ATOM 10426 C C . GLN C 3 313 ? 156.105 83.912 97.871 1.00 166.58 310 GLN D C 1
ATOM 10427 O O . GLN C 3 313 ? 155.510 83.558 96.847 1.00 166.58 310 GLN D O 1
ATOM 10433 N N . ARG C 3 314 ? 156.762 83.051 98.653 1.00 167.58 311 ARG D N 1
ATOM 10434 C CA . ARG C 3 314 ? 156.774 81.625 98.345 1.00 167.58 311 ARG D CA 1
ATOM 10435 C C . ARG C 3 314 ? 155.374 81.033 98.430 1.00 167.58 311 ARG D C 1
ATOM 10436 O O . ARG C 3 314 ? 155.016 80.148 97.644 1.00 167.58 311 ARG D O 1
ATOM 10444 N N . LEU C 3 315 ? 154.558 81.528 99.361 1.00 168.54 312 LEU D N 1
ATOM 10445 C CA . LEU C 3 315 ? 153.190 81.042 99.479 1.00 168.54 312 LEU D CA 1
ATOM 10446 C C . LEU C 3 315 ? 152.254 81.771 98.524 1.00 168.54 312 LEU D C 1
ATOM 10447 O O . LEU C 3 315 ? 151.313 81.169 97.994 1.00 168.54 312 LEU D O 1
ATOM 10452 N N . LEU C 3 316 ? 152.493 83.065 98.300 1.00 169.36 313 LEU D N 1
ATOM 10453 C CA . LEU C 3 316 ? 151.610 83.842 97.436 1.00 169.36 313 LEU D CA 1
ATOM 10454 C C . LEU C 3 316 ? 151.655 83.346 95.997 1.00 169.36 313 LEU D C 1
ATOM 10455 O O . LEU C 3 316 ? 150.633 83.352 95.300 1.00 169.36 313 LEU D O 1
ATOM 10460 N N . GLN C 3 317 ? 152.828 82.906 95.533 1.00 169.81 314 GLN D N 1
ATOM 10461 C CA . GLN C 3 317 ? 152.952 82.487 94.141 1.00 169.81 314 GLN D CA 1
ATOM 10462 C C . GLN C 3 317 ? 152.142 81.230 93.858 1.00 169.81 314 GLN D C 1
ATOM 10463 O O . GLN C 3 317 ? 151.621 81.063 92.749 1.00 169.81 314 GLN D O 1
ATOM 10469 N N . ARG C 3 318 ? 152.010 80.346 94.845 1.00 170.01 315 ARG D N 1
ATOM 10470 C CA . ARG C 3 318 ? 151.249 79.119 94.662 1.00 170.01 315 ARG D CA 1
ATOM 10471 C C . ARG C 3 318 ? 149.775 79.284 95.004 1.00 170.01 315 ARG D C 1
ATOM 10472 O O . ARG C 3 318 ? 148.925 78.651 94.366 1.00 170.01 315 ARG D O 1
ATOM 10480 N N . SER C 3 319 ? 149.452 80.116 95.997 1.00 171.20 316 SER D N 1
ATOM 10481 C CA . SER C 3 319 ? 148.059 80.327 96.376 1.00 171.20 316 SER D CA 1
ATOM 10482 C C . SER C 3 319 ? 147.279 81.121 95.336 1.00 171.20 316 SER D C 1
ATOM 10483 O O . SER C 3 319 ? 146.048 81.021 95.297 1.00 171.20 316 SER D O 1
ATOM 10486 N N . PHE C 3 320 ? 147.958 81.906 94.505 1.00 171.34 317 PHE D N 1
ATOM 10487 C CA . PHE C 3 320 ? 147.287 82.730 93.504 1.00 171.34 317 PHE D CA 1
ATOM 10488 C C . PHE C 3 320 ? 146.597 81.865 92.454 1.00 171.34 317 PHE D C 1
ATOM 10489 O O . PHE C 3 320 ? 145.574 82.250 91.887 0.00 171.34 317 PHE D O 1
#

Sequence (1311 aa):
MSYNYVVTAQKPTAVNGCVTGHFTSAEDLNLLIAKNTRLEIYVVTAEGLRPVKEVGMYGKIAVMELFRPKGESKDLLFILTAKYNACILEYKQSGESIDIITRAHGNVQDRIGRPSETGIIGIIDPECRMIGLRLYDGLFKVIPLDRDNKELKAFNIRLEELHVIDVKFLYGCQAPTICFVYQDPQGRHVKTYEVSLREKEFNKGPWKQENVEAEASMVIAVPEPFGGAIIIGQESITYHNGDKYLAIAPPIIKQSTIVCHNRVDPNGSRYLLGDMEGRLFMLLLEKEEVTLKDLRVELLGETSIAECLTYLDNGVVFVGSRLGDSQLVKLNVDSNEQGSYVVAMETFTNLGPIVDMCVVDLERQGQGQLVTCSGAFKEGSLRIIRNGKLHIRTVPLYESPRKICYQEVSQCFGVLSSRIEVQTTALRPSASTQALSSSVSSSKLEVEVHNLLIIDQHTFEVLHAHQFLQNEYALSLVSCKLGKDPNTYFIVGTAMVYPEEAEPKQGRIVVFQYSDGKLQTVAEKEVKGAVYSMVEFNGKLLASINSTVRLYEWTTEKELRTECNHYNNIMALYLKTKGDFILVGDLMRSVLLLAYKPMEGNFEEIARDFNPNWMSAVEILDDDNFLGAENAFNLFVCQKDSAATTDEERQHLQEVGLFHLGEFVNVFCHGSLVMQQGSVLFGTVNGMIGLVTSLSESWYNLLLDMQNRLNKVIKSVGKIEHSFWRSFHTERKTEPATGFIDGDLIESFLDISRPKMQEVVANLQYDTADDLIKVVEELTRIHARFATANGAYGIRPAWDSAIWGLLREVEAVPYSNPFTFPTCERLEGILNRLEYRPTDACRTLCRATVAVQYAISILYGYDRSASVPRYLRRLIDEYIDLQDRIRRLGIVPVLGKDMNIVQNVLPERVCAQIGIPFTYEACLLDEYYDCIESNIEQMYDLLCMCKECGMRRMERFERVRYNTIGERYPKKKRDRERFFEENYVIIHSHPDLGVLKLPKIRHLNPLQQLMMCRYLSKDLLYDTQFGPSNAFSRAQGVPLPFSAVQETDMNIAYALYLASNSYFMCFLLRCVRDVLRHEEEAFRKLILRLVNEAVEIIRDDVNSRVWASAEERDLAIARSLEELTFSNGFCRDAARFLDLIDAFHFPKALREHRAREDLLLHTFDGAVVRTGGVNLTDNEIVREIETRILDLQTAVEALVRSIRQLKDVQDVFSFRYTVLRQLVQTTANELDRMRKEVLDISKALVGRLTTLVDLLLEQWLTAGAKVLFHLRQLLKQLKDMSLMLRMFGQGVDLQNAQVTELLQRLLQRSF

Solvent-accessible surface area: 58164 Å² total; per-residue (Å²): 137,5,51,4,0,7,2,36,24,36,119,7,16,0,0,49,15,3,35,49,12,58,0,20,39,63,158,53,52,0,0,0,6,1,20,0,20,31,0,4,0,28,12,20,60,95,175,20,35,133,78,37,49,98,10,55,6,32,0,24,3,47,13,12,52,32,9,121,22,160,85,26,77,42,8,6,0,1,0,0,1,40,20,27,6,0,0,8,0,20,8,102,90,66,71,146,64,54,74,6,75,30,70,2,32,12,77,4,98,25,246,80,20,20,72,16,109,37,30,53,21,10,9,31,2,47,42,22,89,0,0,0,0,4,7,13,3,13,16,1,12,0,0,17,26,77,172,116,18,155,101,13,91,46,40,31,4,127,8,108,14,52,16,4,23,19,0,49,6,7,65,30,58,125,32,20,0,0,0,0,0,9,47,46,120,155,22,16,1,0,44,2,40,51,3,25,66,204,75,108,86,28,58,191,22,64,40,138,78,37,102,14,51,73,58,1,30,12,0,2,12,0,9,122,57,9,11,6,0,0,1,0,2,41,69,37,1,5,2,1,32,42,81,96,119,43,43,40,75,17,113,51,0,132,128,19,31,6,59,14,53,14,97,10,35,122,53,0,21,93,2,0,0,0,0,81,52,0,20,0,0,8,0,32,4,76,76,64,165,77,56,12,122,54,5,140,28,68,61,10,1,125,2,0,6,4,40,23,6,6,57,3,92,89,13,21,0,1,0,0,0,65,1,0,20,3,25,6,1,71,36,45,153,99,73,59,188,159,54,21,68,15,68,67,91,96,76,67,57,0,0,0,0,0,12,19,6,25,40,3,62,34,93,118,124,27,40,4,10,0,0,0,0,0,1,1,32,43,29,1,6,0,2,2,0,50,34,67,214,17,96,53,97,59,19,62,1,104,2,3,1,29,66,8,24,50,4,113,115,32,76,0,0,0,0,0,0,4,34,48,24,73,153,129,101,45,71,61,98,2,13,7,81,146,26,128,49,81,58,103,17,98,24,199,67,139,53,23,17,6,1,3,0,1,0,34,4,122,94,12,82,14,29,11,3,20,53,5,38,160,39,1,31,2,32,5,13,25,25,17,119,0,39,170,20,105,65,31,0,2,0,0,0,0,0,7,16,91,107,173,74,19,39,12,124,66,1,1,0,4,0,4,50,32,48,145,45,155,26,127,66,38,14,68,55,89,9,171,0,0,0,18,24,4,34,41,5,102,29,59,0,0,0,0,1,40,16,17,0,55,1,2,29,11,18,95,142,92,66,3,120,65,82,8,58,15,128,77,1,11,13,0,16,36,2,62,35,72,57,58,39,0,0,0,0,0,3,20,14,0,2,1,0,0,9,45,72,97,151,92,31,69,10,70,54,53,0,42,1,64,15,45,18,85,3,7,5,0,15,1,16,60,78,79,32,2,1,0,1,5,49,30,63,1,0,1,0,0,49,42,59,94,85,26,124,63,76,76,70,90,70,39,2,108,21,10,0,10,4,10,8,0,2,25,1,14,14,6,20,66,33,35,4,54,105,205,136,51,23,8,4,0,0,0,12,18,0,10,0,0,0,4,12,19,22,76,101,53,102,16,83,11,0,63,56,0,26,67,29,0,44,150,34,56,168,21,28,1,96,5,126,10,71,56,8,28,11,2,34,36,142,88,55,84,75,100,37,62,1,7,0,4,0,71,3,0,33,29,0,77,128,12,58,138,86,91,13,102,114,2,10,66,118,22,126,129,132,91,36,97,71,4,45,121,13,0,68,72,7,25,136,42,52,120,169,108,30,8,9,18,15,62,59,16,10,69,21,64,82,22,51,64,14,80,28,57,24,107,106,8,87,82,43,124,121,33,23,9,17,90,33,32,8,12,108,120,5,94,25,48,18,110,155,19,88,44,122,141,101,95,6,12,57,27,2,5,54,0,8,13,0,2,6,11,1,4,11,15,1,19,0,35,76,69,15,12,0,7,2,47,0,0,100,79,0,10,89,34,3,45,75,7,0,44,64,0,86,50,16,45,83,78,135,19,17,72,160,59,68,94,38,2,22,26,0,15,8,65,116,0,3,53,45,26,43,44,106,99,66,115,28,6,6,7,74,46,68,3,9,17,8,0,27,4,0,6,15,7,1,2,30,83,34,3,144,30,188,69,0,1,50,28,19,18,21,27,8,29,82,28,48,49,39,28,8,24,22,158,36,45,101,142,53,127,137,35,110,80,15,4,60,44,20,47,8,30,1,100,12,40,45,60,9,4,5,17,94,4,0,80,2,14,23,21,65,72,113,29,11,100,76,14,18,103,81,0,18,110,14,0,3,6,55,21,0,24,25,74,78,38,23,164,35,61,31,76,8,28,2,5,24,6,6,40,47,142,168,36,72,68,54,49,2,6,2,4,6,0,0,5,4,0,2,0,0,0,4,0,0,22,6,0,45,37,1,1,60,32,5,5,62,25,2,54,119,8,6,55,129,12,4,91,75,2,13,115,76,6,130,86,46,30,67,57,57,109,201,120,78,42,71,116,93,1,76,43,6,10,157,23,5,86,113,3,82,11,61,107,45,18,5,75,4,1,4,93,1,7,63,46,5,62,74,20,96,2,61,136,37,34,68,48,88,67,17,82,87,44,41,72,118,160,106,180,74,0,57,86,6,130,112,34,13,32,87,10,79,28,87,70,1,14,208,117,101,108,71,60,32,115,35,2,65,77,20,11,99,35,0,53,135,14,6,107,48,1,68,10,8,20,30,6,20,30,6,10,63,51,62,174,229,156,66,34,121,83,16,22,95,52,10,43,122,16,17,125,55,0,21,92,71,1,126,50,0,4,32,101,4,47,49,19,16,101,105,100,141,139,134,64,61,98,23,12,27,96,0,5,121,33,1,112,89,6,1,130,73,0,58,75,28,4,104,89,96,180,157,8,2,82,5,2,66,81,4,38,56,68,1,65,88,2,33,135,101,29,118,134,208,66,209

Radius of gyration: 36.04 Å; Cα contacts (8 Å, |Δi|>4): 2740; chains: 3; bounding box: 80×110×109 Å

Secondary structure (DSSP, 8-state):
-----EEEEE----EEEEEEE--S-SSS-EEEEEETTEEEEEE--SS--EEEEE---SS-EEEEEEE--TT-SS-EEEEEETTS--EEEEEE-SSS--EEEEEEE-----SS--B-SS--EEEE-TTS-EEEEE-BTTEEEEEE--S--SB---EEEE-S-S-EEEEEE-SS-SS-EEEEEEE-SS-EEEEEEEEETTTTEEEE-SS---PPPTT--EEEE--TTT-SEEEE-SS-EEE-SSS--EEE--TGGGGS-EEEEEE-STT---EEEEETTSEEEEEEEEEE--EEEEEEEEEEEE-SSEEEEEE-GGGEEEEEESSS--EEEEE-SSPPTTS-SEE---B----PSEEEEEEE--SSSSS-EEEEEE--GGG-EEEEEE----B--EEE-SSEEEEEEEETTTTEEEEEEEEEEE--EESS--TTTT-SSEEE------EEEEEEEEEESSS--EEEEEE--TTEEEEEEEEEE-TT--SEEEEEEEEE--SS-SS---EEEEEEEEETTEEEEEEEEEESS-EEEEEEETTEEEEEETTEEEEEEE-TTS-EEEEE-----S---EEEEETTEEEEE-STT-EEEEEEETTTTEEEEEEE--S---EEEEEEEETTEEEEEETTS-EEEEE--SS-SSHHHHTS-EE--B----S-EEEEEE--SS-----EEEEETTS-EEEE----HHHHHHHHHHHHHHHHHSPPGGG--HHHHHSEE-SS-EE--BS--BHHHHGGGGGS-HHHHHHHHTT-----HHHHHHHHHHHHTT-/-GGGSSS-SSS---HHHHHHHHHHHHHHHSS---TTTS--HHHHHHHHTT------HHHHHHHHHHHHHHHHIIIII-TTSTT-HHHHHHHHHHHHHHHHHHHHHTTSSS---HHHHHHGGGSHHHHHHHH-PPP-GGGGGSHHHHHHHHHHHHHHHHHH---HHHHHHHHHHHHHHHHHHTT----SS---SPPPGGG-----SSSGGG------------HHHHHHHHHHHHHHTTSTTTSSTTHHHHHTT-SSS-----SSS-HHHHHHHHHHHHHHHHHHHHHHHHHHHHHHHHHHHHHHHHHHHHHHHHHHHHHHHHHH--HHHHHHHHHHHHHH------HHHHHHHHHHHHHHS---GGGSHHHHHHHHHHHH--HHHHHHHPPP-SHHHHH-/-HHHHHHHHHHHHHHHHHHHHHHHHHHHHHHHSSS---HHHHHHHHHHHHHHHHHHHHHHHHHHHHHHHHHH--HHHHHHHHHHHHHHHHHHHHHHHHHTT---HHHHHHHHHHHHHHHHHHHHHHH-

Organism: Homo sapiens (NCBI:txid9606)

Nearest PDB structures (foldseek):
  7zn7-assembly1_B  TM=1.003E+00  e=2.392E-57  Murid betaherpesvirus 8
  7znn-assembly1_B  TM=9.650E-01  e=2.505E-41  Murid betaherpesvirus 8
  7zn7-assembly1_A  TM=1.001E+00  e=0.000E+00  Homo sapiens
  7lps-assembly3_G  TM=9.735E-01  e=0.000E+00  Homo sapiens
  9bbg-assembly1_A  TM=9.847E-01  e=0.000E+00  Homo sapiens

InterPro domains:
  IPR004871 RSE1/DDB1/CPSF1, C-terminal [PF03178] (790-1099)
  IPR015943 WD40/YVTN repeat-like-containing domain superfamily [G3DSA:2.130.10.10] (4-1039)
  IPR015943 WD40/YVTN repeat-like-containing domain superfamily [G3DSA:2.130.10.10] (14-355)
  IPR015943 WD40/YVTN repeat-like-containing domain superfamily [G3DSA:2.130.10.10] (394-709)
  IPR018846 RSE1/DDB1/CPSF1, first beta-propeller [PF10433] (15-348)
  IPR036322 WD40-repeat-containing domain superfamily [SSF50978] (795-934)
  IPR050358 RSE1/DDB1/CPSF1 [PTHR10644] (3-1113)
  IPR058543 RSE1/DDB1/CPSF1, second beta-propeller [PF23726] (396-704)

Foldseek 3Di:
DFFWAWEFDDPFDAFQEKDKDFAQFLPWIWIWTFQFQKIWIWTQDPVGTHTDDIAGFLATQNDWDWACAPPDSHTWIWGQGPQQWTWIWHFDDDPNNTDIATQATDGPDDPDADFAPLDKAWEAANNRAWIWIDGHFQWIKIWGDPVPHRYTDIDIEGDDFGAWQHWYWWADDPFTKIWTFGADPVATWIAMWGQDPVVSYTHHGDDGTDGDPRFFHDWAHAYDLAIFIWGAGQFKIWTPGNPPTAIDGDPVSNVFPWAEKEQADPNSQKMWIHGQVFWTKIFGQDQVVNYTDHTDIDTQAGDHRANYWYADPQQFIWGRHRQAWTFGKHAAPDADPVGHRIDTDDTGGFQFDFFEWAFDQDPVVWLTWIFTFGGAAQRTWTWTFAVVVTDTDTGGFRFHWHYWEDDVVQQKIKTKTKYQQPVHDGDDDGLQNVEPEEEEDPDPQCAIWIWIFIAHNPPRHGNYTYTYDPQKDFAEWYWQAAAPGPATKIKTFMWHDDPVDDFGQKTKIWIWGDDVSDIDTQDMDIDGAGFLYWDHQPRWIFTFGAQWRWIWHADPVGYTDTQETDRPARGQNEWEDDHFWTWRQHAQQGTWIWGADVVVSYIDTQAGEDDRFGWAYWYCQDPFWTWTDGPQQKIWIWGQPPDDPDSNNNRYTDTQFIWRNPFRWNYWYWDASATDCTWIWTRTNSGITMIMGTDDPLVSVVLVLLLVLLQVPPQRVSRDRSQQSTWRDDPVDTHTGGSYHHLVSLLVLQDDDPVSLCSSFVPDDVCGSVVSVVVNVVVVSRD/DLQLFQNHPAGQLAPVSNVLSVLLVVQQPDPADFLLVRAFLVVLVVVLVVDDDDDPVLVVLLSSLSSLLVVLLQAFLQAPGGNHLLVVLQVLLVVLLVLLVVLVCAPVPVPFVVLSVLLNCLRQCNLCVVVVHPRDSLCLLPPSSLVSLLVSLLVSCVVAPCDDLNVVVVVVVVVQVVQVVVPHGDDPPPPVRQDFLQPDWAAAPSCRVPGTQRGFRQDQQDNVQSVVLSVCCNYRNQCVCADDPPVVVSVVQPRNGGNGDDPPGPVSSGVSSVSSSNSSSSSSSNNVSLVVSVVSVVSSLVVSLVSLVVSLVPCVVVLVVVVVVVLNVLSVVLSVVSVVLSCPLVVLVSSQVSVVSVVSRDDDVCSHSVVSSVSVVVVVCHSVVSSVSRDRPDVVVSND/DQVVLLVVLVVLVVVLVVLLVVLVVLVVVLVVVPVVCVVSVVVSVVVNVVSLVVSLVSLVVSLVSLVVLVVPQPVVSLVSSVVSLVVSLVSLVVQLVVCVVPCVSNVSSVVSVVSSVVSVVVSVVVVD

CATH classification: 2.130.10.10 (+2 more: 2.130.10.10, 1.10.150.910)

B-factor: mean 80.56, std 45.53, range [20.54, 190.77]